Protein AF-A0A6S7HFN7-F1 (afdb_monomer)

Mean predicted aligned error: 15.04 Å

Foldseek 3Di:
DVVVVVVVVVVVVVLVVLLVVLVVLVVLLQLLPDPPDPCNVVSVVVVCVVPVPPVVLVVLVVQLVCLQPDADDDDDDPVRPVSLVVLLVSPLSSLSSNLSSLLSNLSCLLPDDDQLVVLLVLLVVCVVCVLQPNGNSVVSDDPLVVLSSLSSSLSSLSSLLSSQVLVVCVVCVVVVNNCVRNVLVCPVSLVVSLVSLLPDAQALSSQLNLLSNLLVLLSNDPDDPVSVVSSLSSLVSSVSSVNLVSLLVSCCAPPQVDPGPSVLSSLVSVQSSQQSSVQRDPPVSNPDLVSVLSSLLSSLQDPVVLVVCVPPDCPGGPVVSLVVCLQCPPVPPQSNLSNLLSSLQALVSLVVSQVPLAWRFKHKDFPVVDDPVQWDQDDPVSFKIFGQQWDFPPPVFDDPDDTDIRHGGWMWGWDADPVRTTMIMTRHIHHNLSVLLRLLSCCVPCLVPDDPVVNVVSLSNNLSSLSSLQSSLQHPVVCCVVNVSVLLSLLVCLLPPLQPPPDDLSSVLSSLSSLLSVCLPVVVVSLVSNVVSQAAKFFPDQPDLPDPADALVVTDIDRTSPVVVVVVCLVVQHQSNLLSVLSSLLSNLLPVQVPDQDDRRSVRSNLNRLSCCLPPPLLPLVPGHHPDVLVSLSSLLSNLSSLCSLLVDDPPPVPPPDDDDDDDDDDDDDDPSDRVSVRSNRNSLNCLQAHSSVVSLLVLLLPFCVNLVVQCSSRPPRCPGSSVSSVSSNLSSLVSVLSSLVVPPPPDPDDDRGVSNVLLQVLLVPPPDDPDDPRQRSLCRLLCQLVDPSDLSSLLSSLSVLLSNLQSHFARNCSNCPPVLLVSLLSLQVQLQDLPHDLSSLLSSLSSLLSCLVGHPNSVCNQQVFPDPDPPPLPDTEGDPRHSVVSLVVLLPDPDPRRQLSSVLSSLSSVLSCLVNVVVSVVVNCVPPPCSLVSLLVLLVDDQDPDDPVSSLSSLSSVLSSLSSLLSVLQPDDQPDDDPSNLVSLVVCVVSLSLLVVLLVLLVLCVVLLVPPPDPSSNVSSLSSLVSNLSNVLSVLVNVRGDPPDLVSLVSSLVSLVVSLVVCVVVPRDPPSSNVSSVVSNVSSVVRSD

Nearest PDB structures (foldseek):
  7r5j-assembly1_B0  TM=9.268E-01  e=4.674E-54  Homo sapiens
  7wkk-assembly1_b  TM=9.313E-01  e=4.572E-44  Xenopus laevis
  7tdz-assembly1_l  TM=5.745E-01  e=4.278E-14  Xenopus laevis
  7fik-assembly1_a  TM=5.746E-01  e=1.206E-11  Xenopus laevis
  7wb4-assembly1_A  TM=5.675E-01  e=2.734E-09  Xenopus laevis

Organism: Paramuricea clavata (NCBI:txid317549)

pLDDT: mean 75.23, std 13.0, range [24.16, 91.38]

Structure (mmCIF, N/CA/C/O backbone):
data_AF-A0A6S7HFN7-F1
#
_entry.id   AF-A0A6S7HFN7-F1
#
loop_
_atom_site.group_PDB
_atom_site.id
_atom_site.type_symbol
_atom_site.label_atom_id
_atom_site.label_alt_id
_atom_site.label_comp_id
_atom_site.label_asym_id
_atom_site.label_entity_id
_atom_site.label_seq_id
_atom_site.pdbx_PDB_ins_code
_atom_site.Cartn_x
_atom_site.Cartn_y
_atom_site.Cartn_z
_atom_site.occupancy
_atom_site.B_iso_or_equiv
_atom_site.auth_seq_id
_atom_site.auth_comp_id
_atom_site.auth_asym_id
_atom_site.auth_atom_id
_atom_site.pdbx_PDB_model_num
ATOM 1 N N . MET A 1 1 ? -17.448 -18.383 -33.427 1.00 46.41 1 MET A N 1
ATOM 2 C CA . MET A 1 1 ? -16.277 -18.308 -32.524 1.00 46.41 1 MET A CA 1
ATOM 3 C C . MET A 1 1 ? -15.609 -16.932 -32.479 1.00 46.41 1 MET A C 1
ATOM 5 O O . MET A 1 1 ? -15.783 -16.278 -31.465 1.00 46.41 1 MET A O 1
ATOM 9 N N . ASN A 1 2 ? -14.900 -16.432 -33.508 1.00 56.56 2 ASN A N 1
ATOM 10 C CA . ASN A 1 2 ? -14.184 -15.133 -33.405 1.00 56.56 2 ASN A CA 1
ATOM 11 C C . ASN A 1 2 ? -15.093 -13.891 -33.258 1.00 56.56 2 ASN A C 1
ATOM 13 O O . ASN A 1 2 ? -14.710 -12.919 -32.617 1.00 56.56 2 ASN A O 1
ATOM 17 N N . THR A 1 3 ? -16.295 -13.907 -33.839 1.00 68.12 3 THR A N 1
ATOM 18 C CA . THR A 1 3 ? -17.286 -12.823 -33.697 1.00 68.12 3 THR A CA 1
ATOM 19 C C . THR A 1 3 ? -17.966 -12.831 -32.328 1.00 68.12 3 THR A C 1
ATOM 21 O O . THR A 1 3 ? -18.227 -11.777 -31.760 1.00 68.12 3 THR A O 1
ATOM 24 N N . GLU A 1 4 ? -18.208 -14.014 -31.766 1.00 66.88 4 GLU A N 1
ATOM 25 C CA . GLU A 1 4 ? -18.807 -14.180 -30.436 1.00 66.88 4 GLU A CA 1
ATOM 26 C C . GLU A 1 4 ? -17.825 -13.772 -29.337 1.00 66.88 4 GLU A C 1
ATOM 28 O O . GLU A 1 4 ? -18.191 -13.024 -28.439 1.00 66.88 4 GLU A O 1
ATOM 33 N N . THR A 1 5 ? -16.557 -14.183 -29.428 1.00 71.75 5 THR A N 1
ATOM 34 C CA . THR A 1 5 ? -15.525 -13.743 -28.478 1.00 71.75 5 THR A CA 1
ATOM 35 C C . THR A 1 5 ? -15.293 -12.234 -28.544 1.00 71.75 5 THR A C 1
ATOM 37 O O . THR A 1 5 ? -15.061 -11.611 -27.510 1.00 71.75 5 THR A O 1
ATOM 40 N N . LEU A 1 6 ? -15.418 -11.626 -29.728 1.00 76.31 6 LEU A N 1
ATOM 41 C CA . LEU A 1 6 ? -15.381 -10.173 -29.881 1.00 76.31 6 LEU A CA 1
ATOM 42 C C . LEU A 1 6 ? -16.584 -9.492 -29.214 1.00 76.31 6 LEU A C 1
ATOM 44 O O . LEU A 1 6 ? -16.388 -8.537 -28.471 1.00 76.31 6 LEU A O 1
ATOM 48 N N . LEU A 1 7 ? -17.808 -9.991 -29.420 1.00 76.94 7 LEU A N 1
ATOM 49 C CA . LEU A 1 7 ? -19.015 -9.449 -28.775 1.00 76.94 7 LEU A CA 1
ATOM 50 C C . LEU A 1 7 ? -18.914 -9.486 -27.247 1.00 76.94 7 LEU A C 1
ATOM 52 O O . LEU A 1 7 ? -19.310 -8.533 -26.581 1.00 76.94 7 LEU A O 1
ATOM 56 N N . ILE A 1 8 ? -18.326 -10.548 -26.695 1.00 73.44 8 ILE A N 1
ATOM 57 C CA . ILE A 1 8 ? -18.072 -10.668 -25.256 1.00 73.44 8 ILE A CA 1
ATOM 58 C C . ILE A 1 8 ? -17.119 -9.582 -24.771 1.00 73.44 8 ILE A C 1
ATOM 60 O O . ILE A 1 8 ? -17.416 -8.921 -23.781 1.00 73.44 8 ILE A O 1
ATOM 64 N N . LYS A 1 9 ? -16.011 -9.369 -25.484 1.00 74.56 9 LYS A N 1
ATOM 65 C CA . LYS A 1 9 ? -15.035 -8.331 -25.137 1.00 74.56 9 LYS A CA 1
ATOM 66 C C . LYS A 1 9 ? -15.609 -6.923 -25.272 1.00 74.56 9 LYS A C 1
ATOM 68 O O . LYS A 1 9 ? -15.317 -6.070 -24.446 1.00 74.56 9 LYS A O 1
ATOM 73 N N . VAL A 1 10 ? -16.449 -6.674 -26.278 1.00 81.69 10 VAL A N 1
ATOM 74 C CA . VAL A 1 10 ? -17.154 -5.389 -26.434 1.00 81.69 10 VAL A CA 1
ATOM 75 C C . VAL A 1 10 ? -18.138 -5.173 -25.285 1.00 81.69 10 VAL A C 1
ATOM 77 O O . VAL A 1 10 ? -18.228 -4.071 -24.756 1.00 81.69 10 VAL A O 1
ATOM 80 N N . MET A 1 11 ? -18.851 -6.221 -24.870 1.00 79.38 11 MET A N 1
ATOM 81 C CA . MET A 1 11 ? -19.751 -6.166 -23.720 1.00 79.38 11 MET A CA 1
ATOM 82 C C . MET A 1 11 ? -18.986 -5.897 -22.412 1.00 79.38 11 MET A C 1
ATOM 84 O O . MET A 1 11 ? -19.409 -5.051 -21.632 1.00 79.38 11 MET A O 1
ATOM 88 N N . GLU A 1 12 ? -17.855 -6.572 -22.185 1.00 75.50 12 GLU A N 1
ATOM 89 C CA . GLU A 1 12 ? -16.966 -6.321 -21.038 1.00 75.50 12 GLU A CA 1
ATOM 90 C C . GLU A 1 12 ? -16.434 -4.886 -21.047 1.00 75.50 12 GLU A C 1
ATOM 92 O O . GLU A 1 12 ? -16.543 -4.191 -20.041 1.00 75.50 12 GLU A O 1
ATOM 97 N N . PHE A 1 13 ? -15.961 -4.405 -22.198 1.00 80.56 13 PHE A N 1
ATOM 98 C CA . PHE A 1 13 ? -15.514 -3.025 -22.365 1.00 80.56 13 PHE A CA 1
ATOM 99 C C . PHE A 1 13 ? -16.632 -2.017 -22.064 1.00 80.56 13 PHE A C 1
ATOM 101 O O . PHE A 1 13 ? -16.423 -1.058 -21.329 1.00 80.56 13 PHE A O 1
ATOM 108 N N . TYR A 1 14 ? -17.846 -2.254 -22.563 1.00 83.94 14 TYR A N 1
ATOM 109 C CA . TYR A 1 14 ? -19.002 -1.401 -22.282 1.00 83.94 14 TYR A CA 1
ATOM 110 C C . TYR A 1 14 ? -19.356 -1.362 -20.785 1.00 83.94 14 TYR A C 1
ATOM 112 O O . TYR A 1 14 ? -19.690 -0.307 -20.244 1.00 83.94 14 TYR A O 1
ATOM 120 N N . PHE A 1 15 ? -19.276 -2.501 -20.098 1.00 82.62 15 PHE A N 1
ATOM 121 C CA . PHE A 1 15 ? -19.487 -2.586 -18.652 1.00 82.62 15 PHE A CA 1
ATOM 122 C C . PHE A 1 15 ? -18.398 -1.863 -17.857 1.00 82.62 15 PHE A C 1
ATOM 124 O O . PHE A 1 15 ? -18.702 -1.181 -16.874 1.00 82.62 15 PHE A O 1
ATOM 131 N N . GLU A 1 16 ? -17.145 -1.971 -18.292 1.00 77.94 16 GLU A N 1
ATOM 132 C CA . GLU A 1 16 ? -16.033 -1.221 -17.714 1.00 77.94 16 GLU A CA 1
ATOM 133 C C . GLU A 1 16 ? -16.236 0.286 -17.866 1.00 77.94 16 GLU A C 1
ATOM 135 O O . GLU A 1 16 ? -16.145 0.997 -16.871 1.00 77.94 16 GLU A O 1
ATOM 140 N N . GLU A 1 17 ? -16.586 0.771 -19.060 1.00 83.88 17 GLU A N 1
ATOM 141 C CA . GLU A 1 17 ? -16.855 2.193 -19.326 1.00 83.88 17 GLU A CA 1
ATOM 142 C C . GLU A 1 17 ? -17.937 2.758 -18.395 1.00 83.88 17 GLU A C 1
ATOM 144 O O . GLU A 1 17 ? -17.745 3.800 -17.765 1.00 83.88 17 GLU A O 1
ATOM 149 N N . ARG A 1 18 ? -19.047 2.030 -18.210 1.00 85.50 18 ARG A N 1
ATOM 150 C CA . ARG A 1 18 ? -20.130 2.443 -17.297 1.00 85.50 18 ARG A CA 1
ATOM 151 C C . ARG A 1 18 ? -19.651 2.614 -15.856 1.00 85.50 18 ARG A C 1
ATOM 153 O O . ARG A 1 18 ? -20.034 3.573 -15.190 1.00 85.50 18 ARG A O 1
ATOM 160 N N . ILE A 1 19 ? -18.811 1.700 -15.371 1.00 81.81 19 ILE A N 1
ATOM 161 C CA . ILE A 1 19 ? -18.239 1.787 -14.021 1.00 81.81 19 ILE A CA 1
ATOM 162 C C . ILE A 1 19 ? -17.202 2.911 -13.941 1.00 81.81 19 ILE A C 1
ATOM 164 O O . ILE A 1 19 ? -17.154 3.622 -12.938 1.00 81.81 19 ILE A O 1
ATOM 168 N N . SER A 1 20 ? -16.375 3.078 -14.972 1.00 81.06 20 SER A N 1
ATOM 169 C CA . SER A 1 20 ? -15.335 4.106 -15.024 1.00 81.06 20 SER A CA 1
ATOM 170 C C . SER A 1 20 ? -15.925 5.511 -14.948 1.00 81.06 20 SER A C 1
ATOM 172 O O . SER A 1 20 ? -15.416 6.322 -14.184 1.00 81.06 20 SER A O 1
ATOM 174 N N . ILE A 1 21 ? -17.050 5.778 -15.621 1.00 87.56 21 ILE A N 1
ATOM 175 C CA . ILE A 1 21 ? -17.754 7.070 -15.528 1.00 87.56 21 ILE A CA 1
ATOM 176 C C . ILE A 1 21 ? -18.179 7.370 -14.083 1.00 87.56 21 ILE A C 1
ATOM 178 O O . ILE A 1 21 ? -17.930 8.467 -13.579 1.00 87.56 21 ILE A O 1
ATOM 182 N N . LEU A 1 22 ? -18.764 6.388 -13.385 1.00 84.81 22 LEU A N 1
ATOM 183 C CA . LEU A 1 22 ? -19.152 6.544 -11.978 1.00 84.81 22 LEU A CA 1
ATOM 184 C C . LEU A 1 22 ? -17.934 6.816 -11.084 1.00 84.81 22 LEU A C 1
ATOM 186 O O . LEU A 1 22 ? -17.992 7.678 -10.210 1.00 84.81 22 LEU A O 1
ATOM 190 N N . LYS A 1 23 ? -16.813 6.130 -11.336 1.00 81.81 23 LYS A N 1
ATOM 191 C CA . LYS A 1 23 ? -15.553 6.356 -10.613 1.00 81.81 23 LYS A CA 1
ATOM 192 C C . LYS A 1 23 ? -14.944 7.727 -10.899 1.00 81.81 23 LYS A C 1
ATOM 194 O O . LYS A 1 23 ? -14.378 8.325 -9.989 1.00 81.81 23 LYS A O 1
ATOM 199 N N . CYS A 1 24 ? -15.043 8.237 -12.127 1.00 85.94 24 CYS A N 1
ATOM 200 C CA . CYS A 1 24 ? -14.592 9.587 -12.462 1.00 85.94 24 CYS A CA 1
ATOM 201 C C . CYS A 1 24 ? -15.371 10.628 -11.653 1.00 85.94 24 CYS A C 1
ATOM 203 O O . CYS A 1 24 ? -14.750 11.484 -11.028 1.00 85.94 24 CYS A O 1
ATOM 205 N N . LEU A 1 25 ? -16.702 10.510 -11.585 1.00 85.88 25 LEU A N 1
ATOM 206 C CA . LEU A 1 25 ? -17.539 11.392 -10.763 1.00 85.88 25 LEU A CA 1
ATOM 207 C C . LEU A 1 25 ? -17.217 11.270 -9.265 1.00 85.88 25 LEU A C 1
ATOM 209 O O . LEU A 1 25 ? -17.054 12.286 -8.593 1.00 85.88 25 LEU A O 1
ATOM 213 N N . GLU A 1 26 ? -17.056 10.045 -8.753 1.00 83.50 26 GLU A N 1
ATOM 214 C CA . GLU A 1 26 ? -16.623 9.794 -7.369 1.00 83.50 26 GLU A CA 1
ATOM 215 C C . GLU A 1 26 ? -15.268 10.463 -7.080 1.00 83.50 26 GLU A C 1
ATOM 217 O O . GLU A 1 26 ? -15.104 11.130 -6.059 1.00 83.50 26 GLU A O 1
ATOM 222 N N . THR A 1 27 ? -14.310 10.350 -8.005 1.00 82.50 27 THR A N 1
ATOM 223 C CA . THR A 1 27 ? -12.974 10.946 -7.870 1.00 82.50 27 THR A CA 1
ATOM 224 C C . THR A 1 27 ? -13.048 12.469 -7.880 1.00 82.50 27 THR A C 1
ATOM 226 O O . THR A 1 27 ? -12.448 13.093 -7.008 1.00 82.50 27 THR A O 1
ATOM 229 N N . ILE A 1 28 ? -13.821 13.069 -8.791 1.00 85.81 28 ILE A N 1
ATOM 230 C CA . ILE A 1 28 ? -14.030 14.523 -8.868 1.00 85.81 28 ILE A CA 1
ATOM 231 C C . ILE A 1 28 ? -14.601 15.061 -7.548 1.00 85.81 28 ILE A C 1
ATOM 233 O O . ILE A 1 28 ? -14.055 16.015 -6.994 1.00 85.81 28 ILE A O 1
ATOM 237 N N . LEU A 1 29 ? -15.637 14.414 -6.999 1.00 82.00 29 LEU A N 1
ATOM 238 C CA . LEU A 1 29 ? -16.211 14.782 -5.697 1.00 82.00 29 LEU A CA 1
ATOM 239 C C . LEU A 1 29 ? -15.221 14.586 -4.545 1.00 82.00 29 LEU A C 1
ATOM 241 O O . LEU A 1 29 ? -15.164 15.387 -3.619 1.00 82.00 29 LEU A O 1
ATOM 245 N N . SER A 1 30 ? -14.417 13.525 -4.588 1.00 80.44 30 SER A N 1
ATOM 246 C CA . SER A 1 30 ? -13.410 13.284 -3.557 1.00 80.44 30 SER A CA 1
ATOM 247 C C . SER A 1 30 ? -12.301 14.350 -3.595 1.00 80.44 30 SER A C 1
ATOM 249 O O . SER A 1 30 ? -11.868 14.850 -2.561 1.00 80.44 30 SER A O 1
ATOM 251 N N . VAL A 1 31 ? -11.863 14.759 -4.788 1.00 81.38 31 VAL A N 1
ATOM 252 C CA . VAL A 1 31 ? -10.799 15.751 -4.967 1.00 81.38 31 VAL A CA 1
ATOM 253 C C . VAL A 1 31 ? -11.287 17.152 -4.607 1.00 81.38 31 VAL A C 1
ATOM 255 O O . VAL A 1 31 ? -10.523 17.905 -4.006 1.00 81.38 31 VAL A O 1
ATOM 258 N N . SER A 1 32 ? -12.551 17.486 -4.884 1.00 80.12 32 SER A N 1
ATOM 259 C CA . SER A 1 32 ? -13.133 18.778 -4.494 1.00 80.12 32 SER A CA 1
ATOM 260 C C . SER A 1 32 ? -13.157 18.978 -2.968 1.00 80.12 32 SER A C 1
ATOM 262 O O . SER A 1 32 ? -13.004 20.099 -2.478 1.00 80.12 32 SER A O 1
ATOM 264 N N . GLN A 1 33 ? -13.251 17.889 -2.198 1.00 75.44 33 GLN A N 1
ATOM 265 C CA . GLN A 1 33 ? -13.204 17.908 -0.733 1.00 75.44 33 GLN A CA 1
ATOM 266 C C . GLN A 1 33 ? -11.774 17.958 -0.157 1.00 75.44 33 GLN A C 1
ATOM 268 O O . GLN A 1 33 ? -11.594 18.338 1.002 1.00 75.44 33 GLN A O 1
ATOM 273 N N . ARG A 1 34 ? -10.731 17.620 -0.934 1.00 77.19 34 ARG A N 1
ATOM 274 C CA . ARG A 1 34 ? -9.334 17.651 -0.460 1.00 77.19 34 ARG A CA 1
ATOM 275 C C . ARG A 1 34 ? -8.780 19.067 -0.474 1.00 77.19 34 ARG A C 1
ATOM 277 O O . ARG A 1 34 ? -8.601 19.669 -1.527 1.00 77.19 34 ARG A O 1
ATOM 284 N N . GLN A 1 35 ? -8.411 19.576 0.700 1.00 72.12 35 GLN A N 1
ATOM 285 C CA . GLN A 1 35 ? -7.847 20.925 0.829 1.00 72.12 35 GLN A CA 1
ATOM 286 C C . GLN A 1 35 ? -6.472 21.094 0.160 1.00 72.12 35 GLN A C 1
ATOM 288 O O . GLN A 1 35 ? -6.102 22.213 -0.170 1.00 72.12 35 GLN A O 1
ATOM 293 N N . THR A 1 36 ? -5.725 20.008 -0.054 1.00 73.50 36 THR A N 1
ATOM 294 C CA . THR A 1 36 ? -4.330 20.035 -0.523 1.00 73.50 36 THR A CA 1
ATOM 295 C C . THR A 1 36 ? -4.158 19.931 -2.043 1.00 73.50 36 THR A C 1
ATOM 297 O O . THR A 1 36 ? -3.027 19.985 -2.521 1.00 73.50 36 THR A O 1
ATOM 300 N N . HIS A 1 37 ? -5.232 19.747 -2.820 1.00 79.81 37 HIS A N 1
ATOM 301 C CA . HIS A 1 37 ? -5.110 19.436 -4.247 1.00 79.81 37 HIS A CA 1
ATOM 302 C C . HIS A 1 37 ? -5.017 20.698 -5.138 1.00 79.81 37 HIS A C 1
ATOM 304 O O . HIS A 1 37 ? -5.858 21.585 -4.993 1.00 79.81 37 HIS A O 1
ATOM 310 N N . PRO A 1 38 ? -4.089 20.768 -6.122 1.00 82.19 38 PRO A N 1
ATOM 311 C CA . PRO A 1 38 ? -3.894 21.955 -6.971 1.00 82.19 38 PRO A CA 1
ATOM 312 C C . PRO A 1 38 ? -5.128 22.392 -7.775 1.00 82.19 38 PRO A C 1
ATOM 314 O O . PRO A 1 38 ? -5.340 23.577 -7.991 1.00 82.19 38 PRO A O 1
ATOM 317 N N . TYR A 1 39 ? -5.952 21.433 -8.207 1.00 82.56 39 TYR A N 1
ATOM 318 C CA . TYR A 1 39 ? -7.149 21.669 -9.030 1.00 82.56 39 TYR A CA 1
ATOM 319 C C . TYR A 1 39 ? -8.456 21.709 -8.224 1.00 82.56 39 TYR A C 1
ATOM 321 O O . TYR A 1 39 ? -9.537 21.509 -8.780 1.00 82.56 39 TYR A O 1
ATOM 329 N N . LYS A 1 40 ? -8.382 21.898 -6.902 1.00 83.75 40 LYS A N 1
ATOM 330 C CA . LYS A 1 40 ? -9.564 21.869 -6.034 1.00 83.75 40 LYS A CA 1
ATOM 331 C C . LYS A 1 40 ? -10.631 22.864 -6.498 1.00 83.75 40 LYS A C 1
ATOM 333 O O . LYS A 1 40 ? -11.758 22.440 -6.722 1.00 83.75 40 LYS A O 1
ATOM 338 N N . ASP A 1 41 ? -10.251 24.124 -6.702 1.00 84.06 41 ASP A N 1
ATOM 339 C CA . ASP A 1 41 ? -11.185 25.206 -7.038 1.00 84.06 41 ASP A CA 1
ATOM 340 C C . ASP A 1 41 ? -11.934 24.916 -8.349 1.00 84.06 41 ASP A C 1
ATOM 342 O O . ASP A 1 41 ? -13.159 24.984 -8.410 1.00 84.06 41 ASP A O 1
ATOM 346 N N . THR A 1 42 ? -11.219 24.428 -9.369 1.00 85.94 42 THR A N 1
ATOM 347 C CA . THR A 1 42 ? -11.830 24.029 -10.647 1.00 85.94 42 THR A CA 1
ATOM 348 C C . THR A 1 42 ? -12.815 22.867 -10.507 1.00 85.94 42 THR A C 1
ATOM 350 O O . THR A 1 42 ? -13.841 22.843 -11.184 1.00 85.94 42 THR A O 1
ATOM 353 N N . PHE A 1 43 ? -12.533 21.897 -9.630 1.00 85.50 43 PHE A N 1
ATOM 354 C CA . PHE A 1 43 ? -13.454 20.787 -9.392 1.00 85.50 43 PHE A CA 1
ATOM 355 C C . PHE A 1 43 ? -14.635 21.197 -8.514 1.00 85.50 43 PHE A C 1
ATOM 357 O O . PHE A 1 43 ? -15.738 20.708 -8.741 1.00 85.50 43 PHE A O 1
ATOM 364 N N . THR A 1 44 ? -14.446 22.087 -7.536 1.00 83.00 44 THR A N 1
ATOM 365 C CA . THR A 1 44 ? -15.559 22.619 -6.740 1.00 83.00 44 THR A CA 1
ATOM 366 C C . THR A 1 44 ? -16.507 23.442 -7.595 1.00 83.00 44 THR A C 1
ATOM 368 O O . THR A 1 44 ? -17.713 23.257 -7.467 1.00 83.00 44 THR A O 1
ATOM 371 N N . ASP A 1 45 ? -15.987 24.269 -8.503 1.00 85.56 45 ASP A N 1
ATOM 372 C CA . ASP A 1 45 ? -16.808 25.056 -9.427 1.00 85.56 45 ASP A CA 1
ATOM 373 C C . ASP A 1 45 ? -17.636 24.132 -10.327 1.00 85.56 45 ASP A C 1
ATOM 375 O O . ASP A 1 45 ? -18.857 24.248 -10.376 1.00 85.56 45 ASP A O 1
ATOM 379 N N . PHE A 1 46 ? -17.000 23.117 -10.923 1.00 86.06 46 PHE A N 1
ATOM 380 C CA . PHE A 1 46 ? -17.689 22.117 -11.742 1.00 86.06 46 PHE A CA 1
ATOM 381 C C . PHE A 1 46 ? -18.781 21.353 -10.974 1.00 86.06 46 PHE A C 1
ATOM 383 O O . PHE A 1 46 ? -19.872 21.121 -11.492 1.00 86.06 46 PHE A O 1
ATOM 390 N N . VAL A 1 47 ? -18.504 20.944 -9.732 1.00 83.12 47 VAL A N 1
ATOM 391 C CA . VAL A 1 47 ? -19.480 20.223 -8.903 1.00 83.12 47 VAL A CA 1
ATOM 392 C C . VAL A 1 47 ? -20.640 21.134 -8.504 1.00 83.12 47 VAL A C 1
ATOM 394 O O . VAL A 1 47 ? -21.787 20.693 -8.554 1.00 83.12 47 VAL A O 1
ATOM 397 N N . ASN A 1 48 ? -20.368 22.386 -8.134 1.00 82.50 48 ASN A N 1
ATOM 398 C CA . ASN A 1 48 ? -21.407 23.356 -7.797 1.00 82.50 48 ASN A CA 1
ATOM 399 C C . ASN A 1 48 ? -22.294 23.648 -9.013 1.00 82.50 48 ASN A C 1
ATOM 401 O O . ASN A 1 48 ? -23.516 23.616 -8.886 1.00 82.50 48 ASN A O 1
ATOM 405 N N . ASP A 1 49 ? -21.703 23.807 -10.199 1.00 83.50 49 ASP A N 1
ATOM 406 C CA . ASP A 1 49 ? -22.435 23.989 -11.455 1.00 83.50 49 ASP A CA 1
ATOM 407 C C . ASP A 1 49 ? -23.391 22.826 -11.748 1.00 83.50 49 ASP A C 1
ATOM 409 O O . ASP A 1 49 ? -24.550 23.055 -12.094 1.00 83.50 49 ASP A O 1
ATOM 413 N N . MET A 1 50 ? -22.952 21.580 -11.536 1.00 77.06 50 MET A N 1
ATOM 414 C CA . MET A 1 50 ? -23.814 20.397 -11.680 1.00 77.06 50 MET A CA 1
ATOM 415 C C . MET A 1 50 ? -24.900 20.283 -10.595 1.00 77.06 50 MET A C 1
ATOM 417 O O . MET A 1 50 ? -25.892 19.578 -10.788 1.00 77.06 50 MET A O 1
ATOM 421 N N . MET A 1 51 ? -24.714 20.931 -9.443 1.00 73.25 51 MET A N 1
ATOM 422 C CA . MET A 1 51 ? -25.613 20.846 -8.287 1.00 73.25 51 MET A CA 1
ATOM 423 C C . MET A 1 51 ? -26.599 22.012 -8.174 1.00 73.25 51 MET A C 1
ATOM 425 O O . MET A 1 51 ? -27.547 21.890 -7.398 1.00 73.25 51 MET A O 1
ATOM 429 N N . ASN A 1 52 ? -26.427 23.092 -8.946 1.00 65.25 52 ASN A N 1
ATOM 430 C CA . ASN A 1 52 ? -27.213 24.331 -8.845 1.00 65.25 52 ASN A CA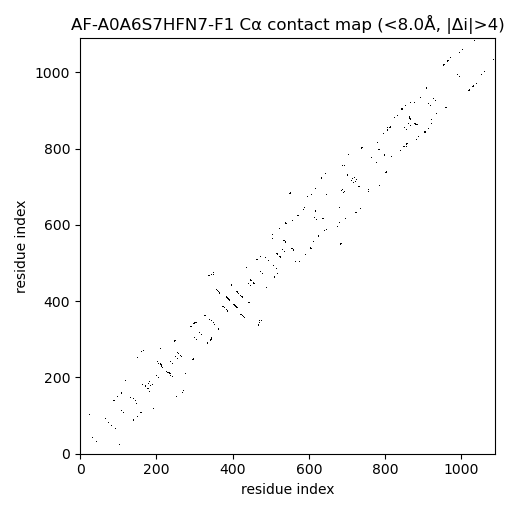 1
ATOM 431 C C . ASN A 1 52 ? -28.745 24.136 -8.943 1.00 65.25 52 ASN A C 1
ATOM 433 O O . ASN A 1 52 ? -29.480 24.964 -8.413 1.00 65.25 52 ASN A O 1
ATOM 437 N N . ASP A 1 53 ? -29.220 23.015 -9.502 1.00 61.47 53 ASP A N 1
ATOM 438 C CA . ASP A 1 53 ? -30.646 22.653 -9.601 1.00 61.47 53 ASP A CA 1
ATOM 439 C C . ASP A 1 53 ? -31.006 21.293 -8.949 1.00 61.47 53 ASP A C 1
ATOM 441 O O . ASP A 1 53 ? -32.126 20.794 -9.084 1.00 61.47 53 ASP A O 1
ATOM 445 N N . GLY A 1 54 ? -30.064 20.640 -8.254 1.00 69.06 54 GLY A N 1
ATOM 446 C CA . GLY A 1 54 ? -30.262 19.307 -7.660 1.00 69.06 54 GLY A CA 1
ATOM 447 C C . GLY A 1 54 ? -30.504 18.174 -8.674 1.00 69.06 54 GLY A C 1
ATOM 448 O O . GLY A 1 54 ? -30.877 17.063 -8.282 1.00 69.06 54 GLY A O 1
ATOM 449 N N . GLU A 1 55 ? -30.296 18.425 -9.972 1.00 77.19 55 GLU A N 1
ATOM 450 C CA . GLU A 1 55 ? -30.569 17.465 -11.048 1.00 77.19 55 GLU A CA 1
ATOM 451 C C . GLU A 1 55 ? -29.700 16.217 -10.947 1.00 77.19 55 GLU A C 1
ATOM 453 O O . GLU A 1 55 ? -30.221 15.110 -11.073 1.00 77.19 55 GLU A O 1
ATOM 458 N N . LEU A 1 56 ? -28.414 16.380 -10.619 1.00 82.12 56 LEU A N 1
ATOM 459 C CA . LEU A 1 56 ? -27.487 15.263 -10.453 1.00 82.12 56 LEU A CA 1
ATOM 460 C C . LEU A 1 56 ? -27.994 14.260 -9.407 1.00 82.12 56 LEU A C 1
ATOM 462 O O . LEU A 1 56 ? -28.018 13.059 -9.659 1.00 82.12 56 LEU A O 1
ATOM 466 N N . LEU A 1 57 ? -28.466 14.736 -8.249 1.00 82.56 57 LEU A N 1
ATOM 467 C CA . LEU A 1 57 ? -28.991 13.859 -7.199 1.00 82.56 57 LEU A CA 1
ATOM 468 C C . LEU A 1 57 ? -30.215 13.066 -7.686 1.00 82.56 57 LEU A C 1
ATOM 470 O O . LEU A 1 57 ? -30.326 11.868 -7.419 1.00 82.56 57 LEU A O 1
ATOM 474 N N . ARG A 1 58 ? -31.116 13.720 -8.427 1.00 83.38 58 ARG A N 1
ATOM 475 C CA . ARG A 1 58 ? -32.313 13.095 -9.008 1.00 83.38 58 ARG A CA 1
ATOM 476 C C . ARG A 1 58 ? -31.949 12.050 -10.064 1.00 83.38 58 ARG A C 1
ATOM 478 O O . ARG A 1 58 ? -32.492 10.948 -10.037 1.00 83.38 58 ARG A O 1
ATOM 485 N N . GLU A 1 59 ? -31.025 12.365 -10.966 1.00 86.06 59 GLU A N 1
ATOM 486 C CA . GLU A 1 59 ? -30.580 11.454 -12.026 1.00 86.06 59 GLU A CA 1
ATOM 487 C C . GLU A 1 59 ? -29.859 10.225 -11.472 1.00 86.06 59 GLU A C 1
ATOM 489 O O . GLU A 1 59 ? -30.133 9.103 -11.900 1.00 86.06 59 GLU A O 1
ATOM 494 N N . VAL A 1 60 ? -29.005 10.407 -10.463 1.00 86.75 60 VAL A N 1
ATOM 495 C CA . VAL A 1 60 ? -28.309 9.306 -9.783 1.00 86.75 60 VAL A CA 1
ATOM 496 C C . VAL A 1 60 ? -29.315 8.384 -9.073 1.00 86.75 60 VAL A C 1
ATOM 498 O O . VAL A 1 60 ? -29.197 7.157 -9.144 1.00 86.75 60 VAL A O 1
ATOM 501 N N . TRP A 1 61 ? -30.359 8.944 -8.452 1.00 88.00 61 TRP A N 1
ATOM 502 C CA . TRP A 1 61 ? -31.462 8.165 -7.875 1.00 88.00 61 TRP A CA 1
ATOM 503 C C . TRP A 1 61 ? -32.270 7.393 -8.926 1.00 88.00 61 TRP A C 1
ATOM 505 O O . TRP A 1 61 ? -32.614 6.226 -8.705 1.00 88.00 61 TRP A O 1
ATOM 515 N N . GLU A 1 62 ? -32.569 8.001 -10.074 1.00 88.44 62 GLU A N 1
ATOM 516 C CA . GLU A 1 62 ? -33.252 7.312 -11.172 1.00 88.44 62 GLU A CA 1
ATOM 517 C C . GLU A 1 62 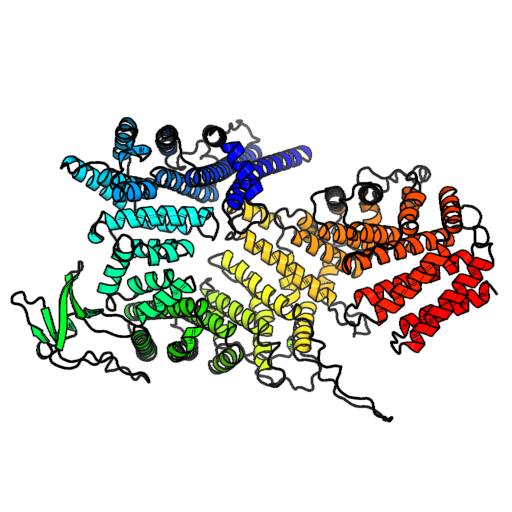? -32.382 6.201 -11.772 1.00 88.44 62 GLU A C 1
ATOM 519 O O . GLU A 1 62 ? -32.873 5.090 -11.993 1.00 88.44 62 GLU A O 1
ATOM 524 N N . GLN A 1 63 ? -31.073 6.424 -11.925 1.00 88.88 63 GLN A N 1
ATOM 525 C CA . GLN A 1 63 ? -30.133 5.380 -12.334 1.00 88.88 63 GLN A CA 1
ATOM 526 C C . GLN A 1 63 ? -30.157 4.199 -11.356 1.00 88.88 63 GLN A C 1
ATOM 528 O O . GLN A 1 63 ? -30.240 3.045 -11.786 1.00 88.88 63 GLN A O 1
ATOM 533 N N . TYR A 1 64 ? -30.171 4.463 -10.044 1.00 89.56 64 TYR A N 1
ATOM 534 C CA . TYR A 1 64 ? -30.310 3.412 -9.036 1.00 89.56 64 TYR A CA 1
ATOM 535 C C . TYR A 1 64 ? -31.615 2.614 -9.210 1.00 89.56 64 TYR A C 1
ATOM 537 O O . TYR A 1 64 ? -31.595 1.380 -9.268 1.00 89.56 64 TYR A O 1
ATOM 545 N N . LYS A 1 65 ? -32.755 3.304 -9.367 1.00 88.00 65 LYS A N 1
ATOM 546 C CA . LYS A 1 65 ? -34.072 2.679 -9.596 1.00 88.00 65 LYS A CA 1
ATOM 547 C C . LYS A 1 65 ? -34.069 1.789 -10.846 1.00 88.00 65 LYS A C 1
ATOM 549 O O . LYS A 1 65 ? -34.640 0.695 -10.807 1.00 88.00 65 LYS A O 1
ATOM 554 N N . VAL A 1 66 ? -33.425 2.221 -11.932 1.00 87.81 66 VAL A N 1
ATOM 555 C CA . VAL A 1 66 ? -33.289 1.447 -13.179 1.00 87.81 66 VAL A CA 1
ATOM 556 C C . VAL A 1 66 ? -32.452 0.185 -12.958 1.00 87.81 66 VAL A C 1
ATOM 558 O O . VAL A 1 66 ? -32.897 -0.913 -13.314 1.00 87.81 66 VAL A O 1
ATOM 561 N N . CYS A 1 67 ? -31.292 0.298 -12.305 1.00 85.00 67 CYS A N 1
ATOM 562 C CA . CYS A 1 67 ? -30.425 -0.847 -12.009 1.00 85.00 67 CYS A CA 1
ATOM 563 C C . CYS A 1 67 ? -31.136 -1.924 -11.178 1.00 85.00 67 CYS A C 1
ATOM 565 O O . CYS A 1 67 ? -30.885 -3.115 -11.360 1.00 85.00 67 CYS A O 1
ATOM 567 N N . CYS A 1 68 ? -32.047 -1.529 -10.288 1.00 82.62 68 CYS A N 1
ATOM 568 C CA . CYS A 1 68 ? -32.792 -2.464 -9.449 1.00 82.62 68 CYS A CA 1
ATOM 569 C C . CYS A 1 68 ? -33.999 -3.111 -10.145 1.00 82.62 68 CYS A C 1
ATOM 571 O O . CYS A 1 68 ? -34.401 -4.201 -9.744 1.00 82.62 68 CYS A O 1
ATOM 573 N N . LYS A 1 69 ? -34.587 -2.469 -11.165 1.00 84.00 69 LYS A N 1
ATOM 574 C CA . LYS A 1 69 ? -35.769 -2.974 -11.898 1.00 84.00 69 LYS A CA 1
ATOM 575 C C . LYS A 1 69 ? -35.421 -3.809 -13.136 1.00 84.00 69 LYS A C 1
ATOM 577 O O . LYS A 1 69 ? -36.301 -4.458 -13.696 1.00 84.00 69 LYS A O 1
ATOM 582 N N . THR A 1 70 ? -34.163 -3.797 -13.572 1.00 83.12 70 THR A N 1
ATOM 583 C CA . THR A 1 70 ? -33.728 -4.484 -14.795 1.00 83.12 70 THR A CA 1
ATOM 584 C C . THR A 1 70 ? -33.673 -6.005 -14.586 1.00 83.12 70 THR A C 1
ATOM 586 O O . THR A 1 70 ? -32.824 -6.520 -13.853 1.00 83.12 70 THR A O 1
ATOM 589 N N . ALA A 1 71 ? -34.580 -6.737 -15.240 1.00 73.75 71 ALA A N 1
ATOM 590 C CA . ALA A 1 71 ? -34.647 -8.199 -15.199 1.00 73.75 71 ALA A CA 1
ATOM 591 C C . ALA A 1 71 ? -33.912 -8.834 -16.390 1.00 73.75 71 ALA A C 1
ATOM 593 O O . ALA A 1 71 ? -34.000 -8.348 -17.517 1.00 73.75 71 ALA A O 1
ATOM 594 N N . ILE A 1 72 ? -33.212 -9.944 -16.145 1.00 70.19 72 ILE A N 1
ATOM 595 C CA . ILE A 1 72 ? -32.542 -10.715 -17.199 1.00 70.19 72 ILE A CA 1
ATOM 596 C C . ILE A 1 72 ? -33.507 -11.769 -17.740 1.00 70.19 72 ILE A C 1
ATOM 598 O O . ILE A 1 72 ? -34.004 -12.610 -16.992 1.00 70.19 72 ILE A O 1
ATOM 602 N N . HIS A 1 73 ? -33.755 -11.748 -19.048 1.00 61.59 73 HIS A N 1
ATOM 603 C CA . HIS A 1 73 ? -34.543 -12.775 -19.724 1.00 61.59 73 HIS A CA 1
ATOM 604 C C . HIS A 1 73 ? -33.621 -13.894 -20.233 1.00 61.59 73 HIS A C 1
ATOM 606 O O . HIS A 1 73 ? -32.840 -13.669 -21.156 1.00 61.59 73 HIS A O 1
ATOM 612 N N . LEU A 1 74 ? -33.713 -15.100 -19.655 1.00 56.84 74 LEU A N 1
ATOM 613 C CA . LEU A 1 74 ? -33.067 -16.293 -20.220 1.00 56.84 74 LEU A CA 1
ATOM 614 C C . LEU A 1 74 ? -33.955 -16.896 -21.332 1.00 56.84 74 LEU A C 1
ATOM 616 O O . LEU A 1 74 ? -35.124 -17.186 -21.069 1.00 56.84 74 LEU A O 1
ATOM 620 N N . PRO A 1 75 ? -33.437 -17.133 -22.552 1.00 51.59 75 PRO A N 1
ATOM 621 C CA . PRO A 1 75 ? -34.099 -17.949 -23.567 1.00 51.59 75 PRO A CA 1
ATOM 622 C C . PRO A 1 75 ? -34.112 -19.432 -23.154 1.00 51.59 75 PRO A C 1
ATOM 624 O O . PRO A 1 75 ? -33.136 -19.938 -22.601 1.00 51.59 75 PRO A O 1
ATOM 627 N N . ASN A 1 76 ? -35.196 -20.149 -23.460 1.00 43.22 76 ASN A N 1
ATOM 628 C CA . ASN A 1 76 ? -35.301 -21.595 -23.234 1.00 43.22 76 ASN A CA 1
ATOM 629 C C . ASN A 1 76 ? -34.711 -22.365 -24.438 1.00 43.22 76 ASN A C 1
ATOM 631 O O . ASN A 1 76 ? -35.332 -22.380 -25.499 1.00 43.22 76 ASN A O 1
ATOM 635 N N . GLY A 1 77 ? -33.546 -23.012 -24.285 1.00 46.16 77 GLY A N 1
ATOM 636 C CA . GLY A 1 77 ? -32.925 -23.876 -25.309 1.00 46.16 77 GLY A CA 1
ATOM 637 C C . GLY A 1 77 ? -31.494 -24.335 -24.967 1.00 46.16 77 GLY A C 1
ATOM 638 O O . GLY A 1 77 ? -30.899 -23.821 -24.022 1.00 46.16 77 GLY A O 1
ATOM 639 N N . ASP A 1 78 ? -30.945 -25.287 -25.739 1.00 45.22 78 ASP A N 1
ATOM 640 C CA . ASP A 1 78 ? -29.638 -25.961 -25.536 1.00 45.22 78 ASP A CA 1
ATOM 641 C C . ASP A 1 78 ? -28.387 -25.043 -25.621 1.00 45.22 78 ASP A C 1
ATOM 643 O O . ASP A 1 78 ? -27.286 -25.468 -25.276 1.00 45.22 78 ASP A O 1
ATOM 647 N N . GLU A 1 79 ? -28.527 -23.752 -25.954 1.00 51.62 79 GLU A N 1
ATOM 648 C CA . GLU A 1 79 ? -27.474 -22.712 -25.830 1.00 51.62 79 GLU A CA 1
ATOM 649 C C . GLU A 1 79 ? -27.279 -22.223 -24.375 1.00 51.62 79 GLU A C 1
ATOM 651 O O . GLU A 1 79 ? -26.906 -21.080 -24.086 1.00 51.62 79 GLU A O 1
ATOM 656 N N . LEU A 1 80 ? -27.569 -23.106 -23.423 1.00 56.34 80 LEU A N 1
ATOM 657 C CA . LEU A 1 80 ? -27.859 -22.762 -22.042 1.00 56.34 80 LEU A CA 1
ATOM 658 C C . LEU A 1 80 ? -26.623 -22.248 -21.286 1.00 56.34 80 LEU A C 1
ATOM 660 O O . LEU A 1 80 ? -26.742 -21.329 -20.482 1.00 56.34 80 LEU A O 1
ATOM 664 N N . ASP A 1 81 ? -25.430 -22.785 -21.547 1.00 59.03 81 ASP A N 1
ATOM 665 C CA . ASP A 1 81 ? -24.226 -22.442 -20.774 1.00 59.03 81 ASP A CA 1
ATOM 666 C C . ASP A 1 81 ? -23.622 -21.081 -21.143 1.00 59.03 81 ASP A C 1
ATOM 668 O O . ASP A 1 81 ? -23.167 -20.347 -20.264 1.00 59.03 81 ASP A O 1
ATOM 672 N N . MET A 1 82 ? -23.650 -20.702 -22.422 1.00 58.56 82 MET A N 1
ATOM 673 C CA . MET A 1 82 ? -23.163 -19.396 -22.885 1.00 58.56 82 MET A CA 1
ATOM 674 C C . MET A 1 82 ? -24.091 -18.276 -22.412 1.00 58.56 82 MET A C 1
ATOM 676 O O . MET A 1 82 ? -23.637 -17.312 -21.793 1.00 58.56 82 MET A O 1
ATOM 680 N N . VAL A 1 83 ? -25.405 -18.440 -22.598 1.00 63.69 83 VAL A N 1
ATOM 681 C CA . VAL A 1 83 ? -26.386 -17.448 -22.141 1.00 63.69 83 VAL A CA 1
ATOM 682 C C . VAL A 1 83 ? -26.407 -17.346 -20.616 1.00 63.69 83 VAL A C 1
ATOM 684 O O . VAL A 1 83 ? -26.519 -16.240 -20.086 1.00 63.69 83 VAL A O 1
ATOM 687 N N . LYS A 1 84 ? -26.192 -18.450 -19.887 1.00 64.81 84 LYS A N 1
ATOM 688 C CA . LYS A 1 84 ? -25.976 -18.415 -18.431 1.00 64.81 84 LYS A CA 1
ATOM 689 C C . LYS A 1 84 ? -24.736 -17.610 -18.046 1.00 64.81 84 LYS A C 1
ATOM 691 O O . LYS A 1 84 ? -24.826 -16.798 -17.131 1.00 64.81 84 LYS A O 1
ATOM 696 N N . ARG A 1 85 ? -23.600 -17.772 -18.738 1.00 68.19 85 ARG A N 1
ATOM 697 C CA . ARG A 1 85 ? -22.383 -16.974 -18.476 1.00 68.19 85 ARG A CA 1
ATOM 698 C C . ARG A 1 85 ? -22.596 -15.485 -18.768 1.00 68.19 85 ARG A C 1
ATOM 700 O O . ARG A 1 85 ? -22.136 -14.657 -17.986 1.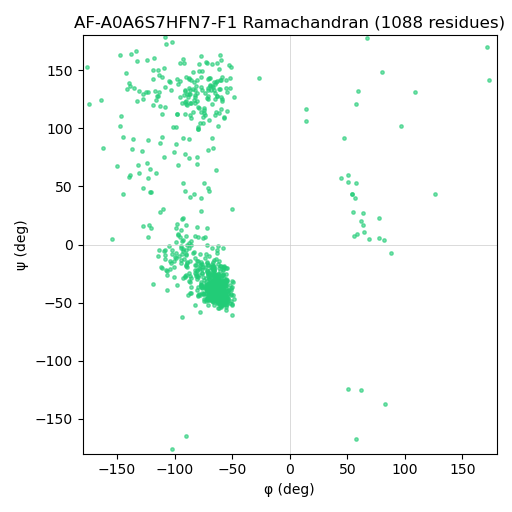00 68.19 85 ARG A O 1
ATOM 707 N N . HIS A 1 86 ? -23.320 -15.130 -19.833 1.00 72.19 86 HIS A N 1
ATOM 708 C CA . HIS A 1 86 ? -23.677 -13.731 -20.125 1.00 72.19 86 HIS A CA 1
ATOM 709 C C . HIS A 1 86 ? -24.620 -13.149 -19.077 1.00 72.19 86 HIS A C 1
ATOM 711 O O . HIS A 1 86 ? -24.365 -12.065 -18.557 1.00 72.19 86 HIS A O 1
ATOM 717 N N . SER A 1 87 ? -25.655 -13.904 -18.713 1.00 72.12 87 SER A N 1
ATOM 718 C CA . SER A 1 87 ? -26.624 -13.529 -17.682 1.00 72.12 87 SER A CA 1
ATOM 719 C C . SER A 1 87 ? -25.939 -13.328 -16.331 1.00 72.12 87 SER A C 1
ATOM 721 O O . SER A 1 87 ? -26.181 -12.337 -15.652 1.00 72.12 87 SER A O 1
ATOM 723 N N . HIS A 1 88 ? -25.010 -14.215 -15.973 1.00 74.94 88 HIS A N 1
ATOM 724 C CA . HIS A 1 88 ? -24.213 -14.107 -14.756 1.00 74.94 88 HIS A CA 1
ATOM 725 C C . HIS A 1 88 ? -23.350 -12.836 -14.736 1.00 74.94 88 HIS A C 1
ATOM 727 O O . HIS A 1 88 ? -23.379 -12.085 -13.762 1.00 74.94 88 HIS A O 1
ATOM 733 N N . ARG A 1 89 ? -22.636 -12.546 -15.833 1.00 74.75 89 ARG A N 1
ATOM 734 C CA . ARG A 1 89 ? -21.798 -11.340 -15.957 1.00 74.75 89 ARG A CA 1
ATOM 735 C C . ARG A 1 89 ? -22.617 -10.052 -15.925 1.00 74.75 89 ARG A C 1
ATOM 737 O O . ARG A 1 89 ? -22.224 -9.108 -15.250 1.00 74.75 89 ARG A O 1
ATOM 744 N N . PHE A 1 90 ? -23.764 -10.023 -16.601 1.00 80.12 90 PHE A N 1
ATOM 745 C CA . PHE A 1 90 ? -24.667 -8.872 -16.574 1.00 80.12 90 PHE A CA 1
ATOM 746 C C . PHE A 1 90 ? -25.272 -8.660 -15.180 1.00 80.12 90 PHE A C 1
ATOM 748 O O . PHE A 1 90 ? -25.319 -7.537 -14.686 1.00 80.12 90 PHE A O 1
ATOM 755 N N . ALA A 1 91 ? -25.669 -9.739 -14.498 1.00 80.56 91 ALA A N 1
ATOM 756 C CA . ALA A 1 91 ? -26.175 -9.672 -13.130 1.00 80.56 91 ALA A CA 1
ATOM 757 C C . ALA A 1 91 ? -25.121 -9.117 -12.157 1.00 80.56 91 ALA A C 1
ATOM 759 O O . ALA A 1 91 ? -25.430 -8.265 -11.327 1.00 80.56 91 ALA A O 1
ATOM 760 N N . HIS A 1 92 ? -23.868 -9.560 -12.292 1.00 79.00 92 HIS A N 1
ATOM 761 C CA . HIS A 1 92 ? -22.730 -9.019 -11.545 1.00 79.00 92 HIS A CA 1
ATOM 762 C C . HIS A 1 92 ? -22.490 -7.540 -11.832 1.00 79.00 92 HIS A C 1
ATOM 764 O O . HIS A 1 92 ? -22.274 -6.765 -10.902 1.00 79.00 92 HIS A O 1
ATOM 770 N N . GLN A 1 93 ? -22.545 -7.143 -13.102 1.00 82.50 93 GLN A N 1
ATOM 771 C CA . GLN A 1 93 ? -22.367 -5.754 -13.504 1.00 82.50 93 GLN A CA 1
ATOM 772 C C . GLN A 1 93 ? -23.416 -4.841 -12.864 1.00 82.50 93 GLN A C 1
ATOM 774 O O . GLN A 1 93 ? -23.063 -3.803 -12.312 1.00 82.50 93 GLN A O 1
ATOM 779 N N . LEU A 1 94 ? -24.691 -5.245 -12.868 1.00 84.12 94 LEU A N 1
ATOM 780 C CA . LEU A 1 94 ? -25.761 -4.477 -12.226 1.00 84.12 94 LEU A CA 1
ATOM 781 C C . LEU A 1 94 ? -25.497 -4.266 -10.731 1.00 84.12 94 LEU A C 1
ATOM 783 O O . LEU A 1 94 ? -25.729 -3.174 -10.220 1.00 84.12 94 LEU A O 1
ATOM 787 N N . LEU A 1 95 ? -24.979 -5.278 -10.027 1.00 85.06 95 LEU A N 1
ATOM 788 C CA . LEU A 1 95 ? -24.614 -5.136 -8.615 1.00 85.06 95 LEU A CA 1
ATOM 789 C C . LEU A 1 95 ? -23.427 -4.178 -8.421 1.00 85.06 95 LEU A C 1
ATOM 791 O O . LEU A 1 95 ? -23.432 -3.381 -7.484 1.00 85.06 95 LEU A O 1
ATOM 795 N N . LYS A 1 96 ? -22.429 -4.212 -9.312 1.00 82.75 96 LYS A N 1
ATOM 796 C CA . LYS A 1 96 ? -21.297 -3.270 -9.283 1.00 82.75 96 LYS A CA 1
ATOM 797 C C . LYS A 1 96 ? -21.746 -1.832 -9.526 1.00 82.75 96 LYS A C 1
ATOM 799 O O . LYS A 1 96 ? -21.294 -0.931 -8.823 1.00 82.75 96 LYS A O 1
ATOM 804 N N . GLU A 1 97 ? -22.661 -1.621 -10.467 1.00 86.38 97 GLU A N 1
ATOM 805 C CA . GLU A 1 97 ? -23.258 -0.308 -10.720 1.00 86.38 97 GLU A CA 1
ATOM 806 C C . GLU A 1 97 ? -24.093 0.170 -9.531 1.00 86.38 97 GLU A C 1
ATOM 808 O O . GLU A 1 97 ? -23.947 1.319 -9.128 1.00 86.38 97 GLU A O 1
ATOM 813 N N . GLN A 1 98 ? -24.892 -0.705 -8.904 1.00 88.62 98 GLN A N 1
ATOM 814 C CA . GLN A 1 98 ? -25.614 -0.370 -7.668 1.00 88.62 98 GLN A CA 1
ATOM 815 C C . GLN A 1 98 ? -24.652 0.117 -6.575 1.00 88.62 98 GLN A C 1
ATOM 817 O O . GLN A 1 98 ? -24.923 1.133 -5.943 1.00 88.62 98 GLN A O 1
ATOM 822 N N . ILE A 1 99 ? -23.509 -0.550 -6.379 1.00 86.75 99 ILE A N 1
ATOM 823 C CA . ILE A 1 99 ? -22.490 -0.108 -5.416 1.00 86.75 99 ILE A CA 1
ATOM 824 C C . ILE A 1 99 ? -21.905 1.254 -5.801 1.00 86.75 99 ILE A C 1
ATOM 826 O O . ILE A 1 99 ? -21.825 2.126 -4.940 1.00 86.75 99 ILE A O 1
ATOM 830 N N . GLY A 1 100 ? -21.492 1.445 -7.058 1.00 83.94 100 GLY A N 1
ATOM 831 C CA . GLY A 1 100 ? -20.910 2.712 -7.518 1.00 83.94 100 GLY A CA 1
ATOM 832 C C . GLY A 1 100 ? -21.869 3.890 -7.340 1.00 83.94 100 GLY A C 1
ATOM 833 O O . GLY A 1 100 ? -21.491 4.927 -6.804 1.00 83.94 100 GLY A O 1
ATOM 834 N N . VAL A 1 101 ? -23.140 3.689 -7.693 1.00 90.00 101 VAL A N 1
ATOM 835 C CA . VAL A 1 101 ? -24.205 4.684 -7.523 1.00 90.00 101 VAL A CA 1
ATOM 836 C C . VAL A 1 101 ? -24.479 4.968 -6.042 1.00 90.00 101 VAL A C 1
ATOM 838 O O . VAL A 1 101 ? -24.564 6.127 -5.651 1.00 90.00 101 VAL A O 1
ATOM 841 N N . LEU A 1 102 ? -24.556 3.942 -5.186 1.00 89.62 102 LEU A N 1
ATOM 842 C CA . LEU A 1 102 ? -24.771 4.131 -3.746 1.00 89.62 102 LEU A CA 1
ATOM 843 C C . LEU A 1 102 ? -23.597 4.849 -3.057 1.00 89.62 102 LEU A C 1
ATOM 845 O O . LEU A 1 102 ? -23.825 5.639 -2.144 1.00 89.62 102 LEU A O 1
ATOM 849 N N . ARG A 1 103 ? -22.350 4.621 -3.493 1.00 87.94 103 ARG A N 1
ATOM 850 C CA . ARG A 1 103 ? -21.183 5.382 -3.003 1.00 87.94 103 ARG A CA 1
ATOM 851 C C . ARG A 1 103 ? -21.292 6.859 -3.358 1.00 87.94 103 ARG A C 1
ATOM 853 O O . ARG A 1 103 ? -21.092 7.705 -2.490 1.00 87.94 103 ARG A O 1
ATOM 860 N N . LEU A 1 104 ? -21.654 7.150 -4.608 1.00 87.12 104 LEU A N 1
ATOM 861 C CA . LEU A 1 104 ? -21.858 8.514 -5.081 1.00 87.12 104 LEU A CA 1
ATOM 862 C C . LEU A 1 104 ? -22.974 9.210 -4.291 1.00 87.12 104 LEU A C 1
ATOM 864 O O . LEU A 1 104 ? -22.772 10.317 -3.801 1.00 87.12 104 LEU A O 1
ATOM 868 N N . LEU A 1 105 ? -24.111 8.532 -4.094 1.00 88.12 105 LEU A N 1
ATOM 869 C CA . LEU A 1 105 ? -25.220 9.036 -3.279 1.00 88.12 105 LEU A CA 1
ATOM 870 C C . LEU A 1 105 ? -24.769 9.362 -1.855 1.00 88.12 105 LEU A C 1
ATOM 872 O O . LEU A 1 105 ? -25.046 10.454 -1.375 1.00 88.12 105 LEU A O 1
ATOM 876 N N . PHE A 1 106 ? -24.028 8.470 -1.196 1.00 88.19 106 PHE A N 1
ATOM 877 C CA . PHE A 1 106 ? -23.543 8.722 0.161 1.00 88.19 106 PHE A CA 1
ATOM 878 C C . PHE A 1 106 ? -22.627 9.959 0.249 1.00 88.19 106 PHE A C 1
ATOM 880 O O . PHE A 1 106 ? -22.781 10.771 1.161 1.00 88.19 106 PHE A O 1
ATOM 887 N N . LEU A 1 107 ? -21.713 10.153 -0.710 1.00 85.25 107 LEU A N 1
ATOM 888 C CA . LEU A 1 107 ? -20.846 11.342 -0.750 1.00 85.25 107 LEU A CA 1
ATOM 889 C C . LEU A 1 107 ? -21.626 12.634 -1.043 1.00 85.25 107 LEU A C 1
ATOM 891 O O . LEU A 1 107 ? -21.335 13.676 -0.449 1.00 85.25 107 LEU A O 1
ATOM 895 N N . LEU A 1 108 ? -22.631 12.575 -1.922 1.00 83.94 108 LEU A N 1
ATOM 896 C CA . LEU A 1 108 ? -23.513 13.710 -2.209 1.00 83.94 108 LEU A CA 1
ATOM 897 C C . LEU A 1 108 ? -24.342 14.098 -0.976 1.00 83.94 108 LEU A C 1
ATOM 899 O O . LEU A 1 108 ? -24.409 15.280 -0.646 1.00 83.94 108 LEU A O 1
ATOM 903 N N . TYR A 1 109 ? -24.887 13.112 -0.256 1.00 81.19 109 TYR A N 1
ATOM 904 C CA . TYR A 1 109 ? -25.651 13.300 0.987 1.00 81.19 109 TYR A CA 1
ATOM 905 C C . TYR A 1 109 ? -24.808 13.980 2.077 1.00 81.19 109 TYR A C 1
ATOM 907 O O . TYR A 1 109 ? -25.304 14.809 2.839 1.00 81.19 109 TYR A O 1
ATOM 915 N N . LYS A 1 110 ? -23.507 13.665 2.127 1.00 79.38 110 LYS A N 1
ATOM 916 C CA . LYS A 1 110 ? -22.559 14.291 3.057 1.00 79.38 110 LYS A CA 1
ATOM 917 C C . LYS A 1 110 ? -22.256 15.750 2.712 1.00 79.38 110 LYS A C 1
ATOM 919 O O . LYS A 1 110 ? -22.060 16.564 3.609 1.00 79.38 110 LYS A O 1
ATOM 924 N N . SER A 1 111 ? -22.165 16.055 1.419 1.00 75.44 111 SER A N 1
ATOM 925 C CA . SER A 1 111 ? -21.658 17.340 0.920 1.00 75.44 111 SER A CA 1
ATOM 926 C C . SER A 1 111 ? -22.739 18.409 0.798 1.00 75.44 111 SER A C 1
ATOM 928 O O . SER A 1 111 ? -22.442 19.590 0.955 1.00 75.44 111 SER A O 1
ATOM 930 N N . PHE A 1 112 ? -23.979 18.007 0.504 1.00 74.75 112 PHE A N 1
ATOM 931 C CA . PHE A 1 112 ? -25.064 18.919 0.145 1.00 74.75 112 PHE A CA 1
ATOM 932 C C . PHE A 1 112 ? -26.289 18.770 1.054 1.00 74.75 112 PHE A C 1
ATOM 934 O O . PHE A 1 112 ? -26.514 17.755 1.719 1.00 74.75 112 PHE A O 1
ATOM 941 N N . GLU A 1 113 ? -27.116 19.815 1.099 1.00 67.00 113 GLU A N 1
ATOM 942 C CA . GLU A 1 113 ? -28.409 19.748 1.772 1.00 67.00 113 GLU A CA 1
ATOM 943 C C . GLU A 1 113 ? -29.459 19.069 0.887 1.00 67.00 113 GLU A C 1
ATOM 945 O O . GLU A 1 113 ? -29.699 19.475 -0.245 1.00 67.00 113 GLU A O 1
ATOM 950 N N . GLU A 1 114 ? -30.071 18.002 1.405 1.00 64.19 114 GLU A N 1
ATOM 951 C CA . GLU A 1 114 ? -31.067 17.221 0.677 1.00 64.19 114 GLU A CA 1
ATOM 952 C C . GLU A 1 114 ? -32.480 17.811 0.765 1.00 64.19 114 GLU A C 1
ATOM 954 O O . GLU A 1 114 ? -32.884 18.306 1.825 1.00 64.19 114 GLU A O 1
ATOM 959 N N . PRO A 1 115 ? -33.292 17.626 -0.291 1.00 62.66 115 PRO A N 1
ATOM 960 C CA . PRO A 1 115 ? -34.738 17.731 -0.186 1.00 62.66 115 PRO A CA 1
ATOM 961 C C . PRO A 1 115 ? -35.295 16.541 0.610 1.00 62.66 115 PRO A C 1
ATOM 963 O O . PRO A 1 115 ? -35.104 15.385 0.262 1.00 62.66 115 PRO A O 1
ATOM 966 N N . THR A 1 116 ? -36.050 16.813 1.668 1.00 62.44 116 THR A N 1
ATOM 967 C CA . THR A 1 116 ? -36.585 15.819 2.622 1.00 62.44 116 THR A CA 1
ATOM 968 C C . THR A 1 116 ? -37.498 14.746 2.011 1.00 62.44 116 THR A C 1
ATOM 970 O O . THR A 1 116 ? -37.697 13.686 2.607 1.00 62.44 116 THR A O 1
ATOM 973 N N . GLU A 1 117 ? -38.041 14.987 0.817 1.00 62.53 117 GLU A N 1
ATOM 974 C CA . GLU A 1 117 ? -38.896 14.048 0.082 1.00 62.53 117 GLU A CA 1
ATOM 975 C C . GLU A 1 117 ? -38.127 12.805 -0.403 1.00 62.53 117 GLU A C 1
ATOM 977 O O . GLU A 1 117 ? -38.668 11.695 -0.374 1.00 62.53 117 GLU A O 1
ATOM 982 N N . THR A 1 118 ? -36.841 12.944 -0.746 1.00 74.94 118 THR A N 1
ATOM 983 C CA . THR A 1 118 ? -36.005 11.823 -1.217 1.00 74.94 118 THR A CA 1
ATOM 984 C C . THR A 1 118 ? -35.734 10.802 -0.112 1.00 74.94 118 THR A C 1
ATOM 986 O O . THR A 1 118 ? -35.609 9.611 -0.395 1.00 74.94 118 THR A O 1
ATOM 989 N N . PHE A 1 119 ? -35.719 11.219 1.159 1.00 81.94 119 PHE A N 1
ATOM 990 C CA . PHE A 1 119 ? -35.498 10.320 2.294 1.00 81.94 119 PHE A CA 1
ATOM 991 C C . PHE A 1 119 ? -36.658 9.332 2.506 1.00 81.94 119 PHE A C 1
ATOM 993 O O . PHE A 1 119 ? -36.422 8.140 2.709 1.00 81.94 119 PHE A O 1
ATOM 1000 N N . SER A 1 120 ? -37.919 9.785 2.421 1.00 81.69 120 SER A N 1
ATOM 1001 C CA . SER A 1 120 ? -39.088 8.886 2.544 1.00 81.69 120 SER A CA 1
ATOM 1002 C C . SER A 1 120 ? -39.133 7.878 1.387 1.00 81.69 120 SER A C 1
ATOM 1004 O O . SER A 1 120 ? -39.401 6.689 1.595 1.00 81.69 120 SER A O 1
ATOM 1006 N N . GLU A 1 121 ? -38.795 8.318 0.168 1.00 83.62 121 GLU A N 1
ATOM 1007 C CA . GLU A 1 121 ? -38.649 7.422 -0.984 1.00 83.62 121 GLU A CA 1
ATOM 1008 C C . GLU A 1 121 ? -37.532 6.391 -0.781 1.00 83.62 121 GLU A C 1
ATOM 1010 O O . GLU A 1 121 ? -37.749 5.200 -1.030 1.00 83.62 121 GLU A O 1
ATOM 1015 N N . ALA A 1 122 ? -36.370 6.818 -0.277 1.00 85.06 122 ALA A N 1
ATOM 1016 C CA . ALA A 1 122 ? -35.232 5.948 0.004 1.00 85.06 122 ALA A CA 1
ATOM 1017 C C . ALA A 1 122 ? -35.594 4.839 1.003 1.00 85.06 122 ALA A C 1
ATOM 1019 O O . ALA A 1 122 ? -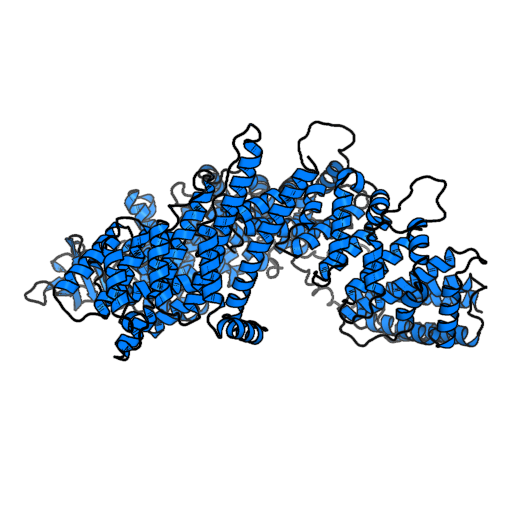35.322 3.665 0.747 1.00 85.06 122 ALA A O 1
ATOM 1020 N N . VAL A 1 123 ? -36.278 5.183 2.102 1.00 86.25 123 VAL A N 1
ATOM 1021 C CA . VAL A 1 123 ? -36.731 4.217 3.118 1.00 86.25 123 VAL A CA 1
ATOM 1022 C C . VAL A 1 123 ? -37.632 3.142 2.504 1.00 86.25 123 VAL A C 1
ATOM 1024 O O . VAL A 1 123 ? -37.396 1.948 2.706 1.00 86.25 123 VAL A O 1
ATOM 1027 N N . LYS A 1 124 ? -38.643 3.541 1.720 1.00 87.56 124 LYS A N 1
ATOM 1028 C CA . LYS A 1 124 ? -39.569 2.601 1.061 1.00 87.56 124 LYS A CA 1
ATOM 1029 C C . LYS A 1 124 ? -38.844 1.710 0.056 1.00 87.56 124 LYS A C 1
ATOM 1031 O O . LYS A 1 124 ? -39.100 0.506 -0.016 1.00 87.56 124 LYS A O 1
ATOM 1036 N N . LEU A 1 125 ? -37.926 2.292 -0.710 1.00 87.00 125 LEU A N 1
ATOM 1037 C CA . LEU A 1 125 ? -37.191 1.585 -1.745 1.00 87.00 125 LEU A CA 1
ATOM 1038 C C . LEU A 1 125 ? -36.215 0.563 -1.144 1.00 87.00 125 LEU A C 1
ATOM 1040 O O . LEU A 1 125 ? -36.244 -0.601 -1.545 1.00 87.00 125 LEU A O 1
ATOM 1044 N N . PHE A 1 126 ? -35.422 0.934 -0.138 1.00 89.44 126 PHE A N 1
ATOM 1045 C CA . PHE A 1 126 ? -34.499 0.006 0.530 1.00 89.44 126 PHE A CA 1
ATOM 1046 C C . PHE A 1 126 ? -35.235 -1.101 1.293 1.00 89.44 126 PHE A C 1
ATOM 1048 O O . PHE A 1 126 ? -34.801 -2.257 1.273 1.00 89.44 126 PHE A O 1
ATOM 1055 N N . GLN A 1 127 ? -36.399 -0.789 1.877 1.00 86.94 127 GLN A N 1
ATOM 1056 C CA . GLN A 1 127 ? -37.274 -1.798 2.471 1.00 86.94 127 GLN A CA 1
ATOM 1057 C C . GLN A 1 127 ? -37.769 -2.800 1.420 1.00 86.94 127 GLN A C 1
ATOM 1059 O O . GLN A 1 127 ? -37.708 -4.006 1.660 1.00 86.94 127 GLN A O 1
ATOM 1064 N N . SER A 1 128 ? -38.216 -2.329 0.249 1.00 85.56 128 SER A N 1
ATOM 1065 C CA . SER A 1 128 ? -38.689 -3.206 -0.834 1.00 85.56 128 SER A CA 1
ATOM 1066 C C . SER A 1 128 ? -37.603 -4.152 -1.363 1.00 85.56 128 SER A C 1
ATOM 1068 O O . SER A 1 128 ? -37.908 -5.238 -1.841 1.00 85.56 128 SER A O 1
ATOM 1070 N N . GLN A 1 129 ? -36.333 -3.764 -1.230 1.00 84.31 129 GLN A N 1
ATOM 1071 C CA . GLN A 1 129 ? -35.172 -4.564 -1.629 1.00 84.31 129 GLN A CA 1
ATOM 1072 C C . GLN A 1 129 ? -34.649 -5.474 -0.510 1.00 84.31 129 GLN A C 1
ATOM 1074 O O . GLN A 1 129 ? -33.702 -6.236 -0.726 1.00 84.31 129 GLN A O 1
ATOM 1079 N N . GLY A 1 130 ? -35.208 -5.380 0.702 1.00 84.50 130 GLY A N 1
ATOM 1080 C CA . GLY A 1 130 ? -34.700 -6.083 1.878 1.00 84.50 130 GLY A CA 1
ATOM 1081 C C . GLY A 1 130 ? -33.218 -5.795 2.128 1.00 84.50 130 GLY A C 1
ATOM 1082 O O . GLY A 1 130 ? -32.448 -6.728 2.354 1.00 84.50 130 GLY A O 1
ATOM 1083 N N . PHE A 1 131 ? -32.809 -4.533 2.001 1.00 84.56 131 PHE A N 1
ATOM 1084 C CA . PHE A 1 131 ? -31.417 -4.092 2.131 1.00 84.56 131 PHE A CA 1
ATOM 1085 C C . PHE A 1 131 ? -30.428 -4.801 1.182 1.00 84.56 131 PHE A C 1
ATOM 1087 O O . PHE A 1 131 ? -29.335 -5.216 1.563 1.00 84.56 131 PHE A O 1
ATOM 1094 N N . GLY A 1 132 ? -30.861 -5.028 -0.062 1.00 81.38 132 GLY A N 1
ATOM 1095 C CA . GLY A 1 132 ? -30.075 -5.690 -1.103 1.00 81.38 132 GLY A CA 1
ATOM 1096 C C . GLY A 1 132 ? -30.194 -7.217 -1.126 1.00 81.38 132 GLY A C 1
ATOM 1097 O O . GLY A 1 132 ? -29.716 -7.831 -2.076 1.00 81.38 132 GLY A O 1
ATOM 1098 N N . THR A 1 133 ? -30.855 -7.850 -0.147 1.00 81.38 133 THR A N 1
ATOM 1099 C CA . THR A 1 133 ? -31.018 -9.320 -0.099 1.00 81.38 133 THR A CA 1
ATOM 1100 C C . THR A 1 133 ? -32.069 -9.863 -1.077 1.00 81.38 133 THR A C 1
ATOM 1102 O O . THR A 1 133 ? -31.991 -11.030 -1.494 1.00 81.38 133 THR A O 1
ATOM 1105 N N . GLN A 1 134 ? -33.044 -9.035 -1.466 1.00 82.12 134 GLN A N 1
ATOM 1106 C CA . GLN A 1 134 ? -34.105 -9.371 -2.417 1.00 82.12 134 GLN A CA 1
ATOM 1107 C C . GLN A 1 134 ? -33.778 -8.794 -3.800 1.00 82.12 134 GLN A C 1
ATOM 1109 O O . GLN A 1 134 ? -34.283 -7.751 -4.201 1.00 82.12 134 GLN A O 1
ATOM 1114 N N . GLN A 1 135 ? -32.905 -9.487 -4.533 1.00 81.44 135 GLN A N 1
ATOM 1115 C CA . GLN A 1 135 ? -32.524 -9.118 -5.901 1.00 81.44 135 GLN A CA 1
ATOM 1116 C C . GLN A 1 135 ? -33.336 -9.908 -6.931 1.00 81.44 135 GLN A C 1
ATOM 1118 O O . GLN A 1 135 ? -33.481 -11.127 -6.803 1.00 81.44 135 GLN A O 1
ATOM 1123 N N . LEU A 1 136 ? -33.785 -9.239 -7.999 1.00 77.56 136 LEU A N 1
ATOM 1124 C CA . LEU A 1 136 ? -34.524 -9.870 -9.105 1.00 77.56 136 LEU A CA 1
ATOM 1125 C C . LEU A 1 136 ? -33.721 -11.003 -9.771 1.00 77.56 136 LEU A C 1
ATOM 1127 O O . LEU A 1 136 ? -34.257 -12.067 -10.077 1.00 77.56 136 LEU A O 1
ATOM 1131 N N . ASN A 1 137 ? -32.408 -10.812 -9.928 1.00 76.62 137 ASN A N 1
ATOM 1132 C CA . ASN A 1 137 ? -31.523 -11.743 -10.634 1.00 76.62 137 ASN A CA 1
ATOM 1133 C C . ASN A 1 137 ? -30.835 -12.769 -9.708 1.00 76.62 137 ASN A C 1
ATOM 1135 O O . ASN A 1 137 ? -29.823 -13.358 -10.084 1.00 76.62 137 ASN A O 1
ATOM 1139 N N . ARG A 1 138 ? -31.393 -13.035 -8.513 1.00 74.19 138 ARG A N 1
ATOM 1140 C CA . ARG A 1 138 ? -30.791 -13.923 -7.494 1.00 74.19 138 ARG A CA 1
ATOM 1141 C C . ARG A 1 138 ? -30.513 -15.354 -7.965 1.00 74.19 138 ARG A C 1
ATOM 1143 O O . ARG A 1 138 ? -29.637 -16.017 -7.427 1.00 74.19 138 ARG A O 1
ATOM 1150 N N . HIS A 1 139 ? -31.237 -15.838 -8.967 1.00 75.31 139 HIS A N 1
ATOM 1151 C CA . HIS A 1 139 ? -31.025 -17.162 -9.558 1.00 75.31 139 HIS A CA 1
ATOM 1152 C C . HIS A 1 139 ? -29.687 -17.282 -10.316 1.00 75.31 139 HIS A C 1
ATOM 1154 O O . HIS A 1 139 ? -29.201 -18.389 -10.519 1.00 75.31 139 HIS A O 1
ATOM 1160 N N . SER A 1 140 ? -29.093 -16.154 -10.719 1.00 69.31 140 SER A N 1
ATOM 1161 C CA . SER A 1 140 ? -27.834 -16.088 -11.469 1.00 69.31 140 SER A CA 1
ATOM 1162 C C . SER A 1 140 ? -26.626 -15.795 -10.570 1.00 69.31 140 SER A C 1
ATOM 1164 O O . SER A 1 140 ? -25.578 -15.411 -11.072 1.00 69.31 140 SER A O 1
ATOM 1166 N N . PHE A 1 141 ? -26.753 -15.919 -9.249 1.00 73.75 141 PHE A N 1
ATOM 1167 C CA . PHE A 1 141 ? -25.748 -15.498 -8.269 1.00 73.75 141 PHE A CA 1
ATOM 1168 C C . PHE A 1 141 ? -24.860 -16.653 -7.788 1.00 73.75 141 PHE A C 1
ATOM 1170 O O . PHE A 1 141 ? -25.325 -17.773 -7.588 1.00 73.75 141 PHE A O 1
ATOM 1177 N N . ASP A 1 142 ? -23.578 -16.364 -7.574 1.00 69.19 142 ASP A N 1
ATOM 1178 C CA . ASP A 1 142 ? -22.559 -17.274 -7.040 1.00 69.19 142 ASP A CA 1
ATOM 1179 C C . ASP A 1 142 ? -22.159 -16.900 -5.599 1.00 69.19 142 ASP A C 1
ATOM 1181 O O . ASP A 1 142 ? -22.637 -15.915 -5.034 1.00 69.19 142 ASP A O 1
ATOM 1185 N N . GLY A 1 143 ? -21.259 -17.670 -4.976 1.00 64.81 143 GLY A N 1
ATOM 1186 C CA . GLY A 1 143 ? -20.773 -17.371 -3.619 1.00 64.81 143 GLY A CA 1
ATOM 1187 C C . GLY A 1 143 ? -20.178 -15.961 -3.480 1.00 64.81 143 GLY A C 1
ATOM 1188 O O . GLY A 1 143 ? -20.307 -15.341 -2.425 1.00 64.81 143 GLY A O 1
ATOM 1189 N N . TYR A 1 144 ? -19.608 -15.428 -4.564 1.00 64.31 144 TYR A N 1
ATOM 1190 C CA . TYR A 1 144 ? -19.046 -14.086 -4.640 1.00 64.31 144 TYR A CA 1
ATOM 1191 C C . TYR A 1 144 ? -20.097 -12.973 -4.503 1.00 64.31 144 TYR A C 1
ATOM 1193 O O . TYR A 1 144 ? -19.912 -12.046 -3.711 1.00 64.31 144 TYR A O 1
ATOM 1201 N N . THR A 1 145 ? -21.233 -13.074 -5.202 1.00 70.81 145 THR A N 1
ATOM 1202 C CA . THR A 1 145 ? -22.303 -12.056 -5.115 1.00 70.81 145 THR A CA 1
ATOM 1203 C C . THR A 1 145 ? -22.831 -11.842 -3.699 1.00 70.81 145 THR A C 1
ATOM 1205 O O . THR A 1 145 ? -23.356 -10.771 -3.407 1.00 70.81 145 THR A O 1
ATOM 1208 N N . LYS A 1 146 ? -22.651 -12.805 -2.784 1.00 75.75 146 LYS A N 1
ATOM 1209 C CA . LYS A 1 146 ? -23.029 -12.640 -1.376 1.00 75.75 146 LYS A CA 1
ATOM 1210 C C . LYS A 1 146 ? -22.254 -11.503 -0.700 1.00 75.75 146 LYS A C 1
ATOM 1212 O O . LYS A 1 146 ? -22.861 -10.745 0.050 1.00 75.75 146 LYS A O 1
ATOM 1217 N N . LEU A 1 147 ? -20.958 -11.351 -0.991 1.00 75.38 147 LEU A N 1
ATOM 1218 C CA . LEU A 1 147 ? -20.131 -10.260 -0.453 1.00 75.38 147 LEU A CA 1
ATOM 1219 C C . LEU A 1 147 ? -20.562 -8.905 -1.030 1.00 75.38 147 LEU A C 1
ATOM 1221 O O . LEU A 1 147 ? -20.737 -7.931 -0.300 1.00 75.38 147 LEU A O 1
ATOM 1225 N N . VAL A 1 148 ? -20.821 -8.862 -2.336 1.00 76.25 148 VAL A N 1
ATOM 1226 C CA . VAL A 1 148 ? -21.293 -7.660 -3.043 1.00 76.25 148 VAL A CA 1
ATOM 1227 C C . VAL A 1 148 ? -22.658 -7.208 -2.509 1.00 76.25 148 VAL A C 1
ATOM 1229 O O . VAL A 1 148 ? -22.869 -6.032 -2.229 1.00 76.25 148 VAL A O 1
ATOM 1232 N N . VAL A 1 149 ? -23.572 -8.150 -2.268 1.00 83.69 149 VAL A N 1
ATOM 1233 C CA . VAL A 1 149 ? -24.883 -7.872 -1.665 1.00 83.69 149 VAL A CA 1
ATOM 1234 C C . VAL A 1 149 ? -24.748 -7.337 -0.238 1.00 83.69 149 VAL A C 1
ATOM 1236 O O . VAL A 1 149 ? -25.455 -6.397 0.121 1.00 83.69 149 VAL A O 1
ATOM 1239 N N . THR A 1 150 ? -23.821 -7.866 0.570 1.00 84.50 150 THR A N 1
ATOM 1240 C CA . THR A 1 150 ? -23.580 -7.305 1.911 1.00 84.50 150 THR A CA 1
ATOM 1241 C C . THR A 1 150 ? -23.070 -5.863 1.858 1.00 84.50 150 THR A C 1
ATOM 1243 O O . THR A 1 150 ? -23.511 -5.046 2.662 1.00 84.50 150 THR A O 1
ATOM 1246 N N . GLN A 1 151 ? -22.232 -5.515 0.874 1.00 84.50 151 GLN A N 1
ATOM 1247 C CA . GLN A 1 151 ? -21.755 -4.139 0.672 1.00 84.50 151 GLN A CA 1
ATOM 1248 C C . GLN A 1 151 ? -22.884 -3.174 0.291 1.00 84.50 151 GLN A C 1
ATOM 1250 O O . GLN A 1 151 ? -22.921 -2.051 0.792 1.00 84.50 151 GLN A O 1
ATOM 1255 N N . ILE A 1 152 ? -23.826 -3.614 -0.551 1.00 87.75 152 ILE A N 1
ATOM 1256 C CA . ILE A 1 152 ? -25.030 -2.837 -0.887 1.00 87.75 152 ILE A CA 1
ATOM 1257 C C . ILE A 1 152 ? -25.832 -2.538 0.384 1.00 87.75 152 ILE A C 1
ATOM 1259 O O . ILE A 1 152 ? -26.171 -1.382 0.634 1.00 87.75 152 ILE A O 1
ATOM 1263 N N . GLY A 1 153 ? -26.069 -3.553 1.221 1.00 88.56 153 GLY A N 1
ATOM 1264 C CA . GLY A 1 153 ? -26.775 -3.379 2.492 1.00 88.56 153 GLY A CA 1
ATOM 1265 C C . GLY A 1 153 ? -26.062 -2.414 3.446 1.00 88.56 153 GLY A C 1
ATOM 1266 O O . GLY A 1 153 ? -26.716 -1.589 4.084 1.00 88.56 153 GLY A O 1
ATOM 1267 N N . PHE A 1 154 ? -24.727 -2.455 3.512 1.00 89.88 154 PHE A N 1
ATOM 1268 C CA . PHE A 1 154 ? -23.945 -1.492 4.293 1.00 89.88 154 PHE A CA 1
ATOM 1269 C C . PHE A 1 154 ? -24.133 -0.054 3.797 1.00 89.88 154 PHE A C 1
ATOM 1271 O O . PHE A 1 154 ? -24.460 0.819 4.599 1.00 89.88 154 PHE A O 1
ATOM 1278 N N . LEU A 1 155 ? -23.992 0.194 2.491 1.00 89.06 155 LEU A N 1
ATOM 1279 C CA . LEU A 1 155 ? -24.145 1.533 1.911 1.00 89.06 155 LEU A CA 1
ATOM 1280 C C . LEU A 1 155 ? -25.561 2.092 2.104 1.00 89.06 155 LEU A C 1
ATOM 1282 O O . LEU A 1 155 ? -25.713 3.247 2.485 1.00 89.06 155 LEU A O 1
ATOM 1286 N N . GLN A 1 156 ? -26.597 1.272 1.917 1.00 91.25 156 GLN A N 1
ATOM 1287 C CA . GLN A 1 156 ? -27.988 1.685 2.136 1.00 91.25 156 GLN A CA 1
ATOM 1288 C C . GLN A 1 156 ? -28.252 2.101 3.587 1.00 91.25 156 GLN A C 1
ATOM 1290 O O . GLN A 1 156 ? -28.910 3.111 3.831 1.00 91.25 156 GLN A O 1
ATOM 1295 N N . VAL A 1 157 ? -27.714 1.351 4.556 1.00 91.31 157 VAL A N 1
ATOM 1296 C CA . VAL A 1 157 ? -27.816 1.713 5.977 1.00 91.31 157 VAL A CA 1
ATOM 1297 C C . VAL A 1 157 ? -27.095 3.031 6.259 1.00 91.31 157 VAL A C 1
ATOM 1299 O O . VAL A 1 157 ? -27.657 3.884 6.939 1.00 91.31 157 VAL A O 1
ATOM 1302 N N . MET A 1 158 ? -25.897 3.233 5.705 1.00 89.88 158 MET A N 1
ATOM 1303 C CA . MET A 1 158 ? -25.136 4.475 5.890 1.00 89.88 158 MET A CA 1
ATOM 1304 C C . MET A 1 158 ? -25.852 5.699 5.312 1.00 89.88 158 MET A C 1
ATOM 1306 O O . MET A 1 158 ? -25.896 6.731 5.974 1.00 89.88 158 MET A O 1
ATOM 1310 N N . ILE A 1 159 ? -26.463 5.575 4.130 1.00 89.81 159 ILE A N 1
ATOM 1311 C CA . ILE A 1 159 ? -27.264 6.645 3.512 1.00 89.81 159 ILE A CA 1
ATOM 1312 C C . ILE A 1 159 ? -28.453 7.018 4.406 1.00 89.81 159 ILE A C 1
ATOM 1314 O O . ILE A 1 159 ? -28.700 8.199 4.628 1.00 89.81 159 ILE A O 1
ATOM 1318 N N . LEU A 1 160 ? -29.167 6.033 4.969 1.00 89.88 160 LEU A N 1
ATOM 1319 C CA . LEU A 1 160 ? -30.287 6.314 5.875 1.00 89.88 160 LEU A CA 1
ATOM 1320 C C . LEU A 1 160 ? -29.837 6.962 7.190 1.00 89.88 160 LEU A C 1
ATOM 1322 O O . LEU A 1 160 ? -30.529 7.843 7.691 1.00 89.88 160 LEU A O 1
ATOM 1326 N N . VAL A 1 161 ? -28.706 6.544 7.765 1.00 89.19 161 VAL A N 1
ATOM 1327 C CA . VAL A 1 161 ? -28.190 7.150 9.005 1.00 89.19 161 VAL A CA 1
ATOM 1328 C C . VAL A 1 161 ? -27.689 8.576 8.750 1.00 89.19 161 VAL A C 1
ATOM 1330 O O . VAL A 1 161 ? -27.990 9.467 9.543 1.00 89.19 161 VAL A O 1
ATOM 1333 N N . GLU A 1 162 ? -26.984 8.826 7.642 1.00 87.19 162 GLU A N 1
ATOM 1334 C CA . GLU A 1 162 ? -26.527 10.179 7.292 1.00 87.19 162 GLU A CA 1
ATOM 1335 C C . GLU A 1 162 ? -27.698 11.100 6.931 1.00 87.19 162 GLU A C 1
ATOM 1337 O O . GLU A 1 162 ? -27.728 12.240 7.386 1.00 87.19 162 GLU A O 1
ATOM 1342 N N . GLY A 1 163 ? -28.715 10.594 6.222 1.00 83.44 163 GLY A N 1
ATOM 1343 C CA . GLY A 1 163 ? -29.926 11.351 5.892 1.00 83.44 163 GLY A CA 1
ATOM 1344 C C . GLY A 1 163 ? -30.711 11.831 7.123 1.00 83.44 163 GLY A C 1
ATOM 1345 O O . GLY A 1 163 ? -31.420 12.832 7.051 1.00 83.44 163 GLY A O 1
ATOM 1346 N N . MET A 1 164 ? -30.542 11.188 8.289 1.00 84.19 164 MET A N 1
ATOM 1347 C CA . MET A 1 164 ? -31.101 11.676 9.562 1.00 84.19 164 MET A CA 1
ATOM 1348 C C . MET A 1 164 ? -30.383 12.921 10.114 1.00 84.19 164 MET A C 1
ATOM 1350 O O . MET A 1 164 ? -30.921 13.597 10.993 1.00 84.19 164 MET A O 1
ATOM 1354 N N . LYS A 1 165 ? -29.182 13.233 9.607 1.00 79.06 165 LYS A N 1
ATOM 1355 C CA . LYS A 1 165 ? -28.337 14.386 9.961 1.00 79.06 165 LYS A CA 1
ATOM 1356 C C . LYS A 1 165 ? -28.242 14.634 11.467 1.00 79.06 165 LYS A C 1
ATOM 1358 O O . LYS A 1 165 ? -28.544 15.724 11.959 1.00 79.06 165 LYS A O 1
ATOM 1363 N N . LEU A 1 166 ? -27.793 13.613 12.200 1.00 78.50 166 LEU A N 1
ATOM 1364 C CA . LEU A 1 166 ? -27.669 13.648 13.664 1.00 78.50 166 LEU A CA 1
ATOM 1365 C C . LEU A 1 166 ? -26.770 14.791 14.168 1.00 78.50 166 LEU A C 1
ATOM 1367 O O . LEU A 1 166 ? -27.040 15.350 15.221 1.00 78.50 166 LEU A O 1
ATOM 1371 N N . ASP A 1 167 ? -25.750 15.183 13.401 1.00 75.69 167 ASP A N 1
ATOM 1372 C CA . ASP A 1 167 ? -24.840 16.287 13.753 1.00 75.69 167 ASP A CA 1
ATOM 1373 C C . ASP A 1 167 ? -25.573 17.634 13.812 1.00 75.69 167 ASP A C 1
ATOM 1375 O O . ASP A 1 167 ? -25.524 18.364 14.800 1.00 75.69 167 ASP A O 1
ATOM 1379 N N . THR A 1 168 ? -26.357 17.923 12.765 1.00 75.50 168 THR A N 1
ATOM 1380 C CA . THR A 1 168 ? -27.198 19.125 12.729 1.00 75.50 168 THR A CA 1
ATOM 1381 C C . THR A 1 168 ? -28.255 19.095 13.821 1.00 75.50 168 THR A C 1
ATOM 1383 O O . THR A 1 168 ? -28.573 20.141 14.369 1.00 75.50 168 THR A O 1
ATOM 1386 N N . LEU A 1 169 ? -28.759 17.909 14.178 1.00 75.25 169 LEU A N 1
ATOM 1387 C CA . LEU A 1 169 ? -29.736 17.757 15.248 1.00 75.25 169 LEU A CA 1
ATOM 1388 C C . LEU A 1 169 ? -29.139 18.144 16.608 1.00 75.25 169 LEU A C 1
ATOM 1390 O O . LEU A 1 169 ? -29.775 18.895 17.336 1.00 75.25 169 LEU A O 1
ATOM 1394 N N . VAL A 1 170 ? -27.922 17.694 16.930 1.00 73.81 170 VAL A N 1
ATOM 1395 C CA . VAL A 1 170 ? -27.230 18.079 18.175 1.00 73.81 170 VAL A CA 1
ATOM 1396 C C . VAL A 1 170 ? -26.962 19.578 18.207 1.00 73.81 170 VAL A C 1
ATOM 1398 O O . VAL A 1 170 ? -27.312 20.228 19.188 1.00 73.81 170 VAL A O 1
ATOM 1401 N N . ARG A 1 171 ? -26.442 20.154 17.116 1.00 72.62 171 ARG A N 1
ATOM 1402 C CA . ARG A 1 171 ? -26.219 21.605 17.028 1.00 72.62 171 ARG A CA 1
ATOM 1403 C C . ARG A 1 171 ? -27.521 22.394 17.199 1.00 72.62 171 ARG A C 1
ATOM 1405 O O . ARG A 1 171 ? -27.554 23.389 17.909 1.00 72.62 171 ARG A O 1
ATOM 1412 N N . CYS A 1 172 ? -28.612 21.932 16.591 1.00 71.56 172 CYS A N 1
ATOM 1413 C CA . CYS A 1 172 ? -29.935 22.534 16.749 1.00 71.56 172 CYS A CA 1
ATOM 1414 C C . CYS A 1 172 ? -30.468 22.435 18.188 1.00 71.56 172 CYS A C 1
ATOM 1416 O O . CYS A 1 172 ? -31.201 23.326 18.608 1.00 71.56 172 CYS A O 1
ATOM 1418 N N . VAL A 1 173 ? -30.119 21.387 18.945 1.00 72.06 173 VAL A N 1
ATOM 1419 C CA . VAL A 1 173 ? -30.442 21.283 20.380 1.00 72.06 173 VAL A CA 1
ATOM 1420 C C . VAL A 1 173 ? -29.621 22.283 21.192 1.00 72.06 173 VAL A C 1
ATOM 1422 O O . VAL A 1 173 ? -30.186 22.986 22.022 1.00 72.06 173 VAL A O 1
ATOM 1425 N N . GLU A 1 174 ? -28.313 22.374 20.942 1.00 71.56 174 GLU A N 1
ATOM 1426 C CA . GLU A 1 174 ? -27.411 23.300 21.642 1.00 71.56 174 GLU A CA 1
ATOM 1427 C C . GLU A 1 174 ? -27.759 24.775 21.380 1.00 71.56 174 GLU A C 1
ATOM 1429 O O . GLU A 1 174 ? -27.659 25.603 22.282 1.00 71.56 174 GLU A O 1
ATOM 1434 N N . GLU A 1 175 ? -28.198 25.100 20.161 1.00 75.56 175 GLU A N 1
ATOM 1435 C CA . GLU A 1 175 ? -28.623 26.446 19.755 1.00 75.56 175 GLU A CA 1
ATOM 1436 C C . GLU A 1 175 ? -30.111 26.745 20.042 1.00 75.56 175 GLU A C 1
ATOM 1438 O O . GLU A 1 175 ? -30.585 27.827 19.694 1.00 75.56 175 GLU A O 1
ATOM 1443 N N . GLU A 1 176 ? -30.862 25.805 20.634 1.00 71.44 176 GLU A N 1
ATOM 1444 C CA . GLU A 1 176 ? -32.321 25.881 20.860 1.00 71.44 176 GLU A CA 1
ATOM 1445 C C . GLU A 1 176 ? -33.159 26.142 19.577 1.00 71.44 176 GLU A C 1
ATOM 1447 O O . GLU A 1 176 ? -34.263 26.687 19.626 1.00 71.44 176 GLU A O 1
ATOM 1452 N N . ARG A 1 177 ? -32.670 25.720 18.400 1.00 75.69 177 ARG A N 1
ATOM 1453 C CA . ARG A 1 177 ? -33.309 25.890 17.075 1.00 75.69 177 ARG A CA 1
ATOM 1454 C C . ARG A 1 177 ? -33.684 24.559 16.421 1.00 75.69 177 ARG A C 1
ATOM 1456 O O . ARG A 1 177 ? -33.219 24.210 15.336 1.00 75.69 177 ARG A O 1
ATOM 1463 N N . LEU A 1 178 ? -34.566 23.803 17.068 1.00 67.44 178 LEU A N 1
ATOM 1464 C CA . LEU A 1 178 ? -35.038 22.505 16.560 1.00 67.44 178 LEU A CA 1
ATOM 1465 C C . LEU A 1 178 ? -35.834 22.603 15.246 1.00 67.44 178 LEU A C 1
ATOM 1467 O O . LEU A 1 178 ? -35.866 21.647 14.473 1.00 67.44 178 LEU A O 1
ATOM 1471 N N . GLU A 1 179 ? -36.459 23.751 14.975 1.00 63.47 179 GLU A N 1
ATOM 1472 C CA . GLU A 1 179 ? -37.284 23.973 13.778 1.00 63.47 179 GLU A CA 1
ATOM 1473 C C . GLU A 1 179 ? -36.467 24.091 12.483 1.00 63.47 179 GLU A C 1
ATOM 1475 O O . GLU A 1 179 ? -37.025 23.947 11.396 1.00 63.47 179 GLU A O 1
ATOM 1480 N N . ASP A 1 180 ? -35.149 24.299 12.574 1.00 68.19 180 ASP A N 1
ATOM 1481 C CA . ASP A 1 180 ? -34.277 24.437 11.406 1.00 68.19 180 ASP A CA 1
ATOM 1482 C C . ASP A 1 180 ? -33.870 23.092 10.789 1.00 68.19 180 ASP A C 1
ATOM 1484 O O . ASP A 1 180 ? -33.491 23.049 9.611 1.00 68.19 180 ASP A O 1
ATOM 1488 N N . HIS A 1 181 ? -34.019 21.989 11.532 1.00 74.62 181 HIS A N 1
ATOM 1489 C CA . HIS A 1 181 ? -33.674 20.646 11.066 1.00 74.62 181 HIS A CA 1
ATOM 1490 C C . HIS A 1 181 ? -34.613 20.170 9.950 1.00 74.62 181 HIS A C 1
ATOM 1492 O O . HIS A 1 181 ? -35.839 20.250 10.057 1.00 74.62 181 HIS A O 1
ATOM 1498 N N . ALA A 1 182 ? -34.030 19.630 8.877 1.00 69.56 182 ALA A N 1
ATOM 1499 C CA . ALA A 1 182 ? -34.744 19.242 7.662 1.00 69.56 182 ALA A CA 1
ATOM 1500 C C . ALA A 1 182 ? -35.910 18.267 7.933 1.00 69.56 182 ALA A C 1
ATOM 1502 O O . ALA A 1 182 ? -37.024 18.482 7.460 1.00 69.56 182 ALA A O 1
ATOM 1503 N N . ILE A 1 183 ? -35.706 17.238 8.759 1.00 73.44 183 ILE A N 1
ATOM 1504 C CA . ILE A 1 183 ? -36.745 16.236 9.055 1.00 73.44 183 ILE A CA 1
ATOM 1505 C C . ILE A 1 183 ? -37.830 16.820 9.968 1.00 73.44 183 ILE A C 1
ATOM 1507 O O . ILE A 1 183 ? -39.015 16.520 9.803 1.00 73.44 183 ILE A O 1
ATOM 1511 N N . VAL A 1 184 ? -37.447 17.690 10.907 1.00 71.12 184 VAL A N 1
ATOM 1512 C CA . VAL A 1 184 ? -38.378 18.320 11.858 1.00 71.12 184 VAL A CA 1
ATOM 1513 C C . VAL A 1 184 ? -39.326 19.298 11.154 1.00 71.12 184 VAL A C 1
ATOM 1515 O O . VAL A 1 184 ? -40.508 19.360 11.509 1.00 71.12 184 VAL A O 1
ATOM 1518 N N . LYS A 1 185 ? -38.860 19.978 10.093 1.00 72.25 185 LYS A N 1
ATOM 1519 C CA . LYS A 1 185 ? -39.686 20.852 9.237 1.00 72.25 185 LYS A CA 1
ATOM 1520 C C . LYS A 1 185 ? -40.896 20.128 8.630 1.00 72.25 185 LYS A C 1
ATOM 1522 O O . LYS A 1 185 ? -41.964 20.725 8.504 1.00 72.25 185 LYS A O 1
ATOM 1527 N N . GLN A 1 186 ? -40.787 18.835 8.309 1.00 72.75 186 GLN A N 1
ATOM 1528 C CA . GLN A 1 186 ? -41.873 18.032 7.725 1.00 72.75 186 GLN A CA 1
ATOM 1529 C C . GLN A 1 186 ? -42.437 16.988 8.708 1.00 72.75 186 GLN A C 1
ATOM 1531 O O . GLN A 1 186 ? -42.263 15.779 8.555 1.00 72.75 186 GLN A O 1
ATOM 1536 N N . ARG A 1 187 ? -43.237 17.437 9.686 1.00 71.19 187 ARG A N 1
ATOM 1537 C CA . ARG A 1 187 ? -43.872 16.560 10.702 1.00 71.19 187 ARG A CA 1
ATOM 1538 C C . ARG A 1 187 ? -44.720 15.405 10.138 1.00 71.19 187 ARG A C 1
ATOM 1540 O O . ARG A 1 187 ? -44.898 14.398 10.821 1.00 71.19 187 ARG A O 1
ATOM 1547 N N . ALA A 1 188 ? -45.262 15.535 8.924 1.00 71.19 188 ALA A N 1
ATOM 1548 C CA . ALA A 1 188 ? -46.025 14.468 8.266 1.00 71.19 188 ALA A CA 1
ATOM 1549 C C . ALA A 1 188 ? -45.147 13.252 7.914 1.00 71.19 188 ALA A C 1
ATOM 1551 O O . ALA A 1 188 ? -45.578 12.112 8.080 1.00 71.19 188 ALA A O 1
ATOM 1552 N N . MET A 1 189 ? -43.899 13.499 7.514 1.00 74.38 189 MET A N 1
ATOM 1553 C CA . MET A 1 189 ? -42.935 12.470 7.129 1.00 74.38 189 MET A CA 1
ATOM 1554 C C . MET A 1 189 ? -42.446 11.665 8.340 1.00 74.38 189 MET A C 1
ATOM 1556 O O . MET A 1 189 ? -42.322 10.447 8.258 1.00 74.38 189 MET A O 1
ATOM 1560 N N . ILE A 1 190 ? -42.300 12.308 9.505 1.00 76.88 190 ILE A N 1
ATOM 1561 C CA . ILE A 1 190 ? -41.933 11.635 10.763 1.00 76.88 190 ILE A CA 1
ATOM 1562 C C . ILE A 1 190 ? -42.920 10.514 11.117 1.00 76.88 190 ILE A C 1
ATOM 1564 O O . ILE A 1 190 ? -42.497 9.428 11.510 1.00 76.88 190 ILE A O 1
ATOM 1568 N N . LYS A 1 191 ? -44.231 10.757 10.970 1.00 79.44 191 LYS A N 1
ATOM 1569 C CA . LYS A 1 191 ? -45.261 9.744 11.255 1.00 79.44 191 LYS A CA 1
ATOM 1570 C C . LYS A 1 191 ? -45.227 8.598 10.246 1.00 79.44 191 LYS A C 1
ATOM 1572 O O . LYS A 1 191 ? -45.298 7.441 10.639 1.00 79.44 191 LYS A O 1
ATOM 1577 N N . GLU A 1 192 ? -45.084 8.920 8.961 1.00 82.12 192 GLU A N 1
ATOM 1578 C CA . GLU A 1 192 ? -45.018 7.917 7.895 1.00 82.12 192 GLU A CA 1
ATOM 1579 C C . GLU A 1 192 ? -43.804 6.987 8.055 1.00 82.12 192 GLU A C 1
ATOM 1581 O O . GLU A 1 192 ? -43.939 5.764 7.993 1.00 82.12 192 GLU A O 1
ATOM 1586 N N . VAL A 1 193 ? -42.624 7.558 8.299 1.00 83.25 193 VAL A N 1
ATOM 1587 C CA . VAL A 1 193 ? -41.380 6.803 8.490 1.00 83.25 193 VAL A CA 1
ATOM 1588 C C . VAL A 1 193 ? -41.420 5.989 9.785 1.00 83.25 193 VAL A C 1
ATOM 1590 O O . VAL A 1 193 ? -41.001 4.830 9.795 1.00 83.25 193 VAL A O 1
ATOM 1593 N N . GLU A 1 194 ? -41.984 6.533 10.866 1.00 83.69 194 GLU A N 1
ATOM 1594 C CA . GLU A 1 194 ? -42.162 5.785 12.114 1.00 83.69 194 GLU A CA 1
ATOM 1595 C C . GLU A 1 194 ? -43.065 4.559 11.938 1.00 83.69 194 GLU A C 1
ATOM 1597 O O . GLU A 1 194 ? -42.711 3.468 12.394 1.00 83.69 194 GLU A O 1
ATOM 1602 N N . ASP A 1 195 ? -44.195 4.701 11.241 1.00 84.44 195 ASP A N 1
ATOM 1603 C CA . ASP A 1 195 ? -45.097 3.581 10.963 1.00 84.44 195 ASP A CA 1
ATOM 1604 C C . ASP A 1 195 ? -44.398 2.470 10.166 1.00 84.44 195 ASP A C 1
ATOM 1606 O O . ASP A 1 195 ? -44.709 1.285 10.335 1.00 84.44 195 ASP A O 1
ATOM 1610 N N . ILE A 1 196 ? -43.447 2.835 9.301 1.00 84.50 196 ILE A N 1
ATOM 1611 C CA . ILE A 1 196 ? -42.613 1.888 8.559 1.00 84.50 196 ILE A CA 1
ATOM 1612 C C . ILE A 1 196 ? -41.621 1.193 9.503 1.00 84.50 196 ILE A C 1
ATOM 1614 O O . ILE A 1 196 ? -41.589 -0.039 9.548 1.00 84.50 196 ILE A O 1
ATOM 1618 N N . PHE A 1 197 ? -40.859 1.947 10.297 1.00 86.06 197 PHE A N 1
ATOM 1619 C CA . PHE A 1 197 ? -39.839 1.404 11.203 1.00 86.06 197 PHE A CA 1
ATOM 1620 C C . PHE A 1 197 ? -40.430 0.528 12.312 1.00 86.06 197 PHE A C 1
ATOM 1622 O O . PHE A 1 197 ? -39.849 -0.493 12.681 1.00 86.06 197 PHE A O 1
ATOM 1629 N N . MET A 1 198 ? -41.631 0.841 12.800 1.00 84.94 198 MET A N 1
ATOM 1630 C CA . MET A 1 198 ? -42.314 0.006 13.792 1.00 84.94 198 MET A CA 1
ATOM 1631 C C . MET A 1 198 ? -42.709 -1.368 13.233 1.00 84.94 198 MET A C 1
ATOM 1633 O O . MET A 1 198 ? -42.718 -2.352 13.983 1.00 84.94 198 MET A O 1
ATOM 1637 N N . LYS A 1 199 ? -42.965 -1.460 11.920 1.00 85.88 199 LYS A N 1
ATOM 1638 C CA . LYS A 1 199 ? -43.275 -2.711 11.204 1.00 85.88 199 LYS A CA 1
ATOM 1639 C C . LYS A 1 199 ? -42.035 -3.521 10.827 1.00 85.88 199 LYS A C 1
ATOM 1641 O O . LYS A 1 199 ? -42.178 -4.672 10.418 1.00 85.88 199 LYS A O 1
ATOM 1646 N N . TRP A 1 200 ? -40.833 -2.959 10.949 1.00 84.88 200 TRP A N 1
ATOM 1647 C CA . TRP A 1 200 ? -39.605 -3.685 10.640 1.00 84.88 200 TRP A CA 1
ATOM 1648 C C . TRP A 1 200 ? -39.387 -4.867 11.598 1.00 84.88 200 TRP A C 1
ATOM 1650 O O . TRP A 1 200 ? -39.638 -4.779 12.809 1.00 84.88 200 TRP A O 1
ATOM 1660 N N . GLY A 1 201 ? -38.952 -5.987 11.009 1.00 77.25 201 GLY A N 1
ATOM 1661 C CA . GLY A 1 201 ? -38.582 -7.224 11.703 1.00 77.25 201 GLY A CA 1
ATOM 1662 C C . GLY A 1 201 ? -37.101 -7.270 12.094 1.00 77.25 201 GLY A C 1
ATOM 1663 O O . GLY A 1 201 ? -36.406 -6.259 12.042 1.00 77.25 201 GLY A O 1
ATOM 1664 N N . GLU A 1 202 ? -36.609 -8.460 12.431 1.00 79.56 202 GLU A N 1
ATOM 1665 C CA . GLU A 1 202 ? -35.276 -8.700 13.017 1.00 79.56 202 GLU A CA 1
ATOM 1666 C C . GLU A 1 202 ? -34.150 -8.867 11.972 1.00 79.56 202 GLU A C 1
ATOM 1668 O O . GLU A 1 202 ? -33.290 -9.740 12.089 1.00 79.56 202 GLU A O 1
ATOM 1673 N N . LEU A 1 203 ? -34.143 -8.061 10.903 1.00 84.44 203 LEU A N 1
ATOM 1674 C CA . LEU A 1 203 ? -33.002 -8.051 9.979 1.00 84.44 203 LEU A CA 1
ATOM 1675 C C . LEU A 1 203 ? -31.840 -7.268 10.593 1.00 84.44 203 LEU A C 1
ATOM 1677 O O . LEU A 1 203 ? -32.019 -6.146 11.057 1.00 84.44 203 LEU A O 1
ATOM 1681 N N . VAL A 1 204 ? -30.627 -7.818 10.496 1.00 85.25 204 VAL A N 1
ATOM 1682 C CA . VAL A 1 204 ? -29.399 -7.207 11.043 1.00 85.25 204 VAL A CA 1
ATOM 1683 C C . VAL A 1 204 ? -29.177 -5.779 10.507 1.00 85.25 204 VAL A C 1
ATOM 1685 O O . VAL A 1 204 ? -28.779 -4.887 11.251 1.00 85.25 204 VAL A O 1
ATOM 1688 N N . HIS A 1 205 ? -29.534 -5.528 9.240 1.00 87.88 205 HIS A N 1
ATOM 1689 C CA . HIS A 1 205 ? -29.447 -4.210 8.595 1.00 87.88 205 HIS A CA 1
ATOM 1690 C C . HIS A 1 205 ? -30.309 -3.127 9.267 1.00 87.88 205 HIS A C 1
ATOM 1692 O O . HIS A 1 205 ? -29.966 -1.949 9.214 1.00 87.88 205 HIS A O 1
ATOM 1698 N N . HIS A 1 206 ? -31.417 -3.500 9.916 1.00 89.50 206 HIS A N 1
ATOM 1699 C CA . HIS A 1 206 ? -32.305 -2.537 10.569 1.00 89.50 206 HIS A CA 1
ATOM 1700 C C . HIS A 1 206 ? -31.684 -1.930 11.829 1.00 89.50 206 HIS A C 1
ATOM 1702 O O . HIS A 1 206 ? -32.051 -0.822 12.212 1.00 89.50 206 HIS A O 1
ATOM 1708 N N . GLY A 1 207 ? -30.744 -2.633 12.467 1.00 89.00 207 GLY A N 1
ATOM 1709 C CA . GLY A 1 207 ? -30.191 -2.268 13.768 1.00 89.00 207 GLY A CA 1
ATOM 1710 C C . GLY A 1 207 ? -29.717 -0.810 13.866 1.00 89.00 207 GLY A C 1
ATOM 1711 O O . GLY A 1 207 ? -30.269 -0.061 14.675 1.00 89.00 207 GLY A O 1
ATOM 1712 N N . PRO A 1 208 ? -28.743 -0.370 13.044 1.00 91.25 208 PRO A N 1
ATOM 1713 C CA . PRO A 1 208 ? -28.215 0.994 13.121 1.00 91.25 208 PRO A CA 1
ATOM 1714 C C . PRO A 1 208 ? -29.251 2.078 12.817 1.00 91.25 208 PRO A C 1
ATOM 1716 O O . PRO A 1 208 ? -29.267 3.111 13.478 1.00 91.25 208 PRO A O 1
ATOM 1719 N N . VAL A 1 209 ? -30.145 1.831 11.855 1.00 90.88 209 VAL A N 1
ATOM 1720 C CA . VAL A 1 209 ? -31.185 2.789 11.448 1.00 90.88 209 VAL A CA 1
ATOM 1721 C C . VAL A 1 209 ? -32.224 2.967 12.556 1.00 90.88 209 VAL A C 1
ATOM 1723 O O . VAL A 1 209 ? -32.600 4.091 12.874 1.00 90.88 209 VAL A O 1
ATOM 1726 N N . LEU A 1 210 ? -32.659 1.869 13.186 1.00 89.44 210 LEU A N 1
ATOM 1727 C CA . LEU A 1 210 ? -33.594 1.909 14.312 1.00 89.44 210 LEU A CA 1
ATOM 1728 C C . LEU A 1 210 ? -32.981 2.607 15.532 1.00 89.44 210 LEU A C 1
ATOM 1730 O O . LEU A 1 210 ? -33.678 3.360 16.210 1.00 89.44 210 LEU A O 1
ATOM 1734 N N . LEU A 1 211 ? -31.687 2.390 15.793 1.00 88.88 211 LEU A N 1
ATOM 1735 C CA . LEU A 1 211 ? -30.966 3.067 16.873 1.00 88.88 211 LEU A CA 1
ATOM 1736 C C . LEU A 1 211 ? -30.842 4.576 16.612 1.00 88.88 211 LEU A C 1
ATOM 1738 O O . LEU A 1 211 ? -31.129 5.375 17.501 1.00 88.88 211 LEU A O 1
ATOM 1742 N N . ALA A 1 212 ? -30.476 4.962 15.387 1.00 87.94 212 ALA A N 1
ATOM 1743 C CA . ALA A 1 212 ? -30.414 6.360 14.970 1.00 87.94 212 ALA A CA 1
ATOM 1744 C C . ALA A 1 212 ? -31.785 7.040 15.103 1.00 87.94 212 ALA A C 1
ATOM 1746 O O . ALA A 1 212 ? -31.895 8.112 15.695 1.00 87.94 212 ALA A O 1
ATOM 1747 N N . TRP A 1 213 ? -32.853 6.380 14.647 1.00 88.69 213 TRP A N 1
ATOM 1748 C CA . TRP A 1 213 ? -34.207 6.915 14.766 1.00 88.69 213 TRP A CA 1
ATOM 1749 C C . TRP A 1 213 ? -34.677 7.023 16.219 1.00 88.69 213 TRP A C 1
ATOM 1751 O O . TRP A 1 213 ? -35.337 7.996 16.576 1.00 88.69 213 TRP A O 1
ATOM 1761 N N . ALA A 1 214 ? -34.314 6.072 17.085 1.00 86.88 214 ALA A N 1
ATOM 1762 C CA . ALA A 1 214 ? -34.616 6.151 18.513 1.00 86.88 214 ALA A CA 1
ATOM 1763 C C . ALA A 1 214 ? -33.991 7.401 19.160 1.00 86.88 214 ALA A C 1
ATOM 1765 O O . ALA A 1 214 ? -34.656 8.065 19.955 1.00 86.88 214 ALA A O 1
ATOM 1766 N N . ALA A 1 215 ? -32.760 7.758 18.773 1.00 84.56 215 ALA A N 1
ATOM 1767 C CA . ALA A 1 215 ? -32.103 8.988 19.214 1.00 84.56 215 ALA A CA 1
ATOM 1768 C C . ALA A 1 215 ? -32.814 10.248 18.687 1.00 84.56 215 ALA A C 1
ATOM 1770 O O . ALA A 1 215 ? -33.110 11.155 19.464 1.00 84.56 215 ALA A O 1
ATOM 1771 N N . VAL A 1 216 ? -33.173 10.280 17.396 1.00 82.56 216 VAL A N 1
ATOM 1772 C CA . VAL A 1 216 ? -33.935 11.397 16.804 1.00 82.56 216 VAL A CA 1
ATOM 1773 C C . VAL A 1 216 ? -35.267 11.597 17.528 1.00 82.56 216 VAL A C 1
ATOM 1775 O O . VAL A 1 216 ? -35.610 12.718 17.893 1.00 82.56 216 VAL A O 1
ATOM 1778 N N . ARG A 1 217 ? -36.026 10.523 17.779 1.00 80.06 217 ARG A N 1
ATOM 1779 C CA . ARG A 1 217 ? -37.336 10.615 18.445 1.00 80.06 217 ARG A CA 1
ATOM 1780 C C . ARG A 1 217 ? -37.230 11.055 19.900 1.00 80.06 217 ARG A C 1
ATOM 1782 O O . ARG A 1 217 ? -38.107 11.786 20.347 1.00 80.06 217 ARG A O 1
ATOM 1789 N N . PHE A 1 218 ? -36.170 10.655 20.601 1.00 81.25 218 PHE A N 1
ATOM 1790 C CA . PHE A 1 218 ? -35.910 11.104 21.967 1.00 81.25 218 PHE A CA 1
ATOM 1791 C C . PHE A 1 218 ? -35.617 12.612 22.041 1.00 81.25 218 PHE A C 1
ATOM 1793 O O . PHE A 1 218 ? -36.036 13.259 22.991 1.00 81.25 218 PHE A O 1
ATOM 1800 N N . ILE A 1 219 ? -34.940 13.173 21.033 1.00 77.81 219 ILE A N 1
ATOM 1801 C CA . ILE A 1 219 ? -34.620 14.608 20.969 1.00 77.81 219 ILE A CA 1
ATOM 1802 C C . ILE A 1 219 ? -35.815 15.450 20.488 1.00 77.81 219 ILE A C 1
ATOM 1804 O O . ILE A 1 219 ? -36.076 16.522 21.022 1.00 77.81 219 ILE A O 1
ATOM 1808 N N . VAL A 1 220 ? -36.523 14.997 19.449 1.00 73.12 220 VAL A N 1
ATOM 1809 C CA . VAL A 1 220 ? -37.523 15.808 18.724 1.00 73.12 220 VAL A CA 1
ATOM 1810 C C . VAL A 1 220 ? -38.880 15.886 19.436 1.00 73.12 220 VAL A C 1
ATOM 1812 O O . VAL A 1 220 ? -39.654 16.804 19.165 1.00 73.12 220 VAL A O 1
ATOM 1815 N N . MET A 1 221 ? -39.219 14.934 20.312 1.00 65.94 221 MET A N 1
ATOM 1816 C CA . MET A 1 221 ? -40.510 14.922 21.011 1.00 65.94 221 MET A CA 1
ATOM 1817 C C . MET A 1 221 ? -40.346 15.120 22.516 1.00 65.94 221 MET A C 1
ATOM 1819 O O . MET A 1 221 ? -39.628 14.369 23.169 1.00 65.94 221 MET A O 1
ATOM 1823 N N . GLU A 1 222 ? -41.076 16.094 23.064 1.00 57.25 222 GLU A N 1
ATOM 1824 C CA . GLU A 1 222 ? -41.183 16.308 24.509 1.00 57.25 222 GLU A CA 1
ATOM 1825 C C . GLU A 1 222 ? -41.762 15.079 25.236 1.00 57.25 222 GLU A C 1
ATOM 1827 O O . GLU A 1 222 ? -42.402 14.199 24.650 1.00 57.25 222 GLU A O 1
ATOM 1832 N N . SER A 1 223 ? -41.471 15.028 26.536 1.00 53.34 223 SER A N 1
ATOM 1833 C CA . SER A 1 223 ? -41.531 13.899 27.469 1.00 53.34 223 SER A CA 1
ATOM 1834 C C . SER A 1 223 ? -42.928 13.310 27.731 1.00 53.34 223 SER A C 1
ATOM 1836 O O . SER A 1 223 ? -43.407 13.272 28.863 1.00 53.34 223 SER A O 1
ATOM 1838 N N . ASP A 1 224 ? -43.559 12.746 26.704 1.00 58.19 224 ASP A N 1
ATOM 1839 C CA . ASP A 1 224 ? -44.735 11.889 26.854 1.00 58.19 224 ASP A CA 1
ATOM 1840 C C . ASP A 1 224 ? -44.345 10.436 27.181 1.00 58.19 224 ASP A C 1
ATOM 1842 O O . ASP A 1 224 ? -43.436 9.847 26.592 1.00 58.19 224 ASP A O 1
ATOM 1846 N N . VAL A 1 225 ? -45.097 9.795 28.086 1.00 62.88 225 VAL A N 1
ATOM 1847 C CA . VAL A 1 225 ? -44.905 8.379 28.481 1.00 62.88 225 VAL A CA 1
ATOM 1848 C C . VAL A 1 225 ? -44.980 7.433 27.271 1.00 62.88 225 VAL A C 1
ATOM 1850 O O . VAL A 1 225 ? -44.295 6.408 27.229 1.00 62.88 225 VAL A O 1
ATOM 1853 N N . ALA A 1 226 ? -45.781 7.787 26.262 1.00 64.75 226 ALA A N 1
ATOM 1854 C CA . ALA A 1 226 ? -45.885 7.052 25.004 1.00 64.75 226 ALA A CA 1
ATOM 1855 C C . ALA A 1 226 ? -44.588 7.121 24.176 1.00 64.75 226 ALA A C 1
ATOM 1857 O O . ALA A 1 226 ? -44.177 6.112 23.601 1.00 64.75 226 ALA A O 1
ATOM 1858 N N . THR A 1 227 ? -43.904 8.269 24.173 1.00 68.12 227 THR A N 1
ATOM 1859 C CA . THR A 1 227 ? -42.625 8.481 23.479 1.00 68.12 227 THR A CA 1
ATOM 1860 C C . THR A 1 227 ? -41.540 7.585 24.067 1.00 68.12 227 THR A C 1
ATOM 1862 O O . THR A 1 227 ? -40.865 6.865 23.332 1.00 68.12 227 THR A O 1
ATOM 1865 N N . THR A 1 228 ? -41.441 7.512 25.398 1.00 72.81 228 THR A N 1
ATOM 1866 C CA . THR A 1 228 ? -40.475 6.638 26.085 1.00 72.81 228 THR A CA 1
ATOM 1867 C C . THR A 1 228 ? -40.694 5.162 25.749 1.00 72.81 228 THR A C 1
ATOM 1869 O O . THR A 1 228 ? -39.731 4.426 25.538 1.00 72.81 228 THR A O 1
ATOM 1872 N N . GLN A 1 229 ? -41.949 4.714 25.631 1.00 79.19 229 GLN A N 1
ATOM 1873 C CA . GLN A 1 229 ? -42.258 3.334 25.236 1.00 79.19 229 GLN A CA 1
ATOM 1874 C C . GLN A 1 229 ? -41.876 3.036 23.781 1.00 79.19 229 GLN A C 1
ATOM 1876 O O . GLN A 1 229 ? -41.417 1.931 23.487 1.00 79.19 229 GLN A O 1
ATOM 1881 N N . ILE A 1 230 ? -42.060 3.991 22.866 1.00 80.31 230 ILE A N 1
ATOM 1882 C CA . ILE A 1 230 ? -41.661 3.841 21.459 1.00 80.31 230 ILE A CA 1
ATOM 1883 C C . ILE A 1 230 ? -40.134 3.784 21.353 1.00 80.31 230 ILE A C 1
ATOM 1885 O O . ILE A 1 230 ? -39.607 2.862 20.732 1.00 80.31 230 ILE A O 1
ATOM 1889 N N . VAL A 1 231 ? -39.421 4.688 22.030 1.00 82.12 231 VAL A N 1
ATOM 1890 C CA . VAL A 1 231 ? -37.949 4.709 22.069 1.00 82.12 231 VAL A CA 1
ATOM 1891 C C . VAL A 1 231 ? -37.395 3.409 22.663 1.00 82.12 231 VAL A C 1
ATOM 1893 O O . VAL A 1 231 ? -36.499 2.805 22.078 1.00 82.12 231 VAL A O 1
ATOM 1896 N N . GLN A 1 232 ? -37.971 2.902 23.760 1.00 82.44 232 GLN A N 1
ATOM 1897 C CA . GLN A 1 232 ? -37.575 1.613 24.345 1.00 82.44 232 GLN A CA 1
ATOM 1898 C C . GLN A 1 232 ? -37.828 0.430 23.397 1.00 82.44 232 GLN A C 1
ATOM 1900 O O . GLN A 1 232 ? -36.999 -0.480 23.304 1.00 82.44 232 GLN A O 1
ATOM 1905 N N . LYS A 1 233 ? -38.948 0.424 22.664 1.00 85.12 233 LYS A N 1
ATOM 1906 C CA . LYS A 1 233 ? -39.248 -0.616 21.664 1.00 85.12 233 LYS A CA 1
ATOM 1907 C C . LYS A 1 233 ? -38.280 -0.573 20.481 1.00 85.12 233 LYS A C 1
ATOM 1909 O O . LYS A 1 233 ? -37.794 -1.621 20.068 1.00 85.12 233 LYS A O 1
ATOM 1914 N N . LEU A 1 234 ? -37.980 0.612 19.952 1.00 84.38 234 LEU A N 1
ATOM 1915 C CA . LEU A 1 234 ? -37.023 0.779 18.855 1.00 84.38 234 LEU A CA 1
ATOM 1916 C C . LEU A 1 234 ? -35.602 0.407 19.292 1.00 84.38 234 LEU A C 1
ATOM 1918 O O . LEU A 1 234 ? -34.936 -0.357 18.597 1.00 84.38 234 LEU A O 1
ATOM 1922 N N . GLY A 1 235 ? -35.172 0.862 20.472 1.00 84.81 235 GLY A N 1
ATOM 1923 C CA . GLY A 1 235 ? -33.866 0.532 21.040 1.00 84.81 235 GLY A CA 1
ATOM 1924 C C . GLY A 1 235 ? -33.698 -0.966 21.312 1.00 84.81 235 GLY A C 1
ATOM 1925 O O . GLY A 1 235 ? -32.701 -1.559 20.909 1.00 84.81 235 GLY A O 1
ATOM 1926 N N . SER A 1 236 ? -34.695 -1.619 21.922 1.00 85.12 236 SER A N 1
ATOM 1927 C CA . SER A 1 236 ? -34.649 -3.072 22.169 1.00 85.12 236 SER A CA 1
ATOM 1928 C C . SER A 1 236 ? -34.625 -3.891 20.875 1.00 85.12 236 SER A C 1
ATOM 1930 O O . SER A 1 236 ? -33.813 -4.810 20.763 1.00 85.12 236 SER A O 1
ATOM 1932 N N . LYS A 1 237 ? -35.429 -3.524 19.866 1.00 86.62 237 LYS A N 1
ATOM 1933 C CA . LYS A 1 237 ? -35.361 -4.132 18.526 1.00 86.62 237 LYS A CA 1
ATOM 1934 C C . LYS A 1 237 ? -33.998 -3.929 17.869 1.00 86.62 237 LYS A C 1
ATOM 1936 O O . LYS A 1 237 ? -33.469 -4.861 17.269 1.00 86.62 237 LYS A O 1
ATOM 1941 N N . ALA A 1 238 ? -33.414 -2.737 17.990 1.00 86.69 238 ALA A N 1
ATOM 1942 C CA . ALA A 1 238 ? -32.092 -2.458 17.448 1.00 86.69 238 ALA A CA 1
ATOM 1943 C C . ALA A 1 238 ? -31.046 -3.401 18.066 1.00 86.69 238 ALA A C 1
ATOM 1945 O O . ALA A 1 238 ? -30.325 -4.082 17.337 1.00 86.69 238 ALA A O 1
ATOM 1946 N N . LEU A 1 239 ? -31.026 -3.531 19.397 1.00 85.94 239 LEU A N 1
ATOM 1947 C CA . LEU A 1 239 ? -30.109 -4.432 20.105 1.00 85.94 239 LEU A CA 1
ATOM 1948 C C . LEU A 1 239 ? -30.309 -5.906 19.722 1.00 85.94 239 LEU A C 1
ATOM 1950 O O . LEU A 1 239 ? -29.323 -6.612 19.518 1.00 85.94 239 LEU A O 1
ATOM 1954 N N . GLN A 1 240 ? -31.556 -6.359 19.547 1.00 86.50 240 GLN A N 1
ATOM 1955 C CA . GLN A 1 240 ? -31.862 -7.706 19.038 1.00 86.50 240 GLN A CA 1
ATOM 1956 C C . GLN A 1 240 ? -31.287 -7.938 17.631 1.00 86.50 240 GLN A C 1
ATOM 1958 O O . GLN A 1 240 ? -30.795 -9.025 17.336 1.00 86.50 240 GLN A O 1
ATOM 1963 N N . CYS A 1 241 ? -31.252 -6.899 16.791 1.00 86.31 241 CYS A N 1
ATOM 1964 C CA . CYS A 1 241 ? -30.633 -6.941 15.465 1.00 86.31 241 CYS A CA 1
ATOM 1965 C C . CYS A 1 241 ? -29.091 -6.908 15.496 1.00 86.31 241 CYS A C 1
ATOM 1967 O O . CYS A 1 241 ? -28.478 -6.841 14.436 1.00 86.31 241 CYS A O 1
ATOM 1969 N N . SER A 1 242 ? -28.443 -6.961 16.668 1.00 86.44 242 SER A N 1
ATOM 1970 C CA . SER A 1 242 ? -26.976 -6.986 16.800 1.00 86.44 242 SER A CA 1
ATOM 1971 C C . SER A 1 242 ? -26.272 -5.784 16.139 1.00 86.44 242 SER A C 1
ATOM 1973 O O . SER A 1 242 ? -25.335 -5.952 15.356 1.00 86.44 242 SER A O 1
ATOM 1975 N N . VAL A 1 243 ? -26.701 -4.558 16.483 1.00 88.50 243 VAL A N 1
ATOM 1976 C CA . VAL A 1 243 ? -26.184 -3.295 15.903 1.00 88.50 243 VAL A CA 1
ATOM 1977 C C . VAL A 1 243 ? -24.658 -3.196 15.918 1.00 88.50 243 VAL A C 1
ATOM 1979 O O . VAL A 1 243 ? -24.052 -2.913 14.889 1.00 88.50 243 VAL A O 1
ATOM 1982 N N . PHE A 1 244 ? -24.017 -3.409 17.070 1.00 89.31 244 PHE A N 1
ATOM 1983 C CA . PHE A 1 244 ? -22.577 -3.168 17.220 1.00 89.31 244 PHE A CA 1
ATOM 1984 C C . PHE A 1 244 ? -21.709 -4.178 16.454 1.00 89.31 244 PHE A C 1
ATOM 1986 O O . PHE A 1 244 ? -20.812 -3.735 15.737 1.00 89.31 244 PHE A O 1
ATOM 1993 N N . PRO A 1 245 ? -21.985 -5.501 16.493 1.00 89.25 245 PRO A N 1
ATOM 1994 C CA . PRO A 1 245 ? -21.344 -6.447 15.578 1.00 89.25 245 PRO A CA 1
ATOM 1995 C C . PRO A 1 245 ? -21.507 -6.067 14.099 1.00 89.25 245 PRO A C 1
ATOM 1997 O O . PRO A 1 245 ? -20.562 -6.196 13.322 1.00 89.25 245 PRO A O 1
ATOM 2000 N N . TYR A 1 246 ? -22.685 -5.574 13.704 1.00 89.62 246 TYR A N 1
ATOM 2001 C CA . TYR A 1 246 ? -22.931 -5.133 12.331 1.00 89.62 246 TYR A CA 1
ATOM 2002 C C . TYR A 1 246 ? -22.095 -3.906 11.953 1.00 89.62 246 TYR A C 1
ATOM 2004 O O . TYR A 1 246 ? -21.450 -3.923 10.908 1.00 89.62 246 TYR A O 1
ATOM 2012 N N . LEU A 1 247 ? -22.052 -2.874 12.805 1.00 89.12 247 LEU A N 1
ATOM 2013 C CA . LEU A 1 247 ? -21.226 -1.679 12.589 1.00 89.12 247 LEU A CA 1
ATOM 2014 C C . LEU A 1 247 ? -19.733 -2.022 12.521 1.00 89.12 247 LEU A C 1
ATOM 2016 O O . LEU A 1 247 ? -19.017 -1.488 11.677 1.00 89.12 247 LEU A O 1
ATOM 2020 N N . LEU A 1 248 ? -19.270 -2.951 13.363 1.00 88.19 248 LEU A N 1
ATOM 2021 C CA . LEU A 1 248 ? -17.886 -3.421 13.336 1.00 88.19 248 LEU A CA 1
ATOM 2022 C C . LEU A 1 248 ? -17.550 -4.107 12.004 1.00 88.19 248 LEU A C 1
ATOM 2024 O O . LEU A 1 248 ? -16.528 -3.806 11.391 1.00 88.19 248 LEU A O 1
ATOM 2028 N N . ASN A 1 249 ? -18.424 -5.001 11.535 1.00 87.69 249 ASN A N 1
ATOM 2029 C CA . ASN A 1 249 ? -18.250 -5.672 10.247 1.00 87.69 249 ASN A CA 1
ATOM 2030 C C . ASN A 1 249 ? -18.333 -4.694 9.069 1.00 87.69 249 ASN A C 1
ATOM 2032 O O . ASN A 1 249 ? -17.590 -4.854 8.105 1.00 87.69 249 ASN A O 1
ATOM 2036 N N . LEU A 1 250 ? -19.199 -3.680 9.157 1.00 87.94 250 LEU A N 1
ATOM 2037 C CA . LEU A 1 250 ? -19.319 -2.627 8.153 1.00 87.94 250 LEU A CA 1
ATOM 2038 C C . LEU A 1 250 ? -17.983 -1.902 7.979 1.00 87.94 250 LEU A C 1
ATOM 2040 O O . LEU A 1 250 ? -17.481 -1.846 6.859 1.00 87.94 250 LEU A O 1
ATOM 2044 N N . MET A 1 251 ? -17.371 -1.434 9.071 1.00 84.06 251 MET A N 1
ATOM 2045 C CA . MET A 1 251 ? -16.092 -0.712 9.022 1.00 84.06 251 MET A CA 1
ATOM 2046 C C . MET A 1 251 ? -14.926 -1.584 8.547 1.00 84.06 251 MET A C 1
ATOM 2048 O O . MET A 1 251 ? -14.068 -1.106 7.819 1.00 84.06 251 MET A O 1
ATOM 2052 N N . LYS A 1 252 ? -14.910 -2.876 8.902 1.00 82.12 252 LYS A N 1
ATOM 2053 C CA . LYS A 1 252 ? -13.861 -3.816 8.460 1.00 82.12 252 LYS A CA 1
ATOM 2054 C C . LYS A 1 252 ? -14.024 -4.287 7.014 1.00 82.12 252 LYS A C 1
ATOM 2056 O O . LYS A 1 252 ? -13.106 -4.875 6.447 1.00 82.12 252 LYS A O 1
ATOM 2061 N N . SER A 1 253 ? -15.192 -4.078 6.413 1.00 80.38 253 SER A N 1
ATOM 2062 C CA . SER A 1 253 ? -15.463 -4.483 5.037 1.00 80.38 253 SER A CA 1
ATOM 2063 C C . SER A 1 253 ? -15.041 -3.403 4.039 1.00 80.38 253 SER A C 1
ATOM 2065 O O . SER A 1 253 ? -15.233 -2.210 4.267 1.00 80.38 253 SER A O 1
ATOM 2067 N N . ALA A 1 254 ? -14.511 -3.800 2.879 1.00 67.12 254 ALA A N 1
ATOM 2068 C CA . ALA A 1 254 ? -14.377 -2.875 1.753 1.00 67.12 254 ALA A CA 1
ATOM 2069 C C . ALA A 1 254 ? -15.785 -2.399 1.336 1.00 67.12 254 ALA A C 1
ATOM 2071 O O . ALA A 1 254 ? -16.671 -3.249 1.213 1.00 67.12 254 ALA A O 1
ATOM 2072 N N . PRO A 1 255 ? -16.030 -1.094 1.107 1.00 68.62 255 PRO A N 1
ATOM 2073 C CA . PRO A 1 255 ? -15.057 -0.020 0.857 1.00 68.62 255 PRO A CA 1
ATOM 2074 C C . PRO A 1 255 ? -14.625 0.820 2.079 1.00 68.62 255 PRO A C 1
ATOM 2076 O O . PRO A 1 255 ? -13.923 1.812 1.903 1.00 68.62 255 PRO A O 1
ATOM 2079 N N . PHE A 1 256 ? -15.039 0.464 3.296 1.00 74.50 256 PHE A N 1
ATOM 2080 C CA . PHE A 1 256 ? -14.857 1.287 4.501 1.00 74.50 256 PHE A CA 1
ATOM 2081 C C . PHE A 1 256 ? -13.573 0.984 5.297 1.00 74.50 256 PHE A C 1
ATOM 2083 O O . PHE A 1 256 ? -13.278 1.691 6.253 1.00 74.50 256 PHE A O 1
ATOM 2090 N N . ALA A 1 257 ? -12.806 -0.039 4.907 1.00 64.81 257 ALA A N 1
ATOM 2091 C CA . ALA A 1 257 ? -11.627 -0.493 5.651 1.00 64.81 257 ALA A CA 1
ATOM 2092 C C . ALA A 1 257 ? -10.368 0.393 5.491 1.00 64.81 257 ALA A C 1
ATOM 2094 O O . ALA A 1 257 ? -9.520 0.364 6.375 1.00 64.81 257 ALA A O 1
ATOM 2095 N N . GLY A 1 258 ? -10.271 1.205 4.427 1.00 67.06 258 GLY A N 1
ATOM 2096 C CA . GLY A 1 258 ? -9.071 2.010 4.123 1.00 67.06 258 GLY A CA 1
ATOM 2097 C C . GLY A 1 258 ? -9.176 3.495 4.486 1.00 67.06 258 GLY A C 1
ATOM 2098 O O . GLY A 1 258 ? -10.204 3.944 4.988 1.00 67.06 258 GLY A O 1
ATOM 2099 N N . ASP A 1 259 ? -8.155 4.288 4.154 1.00 65.69 259 ASP A N 1
ATOM 2100 C CA . ASP A 1 259 ? -8.111 5.750 4.366 1.00 65.69 259 ASP A CA 1
ATOM 2101 C C . ASP A 1 259 ? -8.615 6.531 3.141 1.00 65.69 259 ASP A C 1
ATOM 2103 O O . ASP A 1 259 ? -7.966 7.414 2.577 1.00 65.69 259 ASP A O 1
ATOM 2107 N N . THR A 1 260 ? -9.814 6.178 2.684 1.00 73.69 260 THR A N 1
ATOM 2108 C CA . THR A 1 260 ? -10.509 6.929 1.633 1.00 73.69 260 THR A CA 1
ATOM 2109 C C . THR A 1 260 ? -11.433 7.979 2.240 1.00 73.69 260 THR A C 1
ATOM 2111 O O . THR A 1 260 ? -11.888 7.857 3.375 1.00 73.69 260 THR A O 1
ATOM 2114 N N . ILE A 1 261 ? -11.792 8.993 1.454 1.00 77.44 261 ILE A N 1
ATOM 2115 C CA . ILE A 1 261 ? -12.779 10.007 1.858 1.00 77.44 261 ILE A CA 1
ATOM 2116 C C . ILE A 1 261 ? -14.132 9.369 2.193 1.00 77.44 261 ILE A C 1
ATOM 2118 O O . ILE A 1 261 ? -14.792 9.780 3.145 1.00 77.44 261 ILE A O 1
ATOM 2122 N N . LEU A 1 262 ? -14.514 8.321 1.458 1.00 81.94 262 LEU A N 1
ATOM 2123 C CA . LEU A 1 262 ? -15.711 7.531 1.734 1.00 81.94 262 LEU A CA 1
ATOM 2124 C C . LEU A 1 262 ? -15.643 6.866 3.117 1.00 81.94 262 LEU A C 1
ATOM 2126 O O . LEU A 1 262 ? -16.604 6.931 3.882 1.00 81.94 262 LEU A O 1
ATOM 2130 N N . SER A 1 263 ? -14.504 6.253 3.447 1.00 83.56 263 SER A N 1
ATOM 2131 C CA . SER A 1 263 ? -14.262 5.639 4.754 1.00 83.56 263 SER A CA 1
ATOM 2132 C C . SER A 1 263 ? -14.263 6.669 5.882 1.00 83.56 263 SER A C 1
ATOM 2134 O O . SER A 1 263 ? -14.974 6.480 6.865 1.00 83.56 263 SER A O 1
ATOM 2136 N N . ASN A 1 264 ? -13.564 7.796 5.723 1.00 83.62 264 ASN A N 1
ATOM 2137 C CA . ASN A 1 264 ? -13.556 8.873 6.719 1.00 83.62 264 ASN A CA 1
ATOM 2138 C C . ASN A 1 264 ? -14.961 9.447 6.934 1.00 83.62 264 ASN A C 1
ATOM 2140 O O . ASN A 1 264 ? -15.391 9.625 8.073 1.00 83.62 264 ASN A O 1
ATOM 2144 N N . SER A 1 265 ? -15.722 9.639 5.853 1.00 83.88 265 SER A N 1
ATOM 2145 C CA . SER A 1 265 ? -17.121 10.072 5.921 1.00 83.88 265 SER A CA 1
ATOM 2146 C C . SER A 1 265 ? -17.987 9.059 6.673 1.00 83.88 265 SER A C 1
ATOM 2148 O O . SER A 1 265 ? -18.765 9.448 7.541 1.00 83.88 265 SER A O 1
ATOM 2150 N N . ALA A 1 266 ? -17.816 7.760 6.410 1.00 87.25 266 ALA A N 1
ATOM 2151 C CA . ALA A 1 266 ? -18.543 6.702 7.108 1.00 87.25 266 ALA A CA 1
ATOM 2152 C C . ALA A 1 266 ? -18.165 6.602 8.594 1.00 87.25 266 ALA A C 1
ATOM 2154 O O . ALA A 1 266 ? -19.053 6.524 9.447 1.00 87.25 266 ALA A O 1
ATOM 2155 N N . LYS A 1 267 ? -16.867 6.665 8.921 1.00 88.00 267 LYS A N 1
ATOM 2156 C CA . LYS A 1 267 ? -16.361 6.720 10.301 1.00 88.00 267 LYS A CA 1
ATOM 2157 C C . LYS A 1 267 ? -16.950 7.926 11.035 1.00 88.00 267 LYS A C 1
ATOM 2159 O O . LYS A 1 267 ? -17.412 7.765 12.159 1.00 88.00 267 LYS A O 1
ATOM 2164 N N . HIS A 1 268 ? -17.045 9.089 10.386 1.00 86.88 268 HIS A N 1
ATOM 2165 C CA . HIS A 1 268 ? -17.674 10.285 10.953 1.00 86.88 268 HIS A CA 1
ATOM 2166 C C . HIS A 1 268 ? -19.179 10.104 11.209 1.00 86.88 268 HIS A C 1
ATOM 2168 O O . HIS A 1 268 ? -19.681 10.520 12.252 1.00 86.88 268 HIS A O 1
ATOM 2174 N N . THR A 1 269 ? -19.926 9.479 10.294 1.00 88.00 269 THR A N 1
ATOM 2175 C CA . THR A 1 269 ? -21.358 9.188 10.493 1.00 88.00 269 THR A CA 1
ATOM 2176 C C . THR A 1 269 ? -21.582 8.251 11.684 1.00 88.00 269 THR A C 1
ATOM 2178 O O . THR A 1 269 ? -22.449 8.508 12.520 1.00 88.00 269 THR A O 1
ATOM 2181 N N . ILE A 1 270 ? -20.776 7.188 11.805 1.00 89.69 270 ILE A N 1
ATOM 2182 C CA . ILE A 1 270 ? -20.858 6.235 12.926 1.00 89.69 270 ILE A CA 1
ATOM 2183 C C . ILE A 1 270 ? -20.419 6.899 14.233 1.00 89.69 270 ILE A C 1
ATOM 2185 O O . ILE A 1 270 ? -21.064 6.703 15.263 1.00 89.69 270 ILE A O 1
ATOM 2189 N N . TYR A 1 271 ? -19.359 7.708 14.194 1.00 87.75 271 TYR A N 1
ATOM 2190 C CA . TYR A 1 271 ? -18.897 8.489 15.336 1.00 87.75 271 TYR A CA 1
ATOM 2191 C C . TYR A 1 271 ? -20.007 9.395 15.865 1.00 87.75 271 TYR A C 1
ATOM 2193 O O . TYR A 1 271 ? -20.323 9.354 17.052 1.00 87.75 271 TYR A O 1
ATOM 2201 N N . ASN A 1 272 ? -20.657 10.148 14.976 1.00 86.00 272 ASN A N 1
ATOM 2202 C CA . ASN A 1 272 ? -21.773 11.011 15.339 1.00 86.00 272 ASN A CA 1
ATOM 2203 C C . ASN A 1 272 ? -22.930 10.198 15.935 1.00 86.00 272 ASN A C 1
ATOM 2205 O O . ASN A 1 272 ? -23.429 10.551 16.998 1.00 86.00 272 ASN A O 1
ATOM 2209 N N . LEU A 1 273 ? -23.322 9.082 15.307 1.00 88.62 273 LEU A N 1
ATOM 2210 C CA . LEU A 1 273 ? -24.364 8.199 15.841 1.00 88.62 273 LEU A CA 1
ATOM 2211 C C . LEU A 1 273 ? -24.053 7.752 17.275 1.00 88.62 273 LEU A C 1
ATOM 2213 O O . LEU A 1 273 ? -24.908 7.852 18.151 1.00 88.62 273 LEU A O 1
ATOM 2217 N N . LEU A 1 274 ? -22.837 7.269 17.523 1.00 87.44 274 LEU A N 1
ATOM 2218 C CA . LEU A 1 274 ? -22.434 6.780 18.839 1.00 87.44 274 LEU A CA 1
ATOM 2219 C C . LEU A 1 274 ? -22.302 7.901 19.872 1.00 87.44 274 LEU A C 1
ATOM 2221 O O . LEU A 1 274 ? -22.724 7.702 21.008 1.00 87.44 274 LEU A O 1
ATOM 2225 N N . SER A 1 275 ? -21.781 9.070 19.488 1.00 85.81 275 SER A N 1
ATOM 2226 C CA . SER A 1 275 ? -21.690 10.233 20.376 1.00 85.81 275 SER A CA 1
ATOM 2227 C C . SER A 1 275 ? -23.086 10.662 20.846 1.00 85.81 275 SER A C 1
ATOM 2229 O O . SER A 1 275 ? -23.315 10.772 22.050 1.00 85.81 275 SER A O 1
ATOM 2231 N N . VAL A 1 276 ? -24.064 10.755 19.932 1.00 84.62 276 VAL A N 1
ATOM 2232 C CA . VAL A 1 276 ? -25.466 11.049 20.288 1.00 84.62 276 VAL A CA 1
ATOM 2233 C C . VAL A 1 276 ? -26.088 9.942 21.139 1.00 84.62 276 VAL A C 1
ATOM 2235 O O . VAL A 1 276 ? -26.765 10.202 22.126 1.00 84.62 276 VAL A O 1
ATOM 2238 N N . VAL A 1 277 ? -25.875 8.674 20.799 1.00 86.12 277 VAL A N 1
ATOM 2239 C CA . VAL A 1 277 ? -26.465 7.572 21.570 1.00 86.12 277 VAL A CA 1
ATOM 2240 C C . VAL A 1 277 ? -25.904 7.525 22.998 1.00 86.12 277 VAL A C 1
ATOM 2242 O O . VAL A 1 277 ? -26.665 7.282 23.932 1.00 86.12 277 VAL A O 1
ATOM 2245 N N . LEU A 1 278 ? -24.609 7.792 23.190 1.00 83.94 278 LEU A N 1
ATOM 2246 C CA . LEU A 1 278 ? -23.968 7.800 24.509 1.00 83.94 278 LEU A CA 1
ATOM 2247 C C . LEU A 1 278 ? -24.279 9.054 25.337 1.00 83.94 278 LEU A C 1
ATOM 2249 O O . LEU A 1 278 ? -24.224 8.978 26.563 1.00 83.94 278 LEU A O 1
ATOM 2253 N N . THR A 1 279 ? -24.623 10.191 24.716 1.00 82.62 279 THR A N 1
ATOM 2254 C CA . THR A 1 279 ? -25.147 11.348 25.465 1.00 82.62 279 THR A CA 1
ATOM 2255 C C . THR A 1 279 ? -26.562 11.104 25.975 1.00 82.62 279 THR A C 1
ATOM 2257 O O . THR A 1 279 ? -26.877 11.503 27.094 1.00 82.62 279 THR A O 1
ATOM 2260 N N . LEU A 1 280 ? -27.411 10.456 25.172 1.00 79.50 280 LEU A N 1
ATOM 2261 C CA . LEU A 1 280 ? -28.830 10.275 25.489 1.00 79.50 280 LEU A CA 1
ATOM 2262 C C . LEU A 1 280 ? -29.109 9.052 26.374 1.00 79.50 280 LEU A C 1
ATOM 2264 O O . LEU A 1 280 ? -30.003 9.096 27.220 1.00 79.50 280 LEU A O 1
ATOM 2268 N N . PHE A 1 281 ? -28.376 7.951 26.183 1.00 81.56 281 PHE A N 1
ATOM 2269 C CA . PHE A 1 281 ? -28.645 6.670 26.839 1.00 81.56 281 PHE A CA 1
ATOM 2270 C C . PHE A 1 281 ? -27.480 6.219 27.727 1.00 81.56 281 PHE A C 1
ATOM 2272 O O . PHE A 1 281 ? -26.309 6.342 27.380 1.00 81.56 281 PHE A O 1
ATOM 2279 N N . HIS A 1 282 ? -27.797 5.619 28.879 1.00 76.81 282 HIS A N 1
ATOM 2280 C CA . HIS A 1 282 ? -26.780 5.053 29.767 1.00 76.81 282 HIS A CA 1
ATOM 2281 C C . HIS A 1 282 ? -26.130 3.794 29.171 1.00 76.81 282 HIS A C 1
ATOM 2283 O O . HIS A 1 282 ? -26.818 2.936 28.618 1.00 76.81 282 HIS A O 1
ATOM 2289 N N . GLU A 1 283 ? -24.825 3.612 29.397 1.00 69.75 283 GLU A N 1
ATOM 2290 C CA . GLU A 1 283 ? -24.043 2.453 28.920 1.00 69.75 283 GLU A CA 1
ATOM 2291 C C . GLU A 1 283 ? -24.678 1.094 29.252 1.00 69.75 283 GLU A C 1
ATOM 2293 O O . GLU A 1 283 ? -24.626 0.171 28.446 1.00 69.75 283 GLU A O 1
ATOM 2298 N N . SER A 1 284 ? -25.313 0.964 30.422 1.00 69.12 284 SER A N 1
ATOM 2299 C CA . SER A 1 284 ? -25.961 -0.281 30.858 1.00 69.12 284 SER A CA 1
ATOM 2300 C C . SER A 1 284 ? -27.165 -0.679 30.002 1.00 69.12 284 SER A C 1
ATOM 2302 O O . SER A 1 284 ? -27.555 -1.843 30.007 1.00 69.12 284 SER A O 1
ATOM 2304 N N . THR A 1 285 ? -27.750 0.269 29.268 1.00 75.44 285 THR A N 1
ATOM 2305 C CA . THR A 1 285 ? -28.909 0.032 28.397 1.00 75.44 285 THR A CA 1
ATOM 2306 C C . THR A 1 285 ? -28.518 -0.378 26.979 1.00 75.44 285 THR A C 1
ATOM 2308 O O . THR A 1 285 ? -29.354 -0.915 26.261 1.00 75.44 285 THR A O 1
ATOM 2311 N N . LEU A 1 286 ? -27.252 -0.188 26.587 1.00 73.69 286 LEU A N 1
ATOM 2312 C CA . LEU A 1 286 ? -26.757 -0.391 25.222 1.00 73.69 286 LEU A CA 1
ATOM 2313 C C . LEU A 1 286 ? -26.144 -1.787 24.987 1.00 73.69 286 LEU A C 1
ATOM 2315 O O . LEU A 1 286 ? -25.525 -2.025 23.957 1.00 73.69 286 LEU A O 1
ATOM 2319 N N . GLY A 1 287 ? -26.340 -2.744 25.896 1.00 74.25 287 GLY A N 1
ATOM 2320 C CA . GLY A 1 287 ? -25.874 -4.124 25.719 1.00 74.25 287 GLY A CA 1
ATOM 2321 C C . GLY A 1 287 ? -24.403 -4.333 26.097 1.00 74.25 287 GLY A C 1
ATOM 2322 O O . GLY A 1 287 ? -23.969 -3.878 27.153 1.00 74.25 287 GLY A O 1
ATOM 2323 N N . ASP A 1 288 ? -23.655 -5.092 25.285 1.00 75.62 288 ASP A N 1
ATOM 2324 C CA . ASP A 1 288 ? -22.274 -5.490 25.598 1.00 75.62 288 ASP A CA 1
ATOM 2325 C C . ASP A 1 288 ? -21.278 -4.318 25.433 1.00 75.62 288 ASP A C 1
ATOM 2327 O O . ASP A 1 288 ? -21.022 -3.880 24.303 1.00 75.62 288 ASP A O 1
ATOM 2331 N N . PRO A 1 289 ? -20.657 -3.827 26.527 1.00 73.44 289 PRO A N 1
ATOM 2332 C CA . PRO A 1 289 ? -19.710 -2.717 26.471 1.00 73.44 289 PRO A CA 1
ATOM 2333 C C . PRO A 1 289 ? -18.421 -3.050 25.707 1.00 73.44 289 PRO A C 1
ATOM 2335 O O . PRO A 1 289 ? -17.753 -2.132 25.237 1.00 73.44 289 PRO A O 1
ATOM 2338 N N . LEU A 1 290 ? -18.045 -4.327 25.562 1.00 79.38 290 LEU A N 1
ATOM 2339 C CA . LEU A 1 290 ? -16.835 -4.702 24.821 1.00 79.38 290 LEU A CA 1
ATOM 2340 C C . LEU A 1 290 ? -17.004 -4.480 23.315 1.00 79.38 290 LEU A C 1
ATOM 2342 O O . LEU A 1 290 ? -16.086 -3.993 22.658 1.00 79.38 290 LEU A O 1
ATOM 2346 N N . MET A 1 291 ? -18.192 -4.764 22.777 1.00 82.50 291 MET A N 1
ATOM 2347 C CA . MET A 1 291 ? -18.491 -4.533 21.361 1.00 82.50 291 MET A CA 1
ATOM 2348 C C . MET A 1 291 ? -18.584 -3.042 21.032 1.00 82.50 291 MET A C 1
ATOM 2350 O O . MET A 1 291 ? -18.105 -2.624 19.982 1.00 82.50 291 MET A O 1
ATOM 2354 N N . LEU A 1 292 ? -19.131 -2.230 21.942 1.00 83.69 292 LEU A N 1
ATOM 2355 C CA . LEU A 1 292 ? -19.107 -0.768 21.830 1.00 83.69 292 LEU A CA 1
ATOM 2356 C C . LEU A 1 292 ? -17.675 -0.230 21.726 1.00 83.69 292 LEU A C 1
ATOM 2358 O O . LEU A 1 292 ? -17.386 0.604 20.871 1.00 83.69 292 LEU A O 1
ATOM 2362 N N . ILE A 1 293 ? -16.768 -0.747 22.555 1.00 83.06 293 ILE A N 1
ATOM 2363 C CA . ILE A 1 293 ? -15.353 -0.357 22.540 1.00 83.06 293 ILE A CA 1
ATOM 2364 C C . ILE A 1 293 ? -14.655 -0.830 21.271 1.00 83.06 293 ILE A C 1
ATOM 2366 O O . ILE A 1 293 ? -13.859 -0.084 20.712 1.00 83.06 293 ILE A O 1
ATOM 2370 N N . ALA A 1 294 ? -14.972 -2.028 20.778 1.00 83.94 294 ALA A N 1
ATOM 2371 C CA . ALA A 1 294 ? -14.436 -2.509 19.510 1.00 83.94 294 ALA A CA 1
ATOM 2372 C C . ALA A 1 294 ? -14.857 -1.606 18.339 1.00 83.94 294 ALA A C 1
ATOM 2374 O O . ALA A 1 294 ? -14.024 -1.268 17.502 1.00 83.94 294 ALA A O 1
ATOM 2375 N N . VAL A 1 295 ? -16.122 -1.167 18.299 1.00 84.50 295 VAL A N 1
ATOM 2376 C CA . VAL A 1 295 ? -16.595 -0.203 17.292 1.00 84.50 295 VAL A CA 1
ATOM 2377 C C . VAL A 1 295 ? -15.879 1.138 17.469 1.00 84.50 295 VAL A C 1
ATOM 2379 O O . VAL A 1 295 ? -15.382 1.692 16.492 1.00 84.50 295 VAL A O 1
ATOM 2382 N N . LEU A 1 296 ? -15.739 1.625 18.705 1.00 84.25 296 LEU A N 1
ATOM 2383 C CA . LEU A 1 296 ? -15.020 2.867 18.985 1.00 84.25 296 LEU A CA 1
ATOM 2384 C C . LEU A 1 296 ? -13.562 2.807 18.500 1.00 84.25 296 LEU A C 1
ATOM 2386 O O . LEU A 1 296 ? -13.118 3.728 17.814 1.00 84.25 296 LEU A O 1
ATOM 2390 N N . LYS A 1 297 ? -12.852 1.709 18.802 1.00 83.75 297 LYS A N 1
ATOM 2391 C CA . LYS A 1 297 ? -11.456 1.478 18.400 1.00 83.75 297 LYS A CA 1
ATOM 2392 C C . LYS A 1 297 ? -11.281 1.630 16.890 1.00 83.75 297 LYS A C 1
ATOM 2394 O O . LYS A 1 297 ? -10.300 2.229 16.468 1.00 83.75 297 LYS A O 1
ATOM 2399 N N . GLU A 1 298 ? -12.216 1.107 16.096 1.00 82.94 298 GLU A N 1
ATOM 2400 C CA . GLU A 1 298 ? -12.192 1.220 14.631 1.00 82.94 298 GLU A CA 1
ATOM 2401 C C . GLU A 1 298 ? -12.618 2.619 14.136 1.00 82.94 298 GLU A C 1
ATOM 2403 O O . GLU A 1 298 ? -12.021 3.139 13.197 1.00 82.94 298 GLU A O 1
ATOM 2408 N N . THR A 1 299 ? -13.598 3.279 14.770 1.00 82.56 299 THR A N 1
ATOM 2409 C CA . THR A 1 299 ? -14.020 4.642 14.365 1.00 82.56 299 THR A CA 1
ATOM 2410 C C . THR A 1 299 ? -12.941 5.695 14.603 1.00 82.56 299 THR A C 1
ATOM 2412 O O . THR A 1 299 ? -12.677 6.511 13.725 1.00 82.56 299 THR A O 1
ATOM 2415 N N . LEU A 1 300 ? -12.264 5.645 15.755 1.00 80.38 300 LEU A N 1
ATOM 2416 C CA . LEU A 1 300 ? -11.198 6.577 16.136 1.00 80.38 300 LEU A CA 1
ATOM 2417 C C . LEU A 1 300 ? -9.895 6.334 15.364 1.00 80.38 300 LEU A C 1
ATOM 2419 O O . LEU A 1 300 ? -8.879 6.964 15.631 1.00 80.38 300 LEU A O 1
ATOM 2423 N N . GLN A 1 301 ? -9.903 5.441 14.372 1.00 74.75 301 GLN A N 1
ATOM 2424 C CA . GLN A 1 301 ? -8.742 5.231 13.527 1.00 74.75 301 GLN A CA 1
ATOM 2425 C C . GLN A 1 301 ? -8.394 6.416 12.620 1.00 74.75 301 GLN A C 1
ATOM 2427 O O . GLN A 1 301 ? -7.281 6.433 12.100 1.00 74.75 301 GLN A O 1
ATOM 2432 N N . SER A 1 302 ? -9.300 7.366 12.397 1.00 76.81 302 SER A N 1
ATOM 2433 C CA . SER A 1 302 ? -9.040 8.560 11.585 1.00 76.81 302 SER A CA 1
ATOM 2434 C C . SER A 1 302 ? -8.527 9.727 12.435 1.00 76.81 302 SER A C 1
ATOM 2436 O O . SER A 1 302 ? -9.149 10.070 13.442 1.00 76.81 302 SER A O 1
ATOM 2438 N N . SER A 1 303 ? -7.463 10.383 11.968 1.00 76.12 303 SER A N 1
ATOM 2439 C CA . SER A 1 303 ? -6.833 11.561 12.591 1.00 76.12 303 SER A CA 1
ATOM 2440 C C . SER A 1 303 ? -7.829 12.677 12.956 1.00 76.12 303 SER A C 1
ATOM 2442 O O . SER A 1 303 ? -7.919 13.103 14.108 1.00 76.12 303 SER A O 1
ATOM 2444 N N . GLU A 1 304 ? -8.670 13.084 12.001 1.00 77.00 304 GLU A N 1
ATOM 2445 C CA . GLU A 1 304 ? -9.615 14.201 12.164 1.00 77.00 304 GLU A CA 1
ATOM 24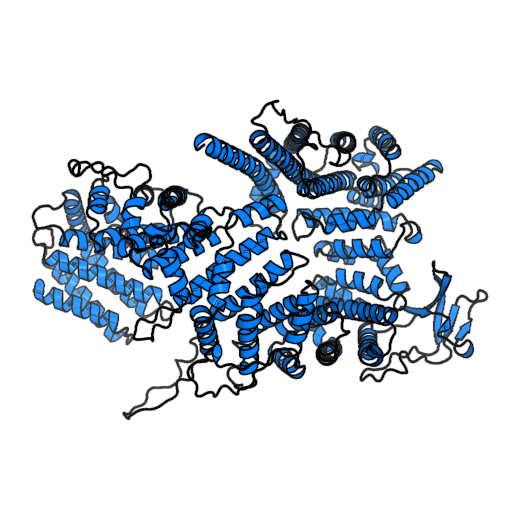46 C C . GLU A 1 304 ? -10.587 13.999 13.343 1.00 77.00 304 GLU A C 1
ATOM 2448 O O . GLU A 1 304 ? -10.900 14.935 14.084 1.00 77.00 304 GLU A O 1
ATOM 2453 N N . LEU A 1 305 ? -11.036 12.757 13.564 1.00 79.88 305 LEU A N 1
ATOM 2454 C CA . LEU A 1 305 ? -11.941 12.423 14.667 1.00 79.88 305 LEU A CA 1
ATOM 2455 C C . LEU A 1 305 ? -11.234 12.442 16.028 1.00 79.88 305 LEU A C 1
ATOM 2457 O O . LEU A 1 305 ? -11.853 12.820 17.021 1.00 79.88 305 LEU A O 1
ATOM 2461 N N . CYS A 1 306 ? -9.946 12.093 16.090 1.00 79.69 306 CYS A N 1
ATOM 2462 C CA . CYS A 1 306 ? -9.162 12.196 17.323 1.00 79.69 306 CYS A CA 1
ATOM 2463 C C . CYS A 1 306 ? -9.017 13.654 17.771 1.00 79.69 306 CYS A C 1
ATOM 2465 O O . CYS A 1 306 ? -9.162 13.957 18.957 1.00 79.69 306 CYS A O 1
ATOM 2467 N N . GLU A 1 307 ? -8.781 14.574 16.833 1.00 78.88 307 GLU A N 1
ATOM 2468 C CA . GLU A 1 307 ? -8.721 16.001 17.150 1.00 78.88 307 GLU A CA 1
ATOM 2469 C C . GLU A 1 307 ? -10.083 16.535 17.625 1.00 78.88 307 GLU A C 1
ATOM 2471 O O . GLU A 1 307 ? -10.138 17.268 18.619 1.00 78.88 307 GLU A O 1
ATOM 2476 N N . LYS A 1 308 ? -11.184 16.121 16.974 1.00 78.00 308 LYS A N 1
ATOM 2477 C CA . LYS A 1 308 ? -12.558 16.440 17.408 1.00 78.00 308 LYS A CA 1
ATOM 2478 C C . LYS A 1 308 ? -12.801 15.955 18.842 1.00 78.00 308 LYS A C 1
ATOM 2480 O O . LYS A 1 308 ? -13.197 16.753 19.690 1.00 78.00 308 LYS A O 1
ATOM 2485 N N . PHE A 1 309 ? -12.456 14.703 19.149 1.00 82.62 309 PHE A N 1
ATOM 2486 C CA . PHE A 1 309 ? -12.624 14.109 20.479 1.00 82.62 309 PHE A CA 1
ATOM 2487 C C . PHE A 1 309 ? -11.949 14.931 21.592 1.00 82.62 309 PHE A C 1
ATOM 2489 O O . PHE A 1 309 ? -12.580 15.243 22.604 1.00 82.62 309 PHE A O 1
ATOM 2496 N N . TRP A 1 310 ? -10.684 15.331 21.406 1.00 81.31 310 TRP A N 1
ATOM 2497 C CA . TRP A 1 310 ? -9.948 16.099 22.421 1.00 81.31 310 TRP A CA 1
ATOM 2498 C C . TRP A 1 310 ? -10.444 17.544 22.583 1.00 81.31 310 TRP A C 1
ATOM 2500 O O . TRP A 1 310 ? -10.290 18.105 23.669 1.00 81.31 310 TRP A O 1
ATOM 2510 N N . LYS A 1 311 ? -11.020 18.153 21.535 1.00 75.69 311 LYS A N 1
ATOM 2511 C CA . LYS A 1 311 ? -11.498 19.546 21.557 1.00 75.69 311 LYS A CA 1
ATOM 2512 C C . LYS A 1 311 ? -12.921 19.705 22.095 1.00 75.69 311 LYS A C 1
ATOM 2514 O O . LYS A 1 311 ? -13.157 20.662 22.827 1.00 75.69 311 LYS A O 1
ATOM 2519 N N . SER A 1 312 ? -13.858 18.829 21.723 1.00 64.12 312 SER A N 1
ATOM 2520 C CA . SER A 1 312 ? -15.295 19.060 21.957 1.00 64.12 312 SER A CA 1
ATOM 2521 C C . SER A 1 312 ? -15.953 18.150 22.999 1.00 64.12 312 SER A C 1
ATOM 2523 O O . SER A 1 312 ? -16.994 18.526 23.524 1.00 64.12 312 SER A O 1
ATOM 2525 N N . GLU A 1 313 ? -15.389 16.982 23.334 1.00 60.28 313 GLU A N 1
ATOM 2526 C CA . GLU A 1 313 ? -16.166 15.910 23.990 1.00 60.28 313 GLU A CA 1
ATOM 2527 C C . GLU A 1 313 ? -15.675 15.454 25.375 1.00 60.28 313 GLU A C 1
ATOM 2529 O O . GLU A 1 313 ? -16.156 14.449 25.868 1.00 60.28 313 GLU A O 1
ATOM 2534 N N . LEU A 1 314 ? -14.788 16.157 26.091 1.00 62.75 314 LEU A N 1
ATOM 2535 C CA . LEU A 1 314 ? -14.283 15.669 27.398 1.00 62.75 314 LEU A CA 1
ATOM 2536 C C . LEU A 1 314 ? -15.373 15.396 28.467 1.00 62.75 314 LEU A C 1
ATOM 2538 O O . LEU A 1 314 ? -15.128 14.626 29.403 1.00 62.75 314 LEU A O 1
ATOM 2542 N N . GLU A 1 315 ? -16.559 16.000 28.337 1.00 60.31 315 GLU A N 1
ATOM 2543 C CA . GLU A 1 315 ? -17.680 15.859 29.282 1.00 60.31 315 GLU A CA 1
ATOM 2544 C C . GLU A 1 315 ? -18.926 15.154 28.710 1.00 60.31 315 GLU A C 1
ATOM 2546 O O . GLU A 1 315 ? -19.808 14.775 29.485 1.00 60.31 315 GLU A O 1
ATOM 2551 N N . SER A 1 316 ? -18.996 14.913 27.398 1.00 68.69 316 SER A N 1
ATOM 2552 C CA . SER A 1 316 ? -20.179 14.380 26.707 1.00 68.69 316 SER A CA 1
ATOM 2553 C C . SER A 1 316 ? -19.813 13.310 25.666 1.00 68.69 316 SER A C 1
ATOM 2555 O O . SER A 1 316 ? -18.653 13.121 25.312 1.00 68.69 316 SER A O 1
ATOM 2557 N N . GLY A 1 317 ? -20.802 12.532 25.223 1.00 76.94 317 GLY A N 1
ATOM 2558 C CA . GLY A 1 317 ? -20.647 11.560 24.139 1.00 76.94 317 GLY A CA 1
ATOM 2559 C C . GLY A 1 317 ? -19.636 10.461 24.446 1.00 76.94 317 GLY A C 1
ATOM 2560 O O . GLY A 1 317 ? -19.732 9.759 25.457 1.00 76.94 317 GLY A O 1
ATOM 2561 N N . MET A 1 318 ? -18.652 10.304 23.564 1.00 76.75 318 MET A N 1
ATOM 2562 C CA . MET A 1 318 ? -17.693 9.199 23.605 1.00 76.75 318 MET A CA 1
ATOM 2563 C C . MET A 1 318 ? -16.787 9.229 24.845 1.00 76.75 318 MET A C 1
ATOM 2565 O O . MET A 1 318 ? -16.344 8.178 25.322 1.00 76.75 318 MET A O 1
ATOM 2569 N N . ALA A 1 319 ? -16.527 10.406 25.429 1.00 79.12 319 ALA A N 1
ATOM 2570 C CA . ALA A 1 319 ? -15.696 10.489 26.629 1.00 79.12 319 ALA A CA 1
ATOM 2571 C C . ALA A 1 319 ? -16.387 9.933 27.880 1.00 79.12 319 ALA A C 1
ATOM 2573 O O . ALA A 1 319 ? -15.696 9.587 28.844 1.00 79.12 319 ALA A O 1
ATOM 2574 N N . MET A 1 320 ? -17.720 9.780 27.879 1.00 80.38 320 MET A N 1
ATOM 2575 C CA . MET A 1 320 ? -18.419 9.069 28.956 1.00 80.38 320 MET A CA 1
ATOM 2576 C C . MET A 1 320 ? -17.925 7.624 29.052 1.00 80.38 320 MET A C 1
ATOM 2578 O O . MET A 1 320 ? -17.590 7.157 30.146 1.00 80.38 320 MET A O 1
ATOM 2582 N N . LEU A 1 321 ? -17.741 6.984 27.895 1.00 82.62 321 LEU A N 1
ATOM 2583 C CA . LEU A 1 321 ? -17.231 5.625 27.792 1.00 82.62 321 LEU A CA 1
ATOM 2584 C C . LEU A 1 321 ? -15.761 5.543 28.232 1.00 82.62 321 LEU A C 1
ATOM 2586 O O . LEU A 1 321 ? -15.391 4.650 29.000 1.00 82.62 321 LEU A O 1
ATOM 2590 N N . LEU A 1 322 ? -14.931 6.525 27.858 1.00 84.94 322 LEU A N 1
ATOM 2591 C CA . LEU A 1 322 ? -13.555 6.634 28.362 1.00 84.94 322 LEU A CA 1
ATOM 2592 C C . LEU A 1 322 ? -13.519 6.809 29.891 1.00 84.94 322 LEU A C 1
ATOM 2594 O O . LEU A 1 322 ? -12.721 6.166 30.577 1.00 84.94 322 LEU A O 1
ATOM 2598 N N . LYS A 1 323 ? -14.397 7.648 30.452 1.00 84.00 323 LYS A N 1
ATOM 2599 C CA . LYS A 1 323 ? -14.503 7.888 31.898 1.00 84.00 323 LYS A CA 1
ATOM 2600 C C . LYS A 1 323 ? -14.957 6.630 32.637 1.00 84.00 323 LYS A C 1
ATOM 2602 O O . LYS A 1 323 ? -14.409 6.321 33.696 1.00 84.00 323 LYS A O 1
ATOM 2607 N N . SER A 1 324 ? -15.912 5.884 32.085 1.00 83.81 324 SER A N 1
ATOM 2608 C CA . SER A 1 324 ? -16.365 4.588 32.607 1.00 83.81 324 SER A CA 1
ATOM 2609 C C . SER A 1 324 ? -15.253 3.537 32.571 1.00 83.81 324 SER A C 1
ATOM 2611 O O . SER A 1 324 ? -15.006 2.865 33.577 1.00 83.81 324 SER A O 1
ATOM 2613 N N . ALA A 1 325 ? -14.507 3.449 31.466 1.00 84.88 325 ALA A N 1
ATOM 2614 C CA . ALA A 1 325 ? -13.367 2.545 31.333 1.00 84.88 325 ALA A CA 1
ATOM 2615 C C . ALA A 1 325 ? -12.239 2.898 32.320 1.00 84.88 325 ALA A C 1
ATOM 2617 O O . ALA A 1 325 ? -11.781 2.034 33.069 1.00 84.88 325 ALA A O 1
ATOM 2618 N N . LYS A 1 326 ? -11.870 4.183 32.423 1.00 86.62 326 LYS A N 1
ATOM 2619 C CA . LYS A 1 326 ? -10.909 4.701 33.415 1.00 86.62 326 LYS A CA 1
ATOM 2620 C C . LYS A 1 326 ? -11.310 4.353 34.843 1.00 86.62 326 LYS A C 1
ATOM 2622 O O . LYS A 1 326 ? -10.481 3.966 35.662 1.00 86.62 326 LYS A O 1
ATOM 2627 N N . ASN A 1 327 ? -12.595 4.481 35.143 1.00 85.12 327 ASN A N 1
ATOM 2628 C CA . ASN A 1 327 ? -13.154 4.195 36.455 1.00 85.12 327 ASN A CA 1
ATOM 2629 C C . ASN A 1 327 ? -13.072 2.713 36.847 1.00 85.12 327 ASN A C 1
ATOM 2631 O O . ASN A 1 327 ? -13.196 2.424 38.035 1.00 85.12 327 ASN A O 1
ATOM 2635 N N . LYS A 1 328 ? -12.878 1.802 35.886 1.00 82.56 328 LYS A N 1
ATOM 2636 C CA . LYS A 1 328 ? -12.717 0.353 36.092 1.00 82.56 328 LYS A CA 1
ATOM 2637 C C . LYS A 1 328 ? -11.260 -0.113 35.939 1.00 82.56 328 LYS A C 1
ATOM 2639 O O . LYS A 1 328 ? -10.986 -1.295 36.123 1.00 82.56 328 LYS A O 1
ATOM 2644 N N . PHE A 1 329 ? -10.325 0.782 35.626 1.00 85.56 329 PHE A N 1
ATOM 2645 C CA . PHE A 1 329 ? -8.903 0.478 35.452 1.00 85.56 329 PHE A CA 1
ATOM 2646 C C . PHE A 1 329 ? -8.151 0.513 36.802 1.00 85.56 329 PHE A C 1
ATOM 2648 O O . PHE A 1 329 ? -8.444 1.396 37.621 1.00 85.56 329 PHE A O 1
ATOM 2655 N N . PRO A 1 330 ? -7.182 -0.392 37.074 1.00 82.25 330 PRO A N 1
ATOM 2656 C CA . PRO A 1 330 ? -6.675 -1.489 36.225 1.00 82.25 330 PRO A CA 1
ATOM 2657 C C . PRO A 1 330 ? -7.431 -2.828 36.281 1.00 82.25 330 PRO A C 1
ATOM 2659 O O . PRO A 1 330 ? -7.039 -3.753 35.574 1.00 82.25 330 PRO A O 1
ATOM 2662 N N . TYR A 1 331 ? -8.498 -2.957 37.083 1.00 80.75 331 TYR A N 1
ATOM 2663 C CA . TYR A 1 331 ? -9.283 -4.201 37.183 1.00 80.75 331 TYR A CA 1
ATOM 2664 C C . TYR A 1 331 ? -9.737 -4.736 35.812 1.00 80.75 331 TYR A C 1
ATOM 2666 O O . TYR A 1 331 ? -9.478 -5.893 35.482 1.00 80.75 331 TYR A O 1
ATOM 2674 N N . ARG A 1 332 ? -10.347 -3.883 34.977 1.00 81.19 332 ARG A N 1
ATOM 2675 C CA . ARG A 1 332 ? -10.520 -4.151 33.542 1.00 81.19 332 ARG A CA 1
ATOM 2676 C C . ARG A 1 332 ? -9.479 -3.382 32.749 1.00 81.19 332 ARG A C 1
ATOM 2678 O O . ARG A 1 332 ? -9.621 -2.185 32.521 1.00 81.19 332 ARG A O 1
ATOM 2685 N N . PHE A 1 333 ? -8.446 -4.102 32.336 1.00 82.31 333 PHE A N 1
ATOM 2686 C CA . PHE A 1 333 ? -7.257 -3.530 31.717 1.00 82.31 333 PHE A CA 1
ATOM 2687 C C . PHE A 1 333 ? -7.479 -3.161 30.239 1.00 82.31 333 PHE A C 1
ATOM 2689 O O . PHE A 1 333 ? -7.408 -1.990 29.870 1.00 82.31 333 PHE A O 1
ATOM 2696 N N . THR A 1 334 ? -7.856 -4.148 29.424 1.00 85.56 334 THR A N 1
ATOM 2697 C CA . THR A 1 334 ? -8.004 -4.046 27.963 1.00 85.56 334 THR A CA 1
ATOM 2698 C C . THR A 1 334 ? -8.961 -2.948 27.477 1.00 85.56 334 THR A C 1
ATOM 2700 O O . THR A 1 334 ? -8.559 -2.167 26.619 1.00 85.56 334 THR A O 1
ATOM 2703 N N . PRO A 1 335 ? -10.183 -2.788 28.033 1.00 85.88 335 PRO A N 1
ATOM 2704 C CA . PRO A 1 335 ? -11.138 -1.785 27.553 1.00 85.88 335 PRO A CA 1
ATOM 2705 C C . PRO A 1 335 ? -10.597 -0.351 27.566 1.00 85.88 335 PRO A C 1
ATOM 2707 O O . PRO A 1 335 ? -10.795 0.394 26.617 1.00 85.88 335 PRO A O 1
ATOM 2710 N N . PHE A 1 336 ? -9.903 0.043 28.637 1.00 88.19 336 PHE A N 1
ATOM 2711 C CA . PHE A 1 336 ? -9.346 1.390 28.759 1.00 88.19 336 PHE A CA 1
ATOM 2712 C C . PHE A 1 336 ? -8.175 1.594 27.796 1.00 88.19 336 PHE A C 1
ATOM 2714 O O . PHE A 1 336 ? -8.115 2.609 27.103 1.00 88.19 336 PHE A O 1
ATOM 2721 N N . LEU A 1 337 ? -7.270 0.615 27.721 1.00 87.56 337 LEU A N 1
ATOM 2722 C CA . LEU A 1 337 ? -6.100 0.710 26.859 1.00 87.56 337 LEU A CA 1
ATOM 2723 C C . LEU A 1 337 ? -6.467 0.730 25.378 1.00 87.56 337 LEU A C 1
ATOM 2725 O O . LEU A 1 337 ? -5.932 1.559 24.652 1.00 87.56 337 LEU A O 1
ATOM 2729 N N . GLN A 1 338 ? -7.426 -0.075 24.925 1.00 86.19 338 GLN A N 1
ATOM 2730 C CA . GLN A 1 338 ? -7.855 -0.070 23.522 1.00 86.19 338 GLN A CA 1
ATOM 2731 C C . GLN A 1 338 ? -8.356 1.305 23.058 1.00 86.19 338 GLN A C 1
ATOM 2733 O O . GLN A 1 338 ? -8.023 1.736 21.954 1.00 86.19 338 GLN A O 1
ATOM 2738 N N . ILE A 1 339 ? -9.080 2.031 23.917 1.00 86.81 339 ILE A N 1
ATOM 2739 C CA . ILE A 1 339 ? -9.539 3.396 23.622 1.00 86.81 339 ILE A CA 1
ATOM 2740 C C . ILE A 1 339 ? -8.341 4.347 23.533 1.00 86.81 339 ILE A C 1
ATOM 2742 O O . ILE A 1 339 ? -8.192 5.062 22.543 1.00 86.81 339 ILE A O 1
ATOM 2746 N N . MET A 1 340 ? -7.447 4.320 24.527 1.00 86.75 340 MET A N 1
ATOM 2747 C CA . MET A 1 340 ? -6.248 5.170 24.531 1.00 86.75 340 MET A CA 1
ATOM 2748 C C . MET A 1 340 ? -5.331 4.880 23.334 1.00 86.75 340 MET A C 1
ATOM 2750 O O . MET A 1 340 ? -4.768 5.807 22.760 1.00 86.75 340 MET A O 1
ATOM 2754 N N . THR A 1 341 ? -5.236 3.614 22.923 1.00 86.38 341 THR A N 1
ATOM 2755 C CA . THR A 1 341 ? -4.492 3.167 21.736 1.00 86.38 341 THR A CA 1
ATOM 2756 C C . THR A 1 341 ? -5.065 3.783 20.467 1.00 86.38 341 THR A C 1
ATOM 2758 O O . THR A 1 341 ? -4.310 4.292 19.643 1.00 86.38 341 THR A O 1
ATOM 2761 N N . SER A 1 342 ? -6.396 3.761 20.319 1.00 84.88 342 SER A N 1
ATOM 2762 C CA . SER A 1 342 ? -7.073 4.334 19.152 1.00 84.88 342 SER A CA 1
ATOM 2763 C C . SER A 1 342 ? -6.943 5.857 19.071 1.00 84.88 342 SER A C 1
ATOM 2765 O O . SER A 1 342 ? -6.830 6.392 17.977 1.00 84.88 342 SER A O 1
ATOM 2767 N N . LEU A 1 343 ? -6.860 6.544 20.216 1.00 84.69 343 LEU A N 1
ATOM 2768 C CA . LEU A 1 343 ? -6.656 7.995 20.287 1.00 84.69 343 LEU A CA 1
ATOM 2769 C C . LEU A 1 343 ? -5.208 8.427 19.993 1.00 84.69 343 LEU A C 1
ATOM 2771 O O . LEU A 1 343 ? -4.963 9.603 19.731 1.00 84.69 343 LEU A O 1
ATOM 2775 N N . ALA A 1 344 ? -4.237 7.513 20.040 1.00 82.56 344 ALA A N 1
ATOM 2776 C CA . ALA A 1 344 ? -2.813 7.804 19.866 1.00 82.56 344 ALA A CA 1
ATOM 2777 C C . ALA A 1 344 ? -2.351 7.694 18.400 1.00 82.56 344 ALA A C 1
ATOM 2779 O O . ALA A 1 344 ? -1.329 7.077 18.126 1.00 82.56 344 ALA A O 1
ATOM 2780 N N . LYS A 1 345 ? -3.105 8.263 17.451 1.00 80.94 345 LYS A N 1
ATOM 2781 C CA . LYS A 1 345 ? -2.788 8.193 16.008 1.00 80.94 345 LYS A CA 1
ATOM 2782 C C . LYS A 1 345 ? -2.175 9.446 15.397 1.00 80.94 345 LYS A C 1
ATOM 2784 O O . LYS A 1 345 ? -1.613 9.390 14.313 1.00 80.94 345 LYS A O 1
ATOM 2789 N N . ASP A 1 346 ? -2.270 10.567 16.097 1.00 81.19 346 ASP A N 1
ATOM 2790 C CA . ASP A 1 346 ? -1.683 11.827 15.654 1.00 81.19 346 ASP A CA 1
ATOM 2791 C C . ASP A 1 346 ? -0.642 12.302 16.638 1.00 81.19 346 ASP A C 1
ATOM 2793 O O . ASP A 1 346 ? -0.678 11.958 17.817 1.00 81.19 346 ASP A O 1
ATOM 2797 N N . LYS A 1 347 ? 0.243 13.185 16.183 1.00 82.81 347 LYS A N 1
ATOM 2798 C CA . LYS A 1 347 ? 1.261 13.790 17.041 1.00 82.81 347 LYS A CA 1
ATOM 2799 C C . LYS A 1 347 ? 0.657 14.503 18.259 1.00 82.81 347 LYS A C 1
ATOM 2801 O O . LYS A 1 347 ? 1.082 14.259 19.383 1.00 82.81 347 LYS A O 1
ATOM 2806 N N . THR A 1 348 ? -0.352 15.350 18.050 1.00 83.12 348 THR A N 1
ATOM 2807 C CA . THR A 1 348 ? -1.027 16.110 19.121 1.00 83.12 348 THR A CA 1
ATOM 2808 C C . THR A 1 348 ? -1.834 15.194 20.041 1.00 83.12 348 THR A C 1
ATOM 2810 O O . THR A 1 348 ? -1.723 15.273 21.264 1.00 83.12 348 THR A O 1
ATOM 2813 N N . SER A 1 349 ? -2.608 14.281 19.458 1.00 84.25 349 SER A N 1
ATOM 2814 C CA . SER A 1 349 ? -3.428 13.322 20.198 1.00 84.25 349 SER A CA 1
ATOM 2815 C C . SER A 1 349 ? -2.571 12.337 21.004 1.00 84.25 349 SER A C 1
ATOM 2817 O O . SER A 1 349 ? -2.888 12.065 22.158 1.00 84.25 349 SER A O 1
ATOM 2819 N N . SER A 1 350 ? -1.437 11.879 20.467 1.00 85.62 350 SER A N 1
ATOM 2820 C CA . SER A 1 350 ? -0.460 11.035 21.170 1.00 85.62 350 SER A CA 1
ATOM 2821 C C . SER A 1 350 ? 0.170 11.754 22.365 1.00 85.62 350 SER A C 1
ATOM 2823 O O . SER A 1 350 ? 0.267 11.183 23.451 1.00 85.62 350 SER A O 1
ATOM 2825 N N . GLU A 1 351 ? 0.535 13.033 22.221 1.00 85.94 351 GLU A N 1
ATOM 2826 C CA . GLU A 1 351 ? 1.028 13.837 23.347 1.00 85.94 351 GLU A CA 1
ATOM 2827 C C . GLU A 1 351 ? -0.040 13.988 24.448 1.00 85.94 351 GLU A C 1
ATOM 2829 O O . GLU A 1 351 ? 0.270 13.859 25.638 1.00 85.94 351 GLU A O 1
ATOM 2834 N N . ASN A 1 352 ? -1.307 14.185 24.068 1.00 86.00 352 ASN A N 1
ATOM 2835 C CA . ASN A 1 352 ? -2.431 14.222 25.007 1.00 86.00 352 ASN A CA 1
ATOM 2836 C C . ASN A 1 352 ? -2.627 12.875 25.720 1.00 86.00 352 ASN A C 1
ATOM 2838 O O . ASN A 1 352 ? -2.761 12.850 26.946 1.00 86.00 352 ASN A O 1
ATOM 2842 N N . VAL A 1 353 ? -2.574 11.756 24.988 1.00 88.06 353 VAL A N 1
ATOM 2843 C CA . VAL A 1 353 ? -2.632 10.392 25.542 1.00 88.06 353 VAL A CA 1
ATOM 2844 C C . VAL A 1 353 ? -1.486 10.152 26.524 1.00 88.06 353 VAL A C 1
ATOM 2846 O O . VAL A 1 353 ? -1.724 9.691 27.644 1.00 88.06 353 VAL A O 1
ATOM 2849 N N . PHE A 1 354 ? -0.257 10.517 26.154 1.00 88.31 354 PHE A N 1
ATOM 2850 C CA . PHE A 1 354 ? 0.918 10.368 27.008 1.00 88.31 354 PHE A CA 1
ATOM 2851 C C . PHE A 1 354 ? 0.758 11.132 28.328 1.00 88.31 354 PHE A C 1
ATOM 2853 O O . PHE A 1 354 ? 0.967 10.562 29.403 1.00 88.31 354 PHE A O 1
ATOM 2860 N N . ASN A 1 355 ? 0.333 12.398 28.262 1.00 87.94 355 ASN A N 1
ATOM 2861 C CA . ASN A 1 355 ? 0.107 13.233 29.442 1.00 87.94 355 ASN A CA 1
ATOM 2862 C C . ASN A 1 355 ? -1.048 12.705 30.310 1.00 87.94 355 ASN A C 1
ATOM 2864 O O . ASN A 1 355 ? -0.968 12.751 31.541 1.00 87.94 355 ASN A O 1
ATOM 2868 N N . TYR A 1 356 ? -2.100 12.164 29.687 1.00 87.81 356 TYR A N 1
ATOM 2869 C CA . TYR A 1 356 ? -3.233 11.563 30.388 1.00 87.81 356 TYR A CA 1
ATOM 2870 C C . TYR A 1 356 ? -2.825 10.307 31.168 1.00 87.81 356 TYR A C 1
ATOM 2872 O O . TYR A 1 356 ? -3.195 10.162 32.333 1.00 87.81 356 TYR A O 1
ATOM 2880 N N . LEU A 1 357 ? -2.020 9.429 30.557 1.00 88.44 357 LEU A N 1
ATOM 2881 C CA . LEU A 1 357 ? -1.489 8.215 31.190 1.00 88.44 357 LEU A CA 1
ATOM 2882 C C . LEU A 1 357 ? -0.438 8.517 32.266 1.00 88.44 357 LEU A C 1
ATOM 2884 O O . LEU A 1 357 ? -0.323 7.775 33.241 1.00 88.44 357 LEU A O 1
ATOM 2888 N N . HIS A 1 358 ? 0.311 9.611 32.126 1.00 88.06 358 HIS A N 1
ATOM 2889 C CA . HIS A 1 358 ? 1.284 10.031 33.132 1.00 88.06 358 HIS A CA 1
ATOM 2890 C C . HIS A 1 358 ? 0.620 10.491 34.444 1.00 88.06 358 HIS A C 1
ATOM 2892 O O . HIS A 1 358 ? 1.182 10.280 35.514 1.00 88.06 358 HIS A O 1
ATOM 2898 N N . ASN A 1 359 ? -0.582 11.080 34.372 1.00 87.75 359 ASN A N 1
ATOM 2899 C CA . ASN A 1 359 ? -1.275 11.696 35.509 1.00 87.75 359 ASN A CA 1
ATOM 2900 C C . ASN A 1 359 ? -2.659 11.076 35.779 1.00 87.75 359 ASN A C 1
ATOM 2902 O O . ASN A 1 359 ? -3.701 11.740 35.692 1.00 87.75 359 ASN A O 1
ATOM 2906 N N . MET A 1 360 ? -2.688 9.801 36.170 1.00 85.81 360 MET A N 1
ATOM 2907 C CA . MET A 1 360 ? -3.931 9.097 36.498 1.00 85.81 360 MET A CA 1
ATOM 2908 C C . MET A 1 360 ? -4.293 9.242 37.973 1.00 85.81 360 MET A C 1
ATOM 2910 O O . MET A 1 360 ? -3.472 8.976 38.833 1.00 85.81 360 MET A O 1
ATOM 2914 N N . LYS A 1 361 ? -5.538 9.647 38.268 1.00 84.75 361 LYS A N 1
ATOM 2915 C CA . LYS A 1 361 ? -6.025 9.960 39.633 1.00 84.75 361 LYS A CA 1
ATOM 2916 C C . LYS A 1 361 ? -6.824 8.836 40.304 1.00 84.75 361 LYS A C 1
ATOM 2918 O O . LYS A 1 361 ? -7.242 8.979 41.453 1.00 84.75 361 LYS A O 1
ATOM 2923 N N . THR A 1 362 ? -7.135 7.773 39.567 1.00 84.62 362 THR A N 1
ATOM 2924 C CA . THR A 1 362 ? -8.045 6.707 40.003 1.00 84.62 362 THR A CA 1
ATOM 2925 C C . THR A 1 362 ? -7.412 5.346 39.780 1.00 84.62 362 THR A C 1
ATOM 2927 O O . THR A 1 362 ? -6.920 5.064 38.686 1.00 84.62 362 THR A O 1
ATOM 2930 N N . PHE A 1 363 ? -7.467 4.497 40.801 1.00 84.06 363 PHE A N 1
ATOM 2931 C CA . PHE A 1 363 ? -6.937 3.139 40.767 1.00 84.06 363 PHE A CA 1
ATOM 2932 C C . PHE A 1 363 ? -7.970 2.164 41.338 1.00 84.06 363 PHE A C 1
ATOM 2934 O O . PHE A 1 363 ? -8.441 2.360 42.457 1.00 84.06 363 PHE A O 1
ATOM 2941 N N . THR A 1 364 ? -8.362 1.152 40.563 1.00 83.56 364 THR A N 1
ATOM 2942 C CA . THR A 1 364 ? -9.444 0.220 40.916 1.00 83.56 364 THR A CA 1
ATOM 2943 C C . THR A 1 364 ? -8.941 -1.194 41.152 1.00 83.56 364 THR A C 1
ATOM 2945 O O . THR A 1 364 ? -8.288 -1.768 40.284 1.00 83.56 364 THR A O 1
ATOM 2948 N N . GLU A 1 365 ? -9.357 -1.789 42.268 1.00 81.31 365 GLU A N 1
ATOM 2949 C CA . GLU A 1 365 ? -9.058 -3.172 42.643 1.00 81.31 365 GLU A CA 1
ATOM 2950 C C . GLU A 1 365 ? -10.308 -3.916 43.135 1.00 81.31 365 GLU A C 1
ATOM 2952 O O . GLU A 1 365 ? -11.337 -3.316 43.449 1.00 81.31 365 GLU A O 1
ATOM 2957 N N . LEU A 1 366 ? -10.204 -5.243 43.232 1.00 77.12 366 LEU A N 1
ATOM 2958 C CA . LEU A 1 366 ? -11.187 -6.078 43.923 1.00 77.12 366 LEU A CA 1
ATOM 2959 C C . LEU A 1 366 ? -11.099 -5.853 45.435 1.00 77.12 366 LEU A C 1
ATOM 2961 O O . LEU A 1 366 ? -10.009 -5.881 46.008 1.00 77.12 366 LEU A O 1
ATOM 2965 N N . SER A 1 367 ? -12.252 -5.702 46.087 1.00 63.16 367 SER A N 1
ATOM 2966 C CA . SER A 1 367 ? -12.330 -5.456 47.532 1.00 63.16 367 SER A CA 1
ATOM 2967 C C . SER A 1 367 ? -11.658 -6.557 48.366 1.00 63.16 367 SER A C 1
ATOM 2969 O O . SER A 1 367 ? -11.045 -6.268 49.388 1.00 63.16 367 SER A O 1
ATOM 2971 N N . ASN A 1 368 ? -11.705 -7.808 47.896 1.00 59.41 368 ASN A N 1
ATOM 2972 C CA . ASN A 1 368 ? -11.192 -8.991 48.601 1.00 59.41 368 ASN A CA 1
ATOM 2973 C C . ASN A 1 368 ? -9.655 -9.042 48.702 1.00 59.41 368 ASN A C 1
ATOM 2975 O O . ASN A 1 368 ? -9.117 -9.911 49.380 1.00 59.41 368 ASN A O 1
ATOM 2979 N N . VAL A 1 369 ? -8.945 -8.157 47.996 1.00 58.56 369 VAL A N 1
ATOM 2980 C CA . VAL A 1 369 ? -7.474 -8.076 48.026 1.00 58.56 369 VAL A CA 1
ATOM 2981 C C . VAL A 1 369 ? -6.980 -7.373 49.297 1.00 58.56 369 VAL A C 1
ATOM 2983 O O . VAL A 1 369 ? -5.812 -7.504 49.655 1.00 58.56 369 VAL A O 1
ATOM 2986 N N . ASN A 1 370 ? -7.854 -6.636 49.986 1.00 59.44 370 ASN A N 1
ATOM 2987 C CA . ASN A 1 370 ? -7.511 -5.923 51.210 1.00 59.44 370 ASN A CA 1
ATOM 2988 C C . ASN A 1 370 ? -8.041 -6.678 52.431 1.00 59.44 370 ASN A C 1
ATOM 2990 O O . ASN A 1 370 ? -9.207 -7.070 52.470 1.00 59.44 370 ASN A O 1
ATOM 2994 N N . SER A 1 371 ? -7.191 -6.843 53.442 1.00 59.12 371 SER A N 1
ATOM 2995 C CA . SER A 1 371 ? -7.617 -7.293 54.765 1.00 59.12 371 SER A CA 1
ATOM 2996 C C . SER A 1 371 ? -8.416 -6.179 55.450 1.00 59.12 371 SER A C 1
ATOM 2998 O O . SER A 1 371 ? -8.063 -5.006 55.336 1.00 59.12 371 SER A O 1
ATOM 3000 N N . LEU A 1 372 ? -9.463 -6.538 56.201 1.00 55.94 372 LEU A N 1
ATOM 3001 C CA . LEU A 1 372 ? -10.301 -5.597 56.968 1.00 55.94 372 LEU A CA 1
ATOM 3002 C C . LEU A 1 372 ? -9.499 -4.749 57.982 1.00 55.94 372 LEU A C 1
ATOM 3004 O O . LEU A 1 372 ? -9.960 -3.693 58.391 1.00 55.94 372 LEU A O 1
ATOM 3008 N N . GLU A 1 373 ? -8.293 -5.183 58.359 1.00 53.22 373 GLU A N 1
ATOM 3009 C CA . GLU A 1 373 ? -7.389 -4.484 59.287 1.00 53.22 373 GLU A CA 1
ATOM 3010 C C . GLU A 1 373 ? -6.646 -3.287 58.655 1.00 53.22 373 GLU A C 1
ATOM 3012 O O . GLU A 1 373 ? -6.125 -2.436 59.372 1.00 53.22 373 GLU A O 1
ATOM 3017 N N . ASP A 1 374 ? -6.600 -3.194 57.321 1.00 61.47 374 ASP A N 1
ATOM 3018 C CA . ASP A 1 374 ? -5.843 -2.161 56.597 1.00 61.47 374 ASP A CA 1
ATOM 3019 C C . ASP A 1 374 ? -6.688 -0.930 56.214 1.00 61.47 374 ASP A C 1
ATOM 3021 O O . ASP A 1 374 ? -6.165 0.028 55.628 1.00 61.47 374 ASP A O 1
ATOM 3025 N N . VAL A 1 375 ? -7.993 -0.940 56.515 1.00 65.69 375 VAL A N 1
ATOM 3026 C CA . VAL A 1 375 ? -8.959 0.037 55.999 1.00 65.69 375 VAL A CA 1
ATOM 3027 C C . VAL A 1 375 ? -9.953 0.484 57.073 1.00 65.69 375 VAL A C 1
ATOM 3029 O O . VAL A 1 375 ? -10.503 -0.335 57.797 1.00 65.69 375 VAL A O 1
ATOM 3032 N N . ASP A 1 376 ? -10.221 1.788 57.132 1.00 65.62 376 ASP A N 1
ATOM 3033 C CA . ASP A 1 376 ? -11.211 2.409 58.019 1.00 65.62 376 ASP A CA 1
ATOM 3034 C C . ASP A 1 376 ? -12.434 2.899 57.222 1.00 65.62 376 ASP A C 1
ATOM 3036 O O . ASP A 1 376 ? -12.280 3.498 56.152 1.00 65.62 376 ASP A O 1
ATOM 3040 N N . CYS A 1 377 ? -13.651 2.653 57.708 1.00 65.62 377 CYS A N 1
ATOM 3041 C CA . CYS A 1 377 ? -14.889 3.082 57.045 1.00 65.62 377 CYS A CA 1
ATOM 3042 C C . CYS A 1 377 ? -15.288 4.480 57.532 1.00 65.62 377 CYS A C 1
ATOM 3044 O O . CYS A 1 377 ? -15.508 4.692 58.720 1.00 65.62 377 CYS A O 1
ATOM 3046 N N . ILE A 1 378 ? -15.383 5.445 56.613 1.00 63.09 378 ILE A N 1
ATOM 3047 C CA . ILE A 1 378 ? -15.640 6.857 56.947 1.00 63.09 378 ILE A CA 1
ATOM 3048 C C . ILE A 1 378 ? -17.147 7.158 57.051 1.00 63.09 378 ILE A C 1
ATOM 3050 O O . ILE A 1 378 ? -17.539 8.018 57.837 1.00 63.09 378 ILE A O 1
ATOM 3054 N N . ASP A 1 379 ? -17.982 6.465 56.268 1.00 62.06 379 ASP A N 1
ATOM 3055 C CA . ASP A 1 379 ? -19.420 6.752 56.137 1.00 62.06 379 ASP A CA 1
ATOM 3056 C C . ASP A 1 379 ? -20.294 5.676 56.807 1.00 62.06 379 ASP A C 1
ATOM 3058 O O . ASP A 1 379 ? -19.926 4.501 56.846 1.00 62.06 379 ASP A O 1
ATOM 3062 N N . SER A 1 380 ? -21.493 6.070 57.263 1.00 55.28 380 SER A N 1
ATOM 3063 C CA . SER A 1 380 ? -22.525 5.182 57.838 1.00 55.28 380 SER A CA 1
ATOM 3064 C C . SER A 1 380 ? -23.036 4.108 56.875 1.00 55.28 380 SER A C 1
ATOM 3066 O O . SER A 1 380 ? -23.590 3.108 57.321 1.00 55.28 380 SER A O 1
ATOM 3068 N N . ASP A 1 381 ? -22.841 4.323 55.572 1.00 56.72 381 ASP A N 1
ATOM 3069 C CA . ASP A 1 381 ? -23.355 3.480 54.489 1.00 56.72 381 ASP A CA 1
ATOM 3070 C C . ASP A 1 381 ? -22.302 2.463 53.989 1.00 56.72 381 ASP A C 1
ATOM 3072 O O . ASP A 1 381 ? -22.501 1.820 52.963 1.00 56.72 381 ASP A O 1
ATOM 3076 N N . GLU A 1 382 ? -21.155 2.336 54.678 1.00 62.22 382 GLU A N 1
ATOM 3077 C CA . GLU A 1 382 ? -20.033 1.417 54.376 1.00 62.22 382 GLU A CA 1
ATOM 3078 C C . GLU A 1 382 ? -19.378 1.580 52.980 1.00 62.22 382 GLU A C 1
ATOM 3080 O O . GLU A 1 382 ? -18.509 0.800 52.586 1.00 62.22 382 GLU A O 1
ATOM 3085 N N . THR A 1 383 ? -19.723 2.629 52.226 1.00 67.19 383 THR A N 1
ATOM 3086 C CA . THR A 1 383 ? -19.272 2.833 50.834 1.00 67.19 383 THR A CA 1
ATOM 3087 C C . THR A 1 383 ? -17.959 3.605 50.683 1.00 67.19 383 THR A C 1
ATOM 3089 O O . THR A 1 383 ? -17.367 3.591 49.602 1.00 67.19 383 THR A O 1
ATOM 3092 N N . SER A 1 384 ? -17.493 4.303 51.722 1.00 73.31 384 SER A N 1
ATOM 3093 C CA . SER A 1 384 ? -16.280 5.136 51.671 1.00 73.31 384 SER A CA 1
ATOM 3094 C C . SER A 1 384 ? -15.233 4.638 52.657 1.00 73.31 384 SER A C 1
ATOM 3096 O O . SER A 1 384 ? -15.461 4.599 53.864 1.00 73.31 384 SER A O 1
ATOM 3098 N N . TRP A 1 385 ? -14.070 4.274 52.133 1.00 77.69 385 TRP A N 1
ATOM 3099 C CA . TRP A 1 385 ? -12.977 3.609 52.835 1.00 77.69 385 TRP A CA 1
ATOM 3100 C C . TRP A 1 385 ? -11.745 4.524 52.912 1.00 77.69 385 TRP A C 1
ATOM 3102 O O . TRP A 1 385 ? -11.514 5.347 52.024 1.00 77.69 385 TRP A O 1
ATOM 3112 N N . LYS A 1 386 ? -10.924 4.394 53.954 1.00 78.56 386 LYS A N 1
ATOM 3113 C CA . LYS A 1 386 ? -9.653 5.110 54.129 1.00 78.56 386 LYS A CA 1
ATOM 3114 C C . LYS A 1 386 ? -8.535 4.124 54.422 1.00 78.56 386 LYS A C 1
ATOM 3116 O O . LYS A 1 386 ? -8.653 3.320 55.335 1.00 78.56 386 LYS A O 1
ATOM 3121 N N . LEU A 1 387 ? -7.432 4.214 53.687 1.00 77.81 387 LEU A N 1
ATOM 3122 C CA . LEU A 1 387 ? -6.280 3.340 53.904 1.00 77.81 387 LEU A CA 1
ATOM 3123 C C . LEU A 1 387 ? -5.551 3.713 55.212 1.00 77.81 387 LEU A C 1
ATOM 3125 O O . LEU A 1 387 ? -5.167 4.874 55.384 1.00 77.81 387 LEU A O 1
ATOM 3129 N N . LEU A 1 388 ? -5.336 2.754 56.115 1.00 67.69 388 LEU A N 1
ATOM 3130 C CA . LEU A 1 388 ? -4.627 2.966 57.388 1.00 67.69 388 LEU A CA 1
ATOM 3131 C C . LEU A 1 388 ? -3.108 2.806 57.234 1.00 67.69 388 LEU A C 1
ATOM 3133 O O . LEU A 1 388 ? -2.349 3.633 57.739 1.00 67.69 388 LEU A O 1
ATOM 3137 N N . ASN A 1 389 ? -2.676 1.800 56.468 1.00 72.25 389 ASN A N 1
ATOM 3138 C CA . ASN A 1 389 ? -1.270 1.474 56.216 1.00 72.25 389 ASN A CA 1
ATOM 3139 C C . ASN A 1 389 ? -0.900 1.701 54.749 1.00 72.25 389 ASN A C 1
ATOM 3141 O O . ASN A 1 389 ? -1.713 1.471 53.862 1.00 72.25 389 ASN A O 1
ATOM 3145 N N . ALA A 1 390 ? 0.336 2.128 54.471 1.00 74.56 390 ALA A N 1
ATOM 3146 C CA . ALA A 1 390 ? 0.780 2.334 53.095 1.00 74.56 390 ALA A CA 1
ATOM 3147 C C . ALA A 1 390 ? 0.813 0.992 52.340 1.00 74.56 390 ALA A C 1
ATOM 3149 O O . ALA A 1 390 ? 1.476 0.040 52.767 1.00 74.56 390 ALA A O 1
ATOM 3150 N N . LYS A 1 391 ? 0.117 0.909 51.201 1.00 75.25 391 LYS A N 1
ATOM 3151 C CA . LYS A 1 391 ? 0.017 -0.316 50.398 1.00 75.25 391 LYS A CA 1
ATOM 3152 C C . LYS A 1 391 ? 1.018 -0.275 49.249 1.00 75.25 391 LYS A C 1
ATOM 3154 O O . LYS A 1 391 ? 0.874 0.507 48.316 1.00 75.25 391 LYS A O 1
ATOM 3159 N N . ILE A 1 392 ? 2.017 -1.152 49.298 1.00 74.62 392 ILE A N 1
ATOM 3160 C CA . ILE A 1 392 ? 2.941 -1.388 48.180 1.00 74.62 392 ILE A CA 1
ATOM 3161 C C . ILE A 1 392 ? 2.268 -2.351 47.197 1.00 74.62 392 ILE A C 1
ATOM 3163 O O . ILE A 1 392 ? 1.910 -3.465 47.589 1.00 74.62 392 ILE A O 1
ATOM 3167 N N . LEU A 1 393 ? 2.096 -1.937 45.943 1.00 72.06 393 LEU A N 1
ATOM 3168 C CA . LEU A 1 393 ? 1.585 -2.786 44.864 1.00 72.06 393 LEU A CA 1
ATOM 3169 C C . LEU A 1 393 ? 2.702 -3.712 44.340 1.00 72.06 393 LEU A C 1
ATOM 3171 O O . LEU A 1 393 ? 3.877 -3.355 44.392 1.00 72.06 393 LEU A O 1
ATOM 3175 N N . TYR A 1 394 ? 2.347 -4.912 43.861 1.00 67.06 394 TYR A N 1
ATOM 3176 C CA . TYR A 1 394 ? 3.287 -5.905 43.298 1.00 67.06 394 TYR A CA 1
ATOM 3177 C C . TYR A 1 394 ? 4.468 -6.282 44.219 1.00 67.06 394 TYR A C 1
ATOM 3179 O O . TYR A 1 394 ? 5.611 -6.404 43.782 1.00 67.06 394 TYR A O 1
ATOM 3187 N N . LYS A 1 395 ? 4.211 -6.502 45.520 1.00 61.44 395 LYS A N 1
ATOM 3188 C CA . LYS A 1 395 ? 5.255 -6.815 46.525 1.00 61.44 395 LYS A CA 1
ATOM 3189 C C . LYS A 1 395 ? 6.182 -7.976 46.133 1.00 61.44 395 LYS A C 1
ATOM 3191 O O . LYS A 1 395 ? 7.361 -7.921 46.480 1.00 61.44 395 LYS A O 1
ATOM 3196 N N . SER A 1 396 ? 5.652 -8.988 45.441 1.00 59.62 396 SER A N 1
ATOM 3197 C CA . SER A 1 396 ? 6.346 -10.221 45.041 1.00 59.62 396 SER A CA 1
ATOM 3198 C C . SER A 1 396 ? 7.184 -10.101 43.766 1.00 59.62 396 SER A C 1
ATOM 3200 O O . SER A 1 396 ? 7.877 -11.052 43.417 1.00 59.62 396 SER A O 1
ATOM 3202 N N . VAL A 1 397 ? 7.126 -8.971 43.060 1.00 65.06 397 VAL A N 1
ATOM 3203 C CA . VAL A 1 397 ? 7.809 -8.798 41.775 1.00 65.06 397 VAL A CA 1
ATOM 3204 C C . VAL A 1 397 ? 9.172 -8.166 42.013 1.00 65.06 397 VAL A C 1
ATOM 3206 O O . VAL A 1 397 ? 9.283 -7.077 42.582 1.00 65.06 397 VAL A O 1
ATOM 3209 N N . VAL A 1 398 ? 10.226 -8.853 41.576 1.00 64.69 398 VAL A N 1
ATOM 3210 C CA . VAL A 1 398 ? 11.581 -8.286 41.547 1.00 64.69 398 VAL A CA 1
ATOM 3211 C C . VAL A 1 398 ? 11.695 -7.395 40.311 1.00 64.69 398 VAL A C 1
ATOM 3213 O O . VAL A 1 398 ? 11.866 -7.895 39.205 1.00 64.69 398 VAL A O 1
ATOM 3216 N N . SER A 1 399 ? 11.548 -6.084 40.489 1.00 63.56 399 SER A N 1
ATOM 3217 C CA . SER A 1 399 ? 11.701 -5.082 39.428 1.00 63.56 399 SER A CA 1
ATOM 3218 C C . SER A 1 399 ? 12.831 -4.115 39.775 1.00 63.56 399 SER A C 1
ATOM 3220 O O . SER A 1 399 ? 13.091 -3.855 40.950 1.00 63.56 399 SER A O 1
ATOM 3222 N N . THR A 1 400 ? 13.494 -3.575 38.751 1.00 57.78 400 THR A N 1
ATOM 3223 C CA . THR A 1 400 ? 14.463 -2.473 38.879 1.00 57.78 400 THR A CA 1
ATOM 3224 C C . THR A 1 400 ? 13.788 -1.111 39.045 1.00 57.78 400 THR A C 1
ATOM 3226 O O . THR A 1 400 ? 14.477 -0.121 39.269 1.00 57.78 400 THR A O 1
ATOM 3229 N N . ALA A 1 401 ? 12.465 -1.041 38.892 1.00 61.72 401 ALA A N 1
ATOM 3230 C CA . ALA A 1 401 ? 11.702 0.195 38.960 1.00 61.72 401 ALA A CA 1
ATOM 3231 C C . ALA A 1 401 ? 11.175 0.495 40.366 1.00 61.72 401 ALA A C 1
ATOM 3233 O O . ALA A 1 401 ? 10.955 -0.408 41.180 1.00 61.72 401 ALA A O 1
ATOM 3234 N N . ASP A 1 402 ? 10.916 1.779 40.620 1.00 63.91 402 ASP A N 1
ATOM 3235 C CA . ASP A 1 402 ? 10.290 2.230 41.857 1.00 63.91 402 ASP A CA 1
ATOM 3236 C C . ASP A 1 402 ? 8.918 1.573 42.034 1.00 63.91 402 ASP A C 1
ATOM 3238 O O . ASP A 1 402 ? 8.041 1.633 41.166 1.00 63.91 402 ASP A O 1
ATOM 3242 N N . LYS A 1 403 ? 8.726 0.926 43.186 1.00 74.12 403 LYS A N 1
ATOM 3243 C CA . LYS A 1 403 ? 7.453 0.289 43.522 1.00 74.12 403 LYS A CA 1
ATOM 3244 C C . LYS A 1 403 ? 6.383 1.361 43.709 1.00 74.12 403 LYS A C 1
ATOM 3246 O O . LYS A 1 403 ? 6.595 2.343 44.417 1.00 74.12 403 LYS A O 1
ATOM 3251 N N . ILE A 1 404 ? 5.199 1.132 43.146 1.00 78.62 404 ILE A N 1
ATOM 3252 C CA . ILE A 1 404 ? 4.057 2.026 43.353 1.00 78.62 404 ILE A CA 1
ATOM 3253 C C . ILE A 1 404 ? 3.512 1.797 44.767 1.00 78.62 404 ILE A C 1
ATOM 3255 O O . ILE A 1 404 ? 3.034 0.706 45.095 1.00 78.62 404 ILE A O 1
ATOM 3259 N N . VAL A 1 405 ? 3.593 2.830 45.608 1.00 80.06 405 VAL A N 1
ATOM 3260 C CA . VAL A 1 405 ? 3.101 2.808 46.991 1.00 80.06 405 VAL A CA 1
ATOM 3261 C C . VAL A 1 405 ? 1.913 3.748 47.124 1.00 80.06 405 VAL A C 1
ATOM 3263 O O . VAL A 1 405 ? 2.042 4.954 46.933 1.00 80.06 405 VAL A O 1
ATOM 3266 N N . ILE A 1 406 ? 0.758 3.197 47.489 1.00 80.94 406 ILE A N 1
ATOM 3267 C CA . ILE A 1 406 ? -0.421 3.981 47.847 1.00 80.94 406 ILE A CA 1
ATOM 3268 C C . ILE A 1 406 ? -0.215 4.492 49.286 1.00 80.94 406 ILE A C 1
ATOM 3270 O O . ILE A 1 406 ? -0.080 3.674 50.204 1.00 80.94 406 ILE A O 1
ATOM 3274 N N . PRO A 1 407 ? -0.156 5.818 49.511 1.00 80.31 407 PRO A N 1
ATOM 3275 C CA . PRO A 1 407 ? 0.148 6.391 50.815 1.00 80.31 407 PRO A CA 1
ATOM 3276 C C . PRO A 1 407 ? -1.022 6.238 51.790 1.00 80.31 407 PRO A C 1
ATOM 3278 O O . PRO A 1 407 ? -2.186 6.125 51.390 1.00 80.31 407 PRO A O 1
ATOM 3281 N N . THR A 1 408 ? -0.707 6.283 53.084 1.00 78.50 408 THR A N 1
ATOM 3282 C CA . THR A 1 408 ? -1.700 6.259 54.162 1.00 78.50 408 THR A CA 1
ATOM 3283 C C . THR A 1 408 ? -2.681 7.425 54.037 1.00 78.50 408 THR A C 1
ATOM 3285 O O . THR A 1 408 ? -2.337 8.532 53.625 1.00 78.50 408 THR A O 1
ATOM 3288 N N . GLY A 1 409 ? -3.942 7.179 54.379 1.00 77.12 409 GLY A N 1
ATOM 3289 C CA . GLY A 1 409 ? -5.005 8.178 54.351 1.00 77.12 409 GLY A CA 1
ATOM 3290 C C . GLY A 1 409 ? -5.655 8.433 52.988 1.00 77.12 409 GLY A C 1
ATOM 3291 O O . GLY A 1 409 ? -6.534 9.295 52.905 1.00 77.12 409 GLY A O 1
ATOM 3292 N N . THR A 1 410 ? -5.284 7.690 51.942 1.00 83.38 410 THR A N 1
ATOM 3293 C CA . THR A 1 410 ? -5.981 7.710 50.646 1.00 83.38 410 THR A CA 1
ATOM 3294 C C . THR A 1 410 ? -7.420 7.220 50.787 1.00 83.38 410 THR A C 1
ATOM 3296 O O . THR A 1 410 ? -7.711 6.286 51.535 1.00 83.38 410 THR A O 1
ATOM 3299 N N . ARG A 1 411 ? -8.339 7.878 50.070 1.00 81.19 411 ARG A N 1
ATOM 3300 C CA . ARG A 1 411 ? -9.770 7.554 50.093 1.00 81.19 411 ARG A CA 1
ATOM 3301 C C . ARG A 1 411 ? -10.102 6.547 48.998 1.00 81.19 411 ARG A C 1
ATOM 3303 O O . ARG A 1 411 ? -9.709 6.725 47.846 1.00 81.19 411 ARG A O 1
ATOM 3310 N N . GLY A 1 412 ? -10.829 5.507 49.370 1.00 81.75 412 GLY A N 1
ATOM 3311 C CA . GLY A 1 412 ? -11.398 4.490 48.504 1.00 81.75 412 GLY A CA 1
ATOM 3312 C C . GLY A 1 412 ? -12.918 4.619 48.469 1.00 81.75 412 GLY A C 1
ATOM 3313 O O . GLY A 1 412 ? -13.529 4.955 49.478 1.00 81.75 412 GLY A O 1
ATOM 3314 N N . LYS A 1 413 ? -13.546 4.364 47.325 1.00 81.06 413 LYS A N 1
ATOM 3315 C CA . LYS A 1 413 ? -15.003 4.196 47.229 1.00 81.06 413 LYS A CA 1
ATOM 3316 C C . LYS A 1 413 ? -15.321 2.774 46.804 1.00 81.06 413 LYS A C 1
ATOM 3318 O O . LYS A 1 413 ? -14.776 2.322 45.796 1.00 81.06 413 LYS A O 1
ATOM 3323 N N . VAL A 1 414 ? -16.187 2.100 47.551 1.00 77.31 414 VAL A N 1
ATOM 3324 C CA . VAL A 1 414 ? -16.711 0.775 47.221 1.00 77.31 414 VAL A CA 1
ATOM 3325 C C . VAL A 1 414 ? -17.931 0.934 46.328 1.00 77.31 414 VAL A C 1
ATOM 3327 O O . VAL A 1 414 ? -18.810 1.752 46.586 1.00 77.31 414 VAL A O 1
ATOM 3330 N N . TYR A 1 415 ? -17.980 0.160 45.255 1.00 75.25 415 TYR A N 1
ATOM 3331 C CA . TYR A 1 415 ? -19.112 0.105 44.345 1.00 75.25 415 TYR A CA 1
ATOM 3332 C C . TYR A 1 415 ? -19.326 -1.324 43.874 1.00 75.25 415 TYR A C 1
ATOM 3334 O O . TYR A 1 415 ? -18.385 -2.099 43.697 1.00 75.25 415 TYR A O 1
ATOM 3342 N N . MET A 1 416 ? -20.590 -1.655 43.643 1.00 67.56 416 MET A N 1
ATOM 3343 C CA . MET A 1 416 ? -20.966 -2.918 43.033 1.00 67.56 416 MET A CA 1
ATOM 3344 C C . MET A 1 416 ? -20.862 -2.801 41.522 1.00 67.56 416 MET A C 1
ATOM 3346 O O . MET A 1 416 ? -21.465 -1.919 40.911 1.00 67.56 416 MET A O 1
ATOM 3350 N N . SER A 1 417 ? -20.083 -3.692 40.916 1.00 64.94 417 SER A N 1
ATOM 3351 C CA . SER A 1 417 ? -20.131 -3.894 39.471 1.00 64.94 417 SER A CA 1
ATOM 3352 C C . SER A 1 417 ? -21.478 -4.502 39.067 1.00 64.94 417 SER A C 1
ATOM 3354 O O . SER A 1 417 ? -22.079 -5.248 39.840 1.00 64.94 417 SER A O 1
ATOM 3356 N N . ASN A 1 418 ? -21.895 -4.289 37.815 1.00 59.50 418 ASN A N 1
ATOM 3357 C CA . ASN A 1 418 ? -23.042 -4.982 37.208 1.00 59.50 418 ASN A CA 1
ATOM 3358 C C . ASN A 1 418 ? -22.888 -6.521 37.240 1.00 59.50 418 ASN A C 1
ATOM 3360 O O . ASN A 1 418 ? -23.870 -7.240 37.119 1.00 59.50 418 ASN A O 1
ATOM 3364 N N . GLU A 1 419 ? -21.661 -7.024 37.424 1.00 59.50 419 GLU A N 1
ATOM 3365 C CA . GLU A 1 419 ? -21.322 -8.451 37.559 1.00 59.50 419 GLU A CA 1
ATOM 3366 C C . GLU A 1 419 ? -21.350 -8.965 39.010 1.00 59.50 419 GLU A C 1
ATOM 3368 O O . GLU A 1 419 ? -20.915 -10.081 39.280 1.00 59.50 419 GLU A O 1
ATOM 3373 N N . GLY A 1 420 ? -21.811 -8.156 39.969 1.00 62.75 420 GLY A N 1
ATOM 3374 C CA . GLY A 1 420 ? -21.918 -8.555 41.377 1.00 62.75 420 GLY A CA 1
ATOM 3375 C C . GLY A 1 420 ? -20.597 -8.550 42.158 1.00 62.75 420 GLY A C 1
ATOM 3376 O O . GLY A 1 420 ? -20.581 -8.947 43.319 1.00 62.75 420 GLY A O 1
ATOM 3377 N N . ALA A 1 421 ? -19.489 -8.092 41.565 1.00 69.38 421 ALA A N 1
ATOM 3378 C CA . ALA A 1 421 ? -18.209 -7.944 42.258 1.00 69.38 421 ALA A CA 1
ATOM 3379 C C . ALA A 1 421 ? -18.124 -6.613 43.028 1.00 69.38 421 ALA A C 1
ATOM 3381 O O . ALA A 1 421 ? -18.404 -5.549 42.465 1.00 69.38 421 ALA A O 1
ATOM 3382 N N . HIS A 1 422 ? -17.669 -6.672 44.283 1.00 76.00 422 HIS A N 1
ATOM 3383 C CA . HIS A 1 422 ? -17.330 -5.498 45.090 1.00 76.00 422 HIS A CA 1
ATOM 3384 C C . HIS A 1 422 ? -15.992 -4.917 44.613 1.00 76.00 422 HIS A C 1
ATOM 3386 O O . HIS A 1 422 ? -14.928 -5.520 44.795 1.00 76.00 422 HIS A O 1
ATOM 3392 N N . LEU A 1 423 ? -16.048 -3.747 43.982 1.00 79.69 423 LEU A N 1
ATOM 3393 C CA . LEU A 1 423 ? -14.886 -3.025 43.479 1.00 79.69 423 LEU A CA 1
ATOM 3394 C C . LEU A 1 423 ? -14.572 -1.847 44.392 1.00 79.69 423 LEU A C 1
ATOM 3396 O O . LEU A 1 423 ? -15.469 -1.144 44.847 1.00 79.69 423 LEU A O 1
ATOM 3400 N N . LEU A 1 424 ? -13.287 -1.609 44.618 1.00 81.75 424 LEU A N 1
ATOM 3401 C CA . LEU A 1 424 ? -12.782 -0.508 45.420 1.00 81.75 424 LEU A CA 1
ATOM 3402 C C . LEU A 1 424 ? -11.957 0.422 44.532 1.00 81.75 424 LEU A C 1
ATOM 3404 O O . LEU A 1 424 ? -11.011 -0.013 43.879 1.00 81.75 424 LEU A O 1
ATOM 3408 N N . ARG A 1 425 ? -12.312 1.709 44.496 1.00 82.75 425 ARG A N 1
ATOM 3409 C CA . ARG A 1 425 ? -11.596 2.736 43.724 1.00 82.75 425 ARG A CA 1
ATOM 3410 C C . ARG A 1 425 ? -10.898 3.707 44.649 1.00 82.75 425 ARG A C 1
ATOM 3412 O O . ARG A 1 425 ? -11.556 4.516 45.295 1.00 82.75 425 ARG A O 1
ATOM 3419 N N . TRP A 1 426 ? -9.576 3.674 44.630 1.00 83.62 426 TRP A N 1
ATOM 3420 C CA . TRP A 1 426 ? -8.703 4.605 45.326 1.00 83.62 426 TRP A CA 1
ATOM 3421 C C . TRP A 1 426 ? -8.526 5.901 44.534 1.00 83.62 426 TRP A C 1
ATOM 3423 O O . TRP A 1 426 ? -8.299 5.878 43.320 1.00 83.62 426 TRP A O 1
ATOM 3433 N N . SER A 1 427 ? -8.597 7.038 45.225 1.00 84.12 427 SER A N 1
ATOM 3434 C CA . SER A 1 427 ? -8.188 8.340 44.696 1.00 84.12 427 SER A CA 1
ATOM 3435 C C . SER A 1 427 ? -6.694 8.549 44.960 1.00 84.12 427 SER A C 1
ATOM 3437 O O . SER A 1 427 ? -6.310 9.038 46.025 1.00 84.12 427 SER A O 1
ATOM 3439 N N . PHE A 1 428 ? -5.854 8.140 44.012 1.00 83.38 428 PHE A N 1
ATOM 3440 C CA . PHE A 1 428 ? -4.396 8.196 44.102 1.00 83.38 428 PHE A CA 1
ATOM 3441 C C . PHE A 1 428 ? -3.809 8.595 42.747 1.00 83.38 428 PHE A C 1
ATOM 3443 O O . PHE A 1 428 ? -4.226 8.061 41.720 1.00 83.38 428 PHE A O 1
ATOM 3450 N N . SER A 1 429 ? -2.869 9.544 42.758 1.00 84.50 429 SER A N 1
ATOM 3451 C CA . SER A 1 429 ? -2.164 9.993 41.556 1.00 84.50 429 SER A CA 1
ATOM 3452 C C . SER A 1 429 ? -0.962 9.095 41.277 1.00 84.50 429 SER A C 1
ATOM 3454 O O . SER A 1 429 ? -0.074 9.002 42.119 1.00 84.50 429 SER A O 1
ATOM 3456 N N . TYR A 1 430 ? -0.915 8.471 40.103 1.00 87.88 430 TYR A N 1
ATOM 3457 C CA . TYR A 1 430 ? 0.199 7.626 39.668 1.00 87.88 430 TYR A CA 1
ATOM 3458 C C . TYR A 1 430 ? 0.411 7.700 38.154 1.00 87.88 430 TYR A C 1
ATOM 3460 O O . TYR A 1 430 ? -0.477 8.116 37.404 1.00 87.88 430 TYR A O 1
ATOM 3468 N N . SER A 1 431 ? 1.591 7.251 37.723 1.00 87.88 431 SER A N 1
ATOM 3469 C CA . SER A 1 431 ? 1.935 7.087 36.312 1.00 87.88 431 SER A CA 1
ATOM 3470 C C . SER A 1 431 ? 1.594 5.676 35.839 1.00 87.88 431 SER A C 1
ATOM 3472 O O . SER A 1 431 ? 2.107 4.688 36.372 1.00 87.88 431 SER A O 1
ATOM 3474 N N . CYS A 1 432 ? 0.761 5.566 34.801 1.00 87.19 432 CYS A N 1
ATOM 3475 C CA . CYS A 1 432 ? 0.456 4.281 34.168 1.00 87.19 432 CYS A CA 1
ATOM 3476 C C . CYS A 1 432 ? 1.687 3.637 33.528 1.00 87.19 432 CYS A C 1
ATOM 3478 O O . CYS A 1 432 ? 1.776 2.417 33.509 1.00 87.19 432 CYS A O 1
ATOM 3480 N N . TRP A 1 433 ? 2.662 4.424 33.068 1.00 88.81 433 TRP A N 1
ATOM 3481 C CA . TRP A 1 433 ? 3.884 3.900 32.449 1.00 88.81 433 TRP A CA 1
ATOM 3482 C C . TRP A 1 433 ? 4.729 3.073 33.427 1.00 88.81 433 TRP A C 1
ATOM 3484 O O . TRP A 1 433 ? 5.288 2.045 33.052 1.00 88.81 433 TRP A O 1
ATOM 3494 N N . GLN A 1 434 ? 4.756 3.467 34.705 1.00 86.19 434 GLN A N 1
ATOM 3495 C CA . GLN A 1 434 ? 5.387 2.675 35.767 1.00 86.19 434 GLN A CA 1
ATOM 3496 C C . GLN A 1 434 ? 4.595 1.395 36.059 1.00 86.19 434 GLN A C 1
ATOM 3498 O O . GLN A 1 434 ? 5.183 0.336 36.260 1.00 86.19 434 GLN A O 1
ATOM 3503 N N . LEU A 1 435 ? 3.260 1.474 36.040 1.00 86.31 435 LEU A N 1
ATOM 3504 C CA . LEU A 1 435 ? 2.399 0.304 36.217 1.00 86.31 435 LEU A CA 1
ATOM 3505 C C . LEU A 1 435 ? 2.583 -0.707 35.079 1.00 86.31 435 LEU A C 1
ATOM 3507 O O . LEU A 1 435 ? 2.657 -1.904 35.338 1.00 86.31 435 LEU A O 1
ATOM 3511 N N . PHE A 1 436 ? 2.712 -0.236 33.838 1.00 88.50 436 PHE A N 1
ATOM 3512 C CA . PHE A 1 436 ? 2.994 -1.088 32.685 1.00 88.50 436 PHE A CA 1
ATOM 3513 C C . PHE A 1 436 ? 4.334 -1.802 32.829 1.00 88.50 436 PHE A C 1
ATOM 3515 O O . PHE A 1 436 ? 4.404 -2.997 32.574 1.00 88.50 436 PHE A O 1
ATOM 3522 N N . LEU A 1 437 ? 5.373 -1.115 33.310 1.00 85.50 437 LEU A N 1
ATOM 3523 C CA . LEU A 1 437 ? 6.680 -1.729 33.540 1.00 85.50 437 LEU A CA 1
ATOM 3524 C C . LEU A 1 437 ? 6.607 -2.861 34.578 1.00 85.50 437 LEU A C 1
ATOM 3526 O O . LEU A 1 437 ? 7.156 -3.937 34.355 1.00 85.50 437 LEU A O 1
ATOM 3530 N N . LEU A 1 438 ? 5.871 -2.646 35.673 1.00 84.62 438 LEU A N 1
ATOM 3531 C CA . LEU A 1 438 ? 5.643 -3.673 36.693 1.00 84.62 438 LEU A CA 1
ATOM 3532 C C . LEU A 1 438 ? 4.829 -4.857 36.151 1.00 84.62 438 LEU A C 1
ATOM 3534 O O . LEU A 1 438 ? 5.161 -6.002 36.445 1.00 84.62 438 LEU A O 1
ATOM 3538 N N . GLU A 1 439 ? 3.798 -4.610 35.339 1.00 84.44 439 GLU A N 1
ATOM 3539 C CA . GLU A 1 439 ? 3.020 -5.668 34.677 1.00 84.44 439 GLU A CA 1
ATOM 3540 C C . GLU A 1 439 ? 3.883 -6.476 33.690 1.00 84.44 439 GLU A C 1
ATOM 3542 O O . GLU A 1 439 ? 3.824 -7.707 33.702 1.00 84.44 439 GLU A O 1
ATOM 3547 N N . LEU A 1 440 ? 4.759 -5.833 32.908 1.00 85.25 440 LEU A N 1
ATOM 3548 C CA . LEU A 1 440 ? 5.725 -6.540 32.055 1.00 85.25 440 LEU A CA 1
ATOM 3549 C C . LEU A 1 440 ? 6.683 -7.403 32.888 1.00 85.25 440 LEU A C 1
ATOM 3551 O O . LEU A 1 440 ? 6.906 -8.566 32.555 1.00 85.25 440 LEU A O 1
ATOM 3555 N N . ASP A 1 441 ? 7.193 -6.892 34.010 1.00 85.94 441 ASP A N 1
ATOM 3556 C CA . ASP A 1 441 ? 8.050 -7.668 34.912 1.00 85.94 441 ASP A CA 1
ATOM 3557 C C . ASP A 1 441 ? 7.310 -8.865 35.535 1.00 85.94 441 ASP A C 1
ATOM 3559 O O . ASP A 1 441 ? 7.890 -9.946 35.677 1.00 85.94 441 ASP A O 1
ATOM 3563 N N . THR A 1 442 ? 6.014 -8.725 35.845 1.00 83.50 442 THR A N 1
ATOM 3564 C CA . THR A 1 442 ? 5.192 -9.861 36.302 1.00 83.50 442 THR A CA 1
ATOM 3565 C C . THR A 1 442 ? 5.061 -10.920 35.218 1.00 83.50 442 THR A C 1
ATOM 3567 O O . THR A 1 442 ? 5.217 -12.112 35.491 1.00 83.50 442 THR A O 1
ATOM 3570 N N . PHE A 1 443 ? 4.841 -10.499 33.973 1.00 84.00 443 PHE A N 1
ATOM 3571 C CA . PHE A 1 443 ? 4.733 -11.407 32.845 1.00 84.00 443 PHE A CA 1
ATOM 3572 C C . PHE A 1 443 ? 6.036 -12.192 32.651 1.00 84.00 443 PHE A C 1
ATOM 3574 O O . PHE A 1 443 ? 6.011 -13.421 32.569 1.00 84.00 443 PHE A O 1
ATOM 3581 N N . LEU A 1 444 ? 7.182 -11.506 32.693 1.00 82.38 444 LEU A N 1
ATOM 3582 C CA . LEU A 1 444 ? 8.508 -12.118 32.576 1.00 82.38 444 LEU A CA 1
ATOM 3583 C C . LEU A 1 444 ? 8.805 -13.155 33.677 1.00 82.38 444 LEU A C 1
ATOM 3585 O O . LEU A 1 444 ? 9.578 -14.090 33.439 1.00 82.38 444 LEU A O 1
ATOM 3589 N N . GLN A 1 445 ? 8.221 -13.003 34.871 1.00 81.25 445 GLN A N 1
ATOM 3590 C CA . GLN A 1 445 ? 8.429 -13.900 36.016 1.00 81.25 445 GLN A CA 1
ATOM 3591 C C . GLN A 1 445 ? 7.455 -15.087 36.042 1.00 81.25 445 GLN A C 1
ATOM 3593 O O . GLN A 1 445 ? 7.887 -16.211 36.291 1.00 81.25 445 GLN A O 1
ATOM 3598 N N . T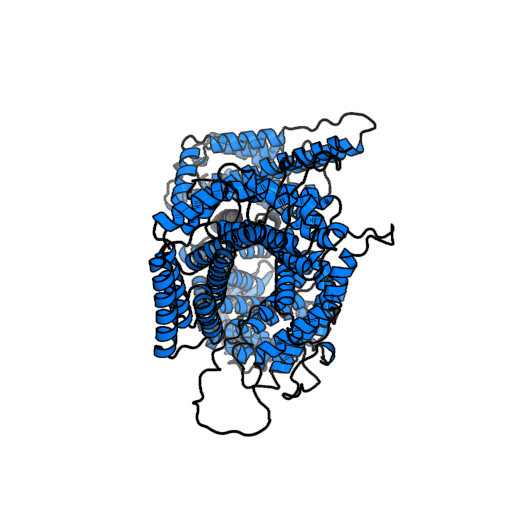YR A 1 446 ? 6.164 -14.867 35.767 1.00 74.88 446 TYR A N 1
ATOM 3599 C CA . TYR A 1 446 ? 5.101 -15.841 36.063 1.00 74.88 446 TYR A CA 1
ATOM 3600 C C . TYR A 1 446 ? 4.489 -16.547 34.837 1.00 74.88 446 TYR A C 1
ATOM 3602 O O . TYR A 1 446 ? 3.770 -17.530 35.009 1.00 74.88 446 TYR A O 1
ATOM 3610 N N . MET A 1 447 ? 4.794 -16.128 33.600 1.00 69.12 447 MET A N 1
ATOM 3611 C CA . MET A 1 447 ? 4.245 -16.745 32.374 1.00 69.12 447 MET A CA 1
ATOM 3612 C C . MET A 1 447 ? 4.345 -18.288 32.296 1.00 69.12 447 MET A C 1
ATOM 3614 O O . MET A 1 447 ? 3.344 -18.898 31.920 1.00 69.12 447 MET A O 1
ATOM 3618 N N . PRO A 1 448 ? 5.465 -18.956 32.658 1.00 61.72 448 PRO A N 1
ATOM 3619 C CA . PRO A 1 448 ? 5.577 -20.410 32.494 1.00 61.72 448 PRO A CA 1
ATOM 3620 C C . PRO A 1 448 ? 4.766 -21.245 33.502 1.00 61.72 448 PRO A C 1
ATOM 3622 O O . PRO A 1 448 ? 4.650 -22.452 33.307 1.00 61.72 448 PRO A O 1
ATOM 3625 N N . HIS A 1 449 ? 4.219 -20.647 34.568 1.00 63.69 449 HIS A N 1
ATOM 3626 C CA . HIS A 1 449 ? 3.609 -21.385 35.686 1.00 63.69 449 HIS A CA 1
ATOM 3627 C C . HIS A 1 449 ? 2.078 -21.274 35.777 1.00 63.69 449 HIS A C 1
ATOM 3629 O O . HIS A 1 449 ? 1.475 -21.954 36.606 1.00 63.69 449 HIS A O 1
ATOM 3635 N N . ASN A 1 450 ? 1.446 -20.451 34.935 1.00 63.38 450 ASN A N 1
ATOM 3636 C CA . ASN A 1 450 ? 0.018 -20.135 35.043 1.00 63.38 450 ASN A CA 1
ATOM 3637 C C . ASN A 1 450 ? -0.863 -21.019 34.147 1.00 63.38 450 ASN A C 1
ATOM 3639 O O . ASN A 1 450 ? -0.419 -21.546 33.125 1.00 63.38 450 ASN A O 1
ATOM 3643 N N . SER A 1 451 ? -2.139 -21.158 34.523 1.00 70.56 451 SER A N 1
ATOM 3644 C CA . SER A 1 451 ? -3.134 -21.891 33.731 1.00 70.56 451 SER A CA 1
ATOM 3645 C C . SER A 1 451 ? -3.372 -21.231 32.363 1.00 70.56 451 SER A C 1
ATOM 3647 O O . SER A 1 451 ? -3.173 -20.026 32.203 1.00 70.56 451 SER A O 1
ATOM 3649 N N . ASP A 1 452 ? -3.847 -21.983 31.363 1.00 70.56 452 ASP A N 1
ATOM 3650 C CA . ASP A 1 452 ? -4.023 -21.463 29.993 1.00 70.56 452 ASP A CA 1
ATOM 3651 C C . ASP A 1 452 ? -4.901 -20.205 29.903 1.00 70.56 452 ASP A C 1
ATOM 3653 O O . ASP A 1 452 ? -4.630 -19.311 29.099 1.00 70.56 452 ASP A O 1
ATOM 3657 N N . ARG A 1 453 ? -5.934 -20.100 30.748 1.00 71.56 453 ARG A N 1
ATOM 3658 C CA . ARG A 1 453 ? -6.829 -18.931 30.774 1.00 71.56 453 ARG A CA 1
ATOM 3659 C C . ARG A 1 453 ? -6.147 -17.696 31.354 1.00 71.56 453 ARG A C 1
ATOM 3661 O O . ARG A 1 453 ? -6.259 -16.615 30.785 1.00 71.56 453 ARG A O 1
ATOM 3668 N N . GLU A 1 454 ? -5.423 -17.852 32.458 1.00 73.94 454 GLU A N 1
ATOM 3669 C CA . GLU A 1 454 ? -4.662 -16.760 33.077 1.00 73.94 454 GLU A CA 1
ATOM 3670 C C . GLU A 1 454 ? -3.515 -16.314 32.172 1.00 73.94 454 GLU A C 1
ATOM 3672 O O . GLU A 1 454 ? -3.272 -15.118 32.024 1.00 73.94 454 GLU A O 1
ATOM 3677 N N . ARG A 1 455 ? -2.864 -17.267 31.496 1.00 75.50 455 ARG A N 1
ATOM 3678 C CA . ARG A 1 455 ? -1.846 -17.001 30.480 1.00 75.50 455 ARG A CA 1
ATOM 3679 C C . ARG A 1 455 ? -2.403 -16.152 29.344 1.00 75.50 455 ARG A C 1
ATOM 3681 O O . ARG A 1 455 ? -1.803 -15.128 29.033 1.00 75.50 455 ARG A O 1
ATOM 3688 N N . GLN A 1 456 ? -3.548 -16.520 28.764 1.00 79.88 456 GLN A N 1
ATOM 3689 C CA . GLN A 1 456 ? -4.175 -15.715 27.712 1.00 79.88 456 GLN A CA 1
ATOM 3690 C C . GLN A 1 456 ? -4.516 -14.308 28.214 1.00 79.88 456 GLN A C 1
ATOM 3692 O O . GLN A 1 456 ? -4.309 -13.325 27.507 1.00 79.88 456 GLN A O 1
ATOM 3697 N N . HIS A 1 457 ? -4.990 -14.195 29.455 1.00 80.56 457 HIS A N 1
ATOM 3698 C CA . HIS A 1 457 ? -5.337 -12.899 30.022 1.00 80.56 457 HIS A CA 1
ATOM 3699 C C . HIS A 1 457 ? -4.110 -12.001 30.226 1.00 80.56 457 HIS A C 1
ATOM 3701 O O . HIS A 1 457 ? -4.168 -10.819 29.896 1.00 80.56 457 HIS A O 1
ATOM 3707 N N . MET A 1 458 ? -2.993 -12.556 30.711 1.00 81.25 458 MET A N 1
ATOM 3708 C CA . MET A 1 458 ? -1.722 -11.834 30.823 1.00 81.25 458 MET A CA 1
ATOM 3709 C C . MET A 1 458 ? -1.163 -11.446 29.451 1.00 81.25 458 MET A C 1
ATOM 3711 O O . MET A 1 458 ? -0.726 -10.314 29.284 1.00 81.25 458 MET A O 1
ATOM 3715 N N . VAL A 1 459 ? -1.216 -12.343 28.460 1.00 84.75 459 VAL A N 1
ATOM 3716 C CA . VAL A 1 459 ? -0.767 -12.039 27.090 1.00 84.75 459 VAL A CA 1
ATOM 3717 C C . VAL A 1 459 ? -1.562 -10.875 26.508 1.00 84.75 459 VAL A C 1
ATOM 3719 O O . VAL A 1 459 ? -0.954 -9.944 25.994 1.00 84.75 459 VAL A O 1
ATOM 3722 N N . ASN A 1 460 ? -2.892 -10.877 26.645 1.00 85.19 460 ASN A N 1
ATOM 3723 C CA . ASN A 1 460 ? -3.730 -9.782 26.151 1.00 85.19 460 ASN A CA 1
ATOM 3724 C C . ASN A 1 460 ? -3.363 -8.442 26.812 1.00 85.19 460 ASN A C 1
ATOM 3726 O O . ASN A 1 460 ? -3.250 -7.439 26.118 1.00 85.19 460 ASN A O 1
ATOM 3730 N N . LYS A 1 461 ? -3.091 -8.425 28.127 1.00 85.50 461 LYS A N 1
ATOM 3731 C CA . LYS A 1 461 ? -2.618 -7.208 28.811 1.00 85.50 461 LYS A CA 1
ATOM 3732 C C . LYS A 1 461 ? -1.295 -6.702 28.238 1.00 85.50 461 LYS A C 1
ATOM 3734 O O . LYS A 1 461 ? -1.142 -5.506 28.020 1.00 85.50 461 LYS A O 1
ATOM 3739 N N . VAL A 1 462 ? -0.336 -7.601 28.021 1.00 88.12 462 VAL A N 1
ATOM 3740 C CA . VAL A 1 462 ? 0.980 -7.242 27.475 1.00 88.12 462 VAL A CA 1
ATOM 3741 C C . VAL A 1 462 ? 0.854 -6.745 26.034 1.00 88.12 462 VAL A C 1
ATOM 3743 O O . VAL A 1 462 ? 1.484 -5.750 25.689 1.00 88.12 462 VAL A O 1
ATOM 3746 N N . LEU A 1 463 ? 0.003 -7.377 25.222 1.00 88.69 463 LEU A N 1
ATOM 3747 C CA . LEU A 1 463 ? -0.326 -6.916 23.873 1.00 88.69 463 LEU A CA 1
ATOM 3748 C C . LEU A 1 463 ? -0.863 -5.482 23.888 1.00 88.69 463 LEU A C 1
ATOM 3750 O O . LEU A 1 463 ? -0.325 -4.640 23.177 1.00 88.69 463 LEU A O 1
ATOM 3754 N N . ASP A 1 464 ? -1.842 -5.184 24.748 1.00 86.75 464 ASP A N 1
ATOM 3755 C CA . ASP A 1 464 ? -2.413 -3.837 24.866 1.00 86.75 464 ASP A CA 1
ATOM 3756 C C . ASP A 1 464 ? -1.354 -2.795 25.303 1.00 86.75 464 ASP A C 1
ATOM 3758 O O . ASP A 1 464 ? -1.358 -1.662 24.821 1.00 86.75 464 ASP A O 1
ATOM 3762 N N . ILE A 1 465 ? -0.422 -3.162 26.200 1.00 90.88 465 ILE A N 1
ATOM 3763 C CA . ILE A 1 465 ? 0.691 -2.285 26.623 1.00 90.88 465 ILE A CA 1
ATOM 3764 C C . ILE A 1 465 ? 1.617 -1.977 25.444 1.00 90.88 465 ILE A C 1
ATOM 3766 O O . ILE A 1 465 ? 1.982 -0.819 25.234 1.00 90.88 465 ILE A O 1
ATOM 3770 N N . ILE A 1 466 ? 2.014 -3.008 24.694 1.00 89.62 466 ILE A N 1
ATOM 3771 C CA . ILE A 1 466 ? 2.940 -2.865 23.567 1.00 89.62 466 ILE A CA 1
ATOM 3772 C C . ILE A 1 466 ? 2.282 -2.079 22.428 1.00 89.62 466 ILE A C 1
ATOM 3774 O O . ILE A 1 466 ? 2.945 -1.241 21.826 1.00 89.62 466 ILE A O 1
ATOM 3778 N N . GLU A 1 467 ? 0.989 -2.289 22.159 1.00 88.94 467 GLU A N 1
ATOM 3779 C CA . GLU A 1 467 ? 0.248 -1.564 21.116 1.00 88.94 467 GLU A CA 1
ATOM 3780 C C . GLU A 1 467 ? 0.214 -0.051 21.405 1.00 88.94 467 GLU A C 1
ATOM 3782 O O . GLU A 1 467 ? 0.512 0.757 20.524 1.00 88.94 467 GLU A O 1
ATOM 3787 N N . ILE A 1 468 ? -0.050 0.347 22.658 1.00 89.50 468 ILE A N 1
ATOM 3788 C CA . ILE A 1 468 ? 0.018 1.761 23.071 1.00 89.50 468 ILE A CA 1
ATOM 3789 C C . ILE A 1 468 ? 1.436 2.301 22.969 1.00 89.50 468 ILE A C 1
ATOM 3791 O O . ILE A 1 468 ? 1.625 3.412 22.474 1.00 89.50 468 ILE A O 1
ATOM 3795 N N . LEU A 1 469 ? 2.423 1.551 23.469 1.00 89.81 469 LEU A N 1
ATOM 3796 C CA . LEU A 1 469 ? 3.821 1.972 23.428 1.00 89.81 469 LEU A CA 1
ATOM 3797 C C . LEU A 1 469 ? 4.244 2.256 21.983 1.00 89.81 469 LEU A C 1
ATOM 3799 O O . LEU A 1 469 ? 4.763 3.333 21.706 1.00 89.81 469 LEU A O 1
ATOM 3803 N N . ASN A 1 470 ? 3.938 1.338 21.067 1.00 89.06 470 ASN A N 1
ATOM 3804 C CA . ASN A 1 470 ? 4.215 1.467 19.643 1.00 89.06 470 ASN A CA 1
ATOM 3805 C C . ASN A 1 470 ? 3.568 2.725 19.039 1.00 89.06 470 ASN A C 1
ATOM 3807 O O . ASN A 1 470 ? 4.256 3.540 18.431 1.00 89.06 470 ASN A O 1
ATOM 3811 N N . ASN A 1 471 ? 2.267 2.936 19.261 1.00 84.31 471 ASN A N 1
ATOM 3812 C CA . ASN A 1 471 ? 1.555 4.097 18.714 1.00 84.31 471 ASN A CA 1
ATOM 3813 C C . ASN A 1 471 ? 2.093 5.429 19.264 1.00 84.31 471 ASN A C 1
ATOM 3815 O O . ASN A 1 471 ? 2.263 6.396 18.521 1.00 84.31 471 ASN A O 1
ATOM 3819 N N . VAL A 1 472 ? 2.430 5.480 20.556 1.00 86.75 472 VAL A N 1
ATOM 3820 C CA . VAL A 1 472 ? 3.013 6.685 21.161 1.00 86.75 472 VAL A CA 1
ATOM 3821 C C . VAL A 1 472 ? 4.414 6.968 20.612 1.00 86.75 472 VAL A C 1
ATOM 3823 O O . VAL A 1 472 ? 4.751 8.131 20.368 1.00 86.75 472 VAL A O 1
ATOM 3826 N N . LEU A 1 473 ? 5.229 5.937 20.379 1.00 85.88 473 LEU A N 1
ATOM 3827 C CA . LEU A 1 473 ? 6.565 6.095 19.802 1.00 85.88 473 LEU A CA 1
ATOM 3828 C C . LEU A 1 473 ? 6.517 6.547 18.337 1.00 85.88 473 LEU A C 1
ATOM 3830 O O . LEU A 1 473 ? 7.240 7.481 17.990 1.00 85.88 473 LEU A O 1
ATOM 3834 N N . LEU A 1 474 ? 5.615 5.978 17.528 1.00 84.56 474 LEU A N 1
ATOM 3835 C CA . LEU A 1 474 ? 5.405 6.351 16.121 1.00 84.56 474 LEU A CA 1
ATOM 3836 C C . LEU A 1 474 ? 5.145 7.847 15.932 1.00 84.56 474 LEU A C 1
ATOM 3838 O O . LEU A 1 474 ? 5.719 8.480 15.050 1.00 84.56 474 LEU A O 1
ATOM 3842 N N . HIS A 1 475 ? 4.276 8.429 16.760 1.00 82.88 475 HIS A N 1
ATOM 3843 C CA . HIS A 1 475 ? 3.829 9.810 16.565 1.00 82.88 475 HIS A CA 1
ATOM 3844 C C . HIS A 1 475 ? 4.544 10.824 17.471 1.00 82.88 475 HIS A C 1
ATOM 3846 O O . HIS A 1 475 ? 4.547 12.022 17.171 1.00 82.88 475 HIS A O 1
ATOM 3852 N N . SER A 1 476 ? 5.168 10.383 18.572 1.00 79.56 476 SER A N 1
ATOM 3853 C CA . SER A 1 476 ? 5.784 11.266 19.575 1.00 79.56 476 SER A CA 1
ATOM 3854 C C . SER A 1 476 ? 7.133 10.769 20.118 1.00 79.56 476 SER A C 1
ATOM 3856 O O . SER A 1 476 ? 7.347 10.676 21.329 1.00 79.56 476 SER A O 1
ATOM 3858 N N . TRP A 1 477 ? 8.105 10.569 19.219 1.00 82.25 477 TRP A N 1
ATOM 3859 C CA . TRP A 1 477 ? 9.475 10.130 19.543 1.00 82.25 477 TRP A CA 1
ATOM 3860 C C . TRP A 1 477 ? 10.177 10.920 20.669 1.00 82.25 477 TRP A C 1
ATOM 3862 O O . TRP A 1 477 ? 10.928 10.361 21.463 1.00 82.25 477 TRP A O 1
ATOM 3872 N N . ARG A 1 478 ? 9.897 12.224 20.823 1.00 79.94 478 ARG A N 1
ATOM 3873 C CA . ARG A 1 478 ? 10.538 13.099 21.835 1.00 79.94 478 ARG A CA 1
ATOM 3874 C C . ARG A 1 478 ? 10.418 12.600 23.284 1.00 79.94 478 ARG A C 1
ATOM 3876 O O . ARG A 1 478 ? 11.168 13.063 24.140 1.00 79.94 478 ARG A O 1
ATOM 3883 N N . LYS A 1 479 ? 9.463 11.715 23.585 1.00 77.81 479 LYS A N 1
ATOM 3884 C CA . LYS A 1 479 ? 9.224 11.168 24.931 1.00 77.81 479 LYS A CA 1
ATOM 3885 C C . LYS A 1 479 ? 9.944 9.839 25.200 1.00 77.81 479 LYS A C 1
ATOM 3887 O O . LYS A 1 479 ? 9.808 9.321 26.312 1.00 77.81 479 LYS A O 1
ATOM 3892 N N . ILE A 1 480 ? 10.747 9.329 24.258 1.00 79.06 480 ILE A N 1
ATOM 3893 C CA . ILE A 1 480 ? 11.484 8.059 24.387 1.00 79.06 480 ILE A CA 1
ATOM 3894 C C . ILE A 1 480 ? 12.299 7.970 25.682 1.00 79.06 480 ILE A C 1
ATOM 3896 O O . ILE A 1 480 ? 12.275 6.933 26.333 1.00 79.06 480 ILE A O 1
ATOM 3900 N N . THR A 1 481 ? 12.905 9.071 26.144 1.00 81.38 481 THR A N 1
ATOM 3901 C CA . THR A 1 481 ? 13.713 9.115 27.380 1.00 81.38 481 THR A CA 1
ATOM 3902 C C . THR A 1 481 ? 12.960 8.642 28.624 1.00 81.38 481 THR A C 1
ATOM 3904 O O . THR A 1 481 ? 13.558 8.077 29.533 1.00 81.38 481 THR A O 1
ATOM 3907 N N . SER A 1 482 ? 11.639 8.833 28.663 1.00 79.88 482 SER A N 1
ATOM 3908 C CA . SER A 1 482 ? 10.782 8.361 29.757 1.00 79.88 482 SER A CA 1
ATOM 3909 C C . SER A 1 482 ? 10.294 6.915 29.590 1.00 79.88 482 SER A C 1
ATOM 3911 O O . SER A 1 482 ? 9.804 6.323 30.550 1.00 79.88 482 SER A O 1
ATOM 3913 N N . LEU A 1 483 ? 10.434 6.350 28.387 1.00 85.06 483 LEU A N 1
ATOM 3914 C CA . LEU A 1 483 ? 9.910 5.044 27.982 1.00 85.06 483 LEU A CA 1
ATOM 3915 C C . LEU A 1 483 ? 11.010 4.004 27.696 1.00 85.06 483 LEU A C 1
ATOM 3917 O O . LEU A 1 483 ? 10.672 2.841 27.499 1.00 85.06 483 LEU A O 1
ATOM 3921 N N . VAL A 1 484 ? 12.300 4.372 27.733 1.00 85.38 484 VAL A N 1
ATOM 3922 C CA . VAL A 1 484 ? 13.445 3.470 27.454 1.00 85.38 484 VAL A CA 1
ATOM 3923 C C . VAL A 1 484 ? 13.342 2.152 28.224 1.00 85.38 484 VAL A C 1
ATOM 3925 O O . VAL A 1 484 ? 13.421 1.081 27.633 1.00 85.38 484 VAL A O 1
ATOM 3928 N N . ASN A 1 485 ? 13.034 2.215 29.524 1.00 85.69 485 ASN A N 1
ATOM 3929 C CA . ASN A 1 485 ? 12.910 1.020 30.366 1.00 85.69 485 ASN A CA 1
ATOM 3930 C C . ASN A 1 485 ? 11.836 0.035 29.868 1.00 85.69 485 ASN A C 1
ATOM 3932 O O . ASN A 1 485 ? 11.970 -1.169 30.071 1.00 85.69 485 ASN A O 1
ATOM 3936 N N . LEU A 1 486 ? 10.756 0.526 29.247 1.00 86.31 486 LEU A N 1
ATOM 3937 C CA . LEU A 1 486 ? 9.727 -0.334 28.656 1.00 86.31 486 LEU A CA 1
ATOM 3938 C C . LEU A 1 486 ? 10.249 -0.997 27.381 1.00 86.31 486 LEU A C 1
ATOM 3940 O O . LEU A 1 486 ? 10.037 -2.193 27.197 1.00 86.31 486 LEU A O 1
ATOM 3944 N N . VAL A 1 487 ? 10.973 -0.250 26.544 1.00 87.12 487 VAL A N 1
ATOM 3945 C CA . VAL A 1 487 ? 11.604 -0.772 25.323 1.00 87.12 487 VAL A CA 1
ATOM 3946 C C . VAL A 1 487 ? 12.628 -1.866 25.660 1.00 87.12 487 VAL A C 1
ATOM 3948 O O . VAL A 1 487 ? 12.600 -2.935 25.050 1.00 87.12 487 VAL A O 1
ATOM 3951 N N . ASP A 1 488 ? 13.442 -1.684 26.702 1.00 87.62 488 ASP A N 1
ATOM 3952 C CA . ASP A 1 488 ? 14.383 -2.711 27.181 1.00 87.62 488 ASP A CA 1
ATOM 3953 C C . ASP A 1 488 ? 13.672 -4.008 27.594 1.00 87.62 488 ASP A C 1
ATOM 3955 O O . ASP A 1 488 ? 14.150 -5.117 27.337 1.00 87.62 488 ASP A O 1
ATOM 3959 N N . ARG A 1 489 ? 12.487 -3.898 28.211 1.00 87.56 489 ARG A N 1
ATOM 3960 C CA . ARG A 1 489 ? 11.667 -5.074 28.534 1.00 87.56 489 ARG A CA 1
ATOM 3961 C C . ARG A 1 489 ? 11.085 -5.738 27.297 1.00 87.56 489 ARG A C 1
ATOM 3963 O O . ARG A 1 489 ? 10.995 -6.963 27.293 1.00 87.56 489 ARG A O 1
ATOM 3970 N N . VAL A 1 490 ? 10.752 -4.986 26.249 1.00 89.19 490 VAL A N 1
ATOM 3971 C CA . VAL A 1 490 ? 10.335 -5.563 24.961 1.00 89.19 490 VAL A CA 1
ATOM 3972 C C . VAL A 1 490 ? 11.467 -6.404 24.359 1.00 89.19 490 VAL A C 1
ATOM 3974 O O . VAL A 1 490 ? 11.219 -7.557 24.000 1.00 89.19 490 VAL A O 1
ATOM 3977 N N . TYR A 1 491 ? 12.713 -5.910 24.345 1.00 88.50 491 TYR A N 1
ATOM 3978 C CA . TYR A 1 491 ? 13.875 -6.704 23.909 1.00 88.50 491 TYR A CA 1
ATOM 3979 C C . TYR A 1 491 ? 14.032 -7.996 24.721 1.00 88.50 491 TYR A C 1
ATOM 39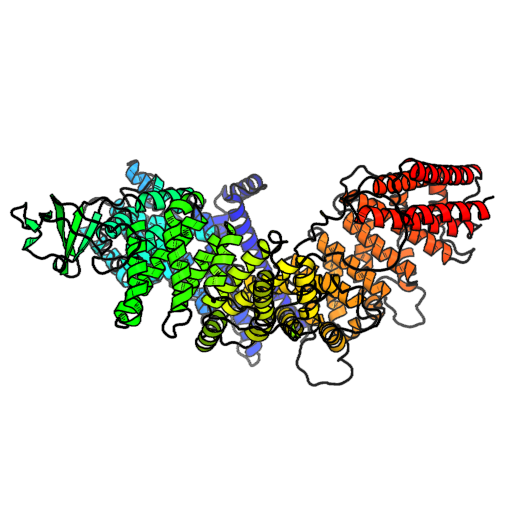81 O O . TYR A 1 491 ? 14.228 -9.073 24.155 1.00 88.50 491 TYR A O 1
ATOM 3989 N N . TYR A 1 492 ? 13.874 -7.923 26.045 1.00 87.38 492 TYR A N 1
ATOM 3990 C CA . TYR A 1 492 ? 13.981 -9.098 26.910 1.00 87.38 492 TYR A CA 1
ATOM 3991 C C . TYR A 1 492 ? 12.834 -10.107 26.707 1.00 87.38 492 TYR A C 1
ATOM 3993 O O . TYR A 1 492 ? 13.061 -11.320 26.753 1.00 87.38 492 TYR A O 1
ATOM 4001 N N . ILE A 1 493 ? 11.607 -9.639 26.430 1.00 86.94 493 ILE A N 1
ATOM 4002 C CA . ILE A 1 493 ? 10.479 -10.509 26.051 1.00 86.94 493 ILE A CA 1
ATOM 4003 C C . ILE A 1 493 ? 10.821 -11.276 24.771 1.00 86.94 493 ILE A C 1
ATOM 4005 O O . ILE A 1 493 ? 10.646 -12.497 24.731 1.00 86.94 493 ILE A O 1
ATOM 4009 N N . VAL A 1 494 ? 11.345 -10.586 23.753 1.00 87.31 494 VAL A N 1
ATOM 4010 C CA . VAL A 1 494 ? 11.766 -11.215 22.493 1.00 87.31 494 VAL A CA 1
ATOM 4011 C C . VAL A 1 494 ? 12.873 -12.240 22.751 1.00 87.31 494 VAL A C 1
ATOM 4013 O O . VAL A 1 494 ? 12.747 -13.382 22.314 1.00 87.31 494 VAL A O 1
ATOM 4016 N N . GLN A 1 495 ? 13.902 -11.900 23.527 1.00 87.38 495 GLN A N 1
ATOM 4017 C CA . GLN A 1 495 ? 15.003 -12.816 23.839 1.00 87.38 495 GLN A CA 1
ATOM 4018 C C . GLN A 1 495 ? 14.530 -14.092 24.558 1.00 87.38 495 GLN A C 1
ATOM 4020 O O . GLN A 1 495 ? 14.912 -15.200 24.184 1.00 87.38 495 GLN A O 1
ATOM 4025 N N . LYS A 1 496 ? 13.687 -13.957 25.590 1.00 83.81 496 LYS A N 1
ATOM 4026 C CA . LYS A 1 496 ? 13.298 -15.078 26.460 1.00 83.81 496 LYS A CA 1
ATOM 4027 C C . LYS A 1 496 ? 12.200 -15.961 25.863 1.00 83.81 496 LYS A C 1
ATOM 4029 O O . LYS A 1 496 ? 12.236 -17.178 26.040 1.00 83.81 496 LYS A O 1
ATOM 4034 N N . TYR A 1 497 ? 11.204 -15.372 25.196 1.00 81.88 497 TYR A N 1
ATOM 4035 C CA . TYR A 1 497 ? 10.001 -16.103 24.776 1.00 81.88 497 TYR A CA 1
ATOM 4036 C C . TYR A 1 497 ? 9.989 -16.524 23.311 1.00 81.88 497 TYR A C 1
ATOM 4038 O O . TYR A 1 497 ? 9.203 -17.410 22.976 1.00 81.88 497 TYR A O 1
ATOM 4046 N N . SER A 1 498 ? 10.873 -15.995 22.460 1.00 80.38 498 SER A N 1
ATOM 4047 C CA . SER A 1 498 ? 10.981 -16.471 21.070 1.00 80.38 498 SER A CA 1
ATOM 4048 C C . SER A 1 498 ? 11.437 -17.933 20.985 1.00 80.38 498 SER A C 1
ATOM 4050 O O . SER A 1 498 ? 11.064 -18.639 20.054 1.00 80.38 498 SER A O 1
ATOM 4052 N N . ALA A 1 499 ? 12.181 -18.412 21.989 1.00 76.06 499 ALA A N 1
ATOM 4053 C CA . ALA A 1 499 ? 12.603 -19.807 22.106 1.00 76.06 499 ALA A CA 1
ATOM 4054 C C . ALA A 1 499 ? 11.516 -20.746 22.682 1.00 76.06 499 ALA A C 1
ATOM 4056 O O . ALA A 1 499 ? 11.657 -21.967 22.637 1.00 76.06 499 ALA A O 1
ATOM 4057 N N . SER A 1 500 ? 10.443 -20.202 23.271 1.00 78.25 500 SER A N 1
ATOM 4058 C CA . SER A 1 500 ? 9.452 -20.998 24.003 1.00 78.25 500 SER A CA 1
ATOM 4059 C C . SER A 1 500 ? 8.347 -21.524 23.076 1.00 78.25 500 SER A C 1
ATOM 4061 O O . SER A 1 500 ? 7.698 -20.728 22.392 1.00 78.25 500 SER A O 1
ATOM 4063 N N . PRO A 1 501 ? 8.028 -22.834 23.102 1.00 67.62 501 PRO A N 1
ATOM 4064 C CA . PRO A 1 501 ? 7.010 -23.420 22.225 1.00 67.62 501 PRO A CA 1
ATOM 4065 C C . PRO A 1 501 ? 5.589 -22.903 22.508 1.00 67.62 501 PRO A C 1
ATOM 4067 O O . PRO A 1 501 ? 4.721 -22.979 21.642 1.00 67.62 501 PRO A O 1
ATOM 4070 N N . ASN A 1 502 ? 5.347 -22.342 23.698 1.00 68.44 502 ASN A N 1
ATOM 4071 C CA . ASN A 1 502 ? 4.018 -21.923 24.152 1.00 68.44 502 ASN A CA 1
ATOM 4072 C C . ASN A 1 502 ? 3.753 -20.415 23.988 1.00 68.44 502 ASN A C 1
ATOM 4074 O O . ASN A 1 502 ? 2.689 -19.936 24.384 1.00 68.44 502 ASN A O 1
ATOM 4078 N N . CYS A 1 503 ? 4.694 -19.647 23.428 1.00 76.75 503 CYS A N 1
ATOM 4079 C CA . CYS A 1 503 ? 4.497 -18.214 23.207 1.00 76.75 503 CYS A CA 1
ATOM 4080 C C . CYS A 1 503 ? 3.521 -17.967 22.039 1.00 76.75 503 CYS A C 1
ATOM 4082 O O . CYS A 1 503 ? 3.700 -18.574 20.979 1.00 76.75 503 CYS A O 1
ATOM 4084 N N . PRO A 1 504 ? 2.486 -17.120 22.184 1.00 81.50 504 PRO A N 1
ATOM 4085 C CA . PRO A 1 504 ? 1.639 -16.722 21.061 1.00 81.50 504 PRO A CA 1
ATOM 4086 C C . PRO A 1 504 ? 2.427 -15.898 20.025 1.00 81.50 504 PRO A C 1
ATOM 4088 O O . PRO A 1 504 ? 3.123 -14.958 20.414 1.00 81.50 504 PRO A O 1
ATOM 4091 N N . PRO A 1 505 ? 2.313 -16.201 18.718 1.00 83.44 505 PRO A N 1
ATOM 4092 C CA . PRO A 1 505 ? 3.058 -15.488 17.675 1.00 83.44 505 PRO A CA 1
ATOM 4093 C C . PRO A 1 505 ? 2.666 -14.004 17.587 1.00 83.44 505 PRO A C 1
ATOM 4095 O O . PRO A 1 505 ? 3.519 -13.156 17.351 1.00 83.44 505 PRO A O 1
ATOM 4098 N N . GLU A 1 506 ? 1.408 -13.666 17.885 1.00 85.81 506 GLU A N 1
ATOM 4099 C CA . GLU A 1 506 ? 0.893 -12.286 17.937 1.00 85.81 506 GLU A CA 1
ATOM 4100 C C . GLU A 1 506 ? 1.661 -11.392 18.921 1.00 85.81 506 GLU A C 1
ATOM 4102 O O . GLU A 1 506 ? 1.875 -10.209 18.652 1.00 85.81 506 GLU A O 1
ATOM 4107 N N . LEU A 1 507 ? 2.108 -11.954 20.051 1.00 88.25 507 LEU A N 1
ATOM 4108 C CA . LEU A 1 507 ? 2.883 -11.218 21.049 1.00 88.25 507 LEU A CA 1
ATOM 4109 C C . LEU A 1 507 ? 4.249 -10.823 20.494 1.00 88.25 507 LEU A C 1
ATOM 4111 O O . LEU A 1 507 ? 4.633 -9.660 20.577 1.00 88.25 507 LEU A O 1
ATOM 4115 N N . ILE A 1 508 ? 4.960 -11.780 19.894 1.00 89.25 508 ILE A N 1
ATOM 4116 C CA . ILE A 1 508 ? 6.272 -11.524 19.293 1.00 89.25 508 ILE A CA 1
ATOM 4117 C C . ILE A 1 508 ? 6.135 -10.570 18.106 1.00 89.25 508 ILE A C 1
ATOM 4119 O O . ILE A 1 508 ? 6.929 -9.642 17.996 1.00 89.25 508 ILE A O 1
ATOM 4123 N N . ALA A 1 509 ? 5.105 -10.726 17.272 1.00 89.25 509 ALA A N 1
ATOM 4124 C CA . ALA A 1 509 ? 4.843 -9.818 16.160 1.00 89.25 509 ALA A CA 1
ATOM 4125 C C . ALA A 1 509 ? 4.627 -8.370 16.635 1.00 89.25 509 ALA A C 1
ATOM 4127 O O . ALA A 1 509 ? 5.220 -7.452 16.076 1.00 89.25 509 ALA A O 1
ATOM 4128 N N . SER A 1 510 ? 3.839 -8.155 17.694 1.00 87.44 510 SER A N 1
ATOM 4129 C CA . SER A 1 510 ? 3.637 -6.822 18.284 1.00 87.44 510 SER A CA 1
ATOM 4130 C C . SER A 1 510 ? 4.912 -6.258 18.917 1.00 87.44 510 SER A C 1
ATOM 4132 O O . SER A 1 510 ? 5.199 -5.075 18.743 1.00 87.44 510 SER A O 1
ATOM 4134 N N . CYS A 1 511 ? 5.713 -7.091 19.599 1.00 91.12 511 CYS A N 1
ATOM 4135 C CA . CYS A 1 511 ? 7.033 -6.688 20.092 1.00 91.12 511 CYS A CA 1
ATOM 4136 C C . CYS A 1 511 ? 7.930 -6.226 18.940 1.00 91.12 511 CYS A C 1
ATOM 4138 O O . CYS A 1 511 ? 8.476 -5.132 19.001 1.00 91.12 511 CYS A O 1
ATOM 4140 N N . VAL A 1 512 ? 8.053 -7.035 17.882 1.00 90.25 512 VAL A N 1
ATOM 4141 C CA . VAL A 1 512 ? 8.871 -6.713 16.707 1.00 90.25 512 VAL A CA 1
ATOM 4142 C C . VAL A 1 512 ? 8.372 -5.430 16.051 1.00 90.25 512 VAL A C 1
ATOM 4144 O O . VAL A 1 512 ? 9.190 -4.558 15.802 1.00 90.25 512 VAL A O 1
ATOM 4147 N N . LYS A 1 513 ? 7.056 -5.246 15.877 1.00 90.50 513 LYS A N 1
ATOM 4148 C CA . LYS A 1 513 ? 6.480 -3.984 15.380 1.00 90.50 513 LYS A CA 1
ATOM 4149 C C . LYS A 1 513 ? 6.920 -2.781 16.211 1.00 90.50 513 LYS A C 1
ATOM 4151 O O . LYS A 1 513 ? 7.399 -1.812 15.639 1.00 90.50 513 LYS A O 1
ATOM 4156 N N . CYS A 1 514 ? 6.855 -2.876 17.539 1.00 89.00 514 CYS A N 1
ATOM 4157 C CA . CYS A 1 514 ? 7.378 -1.832 18.421 1.00 89.00 514 CYS A CA 1
ATOM 4158 C C . CYS A 1 514 ? 8.871 -1.574 18.183 1.00 89.00 514 CYS A C 1
ATOM 4160 O O . CYS A 1 514 ? 9.288 -0.419 18.143 1.00 89.00 514 CYS A O 1
ATOM 4162 N N . LEU A 1 515 ? 9.674 -2.623 17.989 1.00 88.75 515 LEU A N 1
ATOM 4163 C CA . LEU A 1 515 ? 11.104 -2.482 17.721 1.00 88.75 515 LEU A CA 1
ATOM 4164 C C . LEU A 1 515 ? 11.385 -1.814 16.372 1.00 88.75 515 LEU A C 1
ATOM 4166 O O . LEU A 1 515 ? 12.268 -0.971 16.338 1.00 88.75 515 LEU A O 1
ATOM 4170 N N . ILE A 1 516 ? 10.603 -2.080 15.318 1.00 87.06 516 ILE A N 1
ATOM 4171 C CA . ILE A 1 516 ? 10.728 -1.398 14.011 1.00 87.06 516 ILE A CA 1
ATOM 4172 C C . ILE A 1 516 ? 10.656 0.119 14.190 1.00 87.06 516 ILE A C 1
ATOM 4174 O O . ILE A 1 516 ? 11.488 0.854 13.666 1.00 87.06 516 ILE A O 1
ATOM 4178 N N . THR A 1 517 ? 9.697 0.589 14.989 1.00 86.19 517 THR A N 1
ATOM 4179 C CA . THR A 1 517 ? 9.512 2.028 15.238 1.00 86.19 517 THR A CA 1
ATOM 4180 C C . THR A 1 517 ? 10.650 2.637 16.043 1.00 86.19 517 THR A C 1
ATOM 4182 O O . THR A 1 517 ? 10.927 3.822 15.923 1.00 86.19 517 THR A O 1
ATOM 4185 N N . VAL A 1 518 ? 11.342 1.837 16.854 1.00 86.38 518 VAL A N 1
ATOM 4186 C CA . VAL A 1 518 ? 12.569 2.262 17.533 1.00 86.38 518 VAL A CA 1
ATOM 4187 C C . VAL A 1 518 ? 13.731 2.281 16.539 1.00 86.38 518 VAL A C 1
ATOM 4189 O O . VAL A 1 518 ? 14.504 3.235 16.531 1.00 86.38 518 VAL A O 1
ATOM 4192 N N . THR A 1 519 ? 13.832 1.276 15.666 1.00 84.25 519 THR A N 1
ATOM 4193 C CA . THR A 1 519 ? 14.872 1.167 14.636 1.00 84.25 519 THR A CA 1
ATOM 4194 C C . THR A 1 519 ? 14.841 2.335 13.649 1.00 84.25 519 THR A C 1
ATOM 4196 O O . THR A 1 519 ? 15.907 2.822 13.283 1.00 84.25 519 THR A O 1
ATOM 4199 N N . SER A 1 520 ? 13.660 2.842 13.275 1.00 84.81 520 SER A N 1
ATOM 4200 C CA . SER A 1 520 ? 13.539 3.982 12.353 1.00 84.81 520 SER A CA 1
ATOM 4201 C C . SER A 1 520 ? 14.165 5.280 12.889 1.00 84.81 520 SER A C 1
ATOM 4203 O O . SER A 1 520 ? 14.557 6.145 12.110 1.00 84.81 520 SER A O 1
ATOM 4205 N N . TYR A 1 521 ? 14.273 5.436 14.216 1.00 82.44 521 TYR A N 1
ATOM 4206 C CA . TYR A 1 521 ? 14.865 6.624 14.847 1.00 82.44 521 TYR A CA 1
ATOM 4207 C C . TYR A 1 521 ? 16.262 6.374 15.443 1.00 82.44 521 TYR A C 1
ATOM 4209 O O . TYR A 1 521 ? 17.131 7.237 15.328 1.00 82.44 521 TYR A O 1
ATOM 4217 N N . GLU A 1 522 ? 16.495 5.215 16.071 1.00 81.56 522 GLU A N 1
ATOM 4218 C CA . GLU A 1 522 ? 17.772 4.804 16.683 1.00 81.56 522 GLU A CA 1
ATOM 4219 C C . GLU A 1 522 ? 18.265 3.456 16.110 1.00 81.56 522 GLU A C 1
ATOM 4221 O O . GLU A 1 522 ? 18.304 2.432 16.803 1.00 81.56 522 GLU A O 1
ATOM 4226 N N . PRO A 1 523 ? 18.690 3.441 14.835 1.00 74.25 523 PRO A N 1
ATOM 4227 C CA . PRO A 1 523 ? 19.004 2.227 14.074 1.00 74.25 523 PRO A CA 1
ATOM 4228 C C . PRO A 1 523 ? 20.169 1.425 14.660 1.00 74.25 523 PRO A C 1
ATOM 4230 O O . PRO A 1 523 ? 20.064 0.217 14.855 1.00 74.25 523 PRO A O 1
ATOM 4233 N N . VAL A 1 524 ? 21.277 2.099 14.986 1.00 76.44 524 VAL A N 1
ATOM 4234 C CA . VAL A 1 524 ? 22.524 1.463 15.437 1.00 76.44 524 VAL A CA 1
ATOM 4235 C C . VAL A 1 524 ? 22.342 0.813 16.807 1.00 76.44 524 VAL A C 1
ATOM 4237 O O . VAL A 1 524 ? 22.720 -0.338 17.013 1.00 76.44 524 VAL A O 1
ATOM 4240 N N . GLN A 1 525 ? 21.726 1.527 17.755 1.00 79.88 525 GLN A N 1
ATOM 4241 C CA . GLN A 1 525 ? 21.472 0.981 19.090 1.00 79.88 525 GLN A CA 1
ATOM 4242 C C . GLN A 1 525 ? 20.441 -0.147 19.045 1.00 79.88 525 GLN A C 1
ATOM 4244 O O . GLN A 1 525 ? 20.631 -1.172 19.698 1.00 79.88 525 GLN A O 1
ATOM 4249 N N . SER A 1 526 ? 19.384 0.008 18.240 1.00 82.69 526 SER A N 1
ATOM 4250 C CA . SER A 1 526 ? 18.387 -1.041 18.047 1.00 82.69 526 SER A CA 1
ATOM 4251 C C . SER A 1 526 ? 19.003 -2.306 17.445 1.00 82.69 526 SER A C 1
ATOM 4253 O O . SER A 1 526 ? 18.770 -3.394 17.967 1.00 82.69 526 SER A O 1
ATOM 4255 N N . TRP A 1 527 ? 19.861 -2.173 16.430 1.00 82.25 527 TRP A N 1
ATOM 4256 C CA . TRP A 1 527 ? 20.584 -3.293 15.827 1.00 82.25 527 TRP A CA 1
ATOM 4257 C C . TRP A 1 527 ? 21.470 -4.031 16.840 1.00 82.25 527 TRP A C 1
ATOM 4259 O O . TRP A 1 527 ? 21.376 -5.252 16.966 1.00 82.25 527 TRP A O 1
ATOM 4269 N N . LEU A 1 528 ? 22.274 -3.305 17.623 1.00 81.56 528 LEU A N 1
ATOM 4270 C CA . LEU A 1 528 ? 23.133 -3.903 18.653 1.00 81.56 528 LEU A CA 1
ATOM 4271 C C . LEU A 1 528 ? 22.324 -4.652 19.722 1.00 81.56 528 LEU A C 1
ATOM 4273 O O . LEU A 1 528 ? 22.695 -5.759 20.117 1.00 81.56 528 LEU A O 1
ATOM 4277 N N . SER A 1 529 ? 21.208 -4.076 20.170 1.00 81.69 529 SER A N 1
ATOM 4278 C CA . SER A 1 529 ? 20.306 -4.725 21.124 1.00 81.69 529 SER A CA 1
ATOM 4279 C C . SER A 1 529 ? 19.624 -5.953 20.516 1.00 81.69 529 SER A C 1
ATOM 4281 O O . SER A 1 529 ? 19.529 -6.986 21.177 1.00 81.69 529 SER A O 1
ATOM 4283 N N . LEU A 1 530 ? 19.214 -5.897 19.242 1.00 84.06 530 LEU A N 1
ATOM 4284 C CA . LEU A 1 530 ? 18.630 -7.030 18.516 1.00 84.06 530 LEU A CA 1
ATOM 4285 C C . LEU A 1 530 ? 19.613 -8.193 18.380 1.00 84.06 530 LEU A C 1
ATOM 4287 O O . LEU A 1 530 ? 19.222 -9.335 18.625 1.00 84.06 530 LEU A O 1
ATOM 4291 N N . GLN A 1 531 ? 20.882 -7.929 18.061 1.00 80.31 531 GLN A N 1
ATOM 4292 C CA . GLN A 1 531 ? 21.912 -8.971 17.978 1.00 80.31 531 GLN A CA 1
ATOM 4293 C C . GLN A 1 531 ? 22.044 -9.742 19.299 1.00 80.31 531 GLN A C 1
ATOM 4295 O O . GLN A 1 531 ? 22.110 -10.971 19.303 1.00 80.31 531 GLN A O 1
ATOM 4300 N N . GLN A 1 532 ? 21.983 -9.045 20.437 1.00 82.44 532 GLN A N 1
ATOM 4301 C CA . GLN A 1 532 ? 22.058 -9.672 21.763 1.00 82.44 532 GLN A CA 1
ATOM 4302 C C . GLN A 1 532 ? 20.854 -10.573 22.084 1.00 82.44 532 GLN A C 1
ATOM 4304 O O . GLN A 1 532 ? 20.959 -11.462 22.932 1.00 82.44 532 GLN A O 1
ATOM 4309 N N . THR A 1 533 ? 19.712 -10.385 21.411 1.00 83.00 533 THR A N 1
ATOM 4310 C CA . THR A 1 533 ? 18.526 -11.229 21.628 1.00 83.00 533 THR A CA 1
ATOM 4311 C C . THR A 1 533 ? 18.630 -12.617 20.989 1.00 83.00 533 THR A C 1
ATOM 4313 O O . THR A 1 533 ? 17.867 -13.507 21.369 1.00 83.00 533 THR A O 1
ATOM 4316 N N . GLY A 1 534 ? 19.528 -12.817 20.012 1.00 81.88 534 GLY A N 1
ATOM 4317 C CA . GLY A 1 534 ? 19.611 -14.057 19.223 1.00 81.88 534 GLY A CA 1
ATOM 4318 C C . GLY A 1 534 ? 18.366 -14.341 18.366 1.00 81.88 534 GLY A C 1
ATOM 4319 O O . GLY A 1 534 ? 18.132 -15.477 17.950 1.00 81.88 534 GLY A O 1
ATOM 4320 N N . PHE A 1 535 ? 17.515 -13.332 18.149 1.00 86.19 535 PHE A N 1
ATOM 4321 C CA . PHE A 1 535 ? 16.273 -13.482 17.397 1.00 86.19 535 PHE A CA 1
ATOM 4322 C C . PHE A 1 535 ? 16.516 -13.648 15.891 1.00 86.19 535 PHE A C 1
ATOM 4324 O O . PHE A 1 535 ? 15.933 -14.544 15.276 1.00 86.19 535 PHE A O 1
ATOM 4331 N N . LEU A 1 536 ? 17.377 -12.799 15.323 1.00 84.88 536 LEU A N 1
ATOM 4332 C CA . LEU A 1 536 ? 17.686 -12.763 13.895 1.00 84.88 536 LEU A CA 1
ATOM 4333 C C . LEU A 1 536 ? 18.663 -13.879 13.476 1.00 84.88 536 LEU A C 1
ATOM 4335 O O . LEU A 1 536 ? 19.437 -14.354 14.312 1.00 84.88 536 LEU A O 1
ATOM 4339 N N . PRO A 1 537 ? 18.650 -14.291 12.193 1.00 82.62 537 PRO A N 1
ATOM 4340 C CA . PRO A 1 537 ? 19.673 -15.174 11.640 1.00 82.62 537 PRO A CA 1
ATOM 4341 C C . PRO A 1 537 ? 21.074 -14.558 11.742 1.00 82.62 537 PRO A C 1
ATOM 4343 O O . PRO A 1 537 ? 21.239 -13.363 11.506 1.00 82.62 537 PRO A O 1
ATOM 4346 N N . PHE A 1 538 ? 22.082 -15.374 12.047 1.00 81.12 538 PHE A N 1
ATOM 4347 C CA . PHE A 1 538 ? 23.472 -14.923 12.200 1.00 81.12 538 PHE A CA 1
ATOM 4348 C C . PHE A 1 538 ? 24.454 -15.818 11.434 1.00 81.12 538 PHE A C 1
ATOM 4350 O O . PHE A 1 538 ? 24.150 -16.970 11.094 1.00 81.12 538 PHE A O 1
ATOM 4357 N N . CYS A 1 539 ? 25.632 -15.270 11.125 1.00 75.19 539 CYS A N 1
ATOM 4358 C CA . CYS A 1 539 ? 26.674 -15.984 10.387 1.00 75.19 539 CYS A CA 1
ATOM 4359 C C . CYS A 1 539 ? 27.499 -16.878 11.321 1.00 75.19 539 CYS A C 1
ATOM 4361 O O . CYS A 1 539 ? 28.063 -16.407 12.304 1.00 75.19 539 CYS A O 1
ATOM 4363 N N . VAL A 1 540 ? 27.656 -18.158 10.967 1.00 68.88 540 VAL A N 1
ATOM 4364 C CA . VAL A 1 540 ? 28.562 -19.080 11.690 1.00 68.88 540 VAL A CA 1
ATOM 4365 C C . VAL A 1 540 ? 29.995 -19.003 11.141 1.00 68.88 540 VAL A C 1
ATOM 4367 O O . VAL A 1 540 ? 30.967 -19.236 11.859 1.00 68.88 540 VAL A O 1
ATOM 4370 N N . SER A 1 541 ? 30.144 -18.639 9.865 1.00 61.97 541 SER A N 1
ATOM 4371 C CA . SER A 1 541 ? 31.432 -18.463 9.193 1.00 61.97 541 SER A CA 1
ATOM 4372 C C . SER A 1 541 ? 31.871 -16.998 9.227 1.00 61.97 541 SER A C 1
ATOM 4374 O O . SER A 1 541 ? 31.139 -16.124 8.762 1.00 61.97 541 SER A O 1
ATOM 4376 N N . SER A 1 542 ? 33.085 -16.722 9.709 1.00 54.59 542 SER A N 1
ATOM 4377 C CA . SER A 1 542 ? 33.702 -15.399 9.558 1.00 54.59 542 SER A CA 1
ATOM 4378 C C . SER A 1 542 ? 34.068 -15.186 8.089 1.00 54.59 542 SER A C 1
ATOM 4380 O O . SER A 1 542 ? 35.003 -15.814 7.590 1.00 54.59 542 SER A O 1
ATOM 4382 N N . ILE A 1 543 ? 33.315 -14.334 7.391 1.00 58.22 543 ILE A N 1
ATOM 4383 C CA . ILE A 1 543 ? 33.675 -13.862 6.051 1.00 58.22 543 ILE A CA 1
ATOM 4384 C C . ILE A 1 543 ? 34.973 -13.067 6.217 1.00 58.22 543 ILE A C 1
ATOM 4386 O O . ILE A 1 543 ? 34.987 -12.048 6.915 1.00 58.22 543 ILE A O 1
ATOM 4390 N N . GLN A 1 544 ? 36.079 -13.550 5.647 1.00 52.47 544 GLN A N 1
ATOM 4391 C CA . GLN A 1 544 ? 37.345 -12.832 5.751 1.00 52.47 544 GLN A CA 1
ATOM 4392 C C . GLN A 1 544 ? 37.262 -11.535 4.931 1.00 52.47 544 GLN A C 1
ATOM 4394 O O . GLN A 1 544 ? 36.767 -11.553 3.804 1.00 52.47 544 GLN A O 1
ATOM 4399 N N . PRO A 1 545 ? 37.770 -10.401 5.445 1.00 49.56 545 PRO A N 1
ATOM 4400 C CA . PRO A 1 545 ? 37.745 -9.127 4.724 1.00 49.56 545 PRO A CA 1
ATOM 4401 C C . PRO A 1 545 ? 38.580 -9.138 3.428 1.00 49.56 545 PRO A C 1
ATOM 4403 O O . PRO A 1 545 ? 38.441 -8.219 2.625 1.00 49.56 545 PRO A O 1
ATOM 4406 N N . SER A 1 546 ? 39.415 -10.165 3.219 1.00 42.69 546 SER A N 1
ATOM 4407 C CA . SER A 1 546 ? 40.225 -10.397 2.017 1.00 42.69 546 SER A CA 1
ATOM 4408 C C . SER A 1 546 ? 39.463 -11.016 0.838 1.00 42.69 546 SER A C 1
ATOM 4410 O O . SER A 1 546 ? 39.980 -10.993 -0.280 1.00 42.69 546 SER A O 1
ATOM 4412 N N . ASP A 1 547 ? 38.260 -11.558 1.051 1.00 51.72 547 ASP A N 1
ATOM 4413 C CA . ASP A 1 547 ? 37.448 -12.093 -0.043 1.00 51.72 547 ASP A CA 1
ATOM 4414 C C . ASP A 1 547 ? 36.788 -10.941 -0.807 1.00 51.72 547 ASP A C 1
ATOM 4416 O O . ASP A 1 547 ? 35.937 -10.214 -0.289 1.00 51.72 547 ASP A O 1
ATOM 4420 N N . LYS A 1 548 ? 37.195 -10.771 -2.070 1.00 51.91 548 LYS A N 1
ATOM 4421 C CA . LYS A 1 548 ? 36.699 -9.698 -2.945 1.00 51.91 548 LYS A CA 1
ATOM 4422 C C . LYS A 1 548 ? 35.212 -9.842 -3.300 1.00 51.91 548 LYS A C 1
ATOM 4424 O O . LYS A 1 548 ? 34.620 -8.853 -3.704 1.00 51.91 548 LYS A O 1
ATOM 4429 N N . LYS A 1 549 ? 34.617 -11.034 -3.145 1.00 57.12 549 LYS A N 1
ATOM 4430 C CA . LYS A 1 549 ? 33.206 -11.329 -3.455 1.00 57.12 549 LYS A CA 1
ATOM 4431 C C . LYS A 1 549 ? 32.578 -12.236 -2.399 1.00 57.12 549 LYS A C 1
ATOM 4433 O O . LYS A 1 549 ? 33.201 -13.207 -1.976 1.00 57.12 549 LYS A O 1
ATOM 4438 N N . ILE A 1 550 ? 31.330 -11.953 -2.020 1.00 61.00 550 ILE A N 1
ATOM 4439 C CA . ILE A 1 550 ? 30.521 -12.836 -1.168 1.00 61.00 550 ILE A CA 1
ATOM 4440 C C . ILE A 1 550 ? 29.601 -13.641 -2.075 1.00 61.00 550 ILE A C 1
ATOM 4442 O O . ILE A 1 550 ? 28.672 -13.097 -2.663 1.00 61.00 550 ILE A O 1
ATOM 4446 N N . VAL A 1 551 ? 29.829 -14.949 -2.157 1.00 64.69 551 VAL A N 1
ATOM 4447 C CA . VAL A 1 551 ? 28.930 -15.845 -2.885 1.00 64.69 551 VAL A CA 1
ATOM 4448 C C . VAL A 1 551 ? 27.840 -16.329 -1.933 1.00 64.69 551 VAL A C 1
ATOM 4450 O O . VAL A 1 551 ? 28.120 -16.873 -0.867 1.00 64.69 551 VAL A O 1
ATOM 4453 N N . MET A 1 552 ? 26.573 -16.176 -2.317 1.00 63.00 552 MET A N 1
ATOM 4454 C CA . MET A 1 552 ? 25.432 -16.559 -1.474 1.00 63.00 552 MET A CA 1
ATOM 4455 C C . MET A 1 552 ? 25.478 -18.036 -1.022 1.00 63.00 552 MET A C 1
ATOM 4457 O O . MET A 1 552 ? 25.051 -18.362 0.084 1.00 63.00 552 MET A O 1
ATOM 4461 N N . SER A 1 553 ? 26.038 -18.934 -1.842 1.00 62.19 553 SER A N 1
ATOM 4462 C CA . SER A 1 553 ? 26.176 -20.363 -1.528 1.00 62.19 553 SER A CA 1
ATOM 4463 C C . SER A 1 553 ? 27.257 -20.687 -0.492 1.00 62.19 553 SER A C 1
ATOM 4465 O O . SER A 1 553 ? 27.222 -21.776 0.077 1.00 62.19 553 SER A O 1
ATOM 4467 N N . SER A 1 554 ? 28.218 -19.789 -0.246 1.00 62.44 554 SER A N 1
ATOM 4468 C CA . SER A 1 554 ? 29.300 -20.014 0.724 1.00 62.44 554 SER A CA 1
ATOM 4469 C C . SER A 1 554 ? 28.959 -19.540 2.139 1.00 62.44 554 SER A C 1
ATOM 4471 O O . SER A 1 554 ? 29.711 -19.826 3.067 1.00 62.44 554 SER A O 1
ATOM 4473 N N . VAL A 1 555 ? 27.837 -18.837 2.329 1.00 68.50 555 VAL A N 1
ATOM 4474 C CA . VAL A 1 555 ? 27.418 -18.319 3.640 1.00 68.50 555 VAL A CA 1
ATOM 4475 C C . VAL A 1 555 ? 26.665 -19.400 4.422 1.00 68.50 555 VAL A C 1
ATOM 4477 O O . VAL A 1 555 ? 25.561 -19.811 4.055 1.00 68.50 555 VAL A O 1
ATOM 4480 N N . THR A 1 556 ? 27.242 -19.860 5.536 1.00 71.38 556 THR A N 1
ATOM 4481 C CA . THR A 1 556 ? 26.571 -20.785 6.465 1.00 71.38 556 THR A CA 1
ATOM 4482 C C . THR A 1 556 ? 25.795 -20.011 7.527 1.00 71.38 556 THR A C 1
ATOM 4484 O O . THR A 1 556 ? 26.385 -19.247 8.295 1.00 71.38 556 THR A O 1
ATOM 4487 N N . ILE A 1 557 ? 24.480 -20.235 7.576 1.00 78.31 557 ILE A N 1
ATOM 4488 C CA . ILE A 1 557 ? 23.530 -19.461 8.386 1.00 78.31 557 ILE A CA 1
ATOM 4489 C C . ILE A 1 557 ? 22.889 -20.367 9.427 1.00 78.31 557 ILE A C 1
ATOM 4491 O O . ILE A 1 557 ? 22.356 -21.423 9.078 1.00 78.31 557 ILE A O 1
ATOM 4495 N N . GLU A 1 558 ? 22.866 -19.908 10.675 1.00 78.81 558 GLU A N 1
ATOM 4496 C CA . GLU A 1 558 ? 21.934 -20.412 11.678 1.00 78.81 558 GLU A CA 1
ATOM 4497 C C . GLU A 1 558 ? 20.675 -19.546 11.667 1.00 78.81 558 GLU A C 1
ATOM 4499 O O . GLU A 1 558 ? 20.732 -18.320 11.734 1.00 78.81 558 GLU A O 1
ATOM 4504 N N . SER A 1 559 ? 19.510 -20.185 11.562 1.00 73.75 559 SER A N 1
ATOM 4505 C CA . SER A 1 559 ? 18.233 -19.497 11.341 1.00 73.75 559 SER A CA 1
ATOM 4506 C C . SER A 1 559 ? 17.711 -18.705 12.553 1.00 73.75 559 SER A C 1
ATOM 4508 O O . SER A 1 559 ? 16.631 -18.118 12.469 1.00 73.75 559 SER A O 1
ATOM 4510 N N . GLY A 1 560 ? 18.430 -18.718 13.682 1.00 83.44 560 GLY A N 1
ATOM 4511 C CA . GLY A 1 560 ? 18.035 -18.067 14.936 1.00 83.44 560 GLY A CA 1
ATOM 4512 C C . GLY A 1 560 ? 16.682 -18.542 15.486 1.00 83.44 560 GLY A C 1
ATOM 4513 O O . GLY A 1 560 ? 16.101 -19.532 15.021 1.00 83.44 560 GLY A O 1
ATOM 4514 N N . HIS A 1 561 ? 16.143 -17.813 16.471 1.00 82.62 561 HIS A N 1
ATOM 4515 C CA . HIS A 1 561 ? 14.780 -18.061 16.963 1.00 82.62 561 HIS A CA 1
ATOM 4516 C C . HIS A 1 561 ? 13.713 -17.774 15.893 1.00 82.62 561 HIS A C 1
ATOM 4518 O O . HIS A 1 561 ? 12.659 -18.416 15.887 1.00 82.62 561 HIS A O 1
ATOM 4524 N N . PHE A 1 562 ? 13.992 -16.857 14.963 1.00 84.31 562 PHE A N 1
ATOM 4525 C CA . PHE A 1 562 ? 13.088 -16.527 13.867 1.00 84.31 562 PHE A CA 1
ATOM 4526 C C . PHE A 1 562 ? 12.744 -17.741 12.990 1.00 84.31 562 PHE A C 1
ATOM 4528 O O . PHE A 1 562 ? 11.565 -18.014 12.756 1.00 84.31 562 PHE A O 1
ATOM 4535 N N . GLY A 1 563 ? 13.737 -18.532 12.567 1.00 83.06 563 GLY A N 1
ATOM 4536 C CA . GLY A 1 563 ? 13.501 -19.722 11.743 1.00 83.06 563 GLY A CA 1
ATOM 4537 C C . GLY A 1 563 ? 12.618 -20.777 12.417 1.00 83.06 563 GLY A C 1
ATOM 4538 O O . GLY A 1 563 ? 11.784 -21.402 11.759 1.00 83.06 563 GLY A O 1
ATOM 4539 N N . MET A 1 564 ? 12.736 -20.938 13.740 1.00 83.50 564 MET A N 1
ATOM 4540 C CA . MET A 1 564 ? 11.885 -21.851 14.511 1.00 83.50 564 MET A CA 1
ATOM 4541 C C . MET A 1 564 ? 10.431 -21.362 14.571 1.00 83.50 564 MET A C 1
ATOM 4543 O O . MET A 1 564 ? 9.502 -22.152 14.383 1.00 83.50 564 MET A O 1
ATOM 4547 N N . LEU A 1 565 ? 10.222 -20.062 14.798 1.00 83.94 565 LEU A N 1
ATOM 4548 C CA . LEU A 1 565 ? 8.887 -19.459 14.798 1.00 83.94 565 LEU A CA 1
ATOM 4549 C C . LEU A 1 565 ? 8.240 -19.542 13.414 1.00 83.94 565 LEU A C 1
ATOM 4551 O O . LEU A 1 565 ? 7.079 -19.933 13.311 1.00 83.94 565 LEU A O 1
ATOM 4555 N N . MET A 1 566 ? 9.003 -19.295 12.350 1.00 84.56 566 MET A N 1
ATOM 4556 C CA . MET A 1 566 ? 8.522 -19.439 10.978 1.00 84.56 566 MET A CA 1
ATOM 4557 C C . MET A 1 566 ? 8.086 -20.876 10.669 1.00 84.56 566 MET A C 1
ATOM 4559 O O . MET A 1 566 ? 7.039 -21.083 10.060 1.00 84.56 566 MET A O 1
ATOM 4563 N N . ALA A 1 567 ? 8.837 -21.891 11.111 1.00 85.06 567 ALA A N 1
ATOM 4564 C CA . ALA A 1 567 ? 8.434 -23.289 10.941 1.00 85.06 567 ALA A CA 1
ATOM 4565 C C . ALA A 1 567 ? 7.085 -23.589 11.623 1.00 85.06 567 ALA A C 1
ATOM 4567 O O . ALA A 1 567 ? 6.265 -24.339 11.086 1.00 85.06 567 ALA A O 1
ATOM 4568 N N . ARG A 1 568 ? 6.815 -22.953 12.769 1.00 84.06 568 ARG A N 1
ATOM 4569 C CA . ARG A 1 568 ? 5.523 -23.043 13.456 1.00 84.06 568 ARG A CA 1
ATOM 4570 C C . ARG A 1 568 ? 4.418 -22.304 12.704 1.00 84.06 568 ARG A C 1
ATOM 4572 O O . ARG A 1 568 ? 3.348 -22.888 12.523 1.00 84.06 568 ARG A O 1
ATOM 4579 N N . GLU A 1 569 ? 4.657 -21.083 12.233 1.00 86.56 569 GLU A N 1
ATOM 4580 C CA . GLU A 1 569 ? 3.694 -20.322 11.419 1.00 86.56 569 GLU A CA 1
ATOM 4581 C C . GLU A 1 569 ? 3.305 -21.093 10.153 1.00 86.56 569 GLU A C 1
ATOM 4583 O O . GLU A 1 569 ? 2.118 -21.231 9.861 1.00 86.56 569 GLU A O 1
ATOM 4588 N N . ARG A 1 570 ? 4.276 -21.743 9.489 1.00 86.06 570 ARG A N 1
ATOM 4589 C CA . ARG A 1 570 ? 4.039 -22.599 8.312 1.00 86.06 570 ARG A CA 1
ATOM 4590 C C . ARG A 1 570 ? 3.049 -23.737 8.554 1.00 86.06 570 ARG A C 1
ATOM 4592 O O . ARG A 1 570 ? 2.347 -24.125 7.627 1.00 86.06 570 ARG A O 1
ATOM 4599 N N . SER A 1 571 ? 2.992 -24.275 9.772 1.00 83.81 571 SER A N 1
ATOM 4600 C CA . SER A 1 571 ? 2.038 -25.337 10.122 1.00 83.81 571 SER A CA 1
ATOM 4601 C C . SER A 1 571 ? 0.626 -24.820 10.422 1.00 83.81 571 SER A C 1
ATOM 4603 O O . SER A 1 571 ? -0.337 -25.548 10.200 1.00 83.81 571 SER A O 1
ATOM 4605 N N . HIS A 1 572 ? 0.493 -23.576 10.899 1.00 82.19 572 HIS A N 1
ATOM 4606 C CA . HIS A 1 572 ? -0.801 -22.969 11.239 1.00 82.19 572 HIS A CA 1
ATOM 4607 C C . HIS A 1 572 ? -1.418 -22.202 10.058 1.00 82.19 572 HIS A C 1
ATOM 4609 O O . HIS A 1 572 ? -2.638 -22.094 9.975 1.00 82.19 572 HIS A O 1
ATOM 4615 N N . GLY A 1 573 ? -0.588 -21.691 9.144 1.00 83.31 573 GLY A N 1
ATOM 4616 C CA . GLY A 1 573 ? -0.998 -20.890 7.989 1.00 83.31 573 GLY A CA 1
ATOM 4617 C C . GLY A 1 573 ? -1.341 -19.433 8.300 1.00 83.31 573 GLY A C 1
ATOM 4618 O O . GLY A 1 573 ? -2.088 -18.824 7.540 1.00 83.31 573 GLY A O 1
ATOM 4619 N N . PHE A 1 574 ? -0.820 -18.904 9.411 1.00 85.00 574 PHE A N 1
ATOM 4620 C CA . PHE A 1 574 ? -0.957 -17.513 9.850 1.00 85.00 574 PHE A CA 1
ATOM 4621 C C . PHE A 1 574 ? 0.441 -16.950 10.130 1.00 85.00 574 PHE A C 1
ATOM 4623 O O . PHE A 1 574 ? 1.181 -17.568 10.903 1.00 85.00 574 PHE A O 1
ATOM 4630 N N . TYR A 1 575 ? 0.806 -15.824 9.500 1.00 89.56 575 TYR A N 1
ATOM 4631 C CA . TYR A 1 575 ? 2.203 -15.346 9.417 1.00 89.56 575 TYR A CA 1
ATOM 4632 C C . TYR A 1 575 ? 2.500 -13.955 10.026 1.00 89.56 575 TYR A C 1
ATOM 4634 O O . TYR A 1 575 ? 3.216 -13.154 9.413 1.00 89.56 575 TYR A O 1
ATOM 4642 N N . PRO A 1 576 ? 2.007 -13.614 11.231 1.00 88.69 576 PRO A N 1
ATOM 4643 C CA . PRO A 1 576 ? 2.189 -12.282 11.807 1.00 88.69 576 PRO A CA 1
ATOM 4644 C C . PRO A 1 576 ? 3.650 -11.951 12.160 1.00 88.69 576 PRO A C 1
ATOM 4646 O O . PRO A 1 576 ? 4.057 -10.796 12.022 1.00 88.69 576 PRO A O 1
ATOM 4649 N N . VAL A 1 577 ? 4.447 -12.926 12.618 1.00 90.56 577 VAL A N 1
ATOM 4650 C CA . VAL A 1 577 ? 5.860 -12.720 12.971 1.00 90.56 577 VAL A CA 1
ATOM 4651 C C . VAL A 1 577 ? 6.675 -12.549 11.702 1.00 90.56 577 VAL A C 1
ATOM 4653 O O . VAL A 1 577 ? 7.406 -11.570 11.603 1.00 90.56 577 VAL A O 1
ATOM 4656 N N . THR A 1 578 ? 6.513 -13.438 10.714 1.00 90.75 578 THR A N 1
ATOM 4657 C CA . THR A 1 578 ? 7.231 -13.339 9.432 1.00 90.75 578 THR A CA 1
ATOM 4658 C C . THR A 1 578 ? 7.038 -11.967 8.782 1.00 90.75 578 THR A C 1
ATOM 4660 O O . THR A 1 578 ? 8.023 -11.324 8.422 1.00 90.75 578 THR A O 1
ATOM 4663 N N . ILE A 1 579 ? 5.803 -11.466 8.715 1.00 90.94 579 ILE A N 1
ATOM 4664 C CA . ILE A 1 579 ? 5.512 -10.136 8.163 1.00 90.94 579 ILE A CA 1
ATOM 4665 C C . ILE A 1 579 ? 6.242 -9.031 8.945 1.00 90.94 579 ILE A C 1
ATOM 4667 O O . ILE A 1 579 ? 6.989 -8.255 8.350 1.00 90.94 579 ILE A O 1
ATOM 4671 N N . ALA A 1 580 ? 6.108 -9.007 10.277 1.00 90.50 580 ALA A N 1
ATOM 4672 C CA . ALA A 1 580 ? 6.751 -7.991 11.113 1.00 90.50 580 ALA A CA 1
ATOM 4673 C C . ALA A 1 580 ? 8.288 -8.034 11.019 1.00 90.50 580 ALA A C 1
ATOM 4675 O O . ALA A 1 580 ? 8.949 -7.001 11.023 1.00 90.50 580 ALA A O 1
ATOM 4676 N N . THR A 1 581 ? 8.883 -9.222 10.911 1.00 90.44 581 THR A N 1
ATOM 4677 C CA . THR A 1 581 ? 10.339 -9.348 10.754 1.00 90.44 581 THR A CA 1
ATOM 4678 C C . THR A 1 581 ? 10.849 -8.890 9.397 1.00 90.44 581 THR A C 1
ATOM 4680 O O . THR A 1 581 ? 11.947 -8.345 9.331 1.00 90.44 581 THR A O 1
ATOM 4683 N N . LEU A 1 582 ? 10.079 -9.080 8.321 1.00 91.25 582 LEU A N 1
ATOM 4684 C CA . LEU A 1 582 ? 10.455 -8.566 7.005 1.00 91.25 582 LEU A CA 1
ATOM 4685 C C . LEU A 1 582 ? 10.407 -7.036 6.993 1.00 91.25 582 LEU A C 1
ATOM 4687 O O . LEU A 1 582 ? 11.326 -6.418 6.467 1.00 91.25 582 LEU A O 1
ATOM 4691 N N . ASP A 1 583 ? 9.415 -6.432 7.651 1.00 90.50 583 ASP A N 1
ATOM 4692 C CA . ASP A 1 583 ? 9.375 -4.977 7.845 1.00 90.50 583 ASP A CA 1
ATOM 4693 C C . ASP A 1 583 ? 10.573 -4.467 8.657 1.00 90.50 583 ASP A C 1
ATOM 4695 O O . ASP A 1 583 ? 11.170 -3.452 8.307 1.00 90.50 583 ASP A O 1
ATOM 4699 N N . LEU A 1 584 ? 10.986 -5.201 9.697 1.00 89.69 584 LEU A N 1
ATOM 4700 C CA . LEU A 1 584 ? 12.196 -4.877 10.454 1.00 89.69 584 LEU A CA 1
ATOM 4701 C C . LEU A 1 584 ? 13.451 -4.930 9.579 1.00 89.69 584 LEU A C 1
ATOM 4703 O O . LEU A 1 584 ? 14.264 -4.012 9.624 1.00 89.69 584 LEU A O 1
ATOM 4707 N N . ILE A 1 585 ? 13.615 -5.982 8.773 1.00 88.25 585 ILE A N 1
ATOM 4708 C CA . ILE A 1 585 ? 14.767 -6.109 7.869 1.00 88.25 585 ILE A CA 1
ATOM 4709 C C . ILE A 1 585 ? 14.746 -4.996 6.816 1.00 88.25 585 ILE A C 1
ATOM 4711 O O . ILE A 1 585 ? 15.795 -4.422 6.539 1.00 88.25 585 ILE A O 1
ATOM 4715 N N . LYS A 1 586 ? 13.575 -4.647 6.271 1.00 87.62 586 LYS A N 1
ATOM 4716 C CA . LYS A 1 586 ? 13.406 -3.530 5.330 1.00 87.62 586 LYS A CA 1
ATOM 4717 C C . LYS A 1 586 ? 13.878 -2.205 5.934 1.00 87.62 586 LYS A C 1
ATOM 4719 O O . LYS A 1 586 ? 14.669 -1.506 5.307 1.00 87.62 586 LYS A O 1
ATOM 4724 N N . GLU A 1 587 ? 13.455 -1.886 7.155 1.00 84.00 587 GLU A N 1
ATOM 4725 C CA . GLU A 1 587 ? 13.872 -0.650 7.829 1.00 84.00 587 GLU A CA 1
ATOM 4726 C C . GLU A 1 587 ? 15.379 -0.656 8.138 1.00 84.00 587 GLU A C 1
ATOM 4728 O O . GLU A 1 587 ? 16.071 0.345 7.959 1.00 84.00 587 GLU A O 1
ATOM 4733 N N . LEU A 1 588 ? 15.931 -1.815 8.516 1.00 82.00 588 LEU A N 1
ATOM 4734 C CA . LEU A 1 588 ? 17.372 -1.975 8.719 1.00 82.00 588 LEU A CA 1
ATOM 4735 C C . LEU A 1 588 ? 18.171 -1.760 7.423 1.00 82.00 588 LEU A C 1
ATOM 4737 O O . LEU A 1 588 ? 19.234 -1.144 7.478 1.00 82.00 588 LEU A O 1
ATOM 4741 N N . VAL A 1 589 ? 17.672 -2.207 6.262 1.00 77.75 589 VAL A N 1
ATOM 4742 C CA . VAL A 1 589 ? 18.320 -1.971 4.955 1.00 77.75 589 VAL A CA 1
ATOM 4743 C C . VAL A 1 589 ? 18.476 -0.474 4.687 1.00 77.75 589 VAL A C 1
ATOM 4745 O O . VAL A 1 589 ? 19.552 -0.029 4.289 1.00 77.75 589 VAL A O 1
ATOM 4748 N N . ALA A 1 590 ? 17.423 0.309 4.935 1.00 69.62 590 ALA A N 1
ATOM 4749 C CA . ALA A 1 590 ? 17.418 1.741 4.652 1.00 69.62 590 ALA A CA 1
ATOM 4750 C C . ALA A 1 590 ? 18.437 2.529 5.497 1.00 69.62 590 ALA A C 1
ATOM 4752 O O . ALA A 1 590 ? 18.901 3.584 5.064 1.00 69.62 590 ALA A O 1
ATOM 4753 N N . ILE A 1 591 ? 18.805 2.025 6.684 1.00 66.56 591 ILE A N 1
ATOM 4754 C CA . ILE A 1 591 ? 19.529 2.819 7.684 1.00 66.56 591 ILE A CA 1
ATOM 4755 C C . ILE A 1 591 ? 20.918 2.267 8.053 1.00 66.56 591 ILE A C 1
ATOM 4757 O O . ILE A 1 591 ? 21.839 3.043 8.324 1.00 66.56 591 ILE A O 1
ATOM 4761 N N . VAL A 1 592 ? 21.111 0.945 8.058 1.00 64.19 592 VAL A N 1
ATOM 4762 C CA . VAL A 1 592 ? 22.371 0.313 8.501 1.00 64.19 592 VAL A CA 1
ATOM 4763 C C . VAL A 1 592 ? 23.451 0.362 7.413 1.00 64.19 592 VAL A C 1
ATOM 4765 O O . VAL A 1 592 ? 24.619 0.592 7.722 1.00 64.19 592 VAL A O 1
ATOM 4768 N N . LEU A 1 593 ? 23.083 0.212 6.135 1.00 62.47 593 LEU A N 1
ATOM 4769 C CA . LEU A 1 593 ? 24.043 0.209 5.019 1.00 62.47 593 LEU A CA 1
ATOM 4770 C C . LEU A 1 593 ? 24.800 1.544 4.814 1.00 62.47 593 LEU A C 1
ATOM 4772 O O . LEU A 1 593 ? 25.989 1.482 4.505 1.00 62.47 593 LEU A O 1
ATOM 4776 N N . PRO A 1 594 ? 24.197 2.738 5.006 1.00 59.41 594 PRO A N 1
ATOM 4777 C CA . PRO A 1 594 ? 24.914 4.012 4.856 1.00 59.41 594 PRO A CA 1
ATOM 4778 C C . PRO A 1 594 ? 25.799 4.419 6.048 1.00 59.41 594 PRO A C 1
ATOM 4780 O O . PRO A 1 594 ? 26.647 5.294 5.890 1.00 59.41 594 PRO A O 1
ATOM 4783 N N . THR A 1 595 ? 25.576 3.866 7.248 1.00 55.00 595 THR A N 1
ATOM 4784 C CA . THR A 1 595 ? 26.069 4.462 8.510 1.00 55.00 595 THR A CA 1
ATOM 4785 C C . THR A 1 595 ? 27.236 3.723 9.173 1.00 55.00 595 THR A C 1
ATOM 4787 O O . THR A 1 595 ? 27.990 4.349 9.919 1.00 55.00 595 THR A O 1
ATOM 4790 N N . GLU A 1 596 ? 27.454 2.432 8.892 1.00 53.97 596 GLU A N 1
ATOM 4791 C CA . GLU A 1 596 ? 28.531 1.646 9.514 1.00 53.97 596 GLU A CA 1
ATOM 4792 C C . GLU A 1 596 ? 29.626 1.234 8.515 1.00 53.97 596 GLU A C 1
ATOM 4794 O O . GLU A 1 596 ? 29.625 0.131 7.978 1.00 53.97 596 GLU A O 1
ATOM 4799 N N . THR A 1 597 ? 30.632 2.089 8.309 1.00 48.88 597 THR A N 1
ATOM 4800 C CA . THR A 1 597 ? 31.836 1.739 7.526 1.00 48.88 597 THR A CA 1
ATOM 4801 C C . THR A 1 597 ? 32.910 0.994 8.336 1.00 48.88 597 THR A C 1
ATOM 4803 O O . THR A 1 597 ? 33.884 0.526 7.757 1.00 48.88 597 THR A O 1
ATOM 4806 N N . ASN A 1 598 ? 32.765 0.846 9.665 1.00 43.47 598 ASN A N 1
ATOM 4807 C CA . ASN A 1 598 ? 33.900 0.516 10.551 1.00 43.47 598 ASN A CA 1
ATOM 4808 C C . ASN A 1 598 ? 33.755 -0.779 11.399 1.00 43.47 598 ASN A C 1
ATOM 4810 O O . ASN A 1 598 ? 34.507 -0.958 12.357 1.00 43.47 598 ASN A O 1
ATOM 4814 N N . GLY A 1 599 ? 32.829 -1.703 11.088 1.00 48.62 599 GLY A N 1
ATOM 4815 C CA . GLY A 1 599 ? 32.556 -2.892 11.924 1.00 48.62 599 GLY A CA 1
ATOM 4816 C C . GLY A 1 599 ? 32.370 -4.225 11.178 1.00 48.62 599 GLY A C 1
ATOM 4817 O O . GLY A 1 599 ? 31.247 -4.690 11.011 1.00 48.62 599 GLY A O 1
ATOM 4818 N N . GLY A 1 600 ? 33.462 -4.909 10.810 1.00 51.56 600 GLY A N 1
ATOM 4819 C CA . GLY A 1 600 ? 33.429 -6.098 9.932 1.00 51.56 600 GLY A CA 1
ATOM 4820 C C . GLY A 1 600 ? 32.655 -7.335 10.431 1.00 51.56 600 GLY A C 1
ATOM 4821 O O . GLY A 1 600 ? 32.044 -8.029 9.627 1.00 51.56 600 GLY A O 1
ATOM 4822 N N . SER A 1 601 ? 32.606 -7.623 11.739 1.00 54.09 601 SER A N 1
ATOM 4823 C CA . SER A 1 601 ? 31.871 -8.803 12.251 1.00 54.09 601 SER A CA 1
ATOM 4824 C C . SER A 1 601 ? 30.354 -8.599 12.314 1.00 54.09 601 SER A C 1
ATOM 4826 O O . SER A 1 601 ? 29.618 -9.576 12.379 1.00 54.09 601 SER A O 1
ATOM 4828 N N . ARG A 1 602 ? 29.882 -7.348 12.340 1.00 60.53 602 ARG A N 1
ATOM 4829 C CA . ARG A 1 602 ? 28.483 -6.999 12.648 1.00 60.53 602 ARG A CA 1
ATOM 4830 C C . ARG A 1 602 ? 27.607 -6.940 11.400 1.00 60.53 602 ARG A C 1
ATOM 4832 O O . ARG A 1 602 ? 26.417 -7.219 11.470 1.00 60.53 602 ARG A O 1
ATOM 4839 N N . ILE A 1 603 ? 28.224 -6.627 10.264 1.00 66.81 603 ILE A N 1
ATOM 4840 C CA . ILE A 1 603 ? 27.596 -6.599 8.939 1.00 66.81 603 ILE A CA 1
ATOM 4841 C C . ILE A 1 603 ? 27.391 -8.029 8.408 1.00 66.81 603 ILE A C 1
ATOM 4843 O O . ILE A 1 603 ? 26.431 -8.287 7.686 1.00 66.81 603 ILE A O 1
ATOM 4847 N N . ASN A 1 604 ? 28.227 -8.987 8.828 1.00 73.06 604 ASN A N 1
ATOM 4848 C CA . ASN A 1 604 ? 28.079 -10.398 8.459 1.00 73.06 604 ASN A CA 1
ATOM 4849 C C . ASN A 1 604 ? 26.733 -10.982 8.924 1.00 73.06 604 ASN A C 1
ATOM 4851 O O . ASN A 1 604 ? 26.100 -11.728 8.182 1.00 73.06 604 ASN A O 1
ATOM 4855 N N . ASP A 1 605 ? 26.239 -10.603 10.104 1.00 75.88 605 ASP A N 1
ATOM 4856 C CA . ASP A 1 605 ? 24.925 -11.057 10.584 1.00 75.88 605 ASP A CA 1
ATOM 4857 C C . ASP A 1 605 ? 23.772 -10.438 9.785 1.00 75.88 605 ASP A C 1
ATOM 4859 O O . ASP A 1 605 ? 22.770 -11.096 9.507 1.00 75.88 605 ASP A O 1
ATOM 4863 N N . PHE A 1 606 ? 23.931 -9.195 9.326 1.00 80.00 606 PHE A N 1
ATOM 4864 C CA . PHE A 1 606 ? 22.973 -8.583 8.409 1.00 80.00 606 PHE A CA 1
ATOM 4865 C C . PHE A 1 606 ? 22.967 -9.293 7.045 1.00 80.00 606 PHE A C 1
ATOM 4867 O O . PHE A 1 606 ? 21.902 -9.601 6.508 1.00 80.00 606 PHE A O 1
ATOM 4874 N N . ILE A 1 607 ? 24.143 -9.650 6.521 1.00 79.62 607 ILE A N 1
ATOM 4875 C CA . ILE A 1 607 ? 24.270 -10.494 5.327 1.00 79.62 607 ILE A CA 1
ATOM 4876 C C . ILE A 1 607 ? 23.554 -11.836 5.539 1.00 79.62 607 ILE A C 1
ATOM 4878 O O . ILE A 1 607 ? 22.807 -12.267 4.662 1.00 79.62 607 ILE A O 1
ATOM 4882 N N . ALA A 1 608 ? 23.695 -12.464 6.712 1.00 81.88 608 ALA A N 1
ATOM 4883 C CA . ALA A 1 608 ? 22.969 -13.690 7.048 1.00 81.88 608 ALA A CA 1
ATOM 4884 C C . ALA A 1 608 ? 21.446 -13.494 6.982 1.00 81.88 608 ALA A C 1
ATOM 4886 O O . ALA A 1 608 ? 20.746 -14.348 6.439 1.00 81.88 608 ALA A O 1
ATOM 4887 N N . CYS A 1 609 ? 20.933 -12.362 7.476 1.00 84.62 609 CYS A N 1
ATOM 4888 C CA . CYS A 1 609 ? 19.512 -12.018 7.390 1.00 84.62 609 CYS A CA 1
ATOM 4889 C C . CYS A 1 609 ? 19.042 -11.905 5.931 1.00 84.62 609 CYS A C 1
ATOM 4891 O O . CYS A 1 609 ? 18.030 -12.505 5.567 1.00 84.62 609 CYS A O 1
ATOM 4893 N N . VAL A 1 610 ? 19.789 -11.194 5.079 1.00 85.81 610 VAL A N 1
ATOM 4894 C CA . VAL A 1 610 ? 19.451 -11.027 3.654 1.00 85.81 610 VAL A CA 1
ATOM 4895 C C . VAL A 1 610 ? 19.492 -12.365 2.916 1.00 85.81 610 VAL A C 1
ATOM 4897 O O . VAL A 1 610 ? 18.556 -12.697 2.185 1.00 85.81 610 VAL A O 1
ATOM 4900 N N . VAL A 1 611 ? 20.530 -13.177 3.134 1.00 85.12 611 VAL A N 1
ATOM 4901 C CA . VAL A 1 611 ? 20.640 -14.501 2.504 1.00 85.12 611 VAL A CA 1
ATOM 4902 C C . VAL A 1 611 ? 19.542 -15.445 3.001 1.00 85.12 611 VAL A C 1
ATOM 4904 O O . VAL A 1 611 ? 18.990 -16.199 2.201 1.00 85.12 611 VAL A O 1
ATOM 4907 N N . PHE A 1 612 ? 19.161 -15.382 4.280 1.00 87.62 612 PHE A N 1
ATOM 4908 C CA . PHE A 1 612 ? 18.041 -16.156 4.819 1.00 87.62 612 PHE A CA 1
ATOM 4909 C C . PHE A 1 612 ? 16.712 -15.777 4.148 1.00 87.62 612 PHE A C 1
ATOM 4911 O O . PHE A 1 612 ? 15.951 -16.659 3.744 1.00 87.62 612 PHE A O 1
ATOM 4918 N N . VAL A 1 613 ? 16.449 -14.479 3.951 1.00 88.88 613 VAL A N 1
ATOM 4919 C CA . VAL A 1 613 ? 15.268 -14.009 3.206 1.00 88.88 613 VAL A CA 1
ATOM 4920 C C . VAL A 1 613 ? 15.296 -14.520 1.763 1.00 88.88 613 VAL A C 1
ATOM 4922 O O . VAL A 1 613 ? 14.292 -15.051 1.286 1.00 88.88 613 VAL A O 1
ATOM 4925 N N . CYS A 1 614 ? 16.444 -14.441 1.086 1.00 86.19 614 CYS A N 1
ATOM 4926 C CA . CYS A 1 614 ? 16.597 -14.928 -0.286 1.00 86.19 614 CYS A CA 1
ATOM 4927 C C . CYS A 1 614 ? 16.352 -16.440 -0.390 1.00 86.19 614 CYS A C 1
ATOM 4929 O O . CYS A 1 614 ? 15.511 -16.874 -1.176 1.00 86.19 614 CYS A O 1
ATOM 4931 N N . ARG A 1 615 ? 17.071 -17.246 0.403 1.00 84.25 615 ARG A N 1
ATOM 4932 C CA . ARG A 1 615 ? 17.106 -18.709 0.278 1.00 84.25 615 ARG A CA 1
ATOM 4933 C C . ARG A 1 615 ? 15.899 -19.393 0.904 1.00 84.25 615 ARG A C 1
ATOM 4935 O O . ARG A 1 615 ? 15.357 -20.301 0.285 1.00 84.25 615 ARG A O 1
ATOM 4942 N N . ASP A 1 616 ? 15.474 -18.977 2.095 1.00 84.19 616 ASP A N 1
ATOM 4943 C CA . ASP A 1 616 ? 14.551 -19.761 2.926 1.00 84.19 616 ASP A CA 1
ATOM 4944 C C . ASP A 1 616 ? 13.123 -19.177 2.957 1.00 84.19 616 ASP A C 1
ATOM 4946 O O . ASP A 1 616 ? 12.159 -19.932 3.138 1.00 84.19 616 ASP A O 1
ATOM 4950 N N . VAL A 1 617 ? 12.963 -17.861 2.742 1.00 88.31 617 VAL A N 1
ATOM 4951 C CA . VAL A 1 617 ? 11.652 -17.182 2.662 1.00 88.31 617 VAL A CA 1
ATOM 4952 C C . VAL A 1 617 ? 11.176 -17.082 1.217 1.00 88.31 617 VAL A C 1
ATOM 4954 O O . VAL A 1 617 ? 10.159 -17.682 0.865 1.00 88.31 617 VAL A O 1
ATOM 4957 N N . PHE A 1 618 ? 11.918 -16.383 0.356 1.00 90.06 618 PHE A N 1
ATOM 4958 C CA . PHE A 1 618 ? 11.464 -16.037 -0.993 1.00 90.06 618 PHE A CA 1
ATOM 4959 C C . PHE A 1 618 ? 11.373 -17.243 -1.945 1.00 90.06 618 PHE A C 1
ATOM 4961 O O . PHE A 1 618 ? 10.450 -17.320 -2.754 1.00 90.06 618 PHE A O 1
ATOM 4968 N N . THR A 1 619 ? 12.247 -18.248 -1.825 1.00 86.75 619 THR A N 1
ATOM 4969 C CA . THR A 1 619 ? 12.086 -19.487 -2.622 1.00 86.75 619 THR A CA 1
ATOM 4970 C C . THR A 1 619 ? 10.918 -20.362 -2.145 1.00 86.75 619 THR A C 1
ATOM 4972 O O . THR A 1 619 ? 10.385 -21.190 -2.895 1.00 86.75 619 THR A O 1
ATOM 4975 N N . GLY A 1 620 ? 10.530 -20.207 -0.875 1.00 84.56 620 GLY A N 1
ATOM 4976 C CA . GLY A 1 620 ? 9.600 -21.087 -0.177 1.00 84.56 620 GLY A CA 1
ATOM 4977 C C . GLY A 1 620 ? 8.162 -20.581 -0.133 1.00 84.56 620 GLY A C 1
ATOM 4978 O O . GLY A 1 620 ? 7.250 -21.406 -0.203 1.00 84.56 620 GLY A O 1
ATOM 4979 N N . TYR A 1 621 ? 7.945 -19.264 -0.038 1.00 88.00 621 TYR A N 1
ATOM 4980 C CA . TYR A 1 621 ? 6.641 -18.690 0.325 1.00 88.00 621 TYR A CA 1
ATOM 4981 C C . TYR A 1 621 ? 5.512 -19.130 -0.616 1.00 88.00 621 TYR A C 1
ATOM 4983 O O . TYR A 1 621 ? 4.429 -19.486 -0.169 1.00 88.00 621 TYR A O 1
ATOM 4991 N N . GLN A 1 622 ? 5.766 -19.265 -1.921 1.00 83.56 622 GLN A N 1
ATOM 4992 C CA . GLN A 1 622 ? 4.737 -19.712 -2.869 1.00 83.56 622 GLN A CA 1
ATOM 4993 C C . GLN A 1 622 ? 4.151 -21.100 -2.550 1.00 83.56 622 GLN A C 1
ATOM 4995 O O . GLN A 1 622 ? 3.012 -21.368 -2.940 1.00 83.56 622 GLN A O 1
ATOM 5000 N N . LYS A 1 623 ? 4.916 -21.963 -1.864 1.00 85.94 623 LYS A N 1
ATOM 5001 C CA . LYS A 1 623 ? 4.558 -23.350 -1.521 1.00 85.94 623 LYS A CA 1
ATOM 5002 C C . LYS A 1 623 ? 3.908 -23.492 -0.142 1.00 85.94 623 LYS A C 1
ATOM 5004 O O . LYS A 1 623 ? 3.503 -24.599 0.208 1.00 85.94 623 LYS A O 1
ATOM 5009 N N . TRP A 1 624 ? 3.867 -22.436 0.668 1.00 88.81 624 TRP A N 1
ATOM 5010 C CA . TRP A 1 624 ? 3.334 -22.528 2.025 1.00 88.81 624 TRP A CA 1
ATOM 5011 C C . TRP A 1 624 ? 1.797 -22.566 2.050 1.00 88.81 624 TRP A C 1
ATOM 5013 O O . TRP A 1 624 ? 1.132 -22.226 1.070 1.00 88.81 624 TRP A O 1
ATOM 5023 N N . TYR A 1 625 ? 1.234 -23.018 3.174 1.00 86.81 625 TYR A N 1
ATOM 5024 C CA . TYR A 1 625 ? -0.209 -23.025 3.411 1.00 86.81 625 TYR A CA 1
ATOM 5025 C C . TYR A 1 625 ? -0.643 -21.680 3.995 1.00 86.81 625 TYR A C 1
ATOM 5027 O O . TYR A 1 625 ? -0.064 -21.241 4.977 1.00 86.81 625 TYR A O 1
ATOM 5035 N N . TYR A 1 626 ? -1.671 -21.051 3.427 1.00 86.12 626 TYR A N 1
ATOM 5036 C CA . TYR A 1 626 ? -2.145 -19.734 3.855 1.00 86.12 626 TYR A CA 1
ATOM 5037 C C . TYR A 1 626 ? -3.619 -19.783 4.239 1.00 86.12 626 TYR A C 1
ATOM 5039 O O . TYR A 1 626 ? -4.439 -20.284 3.468 1.00 86.12 626 TYR A O 1
ATOM 5047 N N . GLY A 1 627 ? -3.953 -19.229 5.406 1.00 81.94 627 GLY A N 1
ATOM 5048 C CA . GLY A 1 627 ? -5.336 -18.965 5.803 1.00 81.94 627 GLY A CA 1
ATOM 5049 C C . GLY A 1 627 ? -5.953 -17.804 5.019 1.00 81.94 627 GLY A C 1
ATOM 5050 O O . GLY A 1 627 ? -7.116 -17.883 4.627 1.00 81.94 627 GLY A O 1
ATOM 5051 N N . ASP A 1 628 ? -5.159 -16.768 4.729 1.00 79.69 628 ASP A N 1
ATOM 5052 C CA . ASP A 1 628 ? -5.536 -15.640 3.876 1.00 79.69 628 ASP A CA 1
ATOM 5053 C C . ASP A 1 628 ? -4.530 -15.468 2.728 1.00 79.69 628 ASP A C 1
ATOM 5055 O O . ASP A 1 628 ? -3.315 -15.429 2.922 1.00 79.69 628 ASP A O 1
ATOM 5059 N N . LEU A 1 629 ? -5.045 -15.334 1.504 1.00 78.81 629 LEU A N 1
ATOM 5060 C CA . LEU A 1 629 ? -4.230 -15.075 0.317 1.00 78.81 629 LEU A CA 1
ATOM 5061 C C . LEU A 1 629 ? -3.575 -13.688 0.347 1.00 78.81 629 LEU A C 1
ATOM 5063 O O . LEU A 1 629 ? -2.604 -13.484 -0.378 1.00 78.81 629 LEU A O 1
ATOM 5067 N N . ARG A 1 630 ? -4.066 -12.749 1.166 1.00 81.00 630 ARG A N 1
ATOM 5068 C CA . ARG A 1 630 ? -3.430 -11.434 1.359 1.00 81.00 630 ARG A CA 1
ATOM 5069 C C . ARG A 1 630 ? -2.031 -11.563 1.946 1.00 81.00 630 ARG A C 1
ATOM 5071 O O . ARG A 1 630 ? -1.092 -11.024 1.369 1.00 81.00 630 ARG A O 1
ATOM 5078 N N . GLU A 1 631 ? -1.884 -12.355 3.009 1.00 84.94 631 GLU A N 1
ATOM 5079 C CA . GLU A 1 631 ? -0.594 -12.579 3.679 1.00 84.94 631 GLU A CA 1
ATOM 5080 C C . GLU A 1 631 ? 0.446 -13.157 2.712 1.00 84.94 631 GLU A C 1
ATOM 5082 O O . GLU A 1 631 ? 1.619 -12.791 2.749 1.00 84.94 631 GLU A O 1
ATOM 5087 N N . LYS A 1 632 ? 0.013 -14.020 1.782 1.00 87.38 632 LYS A N 1
ATOM 5088 C CA . LYS A 1 632 ? 0.889 -14.558 0.735 1.00 87.38 632 LYS A CA 1
ATOM 5089 C C . LYS A 1 632 ? 1.489 -13.456 -0.141 1.00 87.38 632 LYS A C 1
ATOM 5091 O O . LYS A 1 632 ? 2.683 -13.513 -0.438 1.00 87.38 632 LYS A O 1
ATOM 5096 N N . GLN A 1 633 ? 0.669 -12.503 -0.585 1.00 86.88 633 GLN A N 1
ATOM 5097 C CA . GLN A 1 633 ? 1.136 -11.422 -1.458 1.00 86.88 633 GLN A CA 1
ATOM 5098 C C . GLN A 1 633 ? 1.965 -10.401 -0.683 1.00 86.88 633 GLN A C 1
ATOM 5100 O O . GLN A 1 633 ? 2.988 -9.948 -1.184 1.00 86.88 633 GLN A O 1
ATOM 5105 N N . GLU A 1 634 ? 1.584 -10.117 0.561 1.00 86.94 634 GLU A N 1
ATOM 5106 C CA . GLU A 1 634 ? 2.308 -9.208 1.446 1.00 86.94 634 GLU A CA 1
ATOM 5107 C C . GLU A 1 634 ? 3.736 -9.699 1.751 1.00 86.94 634 GLU A C 1
ATOM 5109 O O . GLU A 1 634 ? 4.685 -8.921 1.660 1.00 86.94 634 GLU A O 1
ATOM 5114 N N . ILE A 1 635 ? 3.920 -10.995 2.037 1.00 90.62 635 ILE A N 1
ATOM 5115 C CA . ILE A 1 635 ? 5.257 -11.584 2.242 1.00 90.62 635 ILE A CA 1
ATOM 5116 C C . ILE A 1 635 ? 6.112 -11.450 0.978 1.00 90.62 635 ILE A C 1
ATOM 5118 O O . ILE A 1 635 ? 7.272 -11.050 1.059 1.00 90.62 635 ILE A O 1
ATOM 5122 N N . GLY A 1 636 ? 5.542 -11.767 -0.191 1.00 88.75 636 GLY A N 1
ATOM 5123 C CA . GLY A 1 636 ? 6.243 -11.636 -1.468 1.00 88.75 636 GLY A CA 1
ATOM 5124 C C . GLY A 1 636 ? 6.674 -10.195 -1.748 1.00 88.75 636 GLY A C 1
ATOM 5125 O O . GLY A 1 636 ? 7.820 -9.971 -2.135 1.00 88.75 636 GLY A O 1
ATOM 5126 N N . LEU A 1 637 ? 5.782 -9.230 -1.502 1.00 90.12 637 LEU A N 1
ATOM 5127 C CA . LEU A 1 637 ? 6.031 -7.808 -1.732 1.00 90.12 637 LEU A CA 1
ATOM 5128 C C . LEU A 1 637 ? 7.164 -7.306 -0.837 1.00 90.12 637 LEU A C 1
ATOM 5130 O O . LEU A 1 637 ? 8.141 -6.771 -1.350 1.00 90.12 637 LEU A O 1
ATOM 5134 N N . LYS A 1 638 ? 7.108 -7.578 0.472 1.00 90.25 638 LYS A N 1
ATOM 5135 C CA . LYS A 1 638 ? 8.147 -7.147 1.424 1.00 90.25 638 LYS A CA 1
ATOM 5136 C C . LYS A 1 638 ? 9.522 -7.732 1.097 1.00 90.25 638 LYS A C 1
ATOM 5138 O O . LYS A 1 638 ? 10.526 -7.037 1.220 1.00 90.25 638 LYS A O 1
ATOM 5143 N N . CYS A 1 639 ? 9.596 -8.984 0.631 1.00 91.38 639 CYS A N 1
ATOM 5144 C CA . CYS A 1 639 ? 10.860 -9.554 0.148 1.00 91.38 639 CYS A CA 1
ATOM 5145 C C . CYS A 1 639 ? 11.428 -8.777 -1.051 1.00 91.38 639 CYS A C 1
ATOM 5147 O O . CYS A 1 639 ? 12.623 -8.494 -1.081 1.00 91.38 639 CYS A O 1
ATOM 5149 N N . LEU A 1 640 ? 10.587 -8.413 -2.023 1.00 88.75 640 LEU A N 1
ATOM 5150 C CA . LEU A 1 640 ? 11.020 -7.648 -3.196 1.00 88.75 640 LEU A CA 1
ATOM 5151 C C . LEU A 1 640 ? 11.388 -6.204 -2.845 1.00 88.75 640 LEU A C 1
ATOM 5153 O O . LEU A 1 640 ? 12.351 -5.682 -3.393 1.00 88.75 640 LEU A O 1
ATOM 5157 N N . GLU A 1 641 ? 10.681 -5.578 -1.906 1.00 89.00 641 GLU A N 1
ATOM 5158 C CA . GLU A 1 641 ? 11.032 -4.254 -1.386 1.00 89.00 641 GLU A CA 1
ATOM 5159 C C . GLU A 1 641 ? 12.394 -4.255 -0.684 1.00 89.00 641 GLU A C 1
ATOM 5161 O O . GLU A 1 641 ? 13.152 -3.304 -0.842 1.00 89.00 641 GLU A O 1
ATOM 5166 N N . ILE A 1 642 ? 12.743 -5.323 0.046 1.00 87.38 642 ILE A N 1
ATOM 5167 C CA . ILE A 1 642 ? 14.089 -5.498 0.616 1.00 87.38 642 ILE A CA 1
ATOM 5168 C C . ILE A 1 642 ? 15.131 -5.569 -0.507 1.00 87.38 642 ILE A C 1
ATOM 5170 O O . ILE A 1 642 ? 16.165 -4.908 -0.424 1.00 87.38 642 ILE A O 1
ATOM 5174 N N . PHE A 1 643 ? 14.868 -6.338 -1.569 1.00 88.50 643 PHE A N 1
ATOM 5175 C CA . PHE A 1 643 ? 15.800 -6.464 -2.695 1.00 88.50 643 PHE A CA 1
ATOM 5176 C C . PHE A 1 643 ? 15.979 -5.138 -3.431 1.00 88.50 643 PHE A C 1
ATOM 5178 O O . PHE A 1 643 ? 17.109 -4.707 -3.639 1.00 88.50 643 PHE A O 1
ATOM 5185 N N . HIS A 1 644 ? 14.881 -4.456 -3.755 1.00 86.38 644 HIS A N 1
ATOM 5186 C CA . HIS A 1 644 ? 14.921 -3.134 -4.370 1.00 86.38 644 HIS A CA 1
ATOM 5187 C C . HIS A 1 644 ? 15.575 -2.099 -3.446 1.00 86.38 644 HIS A C 1
ATOM 5189 O O . HIS A 1 644 ? 16.356 -1.277 -3.904 1.00 86.38 644 HIS A O 1
ATOM 5195 N N . GLY A 1 645 ? 15.340 -2.161 -2.133 1.00 82.62 645 GLY A N 1
ATOM 5196 C CA . GLY A 1 645 ? 16.020 -1.320 -1.148 1.00 82.62 645 GLY A CA 1
ATOM 5197 C C . GLY A 1 645 ? 17.539 -1.496 -1.187 1.00 82.62 645 GLY A C 1
ATOM 5198 O O . GLY A 1 645 ? 18.267 -0.512 -1.197 1.00 82.62 645 GLY A O 1
ATOM 5199 N N . ILE A 1 646 ? 18.028 -2.735 -1.290 1.00 81.56 646 ILE A N 1
ATOM 5200 C CA . ILE A 1 646 ? 19.467 -3.022 -1.404 1.00 81.56 646 ILE A CA 1
ATOM 5201 C C . ILE A 1 646 ? 20.020 -2.556 -2.755 1.00 81.56 646 ILE A C 1
ATOM 5203 O O . ILE A 1 646 ? 21.109 -1.993 -2.797 1.00 81.56 646 ILE A O 1
ATOM 5207 N N . LEU A 1 647 ? 19.291 -2.769 -3.854 1.00 78.25 647 LEU A N 1
ATOM 5208 C CA . LEU A 1 647 ? 19.730 -2.371 -5.192 1.00 78.25 647 LEU A CA 1
ATOM 5209 C C . LEU A 1 647 ? 19.699 -0.840 -5.356 1.00 78.25 647 LEU A C 1
ATOM 5211 O O . LEU A 1 647 ? 20.674 -0.249 -5.802 1.00 78.25 647 LEU A O 1
ATOM 5215 N N . SER A 1 648 ? 18.642 -0.153 -4.942 1.00 76.38 648 SER A N 1
ATOM 5216 C CA . SER A 1 648 ? 18.450 1.294 -5.146 1.00 76.38 648 SER A CA 1
ATOM 5217 C C . SER A 1 648 ? 19.436 2.200 -4.393 1.00 76.38 648 SER A C 1
ATOM 5219 O O . SER A 1 648 ? 19.557 3.379 -4.736 1.00 76.38 648 SER A O 1
ATOM 5221 N N . LEU A 1 649 ? 20.171 1.680 -3.402 1.00 69.81 649 LEU A N 1
ATOM 5222 C CA . LEU A 1 649 ? 21.222 2.425 -2.709 1.00 69.81 649 LEU A CA 1
ATOM 5223 C C . LEU A 1 649 ? 22.262 2.913 -3.735 1.00 69.81 649 LEU A C 1
ATOM 5225 O O . LEU A 1 649 ? 23.000 2.139 -4.340 1.00 69.81 649 LEU A O 1
ATOM 5229 N N . LYS A 1 650 ? 22.304 4.226 -3.974 1.00 54.78 650 LYS A N 1
ATOM 5230 C CA . LYS A 1 650 ? 23.310 4.831 -4.852 1.00 54.78 650 LYS A CA 1
ATOM 5231 C C . LYS A 1 650 ? 24.659 4.779 -4.145 1.00 54.78 650 LYS A C 1
ATOM 5233 O O . LYS A 1 650 ? 24.757 5.167 -2.980 1.00 54.78 650 LYS A O 1
ATOM 5238 N N . GLU A 1 651 ? 25.702 4.343 -4.847 1.00 49.22 651 GLU A N 1
ATOM 5239 C CA . GLU A 1 651 ? 27.072 4.517 -4.373 1.00 49.22 651 GLU A CA 1
ATOM 5240 C C . GLU A 1 651 ? 27.313 6.015 -4.145 1.00 49.22 651 GLU A C 1
ATOM 5242 O O . GLU A 1 651 ? 27.383 6.804 -5.088 1.00 49.22 651 GLU A O 1
ATOM 5247 N N . SER A 1 652 ? 27.412 6.438 -2.883 1.00 34.00 652 SER A N 1
ATOM 5248 C CA . SER A 1 652 ? 27.957 7.752 -2.564 1.00 34.00 652 SER A CA 1
ATOM 5249 C C . SER A 1 652 ? 29.439 7.716 -2.935 1.00 34.00 652 SER A C 1
ATOM 5251 O O . SER A 1 652 ? 30.281 7.306 -2.141 1.00 34.00 652 SER A O 1
ATOM 5253 N N . GLN A 1 653 ? 29.769 8.112 -4.166 1.00 35.00 653 GLN A N 1
ATOM 5254 C CA . GLN A 1 653 ? 31.142 8.314 -4.639 1.00 35.00 653 GLN A CA 1
ATOM 5255 C C . GLN A 1 653 ? 31.785 9.557 -3.984 1.00 35.00 653 GLN A C 1
ATOM 5257 O O . GLN A 1 653 ? 32.382 10.398 -4.650 1.00 35.00 653 GLN A O 1
ATOM 5262 N N . ALA A 1 654 ? 31.646 9.716 -2.665 1.00 29.97 654 ALA A N 1
ATOM 5263 C CA . ALA A 1 654 ? 32.184 10.847 -1.912 1.00 29.97 654 ALA A CA 1
ATOM 5264 C C . ALA A 1 654 ? 33.623 10.624 -1.401 1.00 29.97 654 ALA A C 1
ATOM 5266 O O . ALA A 1 654 ? 34.198 11.531 -0.808 1.00 29.97 654 ALA A O 1
ATOM 5267 N N . THR A 1 655 ? 34.252 9.471 -1.648 1.00 29.55 655 THR A N 1
ATOM 5268 C CA . THR A 1 655 ? 35.606 9.158 -1.139 1.00 29.55 655 THR A CA 1
ATOM 5269 C C . THR A 1 655 ? 36.579 8.703 -2.229 1.00 29.55 655 THR A C 1
ATOM 5271 O O . THR A 1 655 ? 37.283 7.713 -2.076 1.00 29.55 655 THR A O 1
ATOM 5274 N N . LEU A 1 656 ? 36.654 9.448 -3.338 1.00 37.28 656 LEU A N 1
ATOM 5275 C CA . LEU A 1 656 ? 37.746 9.334 -4.327 1.00 37.28 656 LEU A CA 1
ATOM 5276 C C . LEU A 1 656 ? 38.422 10.680 -4.651 1.00 37.28 656 LEU A C 1
ATOM 5278 O O . LEU A 1 656 ? 39.164 10.793 -5.620 1.00 37.28 656 LEU A O 1
ATOM 5282 N N . LYS A 1 657 ? 38.207 11.705 -3.816 1.00 31.84 657 LYS A N 1
ATOM 5283 C CA . LYS A 1 657 ? 38.874 13.013 -3.922 1.00 31.84 657 LYS A CA 1
ATOM 5284 C C . LYS A 1 657 ? 39.461 13.460 -2.582 1.00 31.84 657 LYS A C 1
ATOM 5286 O O . LYS A 1 657 ? 39.066 14.485 -2.043 1.00 31.84 657 LYS A O 1
ATOM 5291 N N . SER A 1 658 ? 40.397 12.691 -2.033 1.00 31.77 658 SER A N 1
ATOM 5292 C CA . SER A 1 658 ? 41.390 13.242 -1.101 1.00 31.77 658 SER A CA 1
ATOM 5293 C C . SER A 1 658 ? 42.583 12.298 -0.957 1.00 31.77 658 SER A C 1
ATOM 5295 O O . SER A 1 658 ? 42.647 11.525 -0.006 1.00 31.77 658 SER A O 1
ATOM 5297 N N . MET A 1 659 ? 43.536 12.362 -1.882 1.00 27.09 659 MET A N 1
ATOM 5298 C CA . MET A 1 659 ? 44.938 12.462 -1.476 1.00 27.09 659 MET A CA 1
ATOM 5299 C C . MET A 1 659 ? 45.791 12.908 -2.657 1.00 27.09 659 MET A C 1
ATOM 5301 O O . MET A 1 659 ? 45.738 12.319 -3.733 1.00 27.09 659 MET A O 1
ATOM 5305 N N . ASP A 1 660 ? 46.510 13.996 -2.412 1.00 28.33 660 ASP A N 1
ATOM 5306 C CA . ASP A 1 660 ? 47.355 14.730 -3.337 1.00 28.33 660 ASP A CA 1
ATOM 5307 C C . ASP A 1 660 ? 48.372 13.855 -4.076 1.00 28.33 660 ASP A C 1
ATOM 5309 O O . ASP A 1 660 ? 48.996 12.947 -3.523 1.00 28.33 660 ASP A O 1
ATOM 5313 N N . GLU A 1 661 ? 48.584 14.220 -5.335 1.00 34.16 661 GLU A N 1
ATOM 5314 C CA . GLU A 1 661 ? 49.704 13.793 -6.156 1.00 34.16 661 GLU A CA 1
ATOM 5315 C C . GLU A 1 661 ? 51.035 14.222 -5.522 1.00 34.16 661 GLU A C 1
ATOM 5317 O O . GLU A 1 661 ? 51.349 15.406 -5.467 1.00 34.16 661 GLU A O 1
ATOM 5322 N N . THR A 1 662 ? 51.878 13.263 -5.132 1.00 28.06 662 THR A N 1
ATOM 5323 C CA . THR A 1 662 ? 53.340 13.412 -5.237 1.00 28.06 662 THR A CA 1
ATOM 5324 C C . THR A 1 662 ? 54.011 12.056 -5.504 1.00 28.06 662 THR A C 1
ATOM 5326 O O . THR A 1 662 ? 54.198 11.249 -4.608 1.00 28.06 662 THR A O 1
ATOM 5329 N N . PHE A 1 663 ? 54.374 11.858 -6.776 1.00 30.44 663 PHE A N 1
ATOM 5330 C CA . PHE A 1 663 ? 55.611 11.242 -7.291 1.00 30.44 663 PHE A CA 1
ATOM 5331 C C . PHE A 1 663 ? 56.029 9.781 -6.926 1.00 30.44 663 PHE A C 1
ATOM 5333 O O . PHE A 1 663 ? 56.183 9.406 -5.773 1.00 30.44 663 PHE A O 1
ATOM 5340 N N . GLU A 1 664 ? 56.399 9.053 -7.998 1.00 26.62 664 GLU A N 1
ATOM 5341 C CA . GLU A 1 664 ? 57.300 7.873 -8.136 1.00 26.62 664 GLU A CA 1
ATOM 5342 C C . GLU A 1 664 ? 56.751 6.425 -8.170 1.00 26.62 664 GLU A C 1
ATOM 5344 O O . GLU A 1 664 ? 56.507 5.764 -7.170 1.00 26.62 664 GLU A O 1
ATOM 5349 N N . VAL A 1 665 ? 56.701 5.899 -9.404 1.00 35.22 665 VAL A N 1
ATOM 5350 C CA . VAL A 1 665 ? 57.183 4.580 -9.878 1.00 35.22 665 VAL A CA 1
ATOM 5351 C C . VAL A 1 665 ? 57.525 3.524 -8.804 1.00 35.22 665 VAL A C 1
ATOM 5353 O O . VAL A 1 665 ? 58.624 3.534 -8.259 1.00 35.22 665 VAL A O 1
ATOM 5356 N N . SER A 1 666 ? 56.677 2.500 -8.629 1.00 24.16 666 SER A N 1
ATOM 5357 C CA . SER A 1 666 ? 57.094 1.085 -8.492 1.00 24.16 666 SER A CA 1
ATOM 5358 C C . SER A 1 666 ? 55.911 0.100 -8.388 1.00 24.16 666 SER A C 1
ATOM 5360 O O . SER A 1 666 ? 54.805 0.439 -7.992 1.00 24.16 666 SER A O 1
ATOM 5362 N N . PHE A 1 667 ? 56.195 -1.122 -8.839 1.00 29.06 667 PHE A N 1
ATOM 5363 C CA . PHE A 1 667 ? 55.446 -2.384 -8.860 1.00 29.06 667 PHE A CA 1
ATOM 5364 C C . PHE A 1 667 ? 54.354 -2.655 -7.790 1.00 29.06 667 PHE A C 1
ATOM 5366 O O . PHE A 1 667 ? 54.543 -2.371 -6.617 1.00 29.06 667 PHE A O 1
ATOM 5373 N N . HIS A 1 668 ? 53.278 -3.331 -8.240 1.00 35.09 668 HIS A N 1
ATOM 5374 C CA . HIS A 1 668 ? 52.257 -4.139 -7.531 1.00 35.09 668 HIS A CA 1
ATOM 5375 C C . HIS A 1 668 ? 52.146 -4.048 -5.989 1.00 35.09 668 HIS A C 1
ATOM 5377 O O . HIS A 1 668 ? 53.004 -4.582 -5.294 1.00 35.09 668 HIS A O 1
ATOM 5383 N N . ASN A 1 669 ? 51.003 -3.564 -5.468 1.00 26.44 669 ASN A N 1
ATOM 5384 C CA . ASN A 1 669 ? 50.018 -4.358 -4.697 1.00 26.44 669 ASN A CA 1
ATOM 5385 C C . ASN A 1 669 ? 48.888 -3.502 -4.070 1.00 26.44 669 ASN A C 1
ATOM 5387 O O . ASN A 1 669 ? 49.129 -2.421 -3.557 1.00 26.44 669 ASN A O 1
ATOM 5391 N N . GLU A 1 670 ? 47.678 -4.079 -4.107 1.00 32.12 670 GLU A N 1
ATOM 5392 C CA . GLU A 1 670 ? 46.658 -4.156 -3.038 1.00 32.12 670 GLU A CA 1
ATOM 5393 C C . GLU A 1 670 ? 46.087 -2.879 -2.379 1.00 32.12 670 GLU A C 1
ATOM 5395 O O . GLU A 1 670 ? 46.772 -2.162 -1.661 1.00 32.12 670 GLU A O 1
ATOM 5400 N N . GLY A 1 671 ? 44.754 -2.720 -2.480 1.00 32.72 671 GLY A N 1
ATOM 5401 C CA . GLY A 1 671 ? 43.963 -2.094 -1.410 1.00 32.72 671 GLY A CA 1
ATOM 5402 C C . GLY A 1 671 ? 43.051 -0.914 -1.764 1.00 32.72 671 GLY A C 1
ATOM 5403 O O . GLY A 1 671 ? 42.997 0.030 -0.988 1.00 32.72 671 GLY A O 1
ATOM 5404 N N . GLN A 1 672 ? 42.294 -0.937 -2.867 1.00 38.69 672 GLN A N 1
ATOM 5405 C CA . GLN A 1 672 ? 41.044 -0.157 -2.894 1.00 38.69 672 GLN A CA 1
ATOM 5406 C C . GLN A 1 672 ? 39.996 -0.946 -2.098 1.00 38.69 672 GLN A C 1
ATOM 5408 O O . GLN A 1 672 ? 39.523 -1.984 -2.561 1.00 38.69 672 GLN A O 1
ATOM 5413 N N . GLU A 1 673 ? 39.691 -0.514 -0.871 1.00 41.28 673 GLU A N 1
ATOM 5414 C CA . GLU A 1 673 ? 38.598 -1.086 -0.078 1.00 41.28 673 GLU A CA 1
ATOM 5415 C C . GLU A 1 673 ? 37.271 -0.861 -0.819 1.00 41.28 673 GLU A C 1
ATOM 5417 O O . GLU A 1 673 ? 36.725 0.240 -0.839 1.00 41.28 673 GLU A O 1
ATOM 5422 N N . ILE A 1 674 ? 36.759 -1.909 -1.471 1.00 52.19 674 ILE A N 1
ATOM 5423 C CA . ILE A 1 674 ? 35.410 -1.920 -2.044 1.00 52.19 674 ILE A CA 1
ATOM 5424 C C . ILE A 1 674 ? 34.428 -1.676 -0.894 1.00 52.19 674 ILE A C 1
ATOM 5426 O O . ILE A 1 674 ? 34.425 -2.431 0.084 1.00 52.19 674 ILE A O 1
ATOM 5430 N N . SER A 1 675 ? 33.600 -0.633 -1.015 1.00 61.50 675 SER A N 1
ATOM 5431 C CA . SER A 1 675 ? 32.560 -0.310 -0.034 1.00 61.50 675 SER A CA 1
ATOM 5432 C C . SER A 1 675 ? 31.683 -1.537 0.243 1.00 61.50 675 SER A C 1
ATOM 5434 O O . SER A 1 675 ? 31.239 -2.220 -0.682 1.00 61.50 675 SER A O 1
ATOM 5436 N N . TYR A 1 676 ? 31.400 -1.818 1.518 1.00 66.19 676 TYR A N 1
ATOM 5437 C CA . TYR A 1 676 ? 30.573 -2.955 1.946 1.00 66.19 676 TYR A CA 1
ATOM 5438 C C . TYR A 1 676 ? 29.193 -2.982 1.278 1.00 66.19 676 TYR A C 1
ATOM 5440 O O . TYR A 1 676 ? 28.663 -4.059 1.011 1.00 66.19 676 TYR A O 1
ATOM 5448 N N . VAL A 1 677 ? 28.640 -1.807 0.961 1.00 67.25 677 VAL A N 1
ATOM 5449 C CA . VAL A 1 677 ? 27.379 -1.661 0.222 1.00 67.25 677 VAL A CA 1
ATOM 5450 C C . VAL A 1 677 ? 27.472 -2.341 -1.146 1.00 67.25 677 VAL A C 1
ATOM 5452 O O . VAL A 1 677 ? 26.610 -3.146 -1.492 1.00 67.25 677 VAL A O 1
ATOM 5455 N N . SER A 1 678 ? 28.568 -2.100 -1.868 1.00 68.44 678 SER A N 1
ATOM 5456 C CA . SER A 1 678 ? 28.837 -2.702 -3.177 1.00 68.44 678 SER A CA 1
ATOM 5457 C C . SER A 1 678 ? 28.960 -4.231 -3.062 1.00 68.44 678 SER A C 1
ATOM 5459 O O . SER A 1 678 ? 28.386 -4.971 -3.852 1.00 68.44 678 SER A O 1
ATOM 5461 N N . ARG A 1 679 ? 29.558 -4.737 -1.973 1.00 72.31 679 ARG A N 1
ATOM 5462 C CA . ARG A 1 679 ? 29.690 -6.184 -1.714 1.00 72.31 679 ARG A CA 1
ATOM 5463 C C . ARG A 1 679 ? 28.353 -6.896 -1.454 1.00 72.31 679 ARG A C 1
ATOM 5465 O O . ARG A 1 679 ? 28.158 -8.018 -1.917 1.00 72.31 679 ARG A O 1
ATOM 5472 N N . VAL A 1 680 ? 27.437 -6.278 -0.701 1.00 73.62 680 VAL A N 1
ATOM 5473 C CA . VAL A 1 680 ? 26.093 -6.840 -0.443 1.00 73.62 680 VAL A CA 1
ATOM 5474 C C . VAL A 1 680 ? 25.235 -6.795 -1.707 1.00 73.62 680 VAL A C 1
ATOM 5476 O O . VAL A 1 680 ? 24.498 -7.744 -1.979 1.00 73.62 680 VAL A O 1
ATOM 5479 N N . MET A 1 681 ? 25.356 -5.727 -2.500 1.00 75.19 681 MET A N 1
ATOM 5480 C CA . MET A 1 681 ? 24.700 -5.629 -3.804 1.00 75.19 681 MET A CA 1
ATOM 5481 C C . MET A 1 681 ? 25.188 -6.707 -4.766 1.00 75.19 681 MET A C 1
ATOM 5483 O O . MET A 1 681 ? 24.360 -7.417 -5.328 1.00 75.19 681 MET A O 1
ATOM 5487 N N . GLU A 1 682 ? 26.505 -6.871 -4.921 1.00 74.81 682 GLU A N 1
ATOM 5488 C CA . GLU A 1 682 ? 27.087 -7.915 -5.771 1.00 74.81 682 GLU A CA 1
ATOM 5489 C C . GLU A 1 682 ? 26.626 -9.310 -5.331 1.00 74.81 682 GLU A C 1
ATOM 5491 O O . GLU A 1 682 ? 26.209 -10.103 -6.168 1.00 74.81 682 GLU A O 1
ATOM 5496 N N . MET A 1 683 ? 26.579 -9.586 -4.022 1.00 78.88 683 MET A N 1
ATOM 5497 C CA . MET A 1 683 ? 26.045 -10.846 -3.492 1.00 78.88 683 MET A CA 1
ATOM 5498 C C . MET A 1 683 ? 24.576 -11.074 -3.876 1.00 78.88 683 MET A C 1
ATOM 5500 O O . MET A 1 683 ? 24.191 -12.199 -4.205 1.00 78.88 683 MET A O 1
ATOM 5504 N N . LEU A 1 684 ? 23.733 -10.040 -3.787 1.00 80.88 684 LEU A N 1
ATOM 5505 C CA . LEU A 1 684 ? 22.317 -10.144 -4.136 1.00 80.88 684 LEU A CA 1
ATOM 5506 C C . LEU A 1 684 ? 22.136 -10.354 -5.644 1.00 80.88 684 LEU A C 1
ATOM 5508 O O . LEU A 1 684 ? 21.346 -11.210 -6.039 1.00 80.88 684 LEU A O 1
ATOM 5512 N N . VAL A 1 685 ? 22.885 -9.620 -6.471 1.00 80.25 685 VAL A N 1
ATOM 5513 C CA . VAL A 1 685 ? 22.891 -9.773 -7.933 1.00 80.25 685 VAL A CA 1
ATOM 5514 C C . VAL A 1 685 ? 23.354 -11.180 -8.311 1.00 80.25 685 VAL A C 1
ATOM 5516 O O . VAL A 1 685 ? 22.642 -11.880 -9.029 1.00 80.25 685 VAL A O 1
ATOM 5519 N N . ASP A 1 686 ? 24.468 -11.654 -7.752 1.00 76.25 686 ASP A N 1
ATOM 5520 C CA . ASP A 1 686 ? 24.974 -13.008 -7.986 1.00 76.25 686 ASP A CA 1
ATOM 5521 C C . ASP A 1 686 ? 23.974 -14.073 -7.502 1.00 76.25 686 ASP A C 1
ATOM 5523 O O . ASP A 1 686 ? 23.718 -15.061 -8.191 1.00 76.25 686 ASP A O 1
ATOM 5527 N N . GLY A 1 687 ? 23.338 -13.866 -6.346 1.00 75.88 687 GLY A N 1
ATOM 5528 C CA . GLY A 1 687 ? 22.295 -14.751 -5.831 1.00 75.88 687 GLY A CA 1
ATOM 5529 C C . GLY A 1 687 ? 21.061 -14.820 -6.733 1.00 75.88 687 GLY A C 1
ATOM 5530 O O . GLY A 1 687 ? 20.535 -15.905 -6.973 1.00 75.88 687 GLY A O 1
ATOM 5531 N N . LEU A 1 688 ? 20.601 -13.687 -7.265 1.00 80.88 688 LEU A N 1
ATOM 5532 C CA . LEU A 1 688 ? 19.439 -13.627 -8.155 1.00 80.88 688 LEU A CA 1
ATOM 5533 C C . LEU A 1 688 ? 19.737 -14.197 -9.548 1.00 80.88 688 LEU A C 1
ATOM 5535 O O . LEU A 1 688 ? 18.856 -14.821 -10.141 1.00 80.88 688 LEU A O 1
ATOM 5539 N N . LEU A 1 689 ? 20.964 -14.034 -10.048 1.00 79.06 689 LEU A N 1
ATOM 5540 C CA . LEU A 1 689 ? 21.389 -14.566 -11.344 1.00 79.06 689 LEU A CA 1
ATOM 5541 C C . LEU A 1 689 ? 21.645 -16.078 -11.305 1.00 79.06 689 LEU A C 1
ATOM 5543 O O . LEU A 1 689 ? 21.243 -16.778 -12.237 1.00 79.06 689 LEU A O 1
ATOM 5547 N N . TRP A 1 690 ? 22.294 -16.584 -10.247 1.00 72.12 690 TRP A N 1
ATOM 5548 C CA . TRP A 1 690 ? 22.850 -17.945 -10.206 1.00 72.12 690 TRP A CA 1
ATOM 5549 C C . TRP A 1 690 ? 22.105 -18.943 -9.304 1.00 72.12 690 TRP A C 1
ATOM 5551 O O . TRP A 1 690 ? 22.356 -20.143 -9.409 1.00 72.12 690 TRP A O 1
ATOM 5561 N N . SER A 1 691 ? 21.186 -18.498 -8.440 1.00 77.50 691 SER A N 1
ATOM 5562 C CA . SER A 1 691 ? 20.457 -19.361 -7.489 1.00 77.50 691 SER A CA 1
ATOM 5563 C C . SER A 1 691 ? 18.982 -19.591 -7.865 1.00 77.50 691 SER A C 1
ATOM 5565 O O . SER A 1 691 ? 18.413 -18.926 -8.733 1.00 77.50 691 SER A O 1
ATOM 5567 N N . ASP A 1 692 ? 18.308 -20.487 -7.134 1.00 77.81 692 ASP A N 1
ATOM 5568 C CA . ASP A 1 692 ? 16.864 -20.780 -7.238 1.00 77.81 692 ASP A CA 1
ATOM 5569 C C . ASP A 1 692 ? 15.962 -19.565 -6.919 1.00 77.81 692 ASP A C 1
ATOM 5571 O O . ASP A 1 692 ? 14.758 -19.556 -7.213 1.00 77.81 692 ASP A O 1
ATOM 5575 N N . VAL A 1 693 ? 16.541 -18.520 -6.320 1.00 79.75 693 VAL A N 1
ATOM 5576 C CA . VAL A 1 693 ? 15.887 -17.235 -6.031 1.00 79.75 693 VAL A CA 1
ATOM 5577 C C . VAL A 1 693 ? 15.399 -16.591 -7.332 1.00 79.75 693 VAL A C 1
ATOM 5579 O O . VAL A 1 693 ? 14.248 -16.157 -7.403 1.00 79.75 693 VAL A O 1
ATOM 5582 N N . GLY A 1 694 ? 16.212 -16.641 -8.393 1.00 79.06 694 GLY A N 1
ATOM 5583 C CA . GLY A 1 694 ? 15.849 -16.138 -9.716 1.00 79.06 694 GLY A CA 1
ATOM 5584 C C . GLY A 1 694 ? 14.629 -16.847 -10.317 1.00 79.06 694 GLY A C 1
ATOM 5585 O O . GLY A 1 694 ? 13.716 -16.200 -10.822 1.00 79.06 694 GLY A O 1
ATOM 5586 N N . GLN A 1 695 ? 14.529 -18.174 -10.176 1.00 80.62 695 GLN A N 1
ATOM 5587 C CA . GLN A 1 695 ? 13.354 -18.934 -10.636 1.00 80.62 695 GLN A CA 1
ATOM 5588 C C . GLN A 1 695 ? 12.078 -18.550 -9.889 1.00 80.62 695 GLN A C 1
ATOM 5590 O O . GLN A 1 695 ? 10.983 -18.554 -10.452 1.00 80.62 695 GLN A O 1
ATOM 5595 N N . SER A 1 696 ? 12.209 -18.239 -8.602 1.00 81.88 696 SER A N 1
ATOM 5596 C CA . SER A 1 696 ? 11.083 -17.815 -7.773 1.00 81.88 696 SER A CA 1
ATOM 5597 C C . SER A 1 696 ? 10.609 -16.419 -8.177 1.00 81.88 696 SER A C 1
ATOM 5599 O O . SER A 1 696 ? 9.402 -16.216 -8.278 1.00 81.88 696 SER A O 1
ATOM 5601 N N . LEU A 1 697 ? 11.535 -15.516 -8.530 1.00 84.81 697 LEU A N 1
ATOM 5602 C CA . LEU A 1 697 ? 11.231 -14.203 -9.108 1.00 84.81 697 LEU A CA 1
ATOM 5603 C C . LEU A 1 697 ? 10.474 -14.332 -10.437 1.00 84.81 697 LEU A C 1
ATOM 5605 O O . LEU A 1 697 ? 9.430 -13.708 -10.603 1.00 84.81 697 LEU A O 1
ATOM 5609 N N . LEU A 1 698 ? 10.921 -15.209 -11.343 1.00 82.38 698 LEU A N 1
ATOM 5610 C CA . LEU A 1 698 ? 10.219 -15.443 -12.613 1.00 82.38 698 LEU A CA 1
ATOM 5611 C C . LEU A 1 698 ? 8.790 -15.962 -12.412 1.00 82.38 698 LEU A C 1
ATOM 5613 O O . LEU A 1 698 ? 7.892 -15.561 -13.141 1.00 82.38 698 LEU A O 1
ATOM 5617 N N . LYS A 1 699 ? 8.546 -16.802 -11.398 1.00 81.69 699 LYS A N 1
ATOM 5618 C CA . LYS A 1 699 ? 7.184 -17.254 -11.058 1.00 81.69 699 LYS A CA 1
ATOM 5619 C C . LYS A 1 699 ? 6.277 -16.127 -10.564 1.00 81.69 699 LYS A C 1
ATOM 5621 O O . LYS A 1 699 ? 5.065 -16.243 -10.703 1.00 81.69 699 LYS A O 1
ATOM 5626 N N . VAL A 1 700 ? 6.837 -15.072 -9.964 1.00 82.44 700 VAL A N 1
ATOM 5627 C CA . VAL A 1 700 ? 6.077 -13.869 -9.579 1.00 82.44 700 VAL A CA 1
ATOM 5628 C C . VAL A 1 700 ? 5.750 -13.026 -10.805 1.00 82.44 700 VAL A C 1
ATOM 5630 O O . VAL A 1 700 ? 4.614 -12.589 -10.957 1.00 82.44 700 VAL A O 1
ATOM 5633 N N . VAL A 1 701 ? 6.712 -12.861 -11.714 1.00 82.75 701 VAL A N 1
ATOM 5634 C CA . VAL A 1 701 ? 6.493 -12.172 -12.996 1.00 82.75 701 VAL A CA 1
ATOM 5635 C C . VAL A 1 701 ? 5.521 -12.949 -13.897 1.00 82.75 701 VAL A C 1
ATOM 5637 O O . VAL A 1 701 ? 4.870 -12.362 -14.749 1.00 82.75 701 VAL A O 1
ATOM 5640 N N . ASP A 1 702 ? 5.369 -14.259 -13.701 1.00 79.88 702 ASP A N 1
ATOM 5641 C CA . ASP A 1 702 ? 4.368 -15.071 -14.404 1.00 79.88 702 ASP A CA 1
ATOM 5642 C C . ASP A 1 702 ? 2.958 -15.002 -13.771 1.00 79.88 702 ASP A C 1
ATOM 5644 O O . ASP A 1 702 ? 2.044 -15.721 -14.179 1.00 79.88 702 ASP A O 1
ATOM 5648 N N . ILE A 1 703 ? 2.728 -14.128 -12.778 1.00 77.56 703 ILE A N 1
ATOM 5649 C CA . ILE A 1 703 ? 1.382 -13.858 -12.242 1.00 77.56 703 ILE A CA 1
ATOM 5650 C C . ILE A 1 703 ? 0.589 -13.063 -13.292 1.00 77.56 703 ILE A C 1
ATOM 5652 O O . ILE A 1 703 ? 0.505 -11.837 -13.259 1.00 77.56 703 ILE A O 1
ATOM 5656 N N . GLY A 1 704 ? 0.028 -13.766 -14.274 1.00 70.69 704 GLY A N 1
ATOM 5657 C CA . GLY A 1 704 ? -0.641 -13.151 -15.417 1.00 70.69 704 GLY A CA 1
ATOM 5658 C C . GLY A 1 704 ? -1.845 -12.266 -15.077 1.00 70.69 704 GLY A C 1
ATOM 5659 O O . GLY A 1 704 ? -2.454 -12.341 -14.007 1.00 70.69 704 GLY A O 1
ATOM 5660 N N . ILE A 1 705 ? -2.223 -11.436 -16.049 1.00 69.38 705 ILE A N 1
ATOM 5661 C CA . ILE A 1 705 ? -3.252 -10.386 -15.915 1.00 69.38 705 ILE A CA 1
ATOM 5662 C C . ILE A 1 705 ? -4.629 -10.939 -15.615 1.00 69.38 705 ILE A C 1
ATOM 5664 O O . ILE A 1 705 ? -5.386 -10.315 -14.883 1.00 69.38 705 ILE A O 1
ATOM 5668 N N . ASP A 1 706 ? -4.933 -12.145 -16.085 1.00 67.81 706 ASP A N 1
ATOM 5669 C CA . ASP A 1 706 ? -6.208 -12.792 -15.790 1.00 67.81 706 ASP A CA 1
ATOM 5670 C C . ASP A 1 706 ? -6.440 -12.937 -14.279 1.00 67.81 706 ASP A C 1
ATOM 5672 O O . ASP A 1 706 ? -7.585 -12.950 -13.829 1.00 67.81 706 ASP A O 1
ATOM 5676 N N . MET A 1 707 ? -5.374 -13.059 -13.478 1.00 68.88 707 MET A N 1
ATOM 5677 C CA . MET A 1 707 ? -5.484 -13.074 -12.021 1.00 68.88 707 MET A CA 1
ATOM 5678 C C . MET A 1 707 ? -5.760 -11.674 -11.467 1.00 68.88 707 MET A C 1
ATOM 5680 O O . MET A 1 707 ? -6.614 -11.526 -10.596 1.00 68.88 707 MET A O 1
ATOM 5684 N N . VAL A 1 708 ? -5.084 -10.653 -11.998 1.00 71.25 708 VAL A N 1
ATOM 5685 C CA . VAL A 1 708 ? -5.275 -9.242 -11.630 1.00 71.25 708 VAL A CA 1
ATOM 5686 C C . VAL A 1 708 ? -6.711 -8.806 -11.926 1.00 71.25 708 VAL A C 1
ATOM 5688 O O . VAL A 1 708 ? -7.411 -8.328 -11.032 1.00 71.25 708 VAL A O 1
ATOM 5691 N N . ASP A 1 709 ? -7.205 -9.084 -13.130 1.00 68.69 709 ASP A N 1
ATOM 5692 C CA . ASP A 1 709 ? -8.561 -8.741 -13.557 1.00 68.69 709 ASP A CA 1
ATOM 5693 C C . ASP A 1 709 ? -9.622 -9.511 -12.771 1.00 68.69 709 ASP A C 1
ATOM 5695 O O . ASP A 1 709 ? -10.633 -8.933 -12.370 1.00 68.69 709 ASP A O 1
ATOM 5699 N N . LYS A 1 710 ? -9.390 -10.793 -12.450 1.00 66.81 710 LYS A N 1
ATOM 5700 C CA . LYS A 1 710 ? -10.273 -11.547 -11.544 1.00 66.81 710 LYS A CA 1
ATOM 5701 C C . LYS A 1 710 ? -1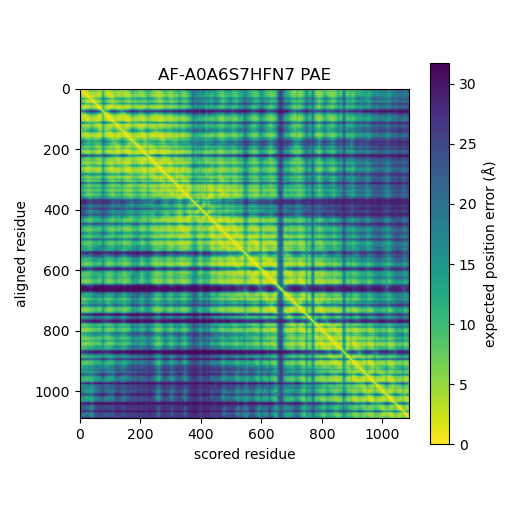0.282 -10.946 -10.141 1.00 66.81 710 LYS A C 1
ATOM 5703 O O . LYS A 1 710 ? -11.351 -10.808 -9.552 1.00 66.81 710 LYS A O 1
ATOM 5708 N N . LEU A 1 711 ? -9.131 -10.565 -9.592 1.00 63.72 711 LEU A N 1
ATOM 5709 C CA . LEU A 1 711 ? -9.049 -9.994 -8.247 1.00 63.72 711 LEU A CA 1
ATOM 5710 C C . LEU A 1 711 ? -9.701 -8.610 -8.165 1.00 63.72 711 LEU A C 1
ATOM 5712 O O . LEU A 1 711 ? -10.418 -8.356 -7.193 1.00 63.72 711 LEU A O 1
ATOM 5716 N N . PHE A 1 712 ? -9.538 -7.762 -9.185 1.00 66.38 712 PHE A N 1
ATOM 5717 C CA . PHE A 1 712 ? -10.259 -6.490 -9.304 1.00 66.38 712 PHE A CA 1
ATOM 5718 C C . PHE A 1 712 ? -11.749 -6.696 -9.549 1.00 66.38 712 PHE A C 1
ATOM 5720 O O . PHE A 1 712 ? -12.573 -5.965 -8.991 1.00 66.38 712 PHE A O 1
ATOM 5727 N N . ALA A 1 713 ? -12.120 -7.710 -10.335 1.00 59.25 713 ALA A N 1
ATOM 5728 C CA . ALA A 1 713 ? -13.513 -8.070 -10.519 1.00 59.25 713 ALA A CA 1
ATOM 5729 C C . ALA A 1 713 ? -14.160 -8.478 -9.195 1.00 59.25 713 ALA A C 1
ATOM 5731 O O . ALA A 1 713 ? -15.345 -8.196 -9.042 1.00 59.25 713 ALA A O 1
ATOM 5732 N N . VAL A 1 714 ? -13.394 -9.073 -8.271 1.00 55.38 714 VAL A N 1
ATOM 5733 C CA . VAL A 1 714 ? -13.860 -9.516 -6.956 1.00 55.38 714 VAL A CA 1
ATOM 5734 C C . VAL A 1 714 ? -13.887 -8.368 -5.935 1.00 55.38 714 VAL A C 1
ATOM 5736 O O . VAL A 1 714 ? -14.916 -8.109 -5.316 1.00 55.38 714 VAL A O 1
ATOM 5739 N N . HIS A 1 715 ? -12.796 -7.629 -5.762 1.00 53.09 715 HIS A N 1
ATOM 5740 C CA . HIS A 1 715 ? -12.645 -6.706 -4.628 1.00 53.09 715 HIS A CA 1
ATOM 5741 C C . HIS A 1 715 ? -12.864 -5.225 -4.980 1.00 53.09 715 HIS A C 1
ATOM 5743 O O . HIS A 1 715 ? -12.886 -4.376 -4.086 1.00 53.09 715 HIS A O 1
ATOM 5749 N N . GLY A 1 716 ? -13.072 -4.903 -6.263 1.00 53.97 716 GLY A N 1
ATOM 5750 C CA . GLY A 1 716 ? -13.108 -3.526 -6.753 1.00 53.97 716 GLY A CA 1
ATOM 5751 C C . GLY A 1 716 ? -11.741 -2.835 -6.655 1.00 53.97 716 GLY A C 1
ATOM 5752 O O . GLY A 1 716 ? -10.774 -3.400 -6.156 1.00 53.97 716 GLY A O 1
ATOM 5753 N N . SER A 1 717 ? -11.647 -1.591 -7.127 1.00 51.84 717 SER A N 1
ATOM 5754 C CA . SER A 1 717 ? -10.417 -0.777 -7.077 1.00 51.84 717 SER A CA 1
ATOM 5755 C C . SER A 1 717 ? -10.232 -0.074 -5.724 1.00 51.84 717 SER A C 1
ATOM 5757 O O . SER A 1 717 ? -9.967 1.123 -5.680 1.00 51.84 717 SER A O 1
ATOM 5759 N N . CYS A 1 718 ? -10.477 -0.777 -4.617 1.00 50.78 718 CYS A N 1
ATOM 5760 C CA . CYS A 1 718 ? -10.231 -0.234 -3.280 1.00 50.78 718 CYS A CA 1
ATOM 5761 C C . CYS A 1 718 ? -8.734 -0.359 -2.951 1.00 50.78 718 CYS A C 1
ATOM 5763 O O . CYS A 1 718 ? -8.130 -1.375 -3.305 1.00 50.78 718 CYS A O 1
ATOM 5765 N N . SER A 1 719 ? -8.158 0.647 -2.284 1.00 50.12 719 SER A N 1
ATOM 5766 C CA . SER A 1 719 ? -6.729 0.701 -1.931 1.00 50.12 719 SER A CA 1
ATOM 5767 C C . SER A 1 719 ? -6.267 -0.528 -1.139 1.00 50.12 719 SER A C 1
ATOM 5769 O O . SER A 1 719 ? -5.213 -1.068 -1.433 1.00 50.12 719 SER A O 1
ATOM 5771 N N . ASP A 1 720 ? -7.111 -1.055 -0.246 1.00 51.84 720 ASP A N 1
ATOM 5772 C CA . ASP A 1 720 ? -6.801 -2.234 0.589 1.00 51.84 720 ASP A CA 1
ATOM 5773 C C . ASP A 1 720 ? -7.191 -3.572 -0.060 1.00 51.84 720 ASP A C 1
ATOM 5775 O O . ASP A 1 720 ? -7.378 -4.597 0.612 1.00 51.84 720 ASP A O 1
ATOM 5779 N N . SER A 1 721 ? -7.424 -3.585 -1.372 1.00 63.81 721 SER A N 1
ATOM 5780 C CA . SER A 1 721 ? -7.788 -4.821 -2.054 1.00 63.81 721 SER A CA 1
ATOM 5781 C C . SER A 1 721 ? -6.557 -5.713 -2.268 1.00 63.81 721 SER A C 1
ATOM 5783 O O . SER A 1 721 ? -5.486 -5.221 -2.620 1.00 63.81 721 SER A O 1
ATOM 5785 N N . PRO A 1 722 ? -6.700 -7.050 -2.175 1.00 65.06 722 PRO A N 1
ATOM 5786 C CA . PRO A 1 722 ? -5.631 -7.975 -2.563 1.00 65.06 722 PRO A CA 1
ATOM 5787 C C . PRO A 1 722 ? -5.202 -7.800 -4.026 1.00 65.06 722 PRO A C 1
ATOM 5789 O O . PRO A 1 722 ? -4.123 -8.242 -4.399 1.00 65.06 722 PRO A O 1
ATOM 5792 N N . ALA A 1 723 ? -6.039 -7.175 -4.861 1.00 70.81 723 ALA A N 1
ATOM 5793 C CA . ALA A 1 723 ? -5.702 -6.850 -6.239 1.00 70.81 723 ALA A CA 1
ATOM 5794 C C . ALA A 1 723 ? -4.583 -5.800 -6.320 1.00 70.81 723 ALA A C 1
ATOM 5796 O O . ALA A 1 723 ? -3.656 -5.985 -7.099 1.00 70.81 723 ALA A O 1
ATOM 5797 N N . VAL A 1 724 ? -4.633 -4.753 -5.486 1.00 76.31 724 VAL A N 1
ATOM 5798 C CA . VAL A 1 724 ? -3.589 -3.713 -5.426 1.00 76.31 724 VAL A CA 1
ATOM 5799 C C . VAL A 1 724 ? -2.264 -4.313 -4.964 1.00 76.31 724 VAL A C 1
ATOM 5801 O O . VAL A 1 724 ? -1.258 -4.114 -5.633 1.00 76.31 724 VAL A O 1
ATOM 5804 N N . LEU A 1 725 ? -2.279 -5.158 -3.927 1.00 79.00 725 LEU A N 1
ATOM 5805 C CA . LEU A 1 725 ? -1.069 -5.856 -3.469 1.00 79.00 725 LEU A CA 1
ATOM 5806 C C . LEU A 1 725 ? -0.437 -6.729 -4.564 1.00 79.00 725 LEU A C 1
ATOM 5808 O O . LEU A 1 725 ? 0.781 -6.832 -4.643 1.00 79.00 725 LEU A O 1
ATOM 5812 N N . VAL A 1 726 ? -1.243 -7.362 -5.425 1.00 82.88 726 VAL A N 1
ATOM 5813 C CA . VAL A 1 726 ? -0.719 -8.132 -6.568 1.00 82.88 726 VAL A CA 1
ATOM 5814 C C . VAL A 1 726 ? -0.138 -7.218 -7.646 1.00 82.88 726 VAL A C 1
ATOM 5816 O O . VAL A 1 726 ? 0.888 -7.557 -8.226 1.00 82.88 726 VAL A O 1
ATOM 5819 N N . VAL A 1 727 ? -0.764 -6.070 -7.914 1.00 83.88 727 VAL A N 1
ATOM 5820 C CA . VAL A 1 727 ? -0.237 -5.059 -8.846 1.00 83.88 727 VAL A CA 1
ATOM 5821 C C . VAL A 1 727 ? 1.115 -4.537 -8.353 1.00 83.88 727 VAL A C 1
ATOM 5823 O O . VAL A 1 727 ? 2.080 -4.554 -9.114 1.00 83.88 727 VAL A O 1
ATOM 5826 N N . GLU A 1 728 ? 1.217 -4.169 -7.075 1.00 85.00 728 GLU A N 1
ATOM 5827 C CA . GLU A 1 728 ? 2.472 -3.741 -6.443 1.00 85.00 728 GLU A CA 1
ATOM 5828 C C . GLU A 1 728 ? 3.526 -4.852 -6.461 1.00 85.00 728 GLU A C 1
ATOM 5830 O O . GLU A 1 728 ? 4.677 -4.605 -6.808 1.00 85.00 728 GLU A O 1
ATOM 5835 N N . LEU A 1 729 ? 3.134 -6.098 -6.183 1.00 87.44 729 LEU A N 1
ATOM 5836 C CA . LEU A 1 729 ? 4.032 -7.249 -6.255 1.00 87.44 729 LEU A CA 1
ATOM 5837 C C . LEU A 1 729 ? 4.614 -7.436 -7.665 1.00 87.44 729 LEU A C 1
ATOM 5839 O O . LEU A 1 729 ? 5.822 -7.633 -7.809 1.00 87.44 729 LEU A O 1
ATOM 5843 N N . ILE A 1 730 ? 3.772 -7.368 -8.705 1.00 87.75 730 ILE A N 1
ATOM 5844 C CA . ILE A 1 730 ? 4.212 -7.467 -10.105 1.00 87.75 730 ILE A CA 1
ATOM 5845 C C . ILE A 1 730 ? 5.157 -6.308 -10.426 1.00 87.75 730 ILE A C 1
ATOM 5847 O O . ILE A 1 730 ? 6.245 -6.547 -10.949 1.00 87.75 730 ILE A O 1
ATOM 5851 N N . LYS A 1 731 ? 4.790 -5.079 -10.053 1.00 88.75 731 LYS A N 1
ATOM 5852 C CA . LYS A 1 731 ? 5.611 -3.879 -10.241 1.00 88.75 731 LYS A CA 1
ATOM 5853 C C . LYS A 1 731 ? 6.996 -4.039 -9.612 1.00 88.75 731 LYS A C 1
ATOM 5855 O O . LYS A 1 731 ? 7.986 -3.994 -10.335 1.00 88.75 731 LYS A O 1
ATOM 5860 N N . SER A 1 732 ? 7.076 -4.333 -8.313 1.00 87.62 732 SER A N 1
ATOM 5861 C CA . SER A 1 732 ? 8.350 -4.545 -7.616 1.00 87.62 732 SER A CA 1
ATOM 5862 C C . SER A 1 732 ? 9.156 -5.698 -8.217 1.00 87.62 732 SER A C 1
ATOM 5864 O O . SER A 1 732 ? 10.379 -5.611 -8.295 1.00 87.62 732 SER A O 1
ATOM 5866 N N . SER A 1 733 ? 8.500 -6.766 -8.688 1.00 89.81 733 SER A N 1
ATOM 5867 C CA . SER A 1 733 ? 9.199 -7.894 -9.318 1.00 89.81 733 SER A CA 1
ATOM 5868 C C . SER A 1 733 ? 9.840 -7.513 -10.654 1.00 89.81 733 SER A C 1
ATOM 5870 O O . SER A 1 733 ? 10.975 -7.912 -10.919 1.00 89.81 733 SER A O 1
ATOM 5872 N N . LEU A 1 734 ? 9.151 -6.700 -11.465 1.00 86.69 734 LEU A N 1
ATOM 5873 C CA . LEU A 1 734 ? 9.673 -6.179 -12.726 1.00 86.69 734 LEU A CA 1
ATOM 5874 C C . LEU A 1 734 ? 10.810 -5.184 -12.481 1.00 86.69 734 LEU A C 1
ATOM 5876 O O . LEU A 1 734 ? 11.828 -5.270 -13.162 1.00 86.69 734 LEU A O 1
ATOM 5880 N N . THR A 1 735 ? 10.682 -4.298 -11.488 1.00 88.00 735 THR A N 1
ATOM 5881 C CA . THR A 1 735 ? 11.743 -3.351 -11.109 1.00 88.00 735 THR A CA 1
ATOM 5882 C C . THR A 1 735 ? 13.013 -4.081 -10.683 1.00 88.00 735 THR A C 1
ATOM 5884 O O . THR A 1 735 ? 14.069 -3.840 -11.259 1.00 88.00 735 THR A O 1
ATOM 5887 N N . VAL A 1 736 ? 12.912 -5.028 -9.741 1.00 86.69 736 VAL A N 1
ATOM 5888 C CA . VAL A 1 736 ? 14.070 -5.810 -9.274 1.00 86.69 736 VAL A CA 1
ATOM 5889 C C . VAL A 1 736 ? 14.708 -6.576 -10.432 1.00 86.69 736 VAL A C 1
ATOM 5891 O O . VAL A 1 736 ? 15.929 -6.573 -10.570 1.00 86.69 736 VAL A O 1
ATOM 5894 N N . LEU A 1 737 ? 13.907 -7.200 -11.303 1.00 86.12 737 LEU A N 1
ATOM 5895 C CA . LEU A 1 737 ? 14.434 -7.911 -12.468 1.00 86.12 737 LEU A CA 1
ATOM 5896 C C . LEU A 1 737 ? 15.166 -6.964 -13.433 1.00 86.12 737 LEU A C 1
ATOM 5898 O O . LEU A 1 737 ? 16.253 -7.293 -13.905 1.00 86.12 737 LEU A O 1
ATOM 5902 N N . ASN A 1 738 ? 14.604 -5.784 -13.700 1.00 85.62 738 ASN A N 1
ATOM 5903 C CA . ASN A 1 738 ? 15.222 -4.774 -14.553 1.00 85.62 738 ASN A CA 1
ATOM 5904 C C . ASN A 1 738 ? 16.549 -4.266 -13.969 1.00 85.62 738 ASN A C 1
ATOM 5906 O O . ASN A 1 738 ? 17.526 -4.184 -14.714 1.00 85.62 738 ASN A O 1
ATOM 5910 N N . GLU A 1 739 ? 16.604 -3.979 -12.668 1.00 82.25 739 GLU A N 1
ATOM 5911 C CA . GLU A 1 739 ? 17.815 -3.505 -11.984 1.00 82.25 739 GLU A CA 1
ATOM 5912 C C . GLU A 1 739 ? 18.925 -4.563 -11.947 1.00 82.25 739 GLU A C 1
ATOM 5914 O O . GLU A 1 739 ? 20.097 -4.243 -12.154 1.00 82.25 739 GLU A O 1
ATOM 5919 N N . VAL A 1 740 ? 18.571 -5.832 -11.722 1.00 82.56 740 VAL A N 1
ATOM 5920 C CA . VAL A 1 740 ? 19.529 -6.950 -11.748 1.00 82.56 740 VAL A CA 1
ATOM 5921 C C . VAL A 1 740 ? 20.153 -7.104 -13.135 1.00 82.56 740 VAL A C 1
ATOM 5923 O O . VAL A 1 740 ? 21.359 -7.324 -13.239 1.00 82.56 740 VAL A O 1
ATOM 5926 N N . LEU A 1 741 ? 19.357 -6.957 -14.200 1.00 78.75 741 LEU A N 1
ATOM 5927 C CA . LEU A 1 741 ? 19.858 -7.034 -15.575 1.00 78.75 741 LEU A CA 1
ATOM 5928 C C . LEU A 1 741 ? 20.760 -5.845 -15.950 1.00 78.75 741 LEU A C 1
ATOM 5930 O O . LEU A 1 741 ? 21.721 -6.041 -16.692 1.00 78.75 741 LEU A O 1
ATOM 5934 N N . ASP A 1 742 ? 20.497 -4.641 -15.429 1.00 78.25 742 ASP A N 1
ATOM 5935 C CA . ASP A 1 742 ? 21.342 -3.460 -15.687 1.00 78.25 742 ASP A CA 1
ATOM 5936 C C . ASP A 1 742 ? 22.724 -3.580 -15.046 1.00 78.25 742 ASP A C 1
ATOM 5938 O O . ASP A 1 742 ? 23.726 -3.146 -15.613 1.00 78.25 742 ASP A O 1
ATOM 5942 N N . ARG A 1 743 ? 22.788 -4.191 -13.861 1.00 72.19 743 ARG A N 1
ATOM 5943 C CA . ARG A 1 743 ? 24.010 -4.286 -13.049 1.00 72.19 743 ARG A CA 1
ATOM 5944 C C . ARG A 1 743 ? 24.809 -5.554 -13.300 1.00 72.19 743 ARG A C 1
ATOM 5946 O O . ARG A 1 743 ? 25.604 -5.960 -12.453 1.00 72.19 743 ARG A O 1
ATOM 5953 N N . ARG A 1 744 ? 24.623 -6.173 -14.467 1.00 65.94 744 ARG A N 1
ATOM 5954 C CA . ARG A 1 744 ? 25.446 -7.298 -14.909 1.00 65.94 744 ARG A CA 1
ATOM 5955 C C . ARG A 1 744 ? 26.932 -6.941 -14.724 1.00 65.94 744 ARG A C 1
ATOM 5957 O O . ARG A 1 744 ? 27.365 -5.911 -15.249 1.00 65.94 744 ARG A O 1
ATOM 5964 N N . PRO A 1 745 ? 27.735 -7.777 -14.039 1.00 56.38 745 PRO A N 1
ATOM 5965 C CA . PRO A 1 745 ? 29.158 -7.515 -13.907 1.00 56.38 745 PRO A CA 1
ATOM 5966 C C . PRO A 1 745 ? 29.792 -7.503 -15.303 1.00 56.38 745 PRO A C 1
ATOM 5968 O O . PRO A 1 745 ? 29.852 -8.525 -15.984 1.00 56.38 745 PRO A O 1
ATOM 5971 N N . GLN A 1 746 ? 30.270 -6.333 -15.736 1.00 47.25 746 GLN A N 1
ATOM 5972 C CA . GLN A 1 746 ? 31.002 -6.164 -17.000 1.00 47.25 746 GLN A CA 1
ATOM 5973 C C . GLN A 1 746 ? 32.354 -6.907 -16.985 1.00 47.25 746 GLN A C 1
ATOM 5975 O O . GLN A 1 746 ? 32.962 -7.119 -18.030 1.00 47.25 746 GLN A O 1
ATOM 5980 N N . TYR A 1 747 ? 32.799 -7.350 -15.804 1.00 41.25 747 TYR A N 1
ATOM 5981 C CA . TYR A 1 747 ? 34.026 -8.106 -15.566 1.00 41.25 747 TYR A CA 1
ATOM 5982 C C . TYR A 1 747 ? 33.759 -9.612 -15.485 1.00 41.25 747 TYR A C 1
ATOM 5984 O O . TYR A 1 747 ? 33.873 -10.238 -14.431 1.00 41.25 747 TYR A O 1
ATOM 5992 N N . SER A 1 748 ? 33.387 -10.210 -16.606 1.00 39.34 748 SER A N 1
ATOM 5993 C CA . SER A 1 748 ? 33.678 -11.618 -16.878 1.00 39.34 748 SER A CA 1
ATOM 5994 C C . SER A 1 748 ? 33.950 -11.716 -18.368 1.00 39.34 748 SER A C 1
ATOM 5996 O O . SER A 1 748 ? 33.045 -11.782 -19.198 1.00 39.34 748 SER A O 1
ATOM 5998 N N . GLU A 1 749 ? 35.232 -11.594 -18.699 1.00 37.31 749 GLU A N 1
ATOM 5999 C CA . GLU A 1 749 ? 35.765 -12.101 -19.952 1.00 37.31 749 GLU A CA 1
ATOM 6000 C C . GLU A 1 749 ? 35.380 -13.592 -20.001 1.00 37.31 749 GLU A C 1
ATOM 6002 O O . GLU A 1 749 ? 35.801 -14.344 -19.132 1.00 37.31 749 GLU A O 1
ATOM 6007 N N . GLU A 1 750 ? 34.534 -13.965 -20.971 1.00 38.25 750 GLU A N 1
ATOM 6008 C CA . GLU A 1 750 ? 33.920 -15.286 -21.237 1.00 38.25 750 GLU A CA 1
ATOM 6009 C C . GLU A 1 750 ? 32.403 -15.407 -20.943 1.00 38.25 750 GLU A C 1
ATOM 6011 O O . GLU A 1 750 ? 31.854 -14.976 -19.934 1.00 38.25 750 GLU A O 1
ATOM 6016 N N . HIS A 1 751 ? 31.698 -15.959 -21.934 1.00 48.22 751 HIS A N 1
ATOM 6017 C CA . HIS A 1 751 ? 30.249 -15.960 -22.155 1.00 48.22 751 HIS A CA 1
ATOM 6018 C C . HIS A 1 751 ? 29.433 -16.898 -21.238 1.00 48.22 751 HIS A C 1
ATOM 6020 O O . HIS A 1 751 ? 28.621 -17.682 -21.736 1.00 48.22 751 HIS A O 1
ATOM 6026 N N . ASP A 1 752 ? 29.574 -16.813 -19.920 1.00 55.09 752 ASP A N 1
ATOM 6027 C CA . ASP A 1 752 ? 28.729 -17.619 -19.033 1.00 55.09 752 ASP A CA 1
ATOM 6028 C C . ASP A 1 752 ? 27.336 -16.980 -18.880 1.00 55.09 752 ASP A C 1
ATOM 6030 O O . ASP A 1 752 ? 27.128 -16.020 -18.140 1.00 55.09 752 ASP A O 1
ATOM 6034 N N . ILE A 1 753 ? 26.367 -17.503 -19.641 1.00 63.38 753 ILE A N 1
ATOM 6035 C CA . ILE A 1 753 ? 24.946 -17.138 -19.543 1.00 63.38 753 ILE A CA 1
ATOM 6036 C C . ILE A 1 753 ? 24.431 -17.635 -18.187 1.00 63.38 753 ILE A C 1
ATOM 6038 O O . ILE A 1 753 ? 24.463 -18.844 -17.931 1.00 63.38 753 ILE A O 1
ATOM 6042 N N . SER A 1 754 ? 23.927 -16.735 -17.343 1.00 70.44 754 SER A N 1
ATOM 6043 C CA . SER A 1 754 ? 23.388 -17.091 -16.022 1.00 70.44 754 SER A CA 1
ATOM 6044 C C . SER A 1 754 ? 22.185 -18.040 -16.139 1.00 70.44 754 SER A C 1
ATOM 6046 O O . SER A 1 754 ? 21.457 -17.978 -17.129 1.00 70.44 754 SER A O 1
ATOM 6048 N N . PRO A 1 755 ? 21.908 -18.928 -15.166 1.00 69.00 755 PRO A N 1
ATOM 6049 C CA . PRO A 1 755 ? 20.767 -19.837 -15.236 1.00 69.00 755 PRO A CA 1
ATOM 6050 C C . PRO A 1 755 ? 19.438 -19.083 -15.326 1.00 69.00 755 PRO A C 1
ATOM 6052 O O . PRO A 1 755 ? 18.537 -19.566 -16.006 1.00 69.00 755 PRO A O 1
ATOM 6055 N N . LEU A 1 756 ? 19.327 -17.886 -14.730 1.00 72.75 756 LEU A N 1
ATOM 6056 C CA . LEU A 1 756 ? 18.181 -16.994 -14.916 1.00 72.75 756 LEU A CA 1
ATOM 6057 C C . LEU A 1 756 ? 18.012 -16.600 -16.391 1.00 72.75 756 LEU A C 1
ATOM 6059 O O . LEU A 1 756 ? 16.946 -16.840 -16.966 1.00 72.75 756 LEU A O 1
ATOM 6063 N N . GLU A 1 757 ? 19.065 -16.066 -17.016 1.00 70.38 757 GLU A N 1
ATOM 6064 C CA . GLU A 1 757 ? 19.083 -15.720 -18.442 1.00 70.38 757 GLU A CA 1
ATOM 6065 C C . GLU A 1 757 ? 18.850 -16.952 -19.317 1.00 70.38 757 GLU A C 1
ATOM 6067 O O . GLU A 1 757 ? 18.087 -16.881 -20.272 1.00 70.38 757 GLU A O 1
ATOM 6072 N N . GLN A 1 758 ? 19.420 -18.109 -18.972 1.00 69.25 758 GLN A N 1
ATOM 6073 C CA . GLN A 1 758 ? 19.157 -19.365 -19.666 1.00 69.25 758 GLN A CA 1
ATOM 6074 C C . GLN A 1 758 ? 17.683 -19.749 -19.559 1.00 69.25 758 GLN A C 1
ATOM 6076 O O . GLN A 1 758 ? 17.129 -20.195 -20.556 1.00 69.25 758 GLN A O 1
ATOM 6081 N N . THR A 1 759 ? 16.991 -19.558 -18.429 1.00 67.62 759 THR A N 1
ATOM 6082 C CA . THR A 1 759 ? 15.528 -19.758 -18.374 1.00 67.62 759 THR A CA 1
ATOM 6083 C C . THR A 1 759 ? 14.768 -18.761 -19.227 1.00 67.62 759 THR A C 1
ATOM 6085 O O . THR A 1 759 ? 13.870 -19.178 -19.954 1.00 67.62 759 THR A O 1
ATOM 6088 N N . LEU A 1 760 ? 15.136 -17.478 -19.187 1.00 68.06 760 LEU A N 1
ATOM 6089 C CA . LEU A 1 760 ? 14.523 -16.458 -20.037 1.00 68.06 760 LEU A CA 1
ATOM 6090 C C . LEU A 1 760 ? 14.688 -16.839 -21.518 1.00 68.06 760 LEU A C 1
ATOM 6092 O O . LEU A 1 760 ? 13.700 -16.937 -22.239 1.00 68.06 760 LEU A O 1
ATOM 6096 N N . ILE A 1 761 ? 15.906 -17.187 -21.944 1.00 65.88 761 ILE A N 1
ATOM 6097 C CA . ILE A 1 761 ? 16.275 -17.578 -23.314 1.00 65.88 761 ILE A CA 1
ATOM 6098 C C . ILE A 1 761 ? 15.658 -18.927 -23.716 1.00 65.88 761 ILE A C 1
ATOM 6100 O O . ILE A 1 761 ? 15.121 -19.076 -24.815 1.00 65.88 761 ILE A O 1
ATOM 6104 N N . THR A 1 762 ? 15.685 -19.943 -22.854 1.00 63.09 762 THR A N 1
ATOM 6105 C CA . THR A 1 762 ? 15.121 -21.269 -23.168 1.00 63.09 762 THR A CA 1
ATOM 6106 C C . THR A 1 762 ? 13.604 -21.221 -23.258 1.00 63.09 762 THR A C 1
ATOM 6108 O O . THR A 1 762 ? 13.049 -21.860 -24.151 1.00 63.09 762 THR A O 1
ATOM 6111 N N . GLN A 1 763 ? 12.925 -20.419 -22.432 1.00 57.47 763 GLN A N 1
ATOM 6112 C CA . GLN A 1 763 ? 11.492 -20.153 -22.582 1.00 57.47 763 GLN A CA 1
ATOM 6113 C C . GLN A 1 763 ? 11.170 -19.381 -23.873 1.00 57.47 763 GLN A C 1
ATOM 6115 O O . GLN A 1 763 ? 10.073 -19.561 -24.409 1.00 57.47 763 GLN A O 1
ATOM 6120 N N . VAL A 1 764 ? 12.121 -18.607 -24.422 1.00 50.84 764 VAL A N 1
ATOM 6121 C CA . VAL A 1 764 ? 12.017 -18.011 -25.770 1.00 50.84 764 VAL A CA 1
ATOM 6122 C C . VAL A 1 764 ? 12.153 -19.071 -26.874 1.00 50.84 764 VAL A C 1
ATOM 6124 O O . VAL A 1 764 ? 11.467 -19.013 -27.893 1.00 50.84 764 VAL A O 1
ATOM 6127 N N . THR A 1 765 ? 13.020 -20.066 -26.668 1.00 42.88 765 THR A N 1
ATOM 6128 C CA . THR A 1 765 ? 13.460 -21.014 -27.710 1.00 42.88 765 THR A CA 1
ATOM 6129 C C . THR A 1 765 ? 12.582 -22.277 -27.808 1.00 42.88 765 THR A C 1
ATOM 6131 O O . THR A 1 765 ? 12.578 -22.968 -28.830 1.00 42.88 765 THR A O 1
ATOM 6134 N N . ARG A 1 766 ? 11.788 -22.602 -26.777 1.00 45.59 766 ARG A N 1
ATOM 6135 C CA . ARG A 1 766 ? 11.036 -23.871 -26.652 1.00 45.59 766 ARG A CA 1
ATOM 6136 C C . ARG A 1 766 ? 9.754 -23.967 -27.495 1.00 45.59 766 ARG A C 1
ATOM 6138 O O . ARG A 1 766 ? 8.766 -24.532 -27.045 1.00 45.59 766 ARG A O 1
ATOM 6145 N N . LYS A 1 767 ? 9.773 -23.479 -28.738 1.00 41.84 767 LYS A N 1
ATOM 6146 C CA . LYS A 1 767 ? 8.734 -23.794 -29.736 1.00 41.84 767 LYS A CA 1
ATOM 6147 C C . LYS A 1 767 ? 9.097 -24.931 -30.685 1.00 41.84 767 LYS A C 1
ATOM 6149 O O . LYS A 1 767 ? 8.229 -25.377 -31.423 1.00 41.84 767 LYS A O 1
ATOM 6154 N N . MET A 1 768 ? 10.343 -25.414 -30.690 1.00 40.69 768 MET A N 1
ATOM 6155 C CA . MET A 1 768 ? 10.720 -26.428 -31.681 1.00 40.69 768 MET A CA 1
ATOM 6156 C C . MET A 1 768 ? 10.292 -27.863 -31.330 1.00 40.69 768 MET A C 1
ATOM 6158 O O . MET A 1 768 ? 10.019 -28.603 -32.263 1.00 40.69 768 MET A O 1
ATOM 6162 N N . ASN A 1 769 ? 10.176 -28.273 -30.052 1.00 37.34 769 ASN A N 1
ATOM 6163 C CA . ASN A 1 769 ? 10.127 -29.713 -29.711 1.00 37.34 769 ASN A CA 1
ATOM 6164 C C . ASN A 1 769 ? 9.215 -30.136 -28.521 1.00 37.34 769 ASN A C 1
ATOM 6166 O O . ASN A 1 769 ? 9.661 -30.946 -27.714 1.00 37.34 769 ASN A O 1
ATOM 6170 N N . SER A 1 770 ? 7.977 -29.649 -28.348 1.00 31.27 770 SER A N 1
ATOM 6171 C CA . SER A 1 770 ? 6.955 -30.400 -27.564 1.00 31.27 770 SER A CA 1
ATOM 6172 C C . SER A 1 770 ? 5.569 -29.751 -27.605 1.00 31.27 770 SER A C 1
ATOM 6174 O O . SER A 1 770 ? 5.396 -28.645 -27.103 1.00 31.27 770 SER A O 1
ATOM 6176 N N . GLU A 1 771 ? 4.564 -30.477 -28.094 1.00 35.03 771 GLU A N 1
ATOM 6177 C CA . GLU A 1 771 ? 3.140 -30.093 -28.094 1.00 35.03 771 GLU A CA 1
ATOM 6178 C C . GLU A 1 771 ? 2.423 -30.342 -26.744 1.00 35.03 771 GLU A C 1
ATOM 6180 O O . GLU A 1 771 ? 1.198 -30.345 -26.685 1.00 35.03 771 GLU A O 1
ATOM 6185 N N . THR A 1 772 ? 3.142 -30.564 -25.635 1.00 34.50 772 THR A N 1
ATOM 6186 C CA . THR A 1 772 ? 2.527 -31.004 -24.363 1.00 34.50 772 THR A CA 1
ATOM 6187 C C . THR A 1 772 ? 3.092 -30.318 -23.115 1.00 34.50 772 THR A C 1
ATOM 6189 O O . THR A 1 772 ? 3.604 -30.984 -22.215 1.00 34.50 772 THR A O 1
ATOM 6192 N N . ALA A 1 773 ? 2.988 -28.991 -23.025 1.00 35.00 773 ALA A N 1
ATOM 6193 C CA . ALA A 1 773 ? 3.068 -28.290 -21.741 1.00 35.00 773 ALA A CA 1
ATOM 6194 C C . ALA A 1 773 ? 2.151 -27.057 -21.757 1.00 35.00 773 ALA A C 1
ATOM 6196 O O . ALA A 1 773 ? 2.418 -26.089 -22.461 1.00 35.00 773 ALA A O 1
ATOM 6197 N N . GLU A 1 774 ? 1.071 -27.102 -20.977 1.00 37.03 774 GLU A N 1
ATOM 6198 C CA . GLU A 1 774 ? 0.096 -26.022 -20.752 1.00 37.03 774 GLU A CA 1
ATOM 6199 C C . GLU A 1 774 ? 0.677 -24.870 -19.896 1.00 37.03 774 GLU A C 1
ATOM 6201 O O . GLU A 1 774 ? 0.079 -24.450 -18.910 1.00 37.03 774 GLU A O 1
ATOM 6206 N N . GLY A 1 775 ? 1.871 -24.373 -20.230 1.00 45.25 775 GLY A N 1
ATOM 6207 C CA . GLY A 1 775 ? 2.461 -23.187 -19.605 1.00 45.25 775 GLY A CA 1
ATOM 6208 C C . GLY A 1 775 ? 2.447 -22.019 -20.583 1.00 45.25 775 GLY A C 1
ATOM 6209 O O . GLY A 1 775 ? 3.071 -22.106 -21.639 1.00 45.25 775 GLY A O 1
ATOM 6210 N N . THR A 1 776 ? 1.745 -20.934 -20.251 1.00 53.03 776 THR A N 1
ATOM 6211 C CA . THR A 1 776 ? 1.884 -19.648 -20.950 1.00 53.03 776 THR A CA 1
ATOM 6212 C C . THR A 1 776 ? 3.346 -19.210 -20.917 1.00 53.03 776 THR A C 1
ATOM 6214 O O . THR A 1 776 ? 4.009 -19.316 -19.889 1.00 53.03 776 THR A O 1
ATOM 6217 N N . HIS A 1 777 ? 3.886 -18.760 -22.050 1.00 68.50 777 HIS A N 1
ATOM 6218 C CA . HIS A 1 777 ? 5.280 -18.320 -22.098 1.00 68.50 777 HIS A CA 1
ATOM 6219 C C . HIS A 1 777 ? 5.434 -17.012 -21.306 1.00 68.50 777 HIS A C 1
ATOM 6221 O O . HIS A 1 777 ? 4.651 -16.091 -21.498 1.00 68.50 777 HIS A O 1
ATOM 6227 N N . LEU A 1 778 ? 6.482 -16.865 -20.491 1.00 72.12 778 LEU A N 1
ATOM 6228 C CA . LEU A 1 778 ? 6.707 -15.652 -19.688 1.00 72.12 778 LEU A CA 1
ATOM 6229 C C . LEU A 1 778 ? 6.682 -14.359 -20.524 1.00 72.12 778 LEU A C 1
ATOM 6231 O O . LEU A 1 778 ? 6.110 -13.362 -20.107 1.00 72.12 778 LEU A O 1
ATOM 6235 N N . ILE A 1 779 ? 7.241 -14.372 -21.739 1.00 77.25 779 ILE A N 1
ATOM 6236 C CA . ILE A 1 779 ? 7.212 -13.213 -22.655 1.00 77.25 779 ILE A CA 1
ATOM 6237 C C . ILE A 1 779 ? 5.788 -12.873 -23.096 1.00 77.25 779 ILE A C 1
ATOM 6239 O O . ILE A 1 779 ? 5.461 -11.710 -23.309 1.00 77.25 779 ILE A O 1
ATOM 6243 N N . GLU A 1 780 ? 4.932 -13.880 -23.229 1.00 77.75 780 GLU A N 1
ATOM 6244 C CA . GLU A 1 780 ? 3.520 -13.691 -23.523 1.00 77.75 780 GLU A CA 1
ATOM 6245 C C . GLU A 1 780 ? 2.819 -13.004 -22.348 1.00 77.75 780 GLU A C 1
ATOM 6247 O O . GLU A 1 780 ? 2.102 -12.025 -22.563 1.00 77.75 780 GLU A O 1
ATOM 6252 N N . THR A 1 781 ? 3.098 -13.449 -21.121 1.00 77.94 781 THR A N 1
ATOM 6253 C CA . THR A 1 781 ? 2.617 -12.823 -19.884 1.00 77.94 781 THR A CA 1
ATOM 6254 C C . THR A 1 781 ? 3.123 -11.379 -19.762 1.00 77.94 781 THR A C 1
ATOM 6256 O O . THR A 1 781 ? 2.316 -10.460 -19.627 1.00 77.94 781 THR A O 1
ATOM 6259 N N . VAL A 1 782 ? 4.423 -11.135 -19.956 1.00 81.75 782 VAL A N 1
ATOM 6260 C CA . VAL A 1 782 ? 5.022 -9.788 -19.923 1.00 81.75 782 VAL A CA 1
ATOM 6261 C C . VAL A 1 782 ? 4.431 -8.882 -21.002 1.00 81.75 782 VAL A C 1
ATOM 6263 O O . VAL A 1 782 ? 4.064 -7.745 -20.725 1.00 81.75 782 VAL A O 1
ATOM 6266 N N . SER A 1 783 ? 4.256 -9.386 -22.228 1.00 79.56 783 SER A N 1
ATOM 6267 C CA . SER A 1 783 ? 3.631 -8.618 -23.313 1.00 79.56 783 SER A CA 1
ATOM 6268 C C . SER A 1 783 ? 2.176 -8.275 -23.020 1.00 79.56 783 SER A C 1
ATOM 6270 O O . SER A 1 783 ? 1.694 -7.218 -23.427 1.00 79.56 783 SER A O 1
ATOM 6272 N N . SER A 1 784 ? 1.478 -9.148 -22.288 1.00 80.94 784 SER A N 1
ATOM 6273 C CA . SER A 1 784 ? 0.115 -8.868 -21.883 1.00 80.94 784 SER A CA 1
ATOM 6274 C C . SER A 1 784 ? 0.072 -7.677 -20.928 1.00 80.94 784 SER A C 1
ATOM 6276 O O . SER A 1 784 ? -0.906 -6.937 -20.993 1.00 80.94 784 SER A O 1
ATOM 6278 N N . TYR A 1 785 ? 1.111 -7.433 -20.101 1.00 82.56 785 TYR A N 1
ATOM 6279 C CA . TYR A 1 785 ? 1.105 -6.369 -19.076 1.00 82.56 785 TYR A CA 1
ATOM 6280 C C . TYR A 1 785 ? 0.963 -4.962 -19.657 1.00 82.56 785 TYR A C 1
ATOM 6282 O O . TYR A 1 785 ? 0.502 -4.059 -18.967 1.00 82.56 785 TYR A O 1
ATOM 6290 N N . LEU A 1 786 ? 1.209 -4.790 -20.958 1.00 78.75 786 LEU A N 1
ATOM 6291 C CA . LEU A 1 786 ? 0.866 -3.573 -21.695 1.00 78.75 786 LEU A CA 1
ATOM 6292 C C . LEU A 1 786 ? -0.638 -3.225 -21.652 1.00 78.75 786 LEU A C 1
ATOM 6294 O O . LEU A 1 786 ? -1.036 -2.069 -21.830 1.00 78.75 786 LEU A O 1
ATOM 6298 N N . HIS A 1 787 ? -1.493 -4.229 -21.469 1.00 75.00 787 HIS A N 1
ATOM 6299 C CA . HIS A 1 787 ? -2.943 -4.076 -21.396 1.00 75.00 787 HIS A CA 1
ATOM 6300 C C . HIS A 1 787 ? -3.454 -3.767 -19.985 1.00 75.00 787 HIS A C 1
ATOM 6302 O O . HIS A 1 787 ? -4.652 -3.528 -19.837 1.00 75.00 787 HIS A O 1
ATOM 6308 N N . VAL A 1 788 ? -2.580 -3.725 -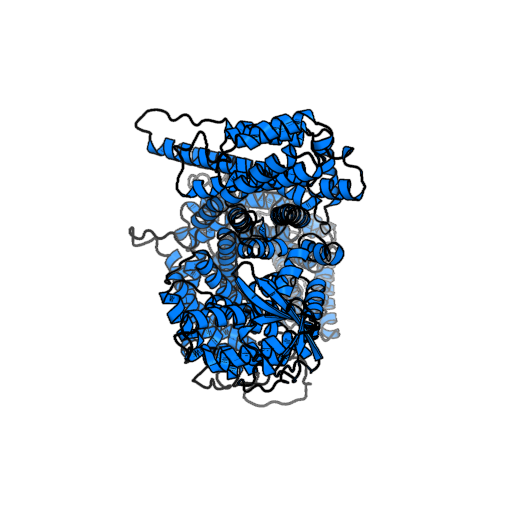18.972 1.00 75.06 788 VAL A N 1
ATOM 6309 C CA . VAL A 1 788 ? -2.940 -3.248 -17.631 1.00 75.06 788 VAL A CA 1
ATOM 6310 C C . VAL A 1 788 ? -3.337 -1.773 -17.739 1.00 75.06 788 VAL A C 1
ATOM 6312 O O . VAL A 1 788 ? -2.632 -0.964 -18.343 1.00 75.06 788 VAL A O 1
ATOM 6315 N N . LYS A 1 789 ? -4.521 -1.437 -17.217 1.00 67.75 789 LYS A N 1
ATOM 6316 C CA . LYS A 1 789 ? -5.115 -0.088 -17.291 1.00 67.75 789 LYS A CA 1
ATOM 6317 C C . LYS A 1 789 ? -5.011 0.678 -15.969 1.00 67.75 789 LYS A C 1
ATOM 6319 O O . LYS A 1 789 ? -5.300 1.865 -15.932 1.00 67.75 789 LYS A O 1
ATOM 6324 N N . GLN A 1 790 ? -4.700 -0.024 -14.881 1.00 66.25 790 GLN A N 1
ATOM 6325 C CA . GLN A 1 790 ? -4.803 0.471 -13.511 1.00 66.25 790 GLN A CA 1
ATOM 6326 C C . GLN A 1 790 ? -3.550 1.234 -13.056 1.00 66.25 790 GLN A C 1
ATOM 6328 O O . GLN A 1 790 ? -3.672 2.121 -12.218 1.00 66.25 790 GLN A O 1
ATOM 6333 N N . ASP A 1 791 ? -2.381 0.891 -13.604 1.00 71.94 791 ASP A N 1
ATOM 6334 C CA . ASP A 1 791 ? -1.090 1.525 -13.317 1.00 71.94 791 ASP A CA 1
ATOM 6335 C C . ASP A 1 791 ? -0.339 1.760 -14.638 1.00 71.94 791 ASP A C 1
ATOM 6337 O O . ASP A 1 791 ? -0.291 0.871 -15.494 1.00 71.94 791 ASP A O 1
ATOM 6341 N N . ASN A 1 792 ? 0.228 2.956 -14.800 1.00 77.75 792 ASN A N 1
ATOM 6342 C CA . ASN A 1 792 ? 1.002 3.344 -15.978 1.00 77.75 792 ASN A CA 1
ATOM 6343 C C . ASN A 1 792 ? 2.454 2.849 -15.909 1.00 77.75 792 ASN A C 1
ATOM 6345 O O . ASN A 1 792 ? 3.084 2.685 -16.951 1.00 77.75 792 ASN A O 1
ATOM 6349 N N . GLU A 1 793 ? 2.977 2.559 -14.716 1.00 82.00 793 GLU A N 1
ATOM 6350 C CA . GLU A 1 793 ? 4.375 2.156 -14.535 1.00 82.00 793 GLU A CA 1
ATOM 6351 C C . GLU A 1 793 ? 4.626 0.694 -14.928 1.00 82.00 793 GLU A C 1
ATOM 6353 O O . GLU A 1 793 ? 5.674 0.372 -15.483 1.00 82.00 793 GLU A O 1
ATOM 6358 N N . ILE A 1 794 ? 3.656 -0.203 -14.716 1.00 86.19 794 ILE A N 1
ATOM 6359 C CA . ILE A 1 794 ? 3.781 -1.618 -15.107 1.00 86.19 794 ILE A CA 1
ATOM 6360 C C . ILE A 1 794 ? 4.027 -1.775 -16.619 1.00 86.19 794 ILE A C 1
ATOM 6362 O O . ILE A 1 794 ? 4.964 -2.488 -16.987 1.00 86.19 794 ILE A O 1
ATOM 6366 N N . PRO A 1 795 ? 3.251 -1.123 -17.511 1.00 86.69 795 PRO A N 1
ATOM 6367 C CA . PRO A 1 795 ? 3.551 -1.106 -18.938 1.00 86.69 795 PRO A CA 1
ATOM 6368 C C . PRO A 1 795 ? 4.971 -0.628 -19.266 1.00 86.69 795 PRO A C 1
ATOM 6370 O O . PRO A 1 795 ? 5.621 -1.245 -20.110 1.00 86.69 795 PRO A O 1
ATOM 6373 N N . VAL A 1 796 ? 5.462 0.424 -18.598 1.00 87.19 796 VAL A N 1
ATOM 6374 C CA . VAL A 1 796 ? 6.822 0.957 -18.799 1.00 87.19 796 VAL A CA 1
ATOM 6375 C C . VAL A 1 796 ? 7.860 -0.107 -18.444 1.00 87.19 796 VAL A C 1
ATOM 6377 O O . VAL A 1 796 ? 8.646 -0.504 -19.303 1.00 87.19 796 VAL A O 1
ATOM 6380 N N . LEU A 1 797 ? 7.791 -0.655 -17.228 1.00 85.75 797 LEU A N 1
ATOM 6381 C CA . LEU A 1 797 ? 8.726 -1.670 -16.734 1.00 85.75 797 LEU A CA 1
ATOM 6382 C C . LEU A 1 797 ? 8.698 -2.953 -17.576 1.00 85.75 797 LEU A C 1
ATOM 6384 O O . LEU A 1 797 ? 9.740 -3.560 -17.830 1.00 85.75 797 LEU A O 1
ATOM 6388 N N . ALA A 1 798 ? 7.514 -3.363 -18.040 1.00 88.75 798 ALA A N 1
ATOM 6389 C CA . ALA A 1 798 ? 7.357 -4.514 -18.922 1.00 88.75 798 ALA A CA 1
ATOM 6390 C C . ALA A 1 798 ? 8.023 -4.281 -20.288 1.00 88.75 798 ALA A C 1
ATOM 6392 O O . ALA A 1 798 ? 8.666 -5.187 -20.820 1.00 88.75 798 ALA A O 1
ATOM 6393 N N . ILE A 1 799 ? 7.905 -3.078 -20.860 1.00 87.69 799 ILE A N 1
ATOM 6394 C CA . ILE A 1 799 ? 8.561 -2.731 -22.128 1.00 87.69 799 ILE A CA 1
ATOM 6395 C C . ILE A 1 799 ? 10.074 -2.608 -21.953 1.00 87.69 799 ILE A C 1
ATOM 6397 O O . ILE A 1 799 ? 10.811 -3.096 -22.808 1.00 87.69 799 ILE A O 1
ATOM 6401 N N . GLU A 1 800 ? 10.550 -2.026 -20.855 1.00 85.62 800 GLU A N 1
ATOM 6402 C CA . GLU A 1 800 ? 11.978 -1.986 -20.524 1.00 85.62 800 GLU A CA 1
ATOM 6403 C C . GLU A 1 800 ? 12.566 -3.394 -20.401 1.00 85.62 800 GLU A C 1
ATOM 6405 O O . GLU A 1 800 ? 13.632 -3.677 -20.953 1.00 85.62 800 GLU A O 1
ATOM 6410 N N . LEU A 1 801 ? 11.837 -4.314 -19.764 1.00 86.06 801 LEU A N 1
ATOM 6411 C CA . LEU A 1 801 ? 12.238 -5.713 -19.687 1.00 86.06 801 LEU A CA 1
ATOM 6412 C C . LEU A 1 801 ? 12.299 -6.346 -21.084 1.00 86.06 801 LEU A C 1
ATOM 6414 O O . LEU A 1 801 ? 13.289 -6.991 -21.432 1.00 86.06 801 LEU A O 1
ATOM 6418 N N . LEU A 1 802 ? 11.278 -6.135 -21.925 1.00 86.25 802 LEU A N 1
ATOM 6419 C CA . LEU A 1 802 ? 11.282 -6.615 -23.313 1.00 86.25 802 LEU A CA 1
ATOM 6420 C C . LEU A 1 802 ? 12.435 -6.009 -24.129 1.00 86.25 802 LEU A C 1
ATOM 6422 O O . LEU A 1 802 ? 13.036 -6.712 -24.945 1.00 86.25 802 LEU A O 1
ATOM 6426 N N . HIS A 1 803 ? 12.773 -4.740 -23.898 1.00 86.25 803 HIS A N 1
ATOM 6427 C CA . HIS A 1 803 ? 13.919 -4.059 -24.498 1.00 86.25 803 HIS A CA 1
ATOM 6428 C C . HIS A 1 803 ? 15.230 -4.739 -24.109 1.00 86.25 803 HIS A C 1
ATOM 6430 O O . HIS A 1 803 ? 15.979 -5.151 -24.997 1.00 86.25 803 HIS A O 1
ATOM 6436 N N . LYS A 1 804 ? 15.458 -4.986 -22.819 1.00 81.31 804 LYS A N 1
ATOM 6437 C CA . LYS A 1 804 ? 16.651 -5.691 -22.329 1.00 81.31 804 LYS A CA 1
ATOM 6438 C C . LYS A 1 804 ? 16.747 -7.112 -22.885 1.00 81.31 804 LYS A C 1
ATOM 6440 O O . LYS A 1 804 ? 17.781 -7.493 -23.433 1.00 81.31 804 LYS A O 1
ATOM 6445 N N . ILE A 1 805 ? 15.650 -7.873 -22.861 1.00 80.81 805 ILE A N 1
ATOM 6446 C CA . ILE A 1 805 ? 15.603 -9.232 -23.429 1.00 80.81 805 ILE A CA 1
ATOM 6447 C C . ILE A 1 805 ? 15.916 -9.213 -24.935 1.00 80.81 805 ILE A C 1
ATOM 6449 O O . ILE A 1 805 ? 16.605 -10.110 -25.433 1.00 80.81 805 ILE A O 1
ATOM 6453 N N . SER A 1 806 ? 15.458 -8.189 -25.667 1.00 80.81 806 SER A N 1
ATOM 6454 C CA . SER A 1 806 ? 15.722 -8.061 -27.105 1.00 80.81 806 SER A CA 1
ATOM 6455 C C . SER A 1 806 ? 17.209 -7.894 -27.427 1.00 80.81 806 SER A C 1
ATOM 6457 O O . SER A 1 806 ? 17.647 -8.378 -28.474 1.00 80.81 806 SER A O 1
ATOM 6459 N N . ILE A 1 807 ? 17.975 -7.261 -26.531 1.00 80.19 807 ILE A N 1
ATOM 6460 C CA . ILE A 1 807 ? 19.430 -7.087 -26.637 1.00 80.19 807 ILE A CA 1
ATOM 6461 C C . ILE A 1 807 ? 20.154 -8.378 -26.232 1.00 80.19 807 ILE A C 1
ATOM 6463 O O . ILE A 1 807 ? 21.072 -8.806 -26.927 1.00 80.19 807 ILE A O 1
ATOM 6467 N N . LEU A 1 808 ? 19.708 -9.034 -25.154 1.00 74.75 808 LEU A N 1
ATOM 6468 C CA . LEU A 1 808 ? 20.315 -10.267 -24.637 1.00 74.75 808 LEU A CA 1
ATOM 6469 C C . LEU A 1 808 ? 20.159 -11.473 -25.585 1.00 74.75 808 LEU A C 1
ATOM 6471 O O . LEU A 1 808 ? 21.022 -12.348 -25.606 1.00 74.75 808 LEU A O 1
ATOM 6475 N N . SER A 1 809 ? 19.070 -11.544 -26.363 1.00 72.62 809 SER A N 1
ATOM 6476 C CA . SER A 1 809 ? 18.704 -12.734 -27.155 1.00 72.62 809 SER A CA 1
ATOM 6477 C C . SER A 1 809 ? 18.348 -12.425 -28.623 1.00 72.62 809 SER A C 1
ATOM 6479 O O . SER A 1 809 ? 17.188 -12.568 -29.037 1.00 72.62 809 SER A O 1
ATOM 6481 N N . PRO A 1 810 ? 19.319 -12.014 -29.463 1.00 72.38 810 PRO A N 1
ATOM 6482 C CA . PRO A 1 810 ? 19.058 -11.617 -30.848 1.00 72.38 810 PRO A CA 1
ATOM 6483 C C . PRO A 1 810 ? 18.334 -12.716 -31.653 1.00 72.38 810 PRO A C 1
ATOM 6485 O O . PRO A 1 810 ? 18.620 -13.903 -31.520 1.00 72.38 810 PRO A O 1
ATOM 6488 N N . MET A 1 811 ? 17.394 -12.305 -32.511 1.00 65.62 811 MET A N 1
ATOM 6489 C CA . MET A 1 811 ? 16.626 -13.132 -33.466 1.00 65.62 811 MET A CA 1
ATOM 6490 C C . MET A 1 811 ? 15.595 -14.143 -32.912 1.00 65.62 811 MET A C 1
ATOM 6492 O O . MET A 1 811 ? 14.986 -14.866 -33.702 1.00 65.62 811 MET A O 1
ATOM 6496 N N . SER A 1 812 ? 15.343 -14.200 -31.601 1.00 69.12 812 SER A N 1
ATOM 6497 C CA . SER A 1 812 ? 14.528 -15.265 -30.980 1.00 69.12 812 SER A CA 1
ATOM 6498 C C . SER A 1 812 ? 13.119 -14.837 -30.519 1.00 69.12 812 SER A C 1
ATOM 6500 O O . SER A 1 812 ? 12.202 -15.662 -30.471 1.00 69.12 812 SER A O 1
ATOM 6502 N N . MET A 1 813 ? 12.891 -13.541 -30.270 1.00 73.75 813 MET A N 1
ATOM 6503 C CA . MET A 1 813 ? 11.667 -13.022 -29.627 1.00 73.75 813 MET A CA 1
ATOM 6504 C C . MET A 1 813 ? 10.382 -13.201 -30.449 1.00 73.75 813 MET A C 1
ATOM 6506 O O . MET A 1 813 ? 9.288 -13.326 -29.899 1.00 73.75 813 MET A O 1
ATOM 6510 N N . TYR A 1 814 ? 10.481 -13.229 -31.779 1.00 73.94 814 TYR A N 1
ATOM 6511 C CA . TYR A 1 814 ? 9.311 -13.487 -32.624 1.00 73.94 814 TYR A CA 1
ATOM 6512 C C . TYR A 1 814 ? 8.784 -14.924 -32.456 1.00 73.94 814 TYR A C 1
ATOM 6514 O O . TYR A 1 814 ? 7.572 -15.154 -32.486 1.00 73.94 814 TYR A O 1
ATOM 6522 N N . GLY A 1 815 ? 9.683 -15.888 -32.220 1.00 70.44 815 GLY A N 1
ATOM 6523 C CA . GLY A 1 815 ? 9.329 -17.288 -31.996 1.00 70.44 815 GLY A CA 1
ATOM 6524 C C . GLY A 1 815 ? 8.436 -17.465 -30.768 1.00 70.44 815 GLY A C 1
ATOM 6525 O O . GLY A 1 815 ? 7.412 -18.148 -30.853 1.00 70.44 815 GLY A O 1
ATOM 6526 N N . SER A 1 816 ? 8.751 -16.786 -29.664 1.00 69.25 816 SER A N 1
ATOM 6527 C CA . SER A 1 816 ? 7.962 -16.841 -28.429 1.00 69.25 816 SER A CA 1
ATOM 6528 C C . SER A 1 816 ? 6.621 -16.111 -28.553 1.00 69.25 816 SER A C 1
ATOM 6530 O O . SER A 1 816 ? 5.584 -16.698 -28.254 1.00 69.25 816 SER A O 1
ATOM 6532 N N . LEU A 1 817 ? 6.606 -14.887 -29.090 1.00 71.44 817 LEU A N 1
ATOM 6533 C CA . LEU A 1 817 ? 5.385 -14.075 -29.222 1.00 71.44 817 LEU A CA 1
ATOM 6534 C C . LEU A 1 817 ? 4.378 -14.630 -30.246 1.00 71.44 817 LEU A C 1
ATOM 6536 O O . LEU A 1 817 ? 3.165 -14.491 -30.070 1.00 71.44 817 LEU A O 1
ATOM 6540 N N . GLY A 1 818 ? 4.848 -15.247 -31.336 1.00 75.25 818 GLY A N 1
ATOM 6541 C CA . GLY A 1 818 ? 3.993 -15.829 -32.373 1.00 75.25 818 GLY A CA 1
ATOM 6542 C C . GLY A 1 818 ? 2.914 -14.867 -32.895 1.00 75.25 818 GLY A C 1
ATOM 6543 O O . GLY A 1 818 ? 3.205 -13.767 -33.361 1.00 75.25 818 GLY A O 1
ATOM 6544 N N . SER A 1 819 ? 1.643 -15.279 -32.825 1.00 72.00 819 SER A N 1
ATOM 6545 C CA . SER A 1 819 ? 0.501 -14.489 -33.315 1.00 72.00 819 SER A CA 1
ATOM 6546 C C . SER A 1 819 ? 0.199 -13.246 -32.468 1.00 72.00 819 SER A C 1
ATOM 6548 O O . SER A 1 819 ? -0.334 -12.269 -33.001 1.00 72.00 819 SER A O 1
ATOM 6550 N N . LYS A 1 820 ? 0.579 -13.235 -31.182 1.00 73.44 820 LYS A N 1
ATOM 6551 C CA . LYS A 1 820 ? 0.357 -12.101 -30.269 1.00 73.44 820 LYS A CA 1
ATOM 6552 C C . LYS A 1 820 ? 1.242 -10.893 -30.573 1.00 73.44 820 LYS A C 1
ATOM 6554 O O . LYS A 1 820 ? 0.863 -9.782 -30.216 1.00 73.44 820 LYS A O 1
ATOM 6559 N N . ALA A 1 821 ? 2.326 -11.059 -31.337 1.00 78.38 821 ALA A N 1
ATOM 6560 C CA . ALA A 1 821 ? 3.138 -9.941 -31.829 1.00 78.38 821 ALA A CA 1
ATOM 6561 C C . ALA A 1 821 ? 2.308 -8.902 -32.616 1.00 78.38 821 ALA A C 1
ATOM 6563 O O . ALA A 1 821 ? 2.569 -7.705 -32.528 1.00 78.38 821 ALA A O 1
ATOM 6564 N N . ARG A 1 822 ? 1.262 -9.339 -33.338 1.00 80.56 822 ARG A N 1
ATOM 6565 C CA . ARG A 1 822 ? 0.341 -8.430 -34.048 1.00 80.56 822 ARG A CA 1
ATOM 6566 C C . ARG A 1 822 ? -0.553 -7.639 -33.091 1.00 80.56 822 ARG A C 1
ATOM 6568 O O . ARG A 1 822 ? -0.762 -6.454 -33.302 1.00 80.56 822 ARG A O 1
ATOM 6575 N N . SER A 1 823 ? -1.025 -8.276 -32.018 1.00 79.88 823 SER A N 1
ATOM 6576 C CA . SER A 1 823 ? -1.795 -7.601 -30.963 1.00 79.88 823 SER A CA 1
ATOM 6577 C C . SER A 1 823 ? -0.944 -6.555 -30.240 1.00 79.88 823 SER A C 1
ATOM 6579 O O . SER A 1 823 ? -1.410 -5.450 -29.979 1.00 79.88 823 SER A O 1
ATOM 6581 N N . LEU A 1 824 ? 0.322 -6.889 -29.966 1.00 82.69 824 LEU A N 1
ATOM 6582 C CA . LEU A 1 824 ? 1.288 -5.984 -29.345 1.00 82.69 824 LEU A CA 1
ATOM 6583 C C . LEU A 1 824 ? 1.577 -4.766 -30.235 1.00 82.69 824 LEU A C 1
ATOM 6585 O O . LEU A 1 824 ? 1.566 -3.634 -29.761 1.00 82.69 824 LEU A O 1
ATOM 6589 N N . ARG A 1 825 ? 1.757 -4.986 -31.544 1.00 83.19 825 ARG A N 1
ATOM 6590 C CA . ARG A 1 825 ? 1.895 -3.909 -32.534 1.00 83.19 825 ARG A CA 1
ATOM 6591 C C . ARG A 1 825 ? 0.722 -2.940 -32.491 1.00 83.19 825 ARG A C 1
ATOM 6593 O O . ARG A 1 825 ? 0.922 -1.733 -32.399 1.00 83.19 825 ARG A O 1
ATOM 6600 N N . ASP A 1 826 ? -0.493 -3.471 -32.600 1.00 81.81 826 ASP A N 1
ATOM 6601 C CA . ASP A 1 826 ? -1.698 -2.651 -32.684 1.00 81.81 826 ASP A CA 1
ATOM 6602 C C . ASP A 1 826 ? -1.877 -1.833 -31.385 1.00 81.81 826 ASP A C 1
ATOM 6604 O O . ASP A 1 826 ? -2.266 -0.665 -31.435 1.00 81.81 826 ASP A O 1
ATOM 6608 N N . ALA A 1 827 ? -1.485 -2.396 -30.233 1.00 81.12 827 ALA A N 1
ATOM 6609 C CA . ALA A 1 827 ? -1.430 -1.679 -28.961 1.00 81.12 827 ALA A CA 1
ATOM 6610 C C . ALA A 1 827 ? -0.393 -0.539 -28.960 1.00 81.12 827 ALA A C 1
ATOM 6612 O O . ALA A 1 827 ? -0.725 0.571 -28.544 1.00 81.12 827 ALA A O 1
ATOM 6613 N N . PHE A 1 828 ? 0.827 -0.761 -29.469 1.00 84.00 828 PHE A N 1
ATOM 6614 C CA . PHE A 1 828 ? 1.831 0.303 -29.606 1.00 84.00 828 PHE A CA 1
ATOM 6615 C C . PHE A 1 828 ? 1.355 1.437 -30.513 1.00 84.00 828 PHE A C 1
ATOM 6617 O O . PHE A 1 828 ? 1.529 2.603 -30.168 1.00 84.00 828 PHE A O 1
ATOM 6624 N N . VAL A 1 829 ? 0.705 1.120 -31.636 1.00 83.50 829 VAL A N 1
ATOM 6625 C CA . VAL A 1 829 ? 0.147 2.135 -32.542 1.00 83.50 829 VAL A CA 1
ATOM 6626 C C . VAL A 1 829 ? -0.899 2.991 -31.828 1.00 83.50 829 VAL A C 1
ATOM 6628 O O . VAL A 1 829 ? -0.842 4.216 -31.925 1.00 83.50 829 VAL A O 1
ATOM 6631 N N . GLY A 1 830 ? -1.819 2.368 -31.082 1.00 81.38 830 GLY A N 1
ATOM 6632 C CA . GLY A 1 830 ? -2.843 3.085 -30.317 1.00 81.38 830 GLY A CA 1
ATOM 6633 C C . GLY A 1 830 ? -2.258 3.996 -29.233 1.00 81.38 830 GLY A C 1
ATOM 6634 O O . GLY A 1 830 ? -2.624 5.168 -29.150 1.00 81.38 830 GLY A O 1
ATOM 6635 N N . ARG A 1 831 ? -1.304 3.489 -28.442 1.00 82.12 831 ARG A N 1
ATOM 6636 C CA . ARG A 1 831 ? -0.674 4.233 -27.334 1.00 82.12 831 ARG A CA 1
ATOM 6637 C C . ARG A 1 831 ? 0.216 5.379 -27.833 1.00 82.12 831 ARG A C 1
ATOM 6639 O O . ARG A 1 831 ? 0.171 6.475 -27.282 1.00 82.12 831 ARG A O 1
ATOM 6646 N N . LEU A 1 832 ? 0.971 5.173 -28.917 1.00 80.94 832 LEU A N 1
ATOM 6647 C CA . LEU A 1 832 ? 1.800 6.225 -29.522 1.00 80.94 832 LEU A CA 1
ATOM 6648 C C . LEU A 1 832 ? 0.962 7.343 -30.161 1.00 80.94 832 LEU A C 1
ATOM 6650 O O . LEU A 1 832 ? 1.398 8.494 -30.149 1.00 80.94 832 LEU A O 1
ATOM 6654 N N . ALA A 1 833 ? -0.217 7.018 -30.704 1.00 81.56 833 ALA A N 1
ATOM 6655 C CA . ALA A 1 833 ? -1.129 7.989 -31.315 1.00 81.56 833 ALA A CA 1
ATOM 6656 C C . ALA A 1 833 ? -1.990 8.762 -30.296 1.00 81.56 833 ALA A C 1
ATOM 6658 O O . ALA A 1 833 ? -2.485 9.842 -30.616 1.00 81.56 833 ALA A O 1
ATOM 6659 N N . SER A 1 834 ? -2.183 8.228 -29.086 1.00 80.75 834 SER A N 1
ATOM 6660 C CA . SER A 1 834 ? -2.973 8.866 -28.026 1.00 80.75 834 SER A CA 1
ATOM 6661 C C . SER A 1 834 ? -2.301 10.139 -27.498 1.00 80.75 834 SER A C 1
ATOM 6663 O O . SER A 1 834 ? -1.097 10.158 -27.248 1.00 80.75 834 SER A O 1
ATOM 6665 N N . PHE A 1 835 ? -3.068 11.214 -27.290 1.00 70.81 835 PHE A N 1
ATOM 6666 C CA . PHE A 1 835 ? -2.549 12.481 -26.750 1.00 70.81 835 PHE A CA 1
ATOM 6667 C C . PHE A 1 835 ? -2.420 12.489 -25.223 1.00 70.81 835 PHE A C 1
ATOM 6669 O O . PHE A 1 835 ? -1.608 13.240 -24.698 1.00 70.81 835 PHE A O 1
ATOM 6676 N N . THR A 1 836 ? -3.201 11.665 -24.523 1.00 72.00 836 THR A N 1
ATOM 6677 C CA . THR A 1 836 ? -3.293 11.642 -23.051 1.00 72.00 836 THR A CA 1
ATOM 6678 C C . THR A 1 836 ? -2.363 10.622 -22.400 1.00 72.00 836 THR A C 1
ATOM 6680 O O . THR A 1 836 ? -2.370 10.476 -21.183 1.00 72.00 836 THR A O 1
ATOM 6683 N N . GLU A 1 837 ? -1.617 9.872 -23.207 1.00 79.38 837 GLU A N 1
ATOM 6684 C CA . GLU A 1 837 ? -0.734 8.811 -22.734 1.00 79.38 837 GLU A CA 1
ATOM 6685 C C . GLU A 1 837 ? 0.548 9.372 -22.111 1.00 79.38 837 GLU A C 1
ATOM 6687 O O . GLU A 1 837 ? 1.058 10.405 -22.556 1.00 79.38 837 GLU A O 1
ATOM 6692 N N . ASP A 1 838 ? 1.093 8.643 -21.138 1.00 81.31 838 ASP A N 1
ATOM 6693 C CA . ASP A 1 838 ? 2.318 9.024 -20.449 1.00 81.31 838 ASP A CA 1
ATOM 6694 C C . ASP A 1 838 ? 3.528 9.130 -21.396 1.00 81.31 838 ASP A C 1
ATOM 6696 O O . ASP A 1 838 ? 3.708 8.360 -22.348 1.00 81.31 838 ASP A O 1
ATOM 6700 N N . THR A 1 839 ? 4.368 10.126 -21.129 1.00 83.44 839 THR A N 1
ATOM 6701 C CA . THR A 1 839 ? 5.512 10.486 -21.966 1.00 83.44 839 THR A CA 1
ATOM 6702 C C . THR A 1 839 ? 6.618 9.441 -21.851 1.00 83.44 839 THR A C 1
ATOM 6704 O O . THR A 1 839 ? 7.190 9.054 -22.874 1.00 83.44 839 THR A O 1
ATOM 6707 N N . VAL A 1 840 ? 6.837 8.910 -20.642 1.00 85.31 840 VAL A N 1
ATOM 6708 C CA . VAL A 1 840 ? 7.830 7.869 -20.343 1.00 85.31 840 VAL A CA 1
ATOM 6709 C C . VAL A 1 840 ? 7.480 6.576 -21.074 1.00 85.31 840 VAL A C 1
ATOM 6711 O O . VAL A 1 840 ? 8.330 5.993 -21.743 1.00 85.31 840 VAL A O 1
ATOM 6714 N N . LEU A 1 841 ? 6.202 6.182 -21.068 1.00 86.38 841 LEU A N 1
ATOM 6715 C CA . LEU A 1 841 ? 5.730 5.017 -21.817 1.00 86.38 841 LEU A CA 1
ATOM 6716 C C . LEU A 1 841 ? 5.986 5.142 -23.324 1.00 86.38 841 LEU A C 1
ATOM 6718 O O . LEU A 1 841 ? 6.453 4.190 -23.952 1.00 86.38 841 LEU A O 1
ATOM 6722 N N . LYS A 1 842 ? 5.720 6.310 -23.925 1.00 86.69 842 LYS A N 1
ATOM 6723 C CA . LYS A 1 842 ? 6.009 6.528 -25.353 1.00 86.69 842 LYS A CA 1
ATOM 6724 C C . LYS A 1 842 ? 7.499 6.404 -25.657 1.00 86.69 842 LYS A C 1
ATOM 6726 O O . LYS A 1 842 ? 7.849 5.801 -26.670 1.00 86.69 842 LYS A O 1
ATOM 6731 N N . VAL A 1 843 ? 8.360 6.950 -24.797 1.00 86.06 843 VAL A N 1
ATOM 6732 C CA . VAL A 1 843 ? 9.820 6.832 -24.931 1.00 86.06 843 VAL A CA 1
ATOM 6733 C C . VAL A 1 843 ? 10.250 5.366 -24.827 1.00 86.06 843 VAL A C 1
ATOM 6735 O O . VAL A 1 843 ? 10.910 4.879 -25.743 1.00 86.06 843 VAL A O 1
ATOM 6738 N N . ALA A 1 844 ? 9.770 4.625 -23.824 1.00 86.00 844 ALA A N 1
ATOM 6739 C CA . ALA A 1 844 ? 10.079 3.206 -23.643 1.00 86.00 844 ALA A CA 1
ATOM 6740 C C . ALA A 1 844 ? 9.679 2.350 -24.863 1.00 86.00 844 ALA A C 1
ATOM 6742 O O . ALA A 1 844 ? 10.457 1.510 -25.320 1.00 86.00 844 ALA A O 1
ATOM 6743 N N . ILE A 1 845 ? 8.498 2.591 -25.457 1.00 88.19 845 ILE A N 1
ATOM 6744 C CA . ILE A 1 845 ? 8.073 1.914 -26.699 1.00 88.19 845 ILE A CA 1
ATOM 6745 C C . ILE A 1 845 ? 9.047 2.217 -27.847 1.00 88.19 845 ILE A C 1
ATOM 6747 O O . ILE A 1 845 ? 9.408 1.317 -28.608 1.00 88.19 845 ILE A O 1
ATOM 6751 N N . LEU A 1 846 ? 9.476 3.472 -28.000 1.00 87.31 846 LEU A N 1
ATOM 6752 C CA . LEU A 1 846 ? 10.384 3.885 -29.075 1.00 87.31 846 LEU A CA 1
ATOM 6753 C C . LEU A 1 846 ? 11.803 3.333 -28.884 1.00 87.31 846 LEU A C 1
ATOM 6755 O O . LEU A 1 846 ? 12.438 2.933 -29.863 1.00 87.31 846 LEU A O 1
ATOM 6759 N N . ASP A 1 847 ? 12.282 3.238 -27.647 1.00 86.75 847 ASP A N 1
ATOM 6760 C CA . ASP A 1 847 ? 13.557 2.598 -27.316 1.00 86.75 847 ASP A CA 1
ATOM 6761 C C . ASP A 1 847 ? 13.518 1.089 -27.563 1.00 86.75 847 ASP A C 1
ATOM 6763 O O . ASP A 1 847 ? 14.446 0.527 -28.156 1.00 86.75 847 ASP A O 1
ATOM 6767 N N . PHE A 1 848 ? 12.411 0.428 -27.212 1.00 88.88 848 PHE A N 1
ATOM 6768 C CA . PHE A 1 848 ? 12.165 -0.963 -27.586 1.00 88.88 848 PHE A CA 1
ATOM 6769 C C . PHE A 1 848 ? 12.195 -1.150 -29.107 1.00 88.88 848 PHE A C 1
ATOM 6771 O O . PHE A 1 848 ? 12.946 -1.987 -29.608 1.00 88.88 848 PHE A O 1
ATOM 6778 N N . LEU A 1 849 ? 11.452 -0.334 -29.864 1.00 87.38 849 LEU A N 1
ATOM 6779 C CA . LEU A 1 849 ? 11.455 -0.401 -31.327 1.00 87.38 849 LEU A CA 1
ATOM 6780 C C . LEU A 1 849 ? 12.863 -0.182 -31.901 1.00 87.38 849 LEU A C 1
ATOM 6782 O O . LEU A 1 849 ? 13.278 -0.928 -32.788 1.00 87.38 849 LEU A O 1
ATOM 6786 N N . SER A 1 850 ? 13.628 0.768 -31.361 1.00 86.19 850 SER A N 1
ATOM 6787 C CA . SER A 1 850 ? 15.015 1.030 -31.770 1.00 86.19 850 SER A CA 1
ATOM 6788 C C . SER A 1 850 ? 15.917 -0.197 -31.587 1.00 86.19 850 SER A C 1
ATOM 6790 O O . SER A 1 850 ? 16.615 -0.582 -32.525 1.00 86.19 850 SER A O 1
ATOM 6792 N N . ALA A 1 851 ? 15.850 -0.866 -30.431 1.00 85.50 851 ALA A N 1
ATOM 6793 C CA . ALA A 1 851 ? 16.610 -2.094 -30.190 1.00 85.50 851 ALA A CA 1
ATOM 6794 C C . ALA A 1 851 ? 16.146 -3.252 -31.084 1.00 85.50 851 ALA A C 1
ATOM 6796 O O . ALA A 1 851 ? 16.974 -3.961 -31.654 1.00 85.50 851 ALA A O 1
ATOM 6797 N N . THR A 1 852 ? 14.834 -3.415 -31.299 1.00 83.69 852 THR A N 1
ATOM 6798 C CA . THR A 1 852 ? 14.328 -4.481 -32.183 1.00 83.69 852 THR A CA 1
ATOM 6799 C C . THR A 1 852 ? 14.816 -4.335 -33.625 1.00 83.69 852 THR A C 1
ATOM 6801 O O . THR A 1 852 ? 15.059 -5.345 -34.286 1.00 83.69 852 THR A O 1
ATOM 6804 N N . VAL A 1 853 ? 15.024 -3.105 -34.112 1.00 83.25 853 VAL A N 1
ATOM 6805 C CA . VAL A 1 853 ? 15.598 -2.847 -35.443 1.00 83.25 853 VAL A CA 1
ATOM 6806 C C . VAL A 1 853 ? 17.024 -3.391 -35.563 1.00 83.25 853 VAL A C 1
ATOM 6808 O O . VAL A 1 853 ? 17.371 -3.950 -36.613 1.00 83.25 853 VAL A O 1
ATOM 6811 N N . GLU A 1 854 ? 17.816 -3.257 -34.498 1.00 81.50 854 GLU A N 1
ATOM 6812 C CA . GLU A 1 854 ? 19.198 -3.735 -34.408 1.00 81.50 854 GLU A CA 1
ATOM 6813 C C . GLU A 1 854 ? 19.265 -5.262 -34.249 1.00 81.50 854 GLU A C 1
ATOM 6815 O O . GLU A 1 854 ? 20.003 -5.924 -34.978 1.00 81.50 854 GLU A O 1
ATOM 6820 N N . THR A 1 855 ? 18.463 -5.846 -33.353 1.00 81.19 855 THR A N 1
ATOM 6821 C CA . THR A 1 855 ? 18.679 -7.227 -32.882 1.00 81.19 855 THR A CA 1
ATOM 6822 C C . THR A 1 855 ? 17.623 -8.251 -33.324 1.00 81.19 855 THR A C 1
ATOM 6824 O O . THR A 1 855 ? 17.896 -9.454 -33.301 1.00 81.19 855 THR A O 1
ATOM 6827 N N . GLN A 1 856 ? 16.421 -7.830 -33.746 1.00 81.31 856 GLN A N 1
ATOM 6828 C CA . GLN A 1 856 ? 15.261 -8.716 -33.973 1.00 81.31 856 GLN A CA 1
ATOM 6829 C C . GLN A 1 856 ? 14.614 -8.536 -35.368 1.00 81.31 856 GLN A C 1
ATOM 6831 O O . GLN A 1 856 ? 13.543 -7.934 -35.485 1.00 81.31 856 GLN A O 1
ATOM 6836 N N . PRO A 1 857 ? 15.168 -9.122 -36.449 1.00 78.56 857 PRO A N 1
ATOM 6837 C CA . PRO A 1 857 ? 14.632 -8.950 -37.806 1.00 78.56 857 PRO A CA 1
ATOM 6838 C C . PRO A 1 857 ? 13.185 -9.453 -37.983 1.00 78.56 857 PRO A C 1
ATOM 6840 O O . PRO A 1 857 ? 12.412 -8.820 -38.694 1.00 78.56 857 PRO A O 1
ATOM 6843 N N . GLY A 1 858 ? 12.783 -10.539 -37.308 1.00 75.44 858 GLY A N 1
ATOM 6844 C CA . GLY A 1 858 ? 11.420 -11.082 -37.425 1.00 75.44 858 GLY A CA 1
ATOM 6845 C C . GLY A 1 858 ? 10.331 -10.194 -36.805 1.00 75.44 858 GLY A C 1
ATOM 6846 O O . GLY A 1 858 ? 9.205 -10.163 -37.293 1.00 75.44 858 GLY A O 1
ATOM 6847 N N . LEU A 1 859 ? 10.655 -9.428 -35.755 1.00 80.06 859 LEU A N 1
ATOM 6848 C CA . LEU A 1 859 ? 9.714 -8.472 -35.156 1.00 80.06 859 LEU A CA 1
ATOM 6849 C C . LEU A 1 859 ? 9.576 -7.198 -35.992 1.00 80.06 859 LEU A C 1
ATOM 6851 O O . LEU A 1 859 ? 8.479 -6.655 -36.095 1.00 80.06 859 LEU A O 1
ATOM 6855 N N . VAL A 1 860 ? 10.666 -6.759 -36.628 1.00 80.75 860 VAL A N 1
ATOM 6856 C CA . VAL A 1 860 ? 10.698 -5.600 -37.536 1.00 80.75 860 VAL A CA 1
ATOM 6857 C C . VAL A 1 860 ? 9.685 -5.765 -38.671 1.00 80.75 860 VAL A C 1
ATOM 6859 O O . VAL A 1 860 ? 8.944 -4.830 -38.967 1.00 80.75 860 VAL A O 1
ATOM 6862 N N . GLU A 1 861 ? 9.594 -6.954 -39.272 1.00 77.81 861 GLU A N 1
ATOM 6863 C CA . GLU A 1 861 ? 8.620 -7.229 -40.338 1.00 77.81 861 GLU A CA 1
ATOM 6864 C C . GLU A 1 861 ? 7.169 -7.091 -39.861 1.00 77.81 861 GLU A C 1
ATOM 6866 O O . GLU A 1 861 ? 6.331 -6.523 -40.564 1.00 77.81 861 GLU A O 1
ATOM 6871 N N . VAL A 1 862 ? 6.876 -7.562 -38.646 1.00 80.12 862 VAL A N 1
ATOM 6872 C CA . VAL A 1 862 ? 5.526 -7.514 -38.074 1.00 80.12 862 VAL A CA 1
ATOM 6873 C C . VAL A 1 862 ? 5.155 -6.102 -37.638 1.00 80.12 862 VAL A C 1
ATOM 6875 O O . VAL A 1 862 ? 4.067 -5.640 -37.983 1.00 80.12 862 VAL A O 1
ATOM 6878 N N . PHE A 1 863 ? 6.032 -5.415 -36.899 1.00 80.88 863 PHE A N 1
ATOM 6879 C CA . PHE A 1 863 ? 5.758 -4.089 -36.336 1.00 80.88 863 PHE A CA 1
ATOM 6880 C C . PHE A 1 863 ? 5.648 -2.995 -37.392 1.00 80.88 863 PHE A C 1
ATOM 6882 O O . PHE A 1 863 ? 4.823 -2.088 -37.259 1.00 80.88 863 PHE A O 1
ATOM 6889 N N . PHE A 1 864 ? 6.438 -3.089 -38.459 1.00 76.00 864 PHE A N 1
ATOM 6890 C CA . PHE A 1 864 ? 6.367 -2.121 -39.546 1.00 76.00 864 PHE A CA 1
ATOM 6891 C C . PHE A 1 864 ? 5.383 -2.505 -40.651 1.00 76.00 864 PHE A C 1
ATOM 6893 O O . PHE A 1 864 ? 5.046 -1.632 -41.452 1.00 76.00 864 PHE A O 1
ATOM 6900 N N . ASP A 1 865 ? 4.845 -3.731 -40.614 1.00 70.44 865 ASP A N 1
ATOM 6901 C CA . ASP A 1 865 ? 3.727 -4.203 -41.439 1.00 70.44 865 ASP A CA 1
ATOM 6902 C C . ASP A 1 865 ? 3.958 -3.920 -42.930 1.00 70.44 865 ASP A C 1
ATOM 6904 O O . ASP A 1 865 ? 3.227 -3.168 -43.586 1.00 70.44 865 ASP A O 1
ATOM 6908 N N . PHE A 1 866 ? 5.048 -4.482 -43.460 1.00 64.12 866 PHE A N 1
ATOM 6909 C CA . PHE A 1 866 ? 5.351 -4.389 -44.882 1.00 64.12 866 PHE A CA 1
ATOM 6910 C C . PHE A 1 866 ? 4.418 -5.336 -45.642 1.00 64.12 866 PHE A C 1
ATOM 6912 O O . PHE A 1 866 ? 4.605 -6.551 -45.625 1.00 64.12 866 PHE A O 1
ATOM 6919 N N . ASN A 1 867 ? 3.405 -4.790 -46.318 1.00 50.75 867 ASN A N 1
ATOM 6920 C CA . ASN A 1 867 ? 2.521 -5.554 -47.200 1.00 50.75 867 ASN A CA 1
ATOM 6921 C C . ASN A 1 867 ? 3.308 -6.072 -48.417 1.00 50.75 867 ASN A C 1
ATOM 6923 O O . ASN A 1 867 ? 3.305 -5.451 -49.476 1.00 50.75 867 ASN A O 1
ATOM 6927 N N . ALA A 1 868 ? 4.007 -7.197 -48.270 1.00 44.62 868 ALA A N 1
ATOM 6928 C CA . ALA A 1 868 ? 4.618 -7.920 -49.377 1.00 44.62 868 ALA A CA 1
ATOM 6929 C C . ALA A 1 868 ? 3.709 -9.081 -49.788 1.00 44.62 868 ALA A C 1
ATOM 6931 O O . ALA A 1 868 ? 3.860 -10.217 -49.342 1.00 44.62 868 ALA A O 1
ATOM 6932 N N . THR A 1 869 ? 2.757 -8.805 -50.670 1.00 36.94 869 THR A N 1
ATOM 6933 C CA . THR A 1 869 ? 2.056 -9.845 -51.420 1.00 36.94 869 THR A CA 1
ATOM 6934 C C . THR A 1 869 ? 2.791 -10.046 -52.742 1.00 36.94 869 THR A C 1
ATOM 6936 O O . THR A 1 869 ? 2.506 -9.394 -53.735 1.00 36.94 869 THR A O 1
ATOM 6939 N N . SER A 1 870 ? 3.745 -10.984 -52.735 1.00 36.81 870 SER A N 1
ATOM 6940 C CA . SER A 1 870 ? 4.562 -11.465 -53.866 1.00 36.81 870 SER A CA 1
ATOM 6941 C C . SER A 1 870 ? 5.777 -10.623 -54.306 1.00 36.81 870 SER A C 1
ATOM 6943 O O . SER A 1 870 ? 5.802 -9.397 -54.257 1.00 36.81 870 SER A O 1
ATOM 6945 N N . ALA A 1 871 ? 6.804 -11.329 -54.798 1.00 41.91 871 ALA A N 1
ATOM 6946 C CA . ALA A 1 871 ? 8.094 -10.789 -55.243 1.00 41.91 871 ALA A CA 1
ATOM 6947 C C . ALA A 1 871 ? 8.030 -9.905 -56.512 1.00 41.91 871 ALA A C 1
ATOM 6949 O O . ALA A 1 871 ? 9.051 -9.358 -56.924 1.00 41.91 871 ALA A O 1
ATOM 6950 N N . ALA A 1 872 ? 6.857 -9.753 -57.139 1.00 40.59 872 ALA A N 1
ATOM 6951 C CA . ALA A 1 872 ? 6.673 -8.963 -58.359 1.00 40.59 872 ALA A CA 1
ATOM 6952 C C . ALA A 1 872 ? 6.227 -7.504 -58.102 1.00 40.59 872 ALA A C 1
ATOM 6954 O O . ALA A 1 872 ? 6.337 -6.674 -59.002 1.00 40.59 872 ALA A O 1
ATOM 6955 N N . GLU A 1 873 ? 5.799 -7.155 -56.881 1.00 41.25 873 GLU A N 1
ATOM 6956 C CA . GLU A 1 873 ? 5.266 -5.824 -56.525 1.00 41.25 873 GLU A CA 1
ATOM 6957 C C . GLU A 1 873 ? 6.194 -5.005 -55.604 1.00 41.25 873 GLU A C 1
ATOM 6959 O O . GLU A 1 873 ? 5.761 -4.135 -54.855 1.00 41.25 873 GLU A O 1
ATOM 6964 N N . ILE A 1 874 ? 7.513 -5.196 -55.701 1.00 47.28 874 ILE A N 1
ATOM 6965 C CA . ILE A 1 874 ? 8.519 -4.423 -54.935 1.00 47.28 874 ILE A CA 1
ATOM 6966 C C . ILE A 1 874 ? 8.505 -2.911 -55.298 1.00 47.28 874 ILE A C 1
ATOM 6968 O O . ILE A 1 874 ? 9.146 -2.092 -54.642 1.00 47.28 874 ILE A O 1
ATOM 6972 N N . LYS A 1 875 ? 7.739 -2.484 -56.315 1.00 43.84 875 LYS A N 1
ATOM 6973 C CA . LYS A 1 875 ? 7.666 -1.076 -56.749 1.00 43.84 875 LYS A CA 1
ATOM 6974 C C . LYS A 1 875 ? 6.626 -0.217 -56.012 1.00 43.84 875 LYS A C 1
ATOM 6976 O O . LYS A 1 875 ? 6.854 0.987 -55.881 1.00 43.84 875 LYS A O 1
ATOM 6981 N N . GLU A 1 876 ? 5.564 -0.784 -55.437 1.00 41.72 876 GLU A N 1
ATOM 6982 C CA . GLU A 1 876 ? 4.520 -0.007 -54.738 1.00 41.72 876 GLU A CA 1
ATOM 6983 C C . GLU A 1 876 ? 4.307 -0.441 -53.281 1.00 41.72 876 GLU A C 1
ATOM 6985 O O . GLU A 1 876 ? 3.205 -0.748 -52.840 1.00 41.72 876 GLU A O 1
ATOM 6990 N N . LEU A 1 877 ? 5.375 -0.392 -52.485 1.00 48.00 877 LEU A N 1
ATOM 6991 C CA . LEU A 1 877 ? 5.262 -0.488 -51.028 1.00 48.00 877 LEU A CA 1
ATOM 6992 C C . LEU A 1 877 ? 4.493 0.712 -50.459 1.00 48.00 877 LEU A C 1
ATOM 6994 O O . LEU A 1 877 ? 4.992 1.842 -50.482 1.00 48.00 877 LEU A O 1
ATOM 6998 N N . LYS A 1 878 ? 3.289 0.451 -49.940 1.00 53.22 878 LYS A N 1
ATOM 6999 C CA . LYS A 1 878 ? 2.523 1.348 -49.065 1.00 53.22 878 LYS A CA 1
ATOM 7000 C C . LYS A 1 878 ? 2.626 0.838 -47.629 1.00 53.22 878 LYS A C 1
ATOM 7002 O O . LYS A 1 878 ? 2.549 -0.367 -47.398 1.00 53.22 878 LYS A O 1
ATOM 7007 N N . LEU A 1 879 ? 2.768 1.754 -46.670 1.00 58.25 879 LEU A N 1
ATOM 7008 C CA . LEU A 1 879 ? 2.706 1.423 -45.245 1.00 58.25 879 LEU A CA 1
ATOM 7009 C C . LEU A 1 879 ? 1.343 0.801 -44.912 1.00 58.25 879 LEU A C 1
ATOM 7011 O O . LEU A 1 879 ? 0.304 1.423 -45.179 1.00 58.25 879 LEU A O 1
ATOM 7015 N N . GLY A 1 880 ? 1.355 -0.379 -44.284 1.00 60.47 880 GLY A N 1
ATOM 7016 C CA . GLY A 1 880 ? 0.159 -1.018 -43.737 1.00 60.47 880 GLY A CA 1
ATOM 7017 C C . GLY A 1 880 ? -0.643 -0.064 -42.846 1.00 60.47 880 GLY A C 1
ATOM 7018 O O . GLY A 1 880 ? -0.112 0.907 -42.290 1.00 60.47 880 GLY A O 1
ATOM 7019 N N . SER A 1 881 ? -1.959 -0.275 -42.734 1.00 60.25 881 SER A N 1
ATOM 7020 C CA . SER A 1 881 ? -2.836 0.571 -41.905 1.00 60.25 881 SER A CA 1
ATOM 7021 C C . SER A 1 881 ? -2.347 0.660 -40.455 1.00 60.25 881 SER A C 1
ATOM 7023 O O . SER A 1 881 ? -2.462 1.729 -39.864 1.00 60.25 881 SER A O 1
ATOM 7025 N N . ASN A 1 882 ? -1.697 -0.398 -39.958 1.00 63.78 882 ASN A N 1
ATOM 7026 C CA . ASN A 1 882 ? -1.312 -0.576 -38.558 1.00 63.78 882 ASN A CA 1
ATOM 7027 C C . ASN A 1 882 ? 0.216 -0.534 -38.341 1.00 63.78 882 ASN A C 1
ATOM 7029 O O . ASN A 1 882 ? 0.733 -1.172 -37.429 1.00 63.78 882 ASN A O 1
ATOM 7033 N N . SER A 1 883 ? 0.962 0.176 -39.193 1.00 79.88 883 SER A N 1
ATOM 7034 C CA . SER A 1 883 ? 2.418 0.305 -39.039 1.00 79.88 883 SER A CA 1
ATOM 7035 C C . SER A 1 883 ? 2.796 1.283 -37.920 1.00 79.88 883 SER A C 1
ATOM 7037 O O . SER A 1 883 ? 2.318 2.422 -37.908 1.00 79.88 883 SER A O 1
ATOM 7039 N N . CYS A 1 884 ? 3.733 0.890 -37.046 1.00 78.19 884 CYS A N 1
ATOM 7040 C CA . CYS A 1 884 ? 4.281 1.753 -35.986 1.00 78.19 884 CYS A CA 1
ATOM 7041 C C . CYS A 1 884 ? 4.989 3.017 -36.517 1.00 78.19 884 CYS A C 1
ATOM 7043 O O . CYS A 1 884 ? 5.136 3.988 -35.780 1.00 78.19 884 CYS A O 1
ATOM 7045 N N . LEU A 1 885 ? 5.383 3.053 -37.798 1.00 78.12 885 LEU A N 1
ATOM 7046 C CA . LEU A 1 885 ? 6.022 4.229 -38.410 1.00 78.12 885 LEU A CA 1
ATOM 7047 C C . LEU A 1 885 ? 5.056 5.399 -38.621 1.00 78.12 885 LEU A C 1
ATOM 7049 O O . LEU A 1 885 ? 5.494 6.546 -38.648 1.00 78.12 885 LEU A O 1
ATOM 7053 N N . LYS A 1 886 ? 3.746 5.146 -38.746 1.00 77.56 886 LYS A N 1
ATOM 7054 C CA . LYS A 1 886 ? 2.758 6.216 -38.957 1.00 77.56 886 LYS A CA 1
ATOM 7055 C C . LYS A 1 886 ? 2.646 7.151 -37.744 1.00 77.56 886 LYS A C 1
ATOM 7057 O O . LYS A 1 886 ? 2.803 8.352 -37.949 1.00 77.56 886 LYS A O 1
ATOM 7062 N N . PRO A 1 887 ? 2.442 6.655 -36.504 1.00 74.12 887 PRO A N 1
ATOM 7063 C CA . PRO A 1 887 ? 2.494 7.498 -35.309 1.00 74.12 887 PRO A CA 1
ATOM 7064 C C . PRO A 1 887 ? 3.825 8.241 -35.144 1.00 74.12 887 PRO A C 1
ATOM 7066 O O . PRO A 1 887 ? 3.819 9.418 -34.806 1.00 74.12 887 PRO A O 1
ATOM 7069 N N . ILE A 1 888 ? 4.959 7.595 -35.444 1.00 80.00 888 ILE A N 1
ATOM 7070 C CA . ILE A 1 888 ? 6.293 8.216 -35.343 1.00 80.00 888 ILE A CA 1
ATOM 7071 C C . ILE A 1 888 ? 6.397 9.427 -36.280 1.00 80.00 888 ILE A C 1
ATOM 7073 O O . ILE A 1 888 ? 6.790 10.511 -35.859 1.00 80.00 888 ILE A O 1
ATOM 7077 N N . LEU A 1 889 ? 5.979 9.282 -37.539 1.00 75.62 889 LEU A N 1
ATOM 7078 C CA . LEU A 1 889 ? 5.979 10.385 -38.505 1.00 75.62 889 LEU A CA 1
ATOM 7079 C C . LEU A 1 889 ? 4.912 11.449 -38.182 1.00 75.62 889 LEU A C 1
ATOM 7081 O O . LEU A 1 889 ? 5.145 12.640 -38.395 1.00 75.62 889 LEU A O 1
ATOM 7085 N N . ALA A 1 890 ? 3.761 11.056 -37.627 1.00 74.56 890 ALA A N 1
ATOM 7086 C CA . ALA A 1 890 ? 2.731 11.985 -37.155 1.00 74.56 890 ALA A CA 1
ATOM 7087 C C . ALA A 1 890 ? 3.242 12.868 -36.000 1.00 74.56 890 ALA A C 1
ATOM 7089 O O . ALA A 1 890 ? 3.047 14.085 -36.017 1.00 74.56 890 ALA A O 1
ATOM 7090 N N . ASN A 1 891 ? 3.977 12.279 -35.052 1.00 73.38 891 ASN A N 1
ATOM 7091 C CA . ASN A 1 891 ? 4.594 13.004 -33.939 1.00 73.38 891 ASN A CA 1
ATOM 7092 C C . ASN A 1 891 ? 5.618 14.043 -34.422 1.00 73.38 891 ASN A C 1
ATOM 7094 O O . ASN A 1 891 ? 5.743 15.110 -33.829 1.00 73.38 891 ASN A O 1
ATOM 7098 N N . LEU A 1 892 ? 6.310 13.766 -35.530 1.00 71.75 892 LEU A N 1
ATOM 7099 C CA . LEU A 1 892 ? 7.294 14.672 -36.128 1.00 71.75 892 LEU A CA 1
ATOM 7100 C C . LEU A 1 892 ? 6.662 15.780 -37.002 1.00 71.75 892 LEU A C 1
ATOM 7102 O O . LEU A 1 892 ? 7.248 16.853 -37.152 1.00 71.75 892 LEU A O 1
ATOM 7106 N N . THR A 1 893 ? 5.482 15.532 -37.585 1.00 67.44 893 THR A N 1
ATOM 7107 C CA . THR A 1 893 ? 4.772 16.451 -38.508 1.00 67.44 893 THR A CA 1
ATOM 7108 C C . THR A 1 893 ? 3.814 17.413 -37.820 1.00 67.44 893 THR A C 1
ATOM 7110 O O . THR A 1 893 ? 3.543 18.488 -38.366 1.00 67.44 893 THR A O 1
ATOM 7113 N N . SER A 1 894 ? 3.284 17.062 -36.646 1.00 59.09 894 SER A N 1
ATOM 7114 C CA . SER A 1 894 ? 2.301 17.909 -35.976 1.00 59.09 894 SER A CA 1
ATOM 7115 C C . SER A 1 894 ? 2.927 19.252 -35.560 1.00 59.09 894 SER A C 1
ATOM 7117 O O . SER A 1 894 ? 3.988 19.306 -34.943 1.00 59.09 894 SER A O 1
ATOM 7119 N N . LYS A 1 895 ? 2.261 20.362 -35.900 1.00 52.91 895 LYS A N 1
ATOM 7120 C CA . LYS A 1 895 ? 2.652 21.723 -35.479 1.00 52.91 895 LYS A CA 1
ATOM 7121 C C . LYS A 1 895 ? 2.219 22.050 -34.042 1.00 52.91 895 LYS A C 1
ATOM 7123 O O . LYS A 1 895 ? 2.312 23.202 -33.630 1.00 52.91 895 LYS A O 1
ATOM 7128 N N . ASN A 1 896 ? 1.687 21.073 -33.311 1.00 48.03 896 ASN A N 1
ATOM 7129 C CA . ASN A 1 896 ? 1.090 21.310 -32.007 1.00 48.03 896 ASN A CA 1
ATOM 7130 C C . ASN A 1 896 ? 2.187 21.401 -30.930 1.00 48.03 896 ASN A C 1
ATOM 7132 O O . ASN A 1 896 ? 3.005 20.487 -30.838 1.00 48.03 896 ASN A O 1
ATOM 7136 N N . PRO A 1 897 ? 2.178 22.434 -30.069 1.00 53.94 897 PRO A N 1
ATOM 7137 C CA . PRO A 1 897 ? 3.176 22.645 -29.010 1.00 53.94 897 PRO A CA 1
ATOM 7138 C C . PRO A 1 897 ? 3.062 21.657 -27.828 1.00 53.94 897 PRO A C 1
ATOM 7140 O O . PRO A 1 897 ? 3.625 21.894 -26.770 1.00 53.94 897 PRO A O 1
ATOM 7143 N N . VAL A 1 898 ? 2.305 20.566 -27.983 1.00 59.62 898 VAL A N 1
ATOM 7144 C CA . VAL A 1 898 ? 1.900 19.660 -26.892 1.00 59.62 898 VAL A CA 1
ATOM 7145 C C . VAL A 1 898 ? 2.733 18.369 -26.869 1.00 59.62 898 VAL A C 1
ATOM 7147 O O . VAL A 1 898 ? 2.616 17.587 -25.933 1.00 59.62 898 VAL A O 1
ATOM 7150 N N . ILE A 1 899 ? 3.583 18.113 -27.875 1.00 68.06 899 ILE A N 1
ATOM 7151 C CA . ILE A 1 899 ? 4.424 16.904 -27.896 1.00 68.06 899 ILE A CA 1
ATOM 7152 C C . ILE A 1 899 ? 5.729 17.159 -27.123 1.00 68.06 899 ILE A C 1
ATOM 7154 O O . ILE A 1 899 ? 6.494 18.039 -27.521 1.00 68.06 899 ILE A O 1
ATOM 7158 N N . PRO A 1 900 ? 6.029 16.375 -26.072 1.00 79.00 900 PRO A N 1
ATOM 7159 C CA . PRO A 1 900 ? 7.260 16.519 -25.300 1.00 79.00 900 PRO A CA 1
ATOM 7160 C C . PRO A 1 900 ? 8.519 16.218 -26.123 1.00 79.00 900 PRO A C 1
ATOM 7162 O O . PRO A 1 900 ? 8.567 15.244 -26.882 1.00 79.00 900 PRO A O 1
ATOM 7165 N N . VAL A 1 901 ? 9.571 17.014 -25.910 1.00 80.44 901 VAL A N 1
ATOM 7166 C CA . VAL A 1 901 ? 10.884 16.879 -26.573 1.00 80.44 901 VAL A CA 1
ATOM 7167 C C . VAL A 1 901 ? 11.504 15.473 -26.431 1.00 80.44 901 VAL A C 1
ATOM 7169 O O . VAL A 1 901 ? 12.015 14.973 -27.438 1.00 80.44 901 VAL A O 1
ATOM 7172 N N . PRO A 1 902 ? 11.409 14.768 -25.281 1.00 81.62 902 PRO A N 1
ATOM 7173 C CA . PRO A 1 902 ? 11.948 13.407 -25.147 1.00 81.62 902 PRO A CA 1
ATOM 7174 C C . PRO A 1 902 ? 11.348 12.396 -26.138 1.00 81.62 902 PRO A C 1
ATOM 7176 O O . PRO A 1 902 ? 12.058 11.561 -26.697 1.00 81.62 902 PRO A O 1
ATOM 7179 N N . VAL A 1 903 ? 10.050 12.510 -26.449 1.00 83.06 903 VAL A N 1
ATOM 7180 C CA . VAL A 1 903 ? 9.375 11.631 -27.423 1.00 83.06 903 VAL A CA 1
ATOM 7181 C C . VAL A 1 903 ? 9.905 11.880 -28.838 1.00 83.06 903 VAL A C 1
ATOM 7183 O O . VAL A 1 903 ? 10.053 10.946 -29.632 1.00 83.06 903 VAL A O 1
ATOM 7186 N N . ILE A 1 904 ? 10.230 13.135 -29.157 1.00 82.69 904 ILE A N 1
ATOM 7187 C CA . ILE A 1 904 ? 10.842 13.516 -30.435 1.00 82.69 904 ILE A CA 1
ATOM 7188 C C . ILE A 1 904 ? 12.263 12.941 -30.524 1.00 82.69 904 ILE A C 1
ATOM 7190 O O . ILE A 1 904 ? 12.609 12.342 -31.543 1.00 82.69 904 ILE A O 1
ATOM 7194 N N . ALA A 1 905 ? 13.061 13.047 -29.457 1.00 83.19 905 ALA A N 1
ATOM 7195 C CA . ALA A 1 905 ? 14.408 12.473 -29.393 1.00 83.19 905 ALA A CA 1
ATOM 7196 C C . ALA A 1 905 ? 14.404 10.950 -29.600 1.00 83.19 905 ALA A C 1
ATOM 7198 O O . ALA A 1 905 ? 15.115 10.444 -30.473 1.00 83.19 905 ALA A O 1
ATOM 7199 N N . ALA A 1 906 ? 13.534 10.225 -28.893 1.00 82.88 906 ALA A N 1
ATOM 7200 C CA . ALA A 1 906 ? 13.384 8.779 -29.049 1.00 82.88 906 ALA A CA 1
ATOM 7201 C C . ALA A 1 906 ? 12.864 8.384 -30.449 1.00 82.88 906 ALA A C 1
ATOM 7203 O O . ALA A 1 906 ? 13.295 7.383 -31.026 1.00 82.88 906 ALA A O 1
ATOM 7204 N N . SER A 1 907 ? 11.999 9.206 -31.055 1.00 85.00 907 SER A N 1
ATOM 7205 C CA . SER A 1 907 ? 11.537 9.008 -32.438 1.00 85.00 907 SER A CA 1
ATOM 7206 C C . SER A 1 907 ? 12.696 9.108 -33.437 1.00 85.00 907 SER A C 1
ATOM 7208 O O . SER A 1 907 ? 12.811 8.275 -34.339 1.00 85.00 907 SER A O 1
ATOM 7210 N N . PHE A 1 908 ? 13.594 10.084 -33.258 1.00 85.00 908 PHE A N 1
ATOM 7211 C CA . PHE A 1 908 ? 14.802 10.216 -34.078 1.00 85.00 908 PHE A CA 1
ATOM 7212 C C . PHE A 1 908 ? 15.812 9.093 -33.841 1.00 85.00 908 PHE A C 1
ATOM 7214 O O . PHE A 1 908 ? 16.415 8.630 -34.806 1.00 85.00 908 PHE A O 1
ATOM 7221 N N . LYS A 1 909 ? 15.955 8.602 -32.605 1.00 84.88 909 LYS A N 1
ATOM 7222 C CA . LYS A 1 909 ? 16.768 7.416 -32.292 1.00 84.88 909 LYS A CA 1
ATOM 7223 C C . LYS A 1 909 ? 16.270 6.179 -33.050 1.00 84.88 909 LYS A C 1
ATOM 7225 O O . LYS A 1 909 ? 17.069 5.481 -33.676 1.00 84.88 909 LYS A O 1
ATOM 7230 N N . CYS A 1 910 ? 14.952 5.968 -33.084 1.00 84.69 910 CYS A N 1
ATOM 7231 C CA . CYS A 1 910 ? 14.331 4.875 -33.835 1.00 84.69 910 CYS A CA 1
ATOM 7232 C C . CYS A 1 910 ? 14.548 5.015 -35.348 1.00 84.69 910 CYS A C 1
ATOM 7234 O O . CYS A 1 910 ? 14.941 4.053 -36.011 1.00 84.69 910 CYS A O 1
ATOM 7236 N N . LEU A 1 911 ? 14.371 6.223 -35.899 1.00 84.00 911 LEU A N 1
ATOM 7237 C CA . LEU A 1 911 ? 14.682 6.493 -37.305 1.00 84.00 911 LEU A CA 1
ATOM 7238 C C . LEU A 1 911 ? 16.164 6.253 -37.607 1.00 84.00 911 LEU A C 1
ATOM 7240 O O . LEU A 1 911 ? 16.484 5.574 -38.576 1.00 84.00 911 LEU A O 1
ATOM 7244 N N . HIS A 1 912 ? 17.075 6.733 -36.766 1.00 85.00 912 HIS A N 1
ATOM 7245 C CA . HIS A 1 912 ? 18.506 6.514 -36.942 1.00 85.00 912 HIS A CA 1
ATOM 7246 C C . HIS A 1 912 ? 18.863 5.019 -36.971 1.00 85.00 912 HIS A C 1
ATOM 7248 O O . HIS A 1 912 ? 19.620 4.596 -37.847 1.00 85.00 912 HIS A O 1
ATOM 7254 N N . ALA A 1 913 ? 18.261 4.198 -36.104 1.00 83.31 913 ALA A N 1
ATOM 7255 C CA . ALA A 1 913 ? 18.472 2.750 -36.099 1.00 83.31 913 ALA A CA 1
ATOM 7256 C C . ALA A 1 913 ? 18.100 2.081 -37.440 1.00 83.31 913 ALA A C 1
ATOM 7258 O O . ALA A 1 913 ? 18.765 1.128 -37.860 1.00 83.31 913 ALA A O 1
ATOM 7259 N N . LEU A 1 914 ? 17.083 2.585 -38.156 1.00 83.38 914 LEU A N 1
ATOM 7260 C CA . LEU A 1 914 ? 16.706 2.071 -39.484 1.00 83.38 914 LEU A CA 1
ATOM 7261 C C . LEU A 1 914 ? 17.790 2.333 -40.535 1.00 83.38 914 LEU A C 1
ATOM 7263 O O . LEU A 1 914 ? 18.080 1.444 -41.341 1.00 83.38 914 LEU A O 1
ATOM 7267 N N . TRP A 1 915 ? 18.394 3.527 -40.509 1.00 83.94 915 TRP A N 1
ATOM 7268 C CA . TRP A 1 915 ? 19.486 3.901 -41.411 1.00 83.94 915 TRP A CA 1
ATOM 7269 C C . TRP A 1 915 ? 20.765 3.142 -41.058 1.00 83.94 915 TRP A C 1
ATOM 7271 O O . TRP A 1 915 ? 21.355 2.519 -41.935 1.00 83.94 915 TRP A O 1
ATOM 7281 N N . ARG A 1 916 ? 21.143 3.087 -39.776 1.00 82.12 916 ARG A N 1
ATOM 7282 C CA . ARG A 1 916 ? 22.345 2.378 -39.308 1.00 82.12 916 ARG A CA 1
ATOM 7283 C C . ARG A 1 916 ? 22.380 0.906 -39.743 1.00 82.12 916 ARG A C 1
ATOM 7285 O O . ARG A 1 916 ? 23.432 0.411 -40.138 1.00 82.12 916 ARG A O 1
ATOM 7292 N N . ASN A 1 917 ? 21.234 0.218 -39.710 1.00 79.06 917 ASN A N 1
ATOM 7293 C CA . ASN A 1 917 ? 21.121 -1.208 -40.049 1.00 79.06 917 ASN A CA 1
ATOM 7294 C C . ASN A 1 917 ? 20.671 -1.492 -41.492 1.00 79.06 917 ASN A C 1
ATOM 7296 O O . ASN A 1 917 ? 20.368 -2.642 -41.809 1.00 79.06 917 ASN A O 1
ATOM 7300 N N . ARG A 1 918 ? 20.601 -0.474 -42.363 1.00 76.94 918 ARG A N 1
ATOM 7301 C CA . ARG A 1 918 ? 20.203 -0.607 -43.780 1.00 76.94 918 ARG A CA 1
ATOM 7302 C C . ARG A 1 918 ? 18.892 -1.375 -43.988 1.00 76.94 918 ARG A C 1
ATOM 7304 O O . ARG A 1 918 ? 18.818 -2.347 -44.740 1.00 76.94 918 ARG A O 1
ATOM 7311 N N . ARG A 1 919 ? 17.820 -0.954 -43.314 1.00 76.44 919 ARG A N 1
ATOM 7312 C CA . ARG A 1 919 ? 16.481 -1.530 -43.531 1.00 76.44 919 ARG A CA 1
ATOM 7313 C C . ARG A 1 919 ? 15.834 -0.905 -44.774 1.00 76.44 919 ARG A C 1
ATOM 7315 O O . ARG A 1 919 ? 14.929 -0.082 -44.657 1.00 76.44 919 ARG A O 1
ATOM 7322 N N . ASP A 1 920 ? 16.281 -1.318 -45.962 1.00 70.31 920 ASP A N 1
ATOM 7323 C CA . ASP A 1 920 ? 15.931 -0.708 -47.262 1.00 70.31 920 ASP A CA 1
ATOM 7324 C C . ASP A 1 920 ? 14.415 -0.539 -47.492 1.00 70.31 920 ASP A C 1
ATOM 7326 O O . ASP A 1 920 ? 13.953 0.495 -47.985 1.00 70.31 920 ASP A O 1
ATOM 7330 N N . MET A 1 921 ? 13.615 -1.525 -47.078 1.00 66.88 921 MET A N 1
ATOM 7331 C CA . MET A 1 921 ? 12.150 -1.491 -47.194 1.00 66.88 921 MET A CA 1
ATOM 7332 C C . MET A 1 921 ? 11.528 -0.386 -46.326 1.00 66.88 921 MET A C 1
ATOM 7334 O O . MET A 1 921 ? 10.668 0.360 -46.787 1.00 66.88 921 MET A O 1
ATOM 7338 N N . ALA A 1 922 ? 12.007 -0.216 -45.092 1.00 69.69 922 ALA A N 1
ATOM 7339 C CA . ALA A 1 922 ? 11.564 0.857 -44.204 1.00 69.69 922 ALA A CA 1
ATOM 7340 C C . ALA A 1 922 ? 12.023 2.224 -44.729 1.00 69.69 922 ALA A C 1
ATOM 7342 O O . ALA A 1 922 ? 11.217 3.142 -44.870 1.00 69.69 922 ALA A O 1
ATOM 7343 N N . MET A 1 923 ? 13.298 2.337 -45.106 1.00 74.19 923 MET A N 1
ATOM 7344 C CA . MET A 1 923 ? 13.894 3.582 -45.594 1.00 74.19 923 MET A CA 1
ATOM 7345 C C . MET A 1 923 ? 13.184 4.107 -46.847 1.00 74.19 923 MET A C 1
ATOM 7347 O O . MET A 1 923 ? 12.854 5.287 -46.921 1.00 74.19 923 MET A O 1
ATOM 7351 N N . THR A 1 924 ? 12.892 3.242 -47.822 1.00 72.56 924 THR A N 1
ATOM 7352 C CA . THR A 1 924 ? 12.176 3.636 -49.048 1.00 72.56 924 THR A CA 1
ATOM 7353 C C . THR A 1 924 ? 10.734 4.068 -48.779 1.00 72.56 924 THR A C 1
ATOM 7355 O O . THR A 1 924 ? 10.255 4.999 -49.422 1.00 72.56 924 THR A O 1
ATOM 7358 N N . THR A 1 925 ? 10.042 3.447 -47.819 1.00 68.25 925 THR A N 1
ATOM 7359 C CA . THR A 1 925 ? 8.678 3.860 -47.438 1.00 68.25 925 THR A CA 1
ATOM 7360 C C . THR A 1 925 ? 8.643 5.189 -46.691 1.00 68.25 925 THR A C 1
ATOM 7362 O O . THR A 1 925 ? 7.780 6.013 -46.979 1.00 68.25 925 THR A O 1
ATOM 7365 N N . VAL A 1 926 ? 9.601 5.437 -45.795 1.00 73.69 926 VAL A N 1
ATOM 7366 C CA . VAL A 1 926 ? 9.709 6.706 -45.066 1.00 73.69 926 VAL A CA 1
ATOM 7367 C C . VAL A 1 926 ? 10.035 7.856 -46.027 1.00 73.69 926 VAL A C 1
ATOM 7369 O O . VAL A 1 926 ? 9.378 8.893 -45.959 1.00 73.69 926 VAL A O 1
ATOM 7372 N N . LYS A 1 927 ? 10.947 7.645 -46.989 1.00 73.81 927 LYS A N 1
ATOM 7373 C CA . LYS A 1 927 ? 11.305 8.633 -48.029 1.00 73.81 927 LYS A CA 1
ATOM 7374 C C . LYS A 1 927 ? 10.135 9.049 -48.923 1.00 73.81 927 LYS A C 1
ATOM 7376 O O . LYS A 1 927 ? 10.109 10.172 -49.401 1.00 73.81 927 LYS A O 1
ATOM 7381 N N . LYS A 1 928 ? 9.155 8.166 -49.145 1.00 70.94 928 LYS A N 1
ATOM 7382 C CA . LYS A 1 928 ? 7.945 8.478 -49.930 1.00 70.94 928 LYS A CA 1
ATOM 7383 C C . LYS A 1 928 ? 6.965 9.407 -49.200 1.00 70.94 928 LYS A C 1
ATOM 7385 O O . LYS A 1 928 ? 5.978 9.822 -49.801 1.00 70.94 928 LYS A O 1
ATOM 7390 N N . THR A 1 929 ? 7.194 9.703 -47.920 1.00 68.50 929 THR A N 1
ATOM 7391 C CA . THR A 1 929 ? 6.373 10.651 -47.157 1.00 68.50 929 THR A CA 1
ATOM 7392 C C . THR A 1 929 ? 6.646 12.066 -47.659 1.00 68.50 929 THR A C 1
ATOM 7394 O O . THR A 1 929 ? 7.802 12.481 -47.726 1.00 68.50 929 THR A O 1
ATOM 7397 N N . GLU A 1 930 ? 5.598 12.814 -48.008 1.00 66.06 930 GLU A N 1
ATOM 7398 C CA . GLU A 1 930 ? 5.747 14.172 -48.544 1.00 66.06 930 GLU A CA 1
ATOM 7399 C C . GLU A 1 930 ? 6.582 15.056 -47.606 1.00 66.06 930 GLU A C 1
ATOM 7401 O O . GLU A 1 930 ? 6.305 15.128 -46.405 1.00 66.06 930 GLU A O 1
ATOM 7406 N N . LYS A 1 931 ? 7.576 15.766 -48.163 1.00 67.50 931 LYS A N 1
ATOM 7407 C CA . LYS A 1 931 ? 8.386 16.768 -47.450 1.00 67.50 931 LYS A CA 1
ATOM 7408 C C . LYS A 1 931 ? 9.201 16.228 -46.269 1.00 67.50 931 LYS A C 1
ATOM 7410 O O . LYS A 1 931 ? 9.630 17.016 -45.418 1.00 67.50 931 LYS A O 1
ATOM 7415 N N . PHE A 1 932 ? 9.461 14.922 -46.214 1.00 78.44 932 PHE A N 1
ATOM 7416 C CA . PHE A 1 932 ? 10.205 14.273 -45.130 1.00 78.44 932 PHE A CA 1
ATOM 7417 C C . PHE A 1 932 ? 11.554 14.950 -44.832 1.00 78.44 932 PHE A C 1
ATOM 7419 O O . PHE A 1 932 ? 11.835 15.299 -43.683 1.00 78.44 932 PHE A O 1
ATOM 7426 N N . TRP A 1 933 ? 12.366 15.214 -45.862 1.00 79.94 933 TRP A N 1
ATOM 7427 C CA . TRP A 1 933 ? 13.684 15.834 -45.685 1.00 79.94 933 TRP A CA 1
ATOM 7428 C C . TRP A 1 933 ? 13.594 17.265 -45.161 1.00 79.94 933 TRP A C 1
ATOM 7430 O O . TRP A 1 933 ? 14.349 17.647 -44.266 1.00 79.94 933 TRP A O 1
ATOM 7440 N N . THR A 1 934 ? 12.624 18.043 -45.648 1.00 76.12 934 THR A N 1
ATOM 7441 C CA . THR A 1 934 ? 12.408 19.414 -45.163 1.00 76.12 934 THR A CA 1
ATOM 7442 C C . THR A 1 934 ? 11.999 19.431 -43.687 1.00 76.12 934 THR A C 1
ATOM 7444 O O . THR A 1 934 ? 12.442 20.290 -42.928 1.00 76.12 934 THR A O 1
ATOM 7447 N N . LEU A 1 935 ? 11.237 18.427 -43.247 1.00 74.38 935 LEU A N 1
ATOM 7448 C CA . LEU A 1 935 ? 10.773 18.295 -41.873 1.00 74.38 935 LEU A CA 1
ATOM 7449 C C . LEU A 1 935 ? 11.901 17.934 -40.907 1.00 74.38 935 LEU A C 1
ATOM 7451 O O . LEU A 1 935 ? 12.020 18.554 -39.852 1.00 74.38 935 LEU A O 1
ATOM 7455 N N . ILE A 1 936 ? 12.736 16.959 -41.272 1.00 78.19 936 ILE A N 1
ATOM 7456 C CA . ILE A 1 936 ? 13.896 16.565 -40.464 1.00 78.19 936 ILE A CA 1
ATOM 7457 C C . ILE A 1 936 ? 14.894 17.717 -40.368 1.00 78.19 936 ILE A C 1
ATOM 7459 O O . ILE A 1 936 ? 15.402 18.026 -39.291 1.00 78.19 936 ILE A O 1
ATOM 7463 N N . SER A 1 937 ? 15.136 18.390 -41.493 1.00 77.00 937 SER A N 1
ATOM 7464 C CA . SER A 1 937 ? 16.105 19.478 -41.555 1.00 77.00 937 SER A CA 1
ATOM 7465 C C . SER A 1 937 ? 15.709 20.700 -40.733 1.00 77.00 937 SER A C 1
ATOM 7467 O O . SER A 1 937 ? 16.597 21.418 -40.286 1.00 77.00 937 SER A O 1
ATOM 7469 N N . ARG A 1 938 ? 14.413 20.909 -40.448 1.00 80.31 938 ARG A N 1
ATOM 7470 C CA . ARG A 1 938 ? 13.943 22.001 -39.579 1.00 80.31 938 ARG A CA 1
ATOM 7471 C C . ARG A 1 938 ? 14.696 22.038 -38.246 1.00 80.31 938 ARG A C 1
ATOM 7473 O O . ARG A 1 938 ? 15.147 23.100 -37.843 1.00 80.31 938 ARG A O 1
ATOM 7480 N N . PHE A 1 939 ? 14.935 20.884 -37.625 1.00 77.12 939 PHE A N 1
ATOM 7481 C CA . PHE A 1 939 ? 15.622 20.807 -36.329 1.00 77.12 939 PHE A CA 1
ATOM 7482 C C . PHE A 1 939 ? 17.110 21.201 -36.379 1.00 77.12 939 PHE A C 1
ATOM 7484 O O . PHE A 1 939 ? 17.680 21.529 -35.341 1.00 77.12 939 PHE A O 1
ATOM 7491 N N . LEU A 1 940 ? 17.729 21.189 -37.565 1.00 78.19 940 LEU A N 1
ATOM 7492 C CA . LEU A 1 940 ? 19.071 21.735 -37.809 1.00 78.19 940 LEU A CA 1
ATOM 7493 C C . LEU A 1 940 ? 19.044 23.226 -38.203 1.00 78.19 940 LEU A C 1
ATOM 7495 O O . LEU A 1 940 ? 20.065 23.916 -38.137 1.00 78.19 940 LEU A O 1
ATOM 7499 N N . MET A 1 941 ? 17.890 23.724 -38.649 1.00 77.94 941 MET A N 1
ATOM 7500 C CA . MET A 1 941 ? 17.680 25.111 -39.078 1.00 77.94 941 MET A CA 1
ATOM 7501 C C . MET A 1 941 ? 17.226 26.030 -37.939 1.00 77.94 941 MET A C 1
ATOM 7503 O O . MET A 1 941 ? 17.361 27.241 -38.088 1.00 77.94 941 MET A O 1
ATOM 7507 N N . ASP A 1 942 ? 16.736 25.464 -36.835 1.00 78.00 942 ASP A N 1
ATOM 7508 C CA . ASP A 1 942 ? 16.363 26.174 -35.606 1.00 78.00 942 ASP A CA 1
ATOM 7509 C C . ASP A 1 942 ? 17.558 26.256 -34.637 1.00 78.00 942 ASP A C 1
ATOM 7511 O O . ASP A 1 942 ? 18.373 25.328 -34.580 1.00 78.00 942 ASP A O 1
ATOM 7515 N N . ASP A 1 943 ? 17.684 27.365 -33.905 1.00 76.44 943 ASP A N 1
ATOM 7516 C CA . ASP A 1 943 ? 18.753 27.588 -32.917 1.00 76.44 943 ASP A CA 1
ATOM 7517 C C . ASP A 1 943 ? 18.556 26.723 -31.657 1.00 76.44 943 ASP A C 1
ATOM 7519 O O . ASP A 1 943 ? 17.447 26.265 -31.366 1.00 76.44 943 ASP A O 1
ATOM 7523 N N . LEU A 1 944 ? 19.645 26.456 -30.927 1.00 73.12 944 LEU A N 1
ATOM 7524 C CA . LEU A 1 944 ? 19.593 25.817 -29.607 1.00 73.12 944 LEU A CA 1
ATOM 7525 C C . LEU A 1 944 ? 18.838 26.728 -28.626 1.00 73.12 944 LEU A C 1
ATOM 7527 O O . LEU A 1 944 ? 19.148 27.911 -28.523 1.00 73.12 944 LEU A O 1
ATOM 7531 N N . ALA A 1 945 ? 17.839 26.171 -27.942 1.00 67.06 945 ALA A N 1
ATOM 7532 C CA . ALA A 1 945 ? 17.061 26.874 -26.929 1.00 67.06 945 ALA A CA 1
ATOM 7533 C C . ALA A 1 945 ? 17.737 26.772 -25.550 1.00 67.06 945 ALA A C 1
ATOM 7535 O O . ALA A 1 945 ? 18.272 25.715 -25.206 1.00 67.06 945 ALA A O 1
ATOM 7536 N N . ASP A 1 946 ? 17.673 27.854 -24.767 1.00 60.41 946 ASP A N 1
ATOM 7537 C CA . ASP A 1 946 ? 18.128 27.914 -23.370 1.00 60.41 946 ASP A CA 1
ATOM 7538 C C . ASP A 1 946 ? 17.054 27.314 -22.439 1.00 60.41 946 ASP A C 1
ATOM 7540 O O . ASP A 1 946 ? 16.373 28.027 -21.700 1.00 60.41 946 ASP A O 1
ATOM 7544 N N . ASP A 1 947 ? 16.856 25.998 -22.521 1.00 59.59 947 ASP A N 1
ATOM 7545 C CA . ASP A 1 947 ? 15.877 25.256 -21.714 1.00 59.59 947 ASP A CA 1
ATOM 7546 C C . ASP A 1 947 ? 16.551 24.506 -20.541 1.00 59.59 947 ASP A C 1
ATOM 7548 O O . ASP A 1 947 ? 17.774 24.462 -20.431 1.00 59.59 947 ASP A O 1
ATOM 7552 N N . SER A 1 948 ? 15.761 23.890 -19.650 1.00 61.22 948 SER A N 1
ATOM 7553 C CA . SER A 1 948 ? 16.269 23.072 -18.529 1.00 61.22 948 SER A CA 1
ATOM 7554 C C . SER A 1 948 ? 17.261 21.973 -18.960 1.00 61.22 948 SER A C 1
ATOM 7556 O O . SER A 1 948 ? 17.174 21.472 -20.084 1.00 61.22 948 SER A O 1
ATOM 7558 N N . ASP A 1 949 ? 18.151 21.544 -18.054 1.00 62.16 949 ASP A N 1
ATOM 7559 C CA . ASP A 1 949 ? 19.256 20.608 -18.346 1.00 62.16 949 ASP A CA 1
ATOM 7560 C C . ASP A 1 949 ? 18.810 19.320 -19.085 1.00 62.16 949 ASP A C 1
ATOM 7562 O O . ASP A 1 949 ? 19.426 18.928 -20.077 1.00 62.16 949 ASP A O 1
ATOM 7566 N N . GLU A 1 950 ? 17.699 18.685 -18.687 1.00 62.38 950 GLU A N 1
ATOM 7567 C CA . GLU A 1 950 ? 17.202 17.443 -19.320 1.00 62.38 950 GLU A CA 1
ATOM 7568 C C . GLU A 1 950 ? 16.639 17.662 -20.735 1.00 62.38 950 GLU A C 1
ATOM 7570 O O . GLU A 1 950 ? 16.899 16.889 -21.667 1.00 62.38 950 GLU A O 1
ATOM 7575 N N . THR A 1 951 ? 15.877 18.741 -20.930 1.00 72.25 951 THR A N 1
ATOM 7576 C CA . THR A 1 951 ? 15.361 19.115 -22.254 1.00 72.25 951 THR A CA 1
ATOM 7577 C C . THR A 1 951 ? 16.502 19.488 -23.190 1.00 72.25 951 THR A C 1
ATOM 7579 O O . THR A 1 951 ? 16.493 19.084 -24.356 1.00 72.25 951 THR A O 1
ATOM 7582 N N . PHE A 1 952 ? 17.522 20.177 -22.673 1.00 78.75 952 PHE A N 1
ATOM 7583 C CA . PHE A 1 952 ? 18.713 20.562 -23.419 1.00 78.75 952 PHE A CA 1
ATOM 7584 C C . PHE A 1 952 ? 19.491 19.337 -23.933 1.00 78.75 952 PHE A C 1
ATOM 7586 O O . PHE A 1 952 ? 19.832 19.275 -25.119 1.00 78.75 952 PHE A O 1
ATOM 7593 N N . ILE A 1 953 ? 19.665 18.300 -23.101 1.00 78.88 953 ILE A N 1
ATOM 7594 C CA . ILE A 1 953 ? 20.263 17.017 -23.517 1.00 78.88 953 ILE A CA 1
ATOM 7595 C C . ILE A 1 953 ? 19.470 16.388 -24.674 1.00 78.88 953 ILE A C 1
ATOM 7597 O O . ILE A 1 953 ? 20.050 15.992 -25.691 1.00 78.88 953 ILE A O 1
ATOM 7601 N N . CYS A 1 954 ? 18.139 16.340 -24.570 1.00 79.50 954 CYS A N 1
ATOM 7602 C CA . CYS A 1 954 ? 17.282 15.803 -25.632 1.00 79.50 954 CYS A CA 1
ATOM 7603 C C . CYS A 1 954 ? 17.405 16.614 -26.933 1.00 79.50 954 CYS A C 1
ATOM 7605 O O . CYS A 1 954 ? 17.437 16.042 -28.029 1.00 79.50 954 CYS A O 1
ATOM 7607 N N . HIS A 1 955 ? 17.520 17.943 -26.834 1.00 80.75 955 HIS A N 1
ATOM 7608 C CA . HIS A 1 955 ? 17.757 18.806 -27.987 1.00 80.75 955 HIS A CA 1
ATOM 7609 C C . HIS A 1 955 ? 19.061 18.436 -28.700 1.00 80.75 955 HIS A C 1
ATOM 7611 O O . HIS A 1 955 ? 19.024 18.260 -29.921 1.00 80.75 955 HIS A O 1
ATOM 7617 N N . ILE A 1 956 ? 20.164 18.230 -27.972 1.00 81.56 956 ILE A N 1
ATOM 7618 C CA . ILE A 1 956 ? 21.455 17.799 -28.537 1.00 81.56 956 ILE A CA 1
ATOM 7619 C C . ILE A 1 956 ? 21.340 16.416 -29.195 1.00 81.56 956 ILE A C 1
ATOM 7621 O O . ILE A 1 956 ? 21.783 16.229 -30.334 1.00 81.56 956 ILE A O 1
ATOM 7625 N N . GLN A 1 957 ? 20.699 15.454 -28.524 1.00 82.44 957 GLN A N 1
ATOM 7626 C CA . GLN A 1 957 ? 20.503 14.099 -29.052 1.00 82.44 957 GLN A CA 1
ATOM 7627 C C . GLN A 1 957 ? 19.750 14.100 -30.390 1.00 82.44 957 GLN A C 1
ATOM 7629 O O . GLN A 1 957 ? 20.180 13.432 -31.331 1.00 82.44 957 GLN A O 1
ATOM 7634 N N . ILE A 1 958 ? 18.679 14.894 -30.518 1.00 84.06 958 ILE A N 1
ATOM 7635 C CA . ILE A 1 958 ? 17.928 15.036 -31.776 1.00 84.06 958 ILE A CA 1
ATOM 7636 C C . ILE A 1 958 ? 18.865 15.444 -32.916 1.00 84.06 958 ILE A C 1
ATOM 7638 O O . ILE A 1 958 ? 18.888 14.788 -33.957 1.00 84.06 958 ILE A O 1
ATOM 7642 N N . ARG A 1 959 ? 19.665 16.502 -32.728 1.00 85.75 959 ARG A N 1
ATOM 7643 C CA . ARG A 1 959 ? 20.544 17.015 -33.793 1.00 85.75 959 ARG A CA 1
ATOM 7644 C C . ARG A 1 959 ? 21.645 16.013 -34.134 1.00 85.75 959 ARG A C 1
ATOM 7646 O O . ARG A 1 959 ? 21.933 15.825 -35.314 1.00 85.75 959 ARG A O 1
ATOM 7653 N N . SER A 1 960 ? 22.187 15.316 -33.133 1.00 85.38 960 SER A N 1
ATOM 7654 C CA . SER A 1 960 ? 23.148 14.223 -33.329 1.00 85.38 960 SER A CA 1
ATOM 7655 C C . SER A 1 960 ? 22.596 13.128 -34.247 1.00 85.38 960 SER A C 1
ATOM 7657 O O . SER A 1 960 ? 23.216 12.776 -35.256 1.00 85.38 960 SER A O 1
ATOM 7659 N N . PHE A 1 961 ? 21.384 12.640 -33.961 1.00 84.75 961 PHE A N 1
ATOM 7660 C CA . PHE A 1 961 ? 20.739 11.621 -34.787 1.00 84.75 961 PHE A CA 1
ATOM 7661 C C . PHE A 1 961 ? 20.414 12.131 -36.191 1.00 84.75 961 PHE A C 1
ATOM 7663 O O . PHE A 1 961 ? 20.592 11.391 -37.156 1.00 84.75 961 PHE A O 1
ATOM 7670 N N . VAL A 1 962 ? 19.996 13.392 -36.343 1.00 84.94 962 VAL A N 1
ATOM 7671 C CA . VAL A 1 962 ? 19.735 13.972 -37.669 1.00 84.94 962 VAL A CA 1
ATOM 7672 C C . VAL A 1 962 ? 21.013 14.054 -38.509 1.00 84.94 962 VAL A C 1
ATOM 7674 O O . VAL A 1 962 ? 20.996 13.624 -39.665 1.00 84.94 962 VAL A O 1
ATOM 7677 N N . PHE A 1 963 ? 22.130 14.529 -37.942 1.00 83.56 963 PHE A N 1
ATOM 7678 C CA . PHE A 1 963 ? 23.419 14.534 -38.643 1.00 83.56 963 PHE A CA 1
ATOM 7679 C C . PHE A 1 963 ? 23.834 13.126 -39.067 1.00 83.56 963 PHE A C 1
ATOM 7681 O O . PHE A 1 963 ? 24.266 12.928 -40.204 1.00 83.56 963 PHE A O 1
ATOM 7688 N N . GLN A 1 964 ? 23.644 12.130 -38.197 1.00 83.88 964 GLN A N 1
ATOM 7689 C CA . GLN A 1 964 ? 23.928 10.738 -38.532 1.00 83.88 964 GLN A CA 1
ATOM 7690 C C . GLN A 1 964 ? 23.011 10.215 -39.640 1.00 83.88 964 GLN A C 1
ATOM 7692 O O . GLN A 1 964 ? 23.515 9.595 -40.569 1.00 83.88 964 GLN A O 1
ATOM 7697 N N . ILE A 1 965 ? 21.700 10.459 -39.602 1.00 84.25 965 ILE A N 1
ATOM 7698 C CA . ILE A 1 965 ? 20.770 9.998 -40.649 1.00 84.25 965 ILE A CA 1
ATOM 7699 C C . ILE A 1 965 ? 21.176 10.558 -42.017 1.00 84.25 965 ILE A C 1
ATOM 7701 O O . ILE A 1 965 ? 21.282 9.797 -42.980 1.00 84.25 965 ILE A O 1
ATOM 7705 N N . ILE A 1 966 ? 21.463 11.863 -42.099 1.00 82.62 966 ILE A N 1
ATOM 7706 C CA . ILE A 1 966 ? 21.899 12.504 -43.348 1.00 82.62 966 ILE A CA 1
ATOM 7707 C C . ILE A 1 966 ? 23.248 11.930 -43.801 1.00 82.62 966 ILE A C 1
ATOM 7709 O O . ILE A 1 966 ? 23.403 11.591 -44.972 1.00 82.62 966 ILE A O 1
ATOM 7713 N N . ALA A 1 967 ? 24.207 11.754 -42.886 1.00 82.25 967 ALA A N 1
ATOM 7714 C CA . ALA A 1 967 ? 25.513 11.181 -43.208 1.00 82.25 967 ALA A CA 1
ATOM 7715 C C . ALA A 1 967 ? 25.406 9.740 -43.737 1.00 82.25 967 ALA A C 1
ATOM 7717 O O . ALA A 1 967 ? 26.018 9.407 -44.750 1.00 82.25 967 ALA A O 1
ATOM 7718 N N . HIS A 1 968 ? 24.604 8.885 -43.097 1.00 81.75 968 HIS A N 1
ATOM 7719 C CA . HIS A 1 968 ? 24.393 7.508 -43.548 1.00 81.75 968 HIS A CA 1
ATOM 7720 C C . HIS A 1 968 ? 23.701 7.467 -44.915 1.00 81.75 968 HIS A C 1
ATOM 7722 O O . HIS A 1 968 ? 24.100 6.687 -45.775 1.00 81.75 968 HIS A O 1
ATOM 7728 N N . GLU A 1 969 ? 22.707 8.328 -45.147 1.00 79.94 969 GLU A N 1
ATOM 7729 C CA . GLU A 1 969 ? 22.039 8.426 -46.446 1.00 79.94 969 GLU A CA 1
ATOM 7730 C C . GLU A 1 969 ? 23.012 8.839 -47.559 1.00 79.94 969 GLU A C 1
ATOM 7732 O O . GLU A 1 969 ? 23.084 8.173 -48.592 1.00 79.94 969 GLU A O 1
ATOM 7737 N N . LEU A 1 970 ? 23.806 9.890 -47.331 1.00 75.69 970 LEU A N 1
ATOM 7738 C CA . LEU A 1 970 ? 24.810 10.364 -48.286 1.00 75.69 970 LEU A CA 1
ATOM 7739 C C . LEU A 1 970 ? 25.881 9.304 -48.570 1.00 75.69 970 LEU A C 1
ATOM 7741 O O . LEU A 1 970 ? 26.332 9.182 -49.705 1.00 75.69 970 LEU A O 1
ATOM 7745 N N . TYR A 1 971 ? 26.252 8.508 -47.566 1.00 77.44 971 TYR A N 1
ATOM 7746 C CA . TYR A 1 971 ? 27.210 7.417 -47.724 1.00 77.44 971 TYR A CA 1
ATOM 7747 C C . TYR A 1 971 ? 26.641 6.227 -48.520 1.00 77.44 971 TYR A C 1
ATOM 7749 O O . TYR A 1 971 ? 27.369 5.567 -49.262 1.00 77.44 971 TYR A O 1
ATOM 7757 N N . TYR A 1 972 ? 25.347 5.917 -48.378 1.00 74.38 972 TYR A N 1
ATOM 7758 C CA . TYR A 1 972 ? 24.724 4.786 -49.077 1.00 74.38 972 TYR A CA 1
ATOM 7759 C C . TYR A 1 972 ? 24.351 5.093 -50.531 1.00 74.38 972 TYR A C 1
ATOM 7761 O O . TYR A 1 972 ? 24.323 4.176 -51.359 1.00 74.38 972 TYR A O 1
ATOM 7769 N N . ILE A 1 973 ? 24.090 6.357 -50.870 1.00 69.44 973 ILE A N 1
ATOM 7770 C CA . ILE A 1 973 ? 23.798 6.761 -52.246 1.00 69.44 973 ILE A CA 1
ATOM 7771 C C . ILE A 1 973 ? 25.097 6.767 -53.071 1.00 69.44 973 ILE A C 1
ATOM 7773 O O . ILE A 1 973 ? 26.003 7.564 -52.847 1.00 69.44 973 ILE A O 1
ATOM 7777 N N . LYS A 1 974 ? 25.177 5.919 -54.107 1.00 57.12 974 LYS A N 1
ATOM 7778 C CA . LYS A 1 974 ? 26.199 6.075 -55.160 1.00 57.12 974 LYS A CA 1
ATOM 7779 C C . LYS A 1 974 ? 25.925 7.374 -55.927 1.00 57.12 974 LYS A C 1
ATOM 7781 O O . LYS A 1 974 ? 24.767 7.651 -56.228 1.00 57.12 974 LYS A O 1
ATOM 7786 N N . SER A 1 975 ? 26.987 8.110 -56.261 1.00 50.34 975 SER A N 1
ATOM 7787 C CA . SER A 1 975 ? 27.111 9.513 -56.730 1.00 50.34 975 SER A CA 1
ATOM 7788 C C . SER A 1 975 ? 26.242 10.027 -57.910 1.00 50.34 975 SER A C 1
ATOM 7790 O O . SER A 1 975 ? 26.649 10.933 -58.631 1.00 50.34 975 SER A O 1
ATOM 7792 N N . GLY A 1 976 ? 25.025 9.519 -58.117 1.00 51.00 976 GLY A N 1
ATOM 7793 C CA . GLY A 1 976 ? 24.097 9.975 -59.157 1.00 51.00 976 GLY A CA 1
ATOM 7794 C C . GLY A 1 976 ? 22.601 9.745 -58.891 1.00 51.00 976 GLY A C 1
ATOM 7795 O O . GLY A 1 976 ? 21.804 10.031 -59.777 1.00 51.00 976 GLY A O 1
ATOM 7796 N N . GLN A 1 977 ? 22.193 9.241 -57.717 1.00 56.28 977 GLN A N 1
ATOM 7797 C CA . GLN A 1 977 ? 20.776 9.033 -57.347 1.00 56.28 977 GLN A CA 1
ATOM 7798 C C . GLN A 1 977 ? 20.387 9.802 -56.076 1.00 56.28 977 GLN A C 1
ATOM 7800 O O . GLN A 1 977 ? 19.780 9.251 -55.161 1.00 56.28 977 GLN A O 1
ATOM 7805 N N . THR A 1 978 ? 20.790 11.064 -55.971 1.00 57.16 978 THR A N 1
ATOM 7806 C CA . THR A 1 978 ? 20.469 11.882 -54.800 1.00 57.16 978 THR A CA 1
ATOM 7807 C C . THR A 1 978 ? 19.069 12.473 -54.928 1.00 57.16 978 THR A C 1
ATOM 7809 O O . THR A 1 978 ? 18.693 12.992 -55.979 1.00 57.16 978 THR A O 1
ATOM 7812 N N . ASP A 1 979 ? 18.285 12.358 -53.857 1.00 66.81 979 ASP A N 1
ATOM 7813 C CA . ASP A 1 979 ? 16.926 12.893 -53.782 1.00 66.81 979 ASP A CA 1
ATOM 7814 C C . ASP A 1 979 ? 16.942 14.423 -53.968 1.00 66.81 979 ASP A C 1
ATOM 7816 O O . ASP A 1 979 ? 17.769 15.127 -53.375 1.00 66.81 979 ASP A O 1
ATOM 7820 N N . ALA A 1 980 ? 16.049 14.947 -54.813 1.00 66.88 980 ALA A N 1
ATOM 7821 C CA . ALA A 1 980 ? 16.011 16.368 -55.162 1.00 66.88 980 ALA A CA 1
ATOM 7822 C C . ALA A 1 980 ? 15.668 17.244 -53.944 1.00 66.88 980 ALA A C 1
ATOM 7824 O O . ALA A 1 980 ? 16.191 18.352 -53.812 1.00 66.88 980 ALA A O 1
ATOM 7825 N N . GLU A 1 981 ? 14.848 16.728 -53.021 1.00 70.44 981 GLU A N 1
ATOM 7826 C CA . GLU A 1 981 ? 14.516 17.421 -51.773 1.00 70.44 981 GLU A CA 1
ATOM 7827 C C . GLU A 1 981 ? 15.733 17.531 -50.842 1.00 70.44 981 GLU A C 1
ATOM 7829 O O . GLU A 1 981 ? 16.011 18.614 -50.326 1.00 70.44 981 GLU A O 1
ATOM 7834 N N . LEU A 1 982 ? 16.511 16.455 -50.673 1.00 73.81 982 LEU A N 1
ATOM 7835 C CA . LEU A 1 982 ? 17.712 16.460 -49.828 1.00 73.81 982 LEU A CA 1
ATOM 7836 C C . LEU A 1 982 ? 18.767 17.447 -50.348 1.00 73.81 982 LEU A C 1
ATOM 7838 O O . LEU A 1 982 ? 19.401 18.152 -49.563 1.00 73.81 982 LEU A O 1
ATOM 7842 N N . LYS A 1 983 ? 18.912 17.550 -51.674 1.00 73.19 983 LYS A N 1
ATOM 7843 C CA . LYS A 1 983 ? 19.808 18.533 -52.291 1.00 73.19 983 LYS A CA 1
ATOM 7844 C C . LYS A 1 983 ? 19.380 19.972 -51.975 1.00 73.19 983 LYS A C 1
ATOM 7846 O O . LYS A 1 983 ? 20.213 20.771 -51.560 1.00 73.19 983 LYS A O 1
ATOM 7851 N N . SER A 1 984 ? 18.084 20.278 -52.077 1.00 73.81 984 SER A N 1
ATOM 7852 C CA . SER A 1 984 ? 17.551 21.611 -51.742 1.00 73.81 984 SER A CA 1
ATOM 7853 C C . SER A 1 984 ? 17.743 21.984 -50.265 1.00 73.81 984 SER A C 1
ATOM 7855 O O . SER A 1 984 ? 17.975 23.146 -49.929 1.00 73.81 984 SER A O 1
ATOM 7857 N N . VAL A 1 985 ? 17.695 20.992 -49.370 1.00 75.56 985 VAL A N 1
ATOM 7858 C CA . VAL A 1 985 ? 17.944 21.172 -47.935 1.00 75.56 985 VAL A CA 1
ATOM 7859 C C . VAL A 1 985 ? 19.405 21.534 -47.668 1.00 75.56 985 VAL A C 1
ATOM 7861 O O . VAL A 1 985 ? 19.661 22.453 -46.892 1.00 75.56 985 VAL A O 1
ATOM 7864 N N . LEU A 1 986 ? 20.354 20.849 -48.313 1.00 74.56 986 LEU A N 1
ATOM 7865 C CA . LEU A 1 986 ? 21.787 21.118 -48.151 1.00 74.56 986 LEU A CA 1
ATOM 7866 C C . LEU A 1 986 ? 22.175 22.495 -48.718 1.00 74.56 986 LEU A C 1
ATOM 7868 O O . LEU A 1 986 ? 22.903 23.237 -48.062 1.00 74.56 986 LEU A O 1
ATOM 7872 N N . GLU A 1 987 ? 21.590 22.901 -49.849 1.00 74.50 987 GLU A N 1
ATOM 7873 C CA . GLU A 1 987 ? 21.732 24.263 -50.395 1.00 74.50 987 GLU A CA 1
ATOM 7874 C C . GLU A 1 987 ? 21.125 25.326 -49.448 1.00 74.50 987 GLU A C 1
ATOM 7876 O O . GLU A 1 987 ? 21.690 26.401 -49.233 1.00 74.50 987 GLU A O 1
ATOM 7881 N N . THR A 1 988 ? 19.997 25.019 -48.796 1.00 76.25 988 THR A N 1
ATOM 7882 C CA . THR A 1 988 ? 19.395 25.897 -47.770 1.00 76.25 988 THR A CA 1
ATOM 7883 C C . THR A 1 988 ? 20.270 26.003 -46.511 1.00 76.25 988 THR A C 1
ATOM 7885 O O . THR A 1 988 ? 20.282 27.032 -45.838 1.00 76.25 988 THR A O 1
ATOM 7888 N N . PHE A 1 989 ? 21.009 24.946 -46.175 1.00 78.06 989 PHE A N 1
ATOM 7889 C CA . PHE A 1 989 ? 21.888 24.903 -45.005 1.00 78.06 989 PHE A CA 1
ATOM 7890 C C . PHE A 1 989 ? 23.146 25.761 -45.213 1.00 78.06 989 PHE A C 1
ATOM 7892 O O . PHE A 1 989 ? 23.555 26.483 -44.301 1.00 78.06 989 PHE A O 1
ATOM 7899 N N . GLU A 1 990 ? 23.698 25.746 -46.431 1.00 74.62 990 GLU A N 1
ATOM 7900 C CA . GLU A 1 990 ? 24.812 26.604 -46.855 1.00 74.62 990 GLU A CA 1
ATOM 7901 C C . GLU A 1 990 ? 24.392 28.082 -46.922 1.00 74.62 990 GLU A C 1
ATOM 7903 O O . GLU A 1 990 ? 25.026 28.934 -46.304 1.00 74.62 990 GLU A O 1
ATOM 7908 N N . THR A 1 991 ? 23.263 28.393 -47.572 1.00 75.75 991 THR A N 1
ATOM 7909 C CA . THR A 1 991 ? 22.766 29.782 -47.709 1.00 75.75 991 THR A CA 1
ATOM 7910 C C . THR A 1 991 ? 22.427 30.462 -46.379 1.00 75.75 991 THR A C 1
ATOM 7912 O O . THR A 1 991 ? 22.468 31.688 -46.296 1.00 75.75 991 THR A O 1
ATOM 7915 N N . LYS A 1 992 ? 22.106 29.690 -45.332 1.00 74.25 992 LYS A N 1
ATOM 7916 C CA . LYS A 1 992 ? 21.837 30.192 -43.974 1.00 74.25 992 LYS A CA 1
ATOM 7917 C C . LYS A 1 992 ? 23.064 30.220 -43.049 1.00 74.25 992 LYS A C 1
ATOM 7919 O O . LYS A 1 992 ? 22.895 30.516 -41.869 1.00 74.25 992 LYS A O 1
ATOM 7924 N N . GLY A 1 993 ? 24.264 29.881 -43.529 1.00 73.50 993 GLY A N 1
ATOM 7925 C CA . GLY A 1 993 ? 25.489 29.905 -42.714 1.00 73.50 993 GLY A CA 1
ATOM 7926 C C . GLY A 1 993 ? 25.482 28.920 -41.536 1.00 73.50 993 GLY A C 1
ATOM 7927 O O . GLY A 1 993 ? 26.124 29.160 -40.516 1.00 73.50 993 GLY A O 1
ATOM 7928 N N . ARG A 1 994 ? 24.735 27.808 -41.628 1.00 79.88 994 ARG A N 1
ATOM 7929 C CA . ARG A 1 994 ? 24.585 26.872 -40.495 1.00 79.88 994 ARG A CA 1
ATOM 7930 C C . ARG A 1 994 ? 25.852 26.056 -40.217 1.00 79.88 994 ARG A C 1
ATOM 7932 O O . ARG A 1 994 ? 26.015 25.594 -39.093 1.00 79.88 994 ARG A O 1
ATOM 7939 N N . TYR A 1 995 ? 26.752 25.901 -41.193 1.00 77.56 995 TYR A N 1
ATOM 7940 C CA . TYR A 1 995 ? 28.051 25.245 -40.980 1.00 77.56 995 TYR A CA 1
ATOM 7941 C C . TYR A 1 995 ? 28.888 25.957 -39.908 1.00 77.56 995 TYR A C 1
ATOM 7943 O O . TYR A 1 995 ? 29.454 25.284 -39.049 1.00 77.56 995 TYR A O 1
ATOM 7951 N N . ASP A 1 996 ? 28.896 27.293 -39.920 1.00 76.62 996 ASP A N 1
ATOM 7952 C CA . ASP A 1 996 ? 29.643 28.105 -38.956 1.00 76.62 996 ASP A CA 1
ATOM 7953 C C . ASP A 1 996 ? 29.001 28.026 -37.565 1.00 76.62 996 ASP A C 1
ATOM 7955 O O . ASP A 1 996 ? 29.668 27.711 -36.581 1.00 76.62 996 ASP A O 1
ATOM 7959 N N . TYR A 1 997 ? 27.676 28.201 -37.501 1.00 81.69 997 TYR A N 1
ATOM 7960 C CA . TYR A 1 997 ? 26.912 28.119 -36.254 1.00 81.69 997 TYR A CA 1
ATOM 7961 C C . TYR A 1 997 ? 27.108 26.778 -35.531 1.00 81.69 997 TYR A C 1
ATOM 7963 O O . TYR A 1 997 ? 27.402 26.744 -34.339 1.00 81.69 997 TYR A O 1
ATOM 7971 N N . TRP A 1 998 ? 26.975 25.648 -36.236 1.00 80.81 998 TRP A N 1
ATOM 7972 C CA . TRP A 1 998 ? 27.101 24.335 -35.597 1.00 80.81 998 TRP A CA 1
ATOM 7973 C C . TRP A 1 998 ? 28.546 23.988 -35.221 1.00 80.81 998 TRP A C 1
ATOM 7975 O O . TRP A 1 998 ? 28.744 23.293 -34.225 1.00 80.81 998 TRP A O 1
ATOM 7985 N N . ALA A 1 999 ? 29.552 24.496 -35.944 1.00 78.75 999 ALA A N 1
ATOM 7986 C CA . ALA A 1 999 ? 30.952 24.350 -35.547 1.00 78.75 999 ALA A CA 1
ATOM 7987 C C . ALA A 1 999 ? 31.239 25.049 -34.205 1.00 78.75 999 ALA A C 1
ATOM 7989 O O . ALA A 1 999 ? 31.886 24.461 -33.338 1.00 78.75 999 ALA A O 1
ATOM 7990 N N . GLU A 1 1000 ? 30.698 26.252 -34.003 1.00 80.62 1000 GLU A N 1
ATOM 7991 C CA . GLU A 1 1000 ? 30.796 26.991 -32.739 1.00 80.62 1000 GLU A CA 1
ATOM 7992 C C . GLU A 1 1000 ? 30.023 26.288 -31.606 1.00 80.62 1000 GLU A C 1
ATOM 7994 O O . GLU A 1 1000 ? 30.549 26.077 -30.512 1.00 80.62 1000 GLU A O 1
ATOM 7999 N N . GLN A 1 1001 ? 28.791 25.840 -31.864 1.00 79.44 1001 GLN A N 1
ATOM 8000 C CA . GLN A 1 1001 ? 27.954 25.190 -30.847 1.00 79.44 1001 GLN A CA 1
ATOM 8001 C C . GLN A 1 1001 ? 28.494 23.824 -30.394 1.00 79.44 1001 GLN A C 1
ATOM 8003 O O . GLN A 1 1001 ? 28.469 23.525 -29.201 1.00 79.44 1001 GLN A O 1
ATOM 8008 N N . VAL A 1 1002 ? 29.040 22.999 -31.299 1.00 79.94 1002 VAL A N 1
ATOM 8009 C CA . VAL A 1 1002 ? 29.724 21.740 -30.928 1.00 79.94 1002 VAL A CA 1
ATOM 8010 C C . VAL A 1 1002 ? 30.909 22.029 -30.000 1.00 79.94 1002 VAL A C 1
ATOM 8012 O O . VAL A 1 1002 ? 31.117 21.323 -29.009 1.00 79.94 1002 VAL A O 1
ATOM 8015 N N . SER A 1 1003 ? 31.671 23.084 -30.293 1.00 75.88 1003 SER A N 1
ATOM 8016 C CA . SER A 1 1003 ? 32.795 23.531 -29.469 1.00 75.88 1003 SER A CA 1
ATOM 8017 C C . SER A 1 1003 ? 32.334 24.012 -28.087 1.00 75.88 1003 SER A C 1
ATOM 8019 O O . SER A 1 1003 ? 32.922 23.605 -27.088 1.00 75.88 1003 SER A O 1
ATOM 8021 N N . ASN A 1 1004 ? 31.249 24.787 -28.006 1.00 78.69 1004 ASN A N 1
ATOM 8022 C CA . ASN A 1 1004 ? 30.702 25.296 -26.743 1.00 78.69 1004 ASN A CA 1
ATOM 8023 C C . ASN A 1 1004 ? 30.097 24.187 -25.863 1.00 78.69 1004 ASN A C 1
ATOM 8025 O O . ASN A 1 1004 ? 30.381 24.129 -24.669 1.00 78.69 1004 ASN A O 1
ATOM 8029 N N . VAL A 1 1005 ? 29.324 23.259 -26.439 1.00 75.50 1005 VAL A N 1
ATOM 8030 C CA . VAL A 1 1005 ? 28.704 22.138 -25.701 1.00 75.50 1005 VAL A CA 1
ATOM 8031 C C . VAL A 1 1005 ? 29.761 21.192 -25.129 1.00 75.50 1005 VAL A C 1
ATOM 8033 O O . VAL A 1 1005 ? 29.649 20.751 -23.989 1.00 75.50 1005 VAL A O 1
ATOM 8036 N N . THR A 1 1006 ? 30.817 20.908 -25.895 1.00 73.12 1006 THR A N 1
ATOM 8037 C CA . THR A 1 1006 ? 31.924 20.053 -25.431 1.00 73.12 1006 THR A CA 1
ATOM 8038 C C . THR A 1 1006 ? 32.808 20.722 -24.374 1.00 73.12 1006 THR A C 1
ATOM 8040 O O . THR A 1 1006 ? 33.469 20.022 -23.615 1.00 73.12 1006 THR A O 1
ATOM 8043 N N . LEU A 1 1007 ? 32.833 22.057 -24.303 1.00 71.25 1007 LEU A N 1
ATOM 8044 C CA . LEU A 1 1007 ? 33.465 22.798 -23.205 1.00 71.25 1007 LEU A CA 1
ATOM 8045 C C . LEU A 1 1007 ? 32.566 22.803 -21.955 1.00 71.25 1007 LEU A C 1
ATOM 8047 O O . LEU A 1 1007 ? 33.038 22.517 -20.857 1.00 71.25 1007 LEU A O 1
ATOM 8051 N N . ALA A 1 1008 ? 31.258 23.028 -22.116 1.00 71.19 1008 ALA A N 1
ATOM 8052 C CA . ALA A 1 1008 ? 30.284 23.014 -21.019 1.00 71.19 1008 ALA A CA 1
ATOM 8053 C C . ALA A 1 1008 ? 30.140 21.634 -20.342 1.00 71.19 1008 ALA A C 1
ATOM 8055 O O . ALA A 1 1008 ? 29.936 21.544 -19.129 1.00 71.19 1008 ALA A O 1
ATOM 8056 N N . SER A 1 1009 ? 30.291 20.539 -21.094 1.00 65.50 1009 SER A N 1
ATOM 8057 C CA . SER A 1 1009 ? 30.308 19.182 -20.530 1.00 65.50 1009 SER A CA 1
ATOM 8058 C C . SER A 1 1009 ? 31.556 18.891 -19.692 1.00 65.50 1009 SER A C 1
ATOM 8060 O O . SER A 1 1009 ? 31.515 18.035 -18.816 1.00 65.50 1009 SER A O 1
ATOM 8062 N N . CYS A 1 1010 ? 32.668 19.586 -19.949 1.00 62.88 1010 CYS A N 1
ATOM 8063 C CA . CYS A 1 1010 ? 33.895 19.434 -19.169 1.00 62.88 1010 CYS A CA 1
ATOM 8064 C C . CYS A 1 1010 ? 33.787 20.145 -17.806 1.00 62.88 1010 CYS A C 1
ATOM 8066 O O . CYS A 1 1010 ? 34.254 19.623 -16.797 1.00 62.88 1010 CYS A O 1
ATOM 8068 N N . THR A 1 1011 ? 33.127 21.304 -17.738 1.00 58.78 1011 THR A N 1
ATOM 8069 C CA . THR A 1 1011 ? 33.003 22.097 -16.499 1.00 58.78 1011 THR A CA 1
ATOM 8070 C C . THR A 1 1011 ? 31.943 21.560 -15.525 1.00 58.78 1011 THR A C 1
ATOM 8072 O O . THR A 1 1011 ? 32.061 21.734 -14.309 1.00 58.78 1011 THR A O 1
ATOM 8075 N N . SER A 1 1012 ? 30.922 20.858 -16.021 1.00 55.78 1012 SER A N 1
ATOM 8076 C CA . SER A 1 1012 ? 29.809 20.304 -15.236 1.00 55.78 1012 SER A CA 1
ATOM 8077 C C . SER A 1 1012 ? 30.113 18.900 -14.682 1.00 55.78 1012 SER A C 1
ATOM 8079 O O . SER A 1 1012 ? 29.567 17.890 -15.115 1.00 55.78 1012 SER A O 1
ATOM 8081 N N . SER A 1 1013 ? 30.963 18.828 -13.653 1.00 47.69 1013 SER A N 1
ATOM 8082 C CA . SER A 1 1013 ? 31.434 17.566 -13.033 1.00 47.69 1013 SER A CA 1
ATOM 8083 C C . SER A 1 1013 ? 30.368 16.604 -12.455 1.00 47.69 1013 SER A C 1
ATOM 8085 O O . SER A 1 1013 ? 30.727 15.517 -12.010 1.00 47.69 1013 SER A O 1
ATOM 8087 N N . ASN A 1 1014 ? 29.077 16.958 -12.480 1.00 48.00 1014 ASN A N 1
ATOM 8088 C CA . ASN A 1 1014 ? 27.987 16.180 -11.876 1.00 48.00 1014 ASN A CA 1
ATOM 8089 C C . ASN A 1 1014 ? 27.051 15.469 -12.881 1.00 48.00 1014 ASN A C 1
ATOM 8091 O O . ASN A 1 1014 ? 26.177 14.729 -12.434 1.00 48.00 1014 ASN A O 1
ATOM 8095 N N . CYS A 1 1015 ? 27.193 15.651 -14.206 1.00 55.84 1015 CYS A N 1
ATOM 8096 C CA . CYS A 1 1015 ? 26.258 15.080 -15.194 1.00 55.84 1015 CYS A CA 1
ATOM 8097 C C . CYS A 1 1015 ? 26.957 14.176 -16.233 1.00 55.84 1015 CYS A C 1
ATOM 8099 O O . CYS A 1 1015 ? 27.377 14.627 -17.300 1.00 55.84 1015 CYS A O 1
ATOM 8101 N N . VAL A 1 1016 ? 27.064 12.873 -15.938 1.00 63.50 1016 VAL A N 1
ATOM 8102 C CA . VAL A 1 1016 ? 27.686 11.868 -16.830 1.00 63.50 1016 VAL A CA 1
ATOM 8103 C C . VAL A 1 1016 ? 26.961 11.779 -18.182 1.00 63.50 1016 VAL A C 1
ATOM 8105 O O . VAL A 1 1016 ? 27.604 11.701 -19.229 1.00 63.50 1016 VAL A O 1
ATOM 8108 N N . GLU A 1 1017 ? 25.633 11.881 -18.194 1.00 65.81 1017 GLU A N 1
ATOM 8109 C CA . GLU A 1 1017 ? 24.826 11.810 -19.420 1.00 65.81 1017 GLU A CA 1
ATOM 8110 C C . GLU A 1 1017 ? 25.120 12.954 -20.400 1.00 65.81 1017 GLU A C 1
ATOM 8112 O O . GLU A 1 1017 ? 25.158 12.744 -21.618 1.00 65.81 1017 GLU A O 1
ATOM 8117 N N . LEU A 1 1018 ? 25.402 14.160 -19.895 1.00 74.06 1018 LEU A N 1
ATOM 8118 C CA . LEU A 1 1018 ? 25.786 15.293 -20.737 1.00 74.06 1018 LEU A CA 1
ATOM 8119 C C . LEU A 1 1018 ? 27.137 15.037 -21.424 1.00 74.06 1018 LEU A C 1
ATOM 8121 O O . LEU A 1 1018 ? 27.303 15.350 -22.603 1.00 74.06 1018 LEU A O 1
ATOM 8125 N N . THR A 1 1019 ? 28.091 14.409 -20.728 1.00 73.88 1019 THR A N 1
ATOM 8126 C CA . THR A 1 1019 ? 29.405 14.085 -21.312 1.00 73.88 1019 THR A CA 1
ATOM 8127 C C . THR A 1 1019 ? 29.303 13.061 -22.444 1.00 73.88 1019 THR A C 1
ATOM 8129 O O . THR A 1 1019 ? 29.880 13.259 -23.516 1.00 73.88 1019 THR A O 1
ATOM 8132 N N . GLU A 1 1020 ? 28.515 11.997 -22.268 1.00 77.25 1020 GLU A N 1
ATOM 8133 C CA . GLU A 1 1020 ? 28.325 10.983 -23.310 1.00 77.25 1020 GLU A CA 1
ATOM 8134 C C . GLU A 1 1020 ? 27.545 11.522 -24.512 1.00 77.25 1020 GLU A C 1
ATOM 8136 O O . GLU A 1 1020 ? 27.871 11.225 -25.668 1.00 77.25 1020 GLU A O 1
ATOM 8141 N N . THR A 1 1021 ? 26.527 12.347 -24.267 1.00 78.75 1021 THR A N 1
ATOM 8142 C CA . THR A 1 1021 ? 25.721 12.946 -25.338 1.00 78.75 1021 THR A CA 1
ATOM 8143 C C . THR A 1 1021 ? 26.503 13.988 -26.131 1.00 78.75 1021 THR A C 1
ATOM 8145 O O . THR A 1 1021 ? 26.449 13.958 -27.364 1.00 78.75 1021 THR A O 1
ATOM 8148 N N . ALA A 1 1022 ? 27.313 14.822 -25.472 1.00 80.19 1022 ALA A N 1
ATOM 8149 C CA . ALA A 1 1022 ? 28.237 15.746 -26.130 1.00 80.19 1022 ALA A CA 1
ATOM 8150 C C . ALA A 1 1022 ? 29.273 15.003 -26.993 1.00 80.19 1022 ALA A C 1
ATOM 8152 O O . ALA A 1 1022 ? 29.544 15.395 -28.132 1.00 80.19 1022 ALA A O 1
ATOM 8153 N N . LEU A 1 1023 ? 29.803 13.879 -26.501 1.00 81.06 1023 LEU A N 1
ATOM 8154 C CA . LEU A 1 1023 ? 30.738 13.041 -27.249 1.00 81.06 1023 LEU A CA 1
ATOM 8155 C C . LEU A 1 1023 ? 30.077 12.402 -28.481 1.00 81.06 1023 LEU A C 1
ATOM 8157 O O . LEU A 1 1023 ? 30.653 12.403 -29.574 1.00 81.06 1023 LEU A O 1
ATOM 8161 N N . ASN A 1 1024 ? 28.849 11.896 -28.345 1.00 81.62 1024 ASN A N 1
ATOM 8162 C CA . ASN A 1 1024 ? 28.080 11.370 -29.474 1.00 81.62 1024 ASN A CA 1
ATOM 8163 C C . ASN A 1 1024 ? 27.752 12.459 -30.503 1.00 81.62 1024 ASN A C 1
ATOM 8165 O O . ASN A 1 1024 ? 27.829 12.204 -31.708 1.00 81.62 1024 ASN A O 1
ATOM 8169 N N . PHE A 1 1025 ? 27.452 13.677 -30.051 1.00 83.94 1025 PHE A N 1
ATOM 8170 C CA . PHE A 1 1025 ? 27.228 14.822 -30.926 1.00 83.94 1025 PHE A CA 1
ATOM 8171 C C . PHE A 1 1025 ? 28.492 15.185 -31.716 1.00 83.94 1025 PHE A C 1
ATOM 8173 O O . PHE A 1 1025 ? 28.438 15.278 -32.943 1.00 83.94 1025 PHE A O 1
ATOM 8180 N N . LEU A 1 1026 ? 29.660 15.245 -31.071 1.00 82.94 1026 LEU A N 1
ATOM 8181 C CA . LEU A 1 1026 ? 30.939 15.451 -31.759 1.00 82.94 1026 LEU A CA 1
ATOM 8182 C C . LEU A 1 1026 ? 31.218 14.359 -32.809 1.00 82.94 1026 LEU A C 1
ATOM 8184 O O . LEU A 1 1026 ? 31.623 14.655 -33.937 1.00 82.94 1026 LEU A O 1
ATOM 8188 N N . ARG A 1 1027 ? 30.958 13.088 -32.476 1.00 83.38 1027 ARG A N 1
ATOM 8189 C CA . ARG A 1 1027 ? 31.097 11.966 -33.422 1.00 83.38 1027 ARG A CA 1
ATOM 8190 C C . ARG A 1 1027 ? 30.142 12.080 -34.608 1.00 83.38 1027 ARG A C 1
ATOM 8192 O O . ARG A 1 1027 ? 30.541 11.770 -35.734 1.00 83.38 1027 ARG A O 1
ATOM 8199 N N . SER A 1 1028 ? 28.903 12.517 -34.375 1.00 83.44 1028 SER A N 1
ATOM 8200 C CA . SER A 1 1028 ? 27.915 12.741 -35.436 1.00 83.44 1028 SER A CA 1
ATOM 8201 C C . SER A 1 1028 ? 28.372 13.827 -36.410 1.00 83.44 1028 SER A C 1
ATOM 8203 O O . SER A 1 1028 ? 28.391 13.590 -37.619 1.00 83.44 1028 SER A O 1
ATOM 8205 N N . TRP A 1 1029 ? 28.858 14.954 -35.881 1.00 85.06 1029 TRP A N 1
ATOM 8206 C CA . TRP A 1 1029 ? 29.381 16.073 -36.657 1.00 85.06 1029 TRP A CA 1
ATOM 8207 C C . TRP A 1 1029 ? 30.595 15.662 -37.493 1.00 85.06 1029 TRP A C 1
ATOM 8209 O O . TRP A 1 1029 ? 30.643 15.910 -38.698 1.00 85.06 1029 TRP A O 1
ATOM 8219 N N . ARG A 1 1030 ? 31.537 14.924 -36.890 1.00 84.38 1030 ARG A N 1
ATOM 8220 C CA . ARG A 1 1030 ? 32.695 14.379 -37.611 1.00 84.38 1030 ARG A CA 1
ATOM 8221 C C . ARG A 1 1030 ? 32.284 13.468 -38.758 1.00 84.38 1030 ARG A C 1
ATOM 8223 O O . ARG A 1 1030 ? 32.816 13.593 -39.857 1.00 84.38 1030 ARG A O 1
ATOM 8230 N N . THR A 1 1031 ? 31.365 12.541 -38.502 1.00 82.44 1031 THR A N 1
ATOM 8231 C CA . THR A 1 1031 ? 30.918 11.573 -39.514 1.00 82.44 1031 THR A CA 1
ATOM 8232 C C . THR A 1 1031 ? 30.245 12.287 -40.684 1.00 82.44 1031 THR A C 1
ATOM 8234 O O . THR A 1 1031 ? 30.531 11.975 -41.836 1.00 82.44 1031 THR A O 1
ATOM 8237 N N . PHE A 1 1032 ? 29.420 13.295 -40.397 1.00 83.25 1032 PHE A N 1
ATOM 8238 C CA . PHE A 1 1032 ? 28.772 14.125 -41.406 1.00 83.25 1032 PHE A CA 1
ATOM 8239 C C . PHE A 1 1032 ? 29.778 14.865 -42.297 1.00 83.25 1032 PHE A C 1
ATOM 8241 O O . PHE A 1 1032 ? 29.737 14.705 -43.517 1.00 83.25 1032 PHE A O 1
ATOM 8248 N N . LEU A 1 1033 ? 30.735 15.591 -41.707 1.00 79.25 1033 LEU A N 1
ATOM 8249 C CA . LEU A 1 1033 ? 31.762 16.306 -42.474 1.00 79.25 1033 LEU A CA 1
ATOM 8250 C C . LEU A 1 1033 ? 32.630 15.353 -43.305 1.00 79.25 1033 LEU A C 1
ATOM 8252 O O . LEU A 1 1033 ? 32.926 15.635 -44.464 1.00 79.25 1033 LEU A O 1
ATOM 8256 N N . MET A 1 1034 ? 32.994 14.194 -42.748 1.00 78.12 1034 MET A N 1
ATOM 8257 C CA . MET A 1 1034 ? 33.786 13.193 -43.462 1.00 78.12 1034 MET A CA 1
ATOM 8258 C C . MET A 1 1034 ? 33.057 12.628 -44.679 1.00 78.12 1034 MET A C 1
ATOM 8260 O O . MET A 1 1034 ? 33.667 12.530 -45.742 1.00 78.12 1034 MET A O 1
ATOM 8264 N N . VAL A 1 1035 ? 31.771 12.297 -44.561 1.00 77.44 1035 VAL A N 1
ATOM 8265 C CA . VAL A 1 1035 ? 30.985 11.814 -45.706 1.00 77.44 1035 VAL A CA 1
ATOM 8266 C C . VAL A 1 1035 ? 30.821 12.915 -46.758 1.00 77.44 1035 VAL A C 1
ATOM 8268 O O . VAL A 1 1035 ? 30.987 12.645 -47.947 1.00 77.44 1035 VAL A O 1
ATOM 8271 N N . LEU A 1 1036 ? 30.596 14.167 -46.346 1.00 74.62 1036 LEU A N 1
ATOM 8272 C CA . LEU A 1 1036 ? 30.519 15.297 -47.277 1.00 74.62 1036 LEU A CA 1
ATOM 8273 C C . LEU A 1 1036 ? 31.809 15.491 -48.089 1.00 74.62 1036 LEU A C 1
ATOM 8275 O O . LEU A 1 1036 ? 31.739 15.827 -49.267 1.00 74.62 1036 LEU A O 1
ATOM 8279 N N . THR A 1 1037 ? 32.986 15.222 -47.510 1.00 71.25 1037 THR A N 1
ATOM 8280 C CA . THR A 1 1037 ? 34.256 15.301 -48.262 1.00 71.25 1037 THR A CA 1
ATOM 8281 C C . THR A 1 1037 ? 34.389 14.250 -49.371 1.00 71.25 1037 THR A C 1
ATOM 8283 O O . THR A 1 1037 ? 35.154 14.450 -50.311 1.00 71.25 1037 THR A O 1
ATOM 8286 N N . GLU A 1 1038 ? 33.686 13.119 -49.262 1.00 68.38 1038 GLU A N 1
ATOM 8287 C CA . GLU A 1 1038 ? 33.768 12.005 -50.218 1.00 68.38 1038 GLU A CA 1
ATOM 8288 C C . GLU A 1 1038 ? 32.713 12.116 -51.325 1.00 68.38 1038 GLU A C 1
ATOM 8290 O O . GLU A 1 1038 ? 32.943 11.681 -52.456 1.00 68.38 1038 GLU A O 1
ATOM 8295 N N . VAL A 1 1039 ? 31.574 12.743 -51.024 1.00 64.50 1039 VAL A N 1
ATOM 8296 C CA . VAL A 1 1039 ? 30.473 12.976 -51.963 1.00 64.50 1039 VAL A CA 1
ATOM 8297 C C . VAL A 1 1039 ? 30.680 14.326 -52.659 1.00 64.50 1039 VAL A C 1
ATOM 8299 O O . VAL A 1 1039 ? 30.044 15.327 -52.351 1.00 64.50 1039 VAL A O 1
ATOM 8302 N N . SER A 1 1040 ? 31.573 14.354 -53.648 1.00 52.72 1040 SER A N 1
ATOM 8303 C CA . SER A 1 1040 ? 31.996 15.561 -54.387 1.00 52.72 1040 SER A CA 1
ATOM 8304 C C . SER A 1 1040 ? 30.900 16.290 -55.189 1.00 52.72 1040 SER A C 1
ATOM 8306 O O . SER A 1 1040 ? 31.172 17.306 -55.826 1.00 52.72 1040 SER A O 1
ATOM 8308 N N . THR A 1 1041 ? 29.660 15.798 -55.191 1.00 51.47 1041 THR A N 1
ATOM 8309 C CA . THR A 1 1041 ? 28.564 16.312 -56.027 1.00 51.47 1041 THR A CA 1
ATOM 8310 C C . THR A 1 1041 ? 27.599 17.256 -55.304 1.00 51.47 1041 THR A C 1
ATOM 8312 O O . THR A 1 1041 ? 26.753 17.854 -55.971 1.00 51.47 1041 THR A O 1
ATOM 8315 N N . ILE A 1 1042 ? 27.671 17.384 -53.970 1.00 54.25 1042 ILE A N 1
ATOM 8316 C CA . ILE A 1 1042 ? 26.706 18.170 -53.178 1.00 54.25 1042 ILE A CA 1
ATOM 8317 C C . ILE A 1 1042 ? 27.432 19.025 -52.120 1.00 54.25 1042 ILE A C 1
ATOM 8319 O O . ILE A 1 1042 ? 27.684 18.583 -51.007 1.00 54.25 1042 ILE A O 1
ATOM 8323 N N . SER A 1 1043 ? 27.768 20.249 -52.542 1.00 56.25 1043 SER A N 1
ATOM 8324 C CA . SER A 1 1043 ? 28.003 21.487 -51.768 1.00 56.25 1043 SER A CA 1
ATOM 8325 C C . SER A 1 1043 ? 28.895 21.452 -50.511 1.00 56.25 1043 SER A C 1
ATOM 8327 O O . SER A 1 1043 ? 28.411 21.326 -49.388 1.00 56.25 1043 SER A O 1
ATOM 8329 N N . LEU A 1 1044 ? 30.187 21.720 -50.740 1.00 57.28 1044 LEU A N 1
ATOM 8330 C CA . LEU A 1 1044 ? 31.110 22.488 -49.883 1.00 57.28 1044 LEU A CA 1
ATOM 8331 C C . LEU A 1 1044 ? 32.133 23.148 -50.835 1.00 57.28 1044 LEU A C 1
ATOM 8333 O O . LEU A 1 1044 ? 33.289 22.730 -50.929 1.00 57.28 1044 LEU A O 1
ATOM 8337 N N . ASN A 1 1045 ? 31.676 24.103 -51.652 1.00 56.34 1045 ASN A N 1
ATOM 8338 C CA . ASN A 1 1045 ? 32.512 24.723 -52.695 1.00 56.34 1045 ASN A CA 1
ATOM 8339 C C . ASN A 1 1045 ? 33.195 26.020 -52.239 1.00 56.34 1045 ASN A C 1
ATOM 8341 O O . ASN A 1 1045 ? 34.135 26.454 -52.901 1.00 56.34 1045 ASN A O 1
ATOM 8345 N N . ASP A 1 1046 ? 32.754 26.625 -51.134 1.00 64.69 1046 ASP A N 1
ATOM 8346 C CA . ASP A 1 1046 ? 33.352 27.851 -50.606 1.00 64.69 1046 ASP A CA 1
ATOM 8347 C C . ASP A 1 1046 ? 34.536 27.524 -49.680 1.00 64.69 1046 ASP A C 1
ATOM 8349 O O . ASP A 1 1046 ? 34.374 26.963 -48.591 1.00 64.69 1046 ASP A O 1
ATOM 8353 N N . ASP A 1 1047 ? 35.751 27.852 -50.120 1.00 65.19 1047 ASP A N 1
ATOM 8354 C CA . ASP A 1 1047 ? 36.979 27.593 -49.359 1.00 65.19 1047 ASP A CA 1
ATOM 8355 C C . ASP A 1 1047 ? 37.051 28.426 -48.065 1.00 65.19 1047 ASP A C 1
ATOM 8357 O O . ASP A 1 1047 ? 37.724 28.026 -47.112 1.00 65.19 1047 ASP A O 1
ATOM 8361 N N . ASN A 1 1048 ? 36.292 29.526 -47.971 1.00 66.38 1048 ASN A N 1
ATOM 8362 C CA . ASN A 1 1048 ? 36.207 30.336 -46.753 1.00 66.38 1048 ASN A CA 1
ATOM 8363 C C . ASN A 1 1048 ? 35.520 29.583 -45.604 1.00 66.38 1048 ASN A C 1
ATOM 8365 O O . ASN A 1 1048 ? 36.015 29.602 -44.480 1.00 66.38 1048 ASN A O 1
ATOM 8369 N N . VAL A 1 1049 ? 34.429 28.861 -45.883 1.00 67.75 1049 VAL A N 1
ATOM 8370 C CA . VAL A 1 1049 ? 33.689 28.083 -44.871 1.00 67.75 1049 VAL A CA 1
ATOM 8371 C C . VAL A 1 1049 ? 34.538 26.909 -44.368 1.00 67.75 1049 VAL A C 1
ATOM 8373 O O . VAL A 1 1049 ? 34.586 26.636 -43.170 1.00 67.75 1049 VAL A O 1
ATOM 8376 N N . LYS A 1 1050 ? 35.303 26.255 -45.257 1.00 71.12 1050 LYS A N 1
ATOM 8377 C CA . LYS A 1 1050 ? 36.245 25.183 -44.874 1.00 71.12 1050 LYS A CA 1
ATOM 8378 C C . LYS A 1 1050 ? 37.333 25.688 -43.925 1.00 71.12 1050 LYS A C 1
ATOM 8380 O O . LYS A 1 1050 ? 37.622 25.037 -42.922 1.00 71.12 1050 LYS A O 1
ATOM 8385 N N . MET A 1 1051 ? 37.919 26.848 -44.228 1.00 68.00 1051 MET A N 1
ATOM 8386 C CA . MET A 1 1051 ? 38.948 27.471 -43.390 1.00 68.00 1051 MET A CA 1
ATOM 8387 C C . MET A 1 1051 ? 38.397 27.921 -42.032 1.00 68.00 1051 MET A C 1
ATOM 8389 O O . MET A 1 1051 ? 39.085 27.770 -41.025 1.00 68.00 1051 MET A O 1
ATOM 8393 N N . MET A 1 1052 ? 37.155 28.408 -41.979 1.00 70.56 1052 MET A N 1
ATOM 8394 C CA . MET A 1 1052 ? 36.493 28.809 -40.733 1.00 70.56 1052 MET A CA 1
ATOM 8395 C C . MET A 1 1052 ? 36.184 27.615 -39.821 1.00 70.56 1052 MET A C 1
ATOM 8397 O O . MET A 1 1052 ? 36.516 27.652 -38.639 1.00 70.56 1052 MET A O 1
ATOM 8401 N N . VAL A 1 1053 ? 35.648 26.515 -40.361 1.00 74.31 1053 VAL A N 1
ATOM 8402 C CA . VAL A 1 1053 ? 35.411 25.281 -39.585 1.00 74.31 1053 VAL A CA 1
ATOM 8403 C C . VAL A 1 1053 ? 36.731 24.692 -39.056 1.00 74.31 1053 VAL A C 1
ATOM 8405 O O . VAL A 1 1053 ? 36.796 24.227 -37.914 1.00 74.31 1053 VAL A O 1
ATOM 8408 N N . LEU A 1 1054 ? 37.812 24.744 -39.844 1.00 74.88 1054 LEU A N 1
ATOM 8409 C CA . LEU A 1 1054 ? 39.156 24.350 -39.395 1.00 74.88 1054 LEU A CA 1
ATOM 8410 C C . LEU A 1 1054 ? 39.698 25.270 -38.288 1.00 74.88 1054 LEU A C 1
ATOM 8412 O O . LEU A 1 1054 ? 40.274 24.780 -37.317 1.00 74.88 1054 LEU A O 1
ATOM 8416 N N . ALA A 1 1055 ? 39.500 26.585 -38.401 1.00 76.50 1055 ALA A N 1
ATOM 8417 C CA . ALA A 1 1055 ? 39.930 27.545 -37.386 1.00 76.50 1055 ALA A CA 1
ATOM 8418 C C . ALA A 1 1055 ? 39.174 27.361 -36.060 1.00 76.50 1055 ALA A C 1
ATOM 8420 O O . ALA A 1 1055 ? 39.785 27.374 -34.994 1.00 76.50 1055 ALA A O 1
ATOM 8421 N N . GLU A 1 1056 ? 37.865 27.121 -36.121 1.00 74.00 1056 GLU A N 1
ATOM 8422 C CA . GLU A 1 1056 ? 37.013 26.955 -34.942 1.00 74.00 1056 GLU A CA 1
ATOM 8423 C C . GLU A 1 1056 ? 37.272 25.627 -34.212 1.00 74.00 1056 GLU A C 1
ATOM 8425 O O . GLU A 1 1056 ? 37.339 25.576 -32.982 1.00 74.00 1056 GLU A O 1
ATOM 8430 N N . THR A 1 1057 ? 37.525 24.548 -34.960 1.00 73.31 1057 THR A N 1
ATOM 8431 C CA . THR A 1 1057 ? 37.946 23.264 -34.373 1.00 73.31 1057 THR A CA 1
ATOM 8432 C C . THR A 1 1057 ? 39.331 23.356 -33.726 1.00 73.31 1057 THR A C 1
ATOM 8434 O O . THR A 1 1057 ? 39.524 22.809 -32.641 1.00 73.31 1057 THR A O 1
ATOM 8437 N N . ALA A 1 1058 ? 40.273 24.099 -34.321 1.00 75.56 1058 ALA A N 1
ATOM 8438 C CA . ALA A 1 1058 ? 41.577 24.374 -33.713 1.00 75.56 1058 ALA A CA 1
ATOM 8439 C C . ALA A 1 1058 ? 41.463 25.227 -32.436 1.00 75.56 1058 ALA A C 1
ATOM 8441 O O . ALA A 1 1058 ? 42.082 24.895 -31.424 1.00 75.56 1058 ALA A O 1
ATOM 8442 N N . ARG A 1 1059 ? 40.630 26.278 -32.456 1.00 78.25 1059 ARG A N 1
ATOM 8443 C CA . ARG A 1 1059 ? 40.345 27.140 -31.295 1.00 78.25 1059 ARG A CA 1
ATOM 8444 C C . ARG A 1 1059 ? 39.770 26.342 -30.125 1.00 78.25 1059 ARG A C 1
ATOM 8446 O O . ARG A 1 1059 ? 40.186 26.527 -28.986 1.00 78.25 1059 ARG A O 1
ATOM 8453 N N . SER A 1 1060 ? 38.849 25.420 -30.400 1.00 70.44 1060 SER A N 1
ATOM 8454 C CA . SER A 1 1060 ? 38.253 24.561 -29.372 1.00 70.44 1060 SER A CA 1
ATOM 8455 C C . SER A 1 1060 ? 39.253 23.586 -28.745 1.00 70.44 1060 SER A C 1
ATOM 8457 O O . SER A 1 1060 ? 39.177 23.331 -27.546 1.00 70.44 1060 SER A O 1
ATOM 8459 N N . ILE A 1 1061 ? 40.197 23.055 -29.533 1.00 73.81 1061 ILE A N 1
ATOM 8460 C CA . ILE A 1 1061 ? 41.280 22.212 -29.011 1.00 73.81 1061 ILE A CA 1
ATOM 8461 C C . ILE A 1 1061 ? 42.183 23.041 -28.088 1.00 73.81 1061 ILE A C 1
ATOM 8463 O O . ILE A 1 1061 ? 42.496 22.580 -26.998 1.00 73.81 1061 ILE A O 1
ATOM 8467 N N . GLN A 1 1062 ? 42.549 24.266 -28.483 1.00 73.56 1062 GLN A N 1
ATOM 8468 C CA . GLN A 1 1062 ? 43.369 25.166 -27.659 1.00 73.56 1062 GLN A CA 1
ATOM 8469 C C . GLN A 1 1062 ? 42.706 25.490 -26.314 1.00 73.56 1062 GLN A C 1
ATOM 8471 O O . GLN A 1 1062 ? 43.323 25.277 -25.277 1.00 73.56 1062 GLN A O 1
ATOM 8476 N N . LEU A 1 1063 ? 41.430 25.890 -26.319 1.00 70.50 1063 LEU A N 1
ATOM 8477 C CA . LEU A 1 1063 ? 40.691 26.211 -25.090 1.00 70.50 1063 LEU A CA 1
ATOM 8478 C C . LEU A 1 1063 ? 40.578 25.022 -24.123 1.00 70.50 1063 LEU A C 1
ATOM 8480 O O . LEU A 1 1063 ? 40.642 25.209 -22.916 1.00 70.50 1063 LEU A O 1
ATOM 8484 N N . GLN A 1 1064 ? 40.461 23.792 -24.634 1.00 67.19 1064 GLN A N 1
ATOM 8485 C CA . GLN A 1 1064 ? 40.445 22.597 -23.781 1.00 67.19 1064 GLN A CA 1
ATOM 8486 C C . GLN A 1 1064 ? 41.798 22.291 -23.128 1.00 67.19 1064 GLN A C 1
ATOM 8488 O O . GLN A 1 1064 ? 41.819 21.721 -22.041 1.00 67.19 1064 GLN A O 1
ATOM 8493 N N . PHE A 1 1065 ? 42.913 22.651 -23.772 1.00 66.75 1065 PHE A N 1
ATOM 8494 C CA . PHE A 1 1065 ? 44.244 22.520 -23.174 1.00 66.75 1065 PHE A CA 1
ATOM 8495 C C . PHE A 1 1065 ? 44.536 23.632 -22.155 1.00 66.75 1065 PHE A C 1
ATOM 8497 O O . PHE A 1 1065 ? 45.239 23.367 -21.182 1.00 66.75 1065 PHE A O 1
ATOM 8504 N N . ASP A 1 1066 ? 43.991 24.835 -22.361 1.00 63.25 1066 ASP A N 1
ATOM 8505 C CA . ASP A 1 1066 ? 44.193 25.989 -21.475 1.00 63.25 1066 ASP A CA 1
ATOM 8506 C C . ASP A 1 1066 ? 43.400 25.883 -20.151 1.00 63.25 1066 ASP A C 1
ATOM 8508 O O . ASP A 1 1066 ? 43.873 26.369 -19.126 1.00 63.25 1066 ASP A O 1
ATOM 8512 N N . ASP A 1 1067 ? 42.237 25.215 -20.142 1.00 57.06 1067 ASP A N 1
ATOM 8513 C CA . ASP A 1 1067 ? 41.362 25.081 -18.959 1.00 57.06 1067 ASP A CA 1
ATOM 8514 C C . ASP A 1 1067 ? 41.720 23.903 -18.010 1.00 57.06 1067 ASP A C 1
ATOM 8516 O O . ASP A 1 1067 ? 41.006 23.673 -17.039 1.00 57.06 1067 ASP A O 1
ATOM 8520 N N . GLU A 1 1068 ? 42.790 23.130 -18.257 1.00 53.53 1068 GLU A N 1
ATOM 8521 C CA . GLU A 1 1068 ? 43.227 21.940 -17.472 1.00 53.53 1068 GLU A CA 1
ATOM 8522 C C . GLU A 1 1068 ? 42.179 20.806 -17.281 1.00 53.53 1068 GLU A C 1
ATOM 8524 O O . GLU A 1 1068 ? 42.433 19.824 -16.577 1.00 53.53 1068 GLU A O 1
ATOM 8529 N N . ILE A 1 1069 ? 41.014 20.859 -17.936 1.00 55.44 1069 ILE A N 1
ATOM 8530 C CA . ILE A 1 1069 ? 39.940 19.861 -17.783 1.00 55.44 1069 ILE A CA 1
ATOM 8531 C C . ILE A 1 1069 ? 39.974 18.834 -18.929 1.00 55.44 1069 ILE A C 1
ATOM 8533 O O . ILE A 1 1069 ? 39.474 19.077 -20.028 1.00 55.44 1069 ILE A O 1
ATOM 8537 N N . ASN A 1 1070 ? 40.520 17.642 -18.664 1.00 55.44 1070 ASN A N 1
ATOM 8538 C CA . ASN A 1 1070 ? 40.780 16.625 -19.691 1.00 55.44 1070 ASN A CA 1
ATOM 8539 C C . ASN A 1 1070 ? 39.876 15.376 -19.590 1.00 55.44 1070 ASN A C 1
ATOM 8541 O O . ASN A 1 1070 ? 40.270 14.382 -18.978 1.00 55.44 1070 ASN A O 1
ATOM 8545 N N . ASP A 1 1071 ? 38.734 15.331 -20.299 1.00 65.12 1071 ASP A N 1
ATOM 8546 C CA . ASP A 1 1071 ? 38.243 14.030 -20.802 1.00 65.12 1071 ASP A CA 1
ATOM 8547 C C . ASP A 1 1071 ? 39.043 13.677 -22.063 1.00 65.12 1071 ASP A C 1
ATOM 8549 O O . ASP A 1 1071 ? 38.801 14.185 -23.165 1.00 65.12 1071 ASP A O 1
ATOM 8553 N N . THR A 1 1072 ? 40.023 12.788 -21.886 1.00 69.81 1072 THR A N 1
ATOM 8554 C CA . THR A 1 1072 ? 40.921 12.303 -22.946 1.00 69.81 1072 THR A CA 1
ATOM 8555 C C . THR A 1 1072 ? 40.174 11.835 -24.199 1.00 69.81 1072 THR A C 1
ATOM 8557 O O . THR A 1 1072 ? 40.672 12.008 -25.313 1.00 69.81 1072 THR A O 1
ATOM 8560 N N . ARG A 1 1073 ? 38.949 11.305 -24.060 1.00 74.19 1073 ARG A N 1
ATOM 8561 C CA . ARG A 1 1073 ? 38.154 10.802 -25.190 1.00 74.19 1073 ARG A CA 1
ATOM 8562 C C . ARG A 1 1073 ? 37.685 11.927 -26.113 1.00 74.19 1073 ARG A C 1
ATOM 8564 O O . ARG A 1 1073 ? 37.718 11.761 -27.332 1.00 74.19 1073 ARG A O 1
ATOM 8571 N N . MET A 1 1074 ? 37.285 13.075 -25.563 1.00 75.50 1074 MET A N 1
ATOM 8572 C CA . MET A 1 1074 ? 36.821 14.215 -26.363 1.00 75.50 1074 MET A CA 1
ATOM 8573 C C . MET A 1 1074 ? 37.970 14.870 -27.131 1.00 75.50 1074 MET A C 1
ATOM 8575 O O . MET A 1 1074 ? 37.832 15.159 -28.321 1.00 75.50 1074 MET A O 1
ATOM 8579 N N . VAL A 1 1075 ? 39.123 15.036 -26.476 1.00 74.38 1075 VAL A N 1
ATOM 8580 C CA . VAL A 1 1075 ? 40.327 15.621 -27.088 1.00 74.38 1075 VAL A CA 1
ATOM 8581 C C . VAL A 1 1075 ? 40.824 14.757 -28.249 1.00 74.38 1075 VAL A C 1
ATOM 8583 O O . VAL A 1 1075 ? 41.148 15.283 -29.317 1.00 74.38 1075 VAL A O 1
ATOM 8586 N N . VAL A 1 1076 ? 40.822 13.428 -28.086 1.00 79.25 1076 VAL A N 1
ATOM 8587 C CA . VAL A 1 1076 ? 41.202 12.483 -29.150 1.00 79.25 1076 VAL A CA 1
ATOM 8588 C C . VAL A 1 1076 ? 40.265 12.593 -30.354 1.00 79.25 1076 VAL A C 1
ATOM 8590 O O . VAL A 1 1076 ? 40.733 12.676 -31.492 1.00 79.25 1076 VAL A O 1
ATOM 8593 N N . GLU A 1 1077 ? 38.949 12.639 -30.136 1.00 76.75 1077 GLU A N 1
ATOM 8594 C CA . GLU A 1 1077 ? 37.979 12.727 -31.234 1.00 76.75 1077 GLU A CA 1
ATOM 8595 C C . GLU A 1 1077 ? 38.093 14.059 -31.996 1.00 76.75 1077 GLU A C 1
ATOM 8597 O O . GLU A 1 1077 ? 38.130 14.036 -33.234 1.00 76.75 1077 GLU A O 1
ATOM 8602 N N . LYS A 1 1078 ? 38.242 15.194 -31.290 1.00 77.81 1078 LYS A N 1
ATOM 8603 C CA . LYS A 1 1078 ? 38.465 16.525 -31.895 1.00 77.81 1078 LYS A CA 1
ATOM 8604 C C . LYS A 1 1078 ? 39.769 16.594 -32.682 1.00 77.81 1078 LYS A C 1
ATOM 8606 O O . LYS A 1 1078 ? 39.778 17.059 -33.820 1.00 77.81 1078 LYS A O 1
ATOM 8611 N N . SER A 1 1079 ? 40.854 16.076 -32.108 1.00 78.50 1079 SER A N 1
ATOM 8612 C CA . SER A 1 1079 ? 42.160 16.025 -32.772 1.00 78.50 1079 SER A CA 1
ATOM 8613 C C . SER A 1 1079 ? 42.107 15.157 -34.031 1.00 78.50 1079 SER A C 1
ATOM 8615 O O . SER A 1 1079 ? 42.660 15.530 -35.065 1.00 78.50 1079 SER A O 1
ATOM 8617 N N . SER A 1 1080 ? 41.382 14.030 -33.989 1.00 80.69 1080 SER A N 1
ATOM 8618 C CA . SER A 1 1080 ? 41.180 13.193 -35.178 1.00 80.69 1080 SER A CA 1
ATOM 8619 C C . SER A 1 1080 ? 40.386 13.924 -36.263 1.00 80.69 1080 SER A C 1
ATOM 8621 O O . SER A 1 1080 ? 40.760 13.856 -37.432 1.00 80.69 1080 SER A O 1
ATOM 8623 N N . LEU A 1 1081 ? 39.323 14.651 -35.891 1.00 80.50 1081 LEU A N 1
ATOM 8624 C CA . LEU A 1 1081 ? 38.522 15.441 -36.824 1.00 80.50 1081 LEU A CA 1
ATOM 8625 C C . LEU A 1 1081 ? 39.401 16.483 -37.521 1.00 80.50 1081 LEU A C 1
ATOM 8627 O O . LEU A 1 1081 ? 39.430 16.521 -38.748 1.00 80.50 1081 LEU A O 1
ATOM 8631 N N . PHE A 1 1082 ? 40.164 17.262 -36.751 1.00 80.81 1082 PHE A N 1
ATOM 8632 C CA . PHE A 1 1082 ? 41.045 18.299 -37.284 1.00 80.81 1082 PHE A CA 1
ATOM 8633 C C . PHE A 1 1082 ? 42.083 17.730 -38.263 1.00 80.81 1082 PHE A C 1
ATOM 8635 O O . PHE A 1 1082 ? 42.202 18.216 -39.386 1.00 80.81 1082 PHE A O 1
ATOM 8642 N N . LEU A 1 1083 ? 42.779 16.648 -37.892 1.00 79.62 1083 LEU A N 1
ATOM 8643 C CA . LEU A 1 1083 ? 43.787 16.017 -38.754 1.00 79.62 1083 LEU A CA 1
ATOM 8644 C C . LEU A 1 1083 ? 43.192 15.434 -40.044 1.00 79.62 1083 LEU A C 1
ATOM 8646 O O . LEU A 1 1083 ? 43.805 15.532 -41.110 1.00 79.62 1083 LEU A O 1
ATOM 8650 N N . MET A 1 1084 ? 42.008 14.821 -39.971 1.00 78.00 1084 MET A N 1
ATOM 8651 C CA . MET A 1 1084 ? 41.348 14.254 -41.150 1.00 78.00 1084 MET A CA 1
ATOM 8652 C C . MET A 1 1084 ? 40.846 15.333 -42.111 1.00 78.00 1084 MET A C 1
ATOM 8654 O O . MET A 1 1084 ? 41.002 15.172 -43.322 1.00 78.00 1084 MET A O 1
ATOM 8658 N N . LEU A 1 1085 ? 40.273 16.421 -41.588 1.00 77.31 1085 LEU A N 1
ATOM 8659 C CA . LEU A 1 1085 ? 39.839 17.556 -42.402 1.00 77.31 1085 LEU A CA 1
ATOM 8660 C C . LEU A 1 1085 ? 41.036 18.260 -43.042 1.00 77.31 1085 LEU A C 1
ATOM 8662 O O . LEU A 1 1085 ? 41.004 18.522 -44.241 1.00 77.31 1085 LEU A O 1
ATOM 8666 N N . LEU A 1 1086 ? 42.120 18.467 -42.287 1.00 77.81 1086 LEU A N 1
ATOM 8667 C CA . LEU A 1 1086 ? 43.352 19.068 -42.795 1.00 77.81 1086 LEU A CA 1
ATOM 8668 C C . LEU A 1 1086 ? 43.939 18.256 -43.952 1.00 77.81 1086 LEU A C 1
ATOM 8670 O O . LEU A 1 1086 ? 44.345 18.840 -44.939 1.00 77.81 1086 LEU A O 1
ATOM 8674 N N . ARG A 1 1087 ? 43.917 16.919 -43.886 1.00 76.69 1087 ARG A N 1
ATOM 8675 C CA . ARG A 1 1087 ? 44.402 16.057 -44.979 1.00 76.69 1087 ARG A CA 1
ATOM 8676 C C . ARG A 1 1087 ? 43.528 16.092 -46.243 1.00 76.69 1087 ARG A C 1
ATOM 8678 O O . ARG A 1 1087 ? 44.008 15.729 -47.314 1.00 76.69 1087 ARG A O 1
ATOM 8685 N N . LYS A 1 1088 ? 42.229 16.379 -46.112 1.00 70.88 1088 LYS A N 1
ATOM 8686 C CA . LYS A 1 1088 ? 41.262 16.304 -47.222 1.00 70.88 1088 LYS A CA 1
ATOM 8687 C C . LYS A 1 1088 ? 40.936 17.666 -47.843 1.00 70.88 1088 LYS A C 1
ATOM 8689 O O . LYS A 1 1088 ? 40.543 17.694 -49.006 1.00 70.88 1088 LYS A O 1
ATOM 8694 N N . TRP A 1 1089 ? 41.030 18.758 -47.086 1.00 73.31 1089 TRP A N 1
ATOM 8695 C CA . TRP A 1 1089 ? 40.666 20.112 -47.529 1.00 73.31 1089 TRP A CA 1
ATOM 8696 C C . TRP A 1 1089 ? 41.864 21.005 -47.863 1.00 73.31 1089 TRP A C 1
ATOM 8698 O O . TRP A 1 1089 ? 41.681 21.973 -48.597 1.00 73.31 1089 TRP A O 1
ATOM 8708 N N . ILE A 1 1090 ? 43.052 20.678 -47.344 1.00 60.41 1090 ILE A N 1
ATOM 8709 C CA . ILE A 1 1090 ? 44.336 21.347 -47.605 1.00 60.41 1090 ILE A CA 1
ATOM 8710 C C . ILE A 1 1090 ? 45.262 20.326 -48.266 1.00 60.41 1090 ILE A C 1
ATOM 8712 O O . ILE A 1 1090 ? 45.942 20.707 -49.246 1.00 60.41 1090 ILE A O 1
#

Secondary structure (DSSP, 8-state):
-HHHHHHHHHHHHHHHHHHHHHHHHHHHHHHHH-TT-TTHHHHHHHHHHHHTTSHHHHHHHHHHHHHHH-------SS-HHHHHHHHHHHHHHHHHHHHHHHHHHHHHHHHSPPPHHHHHHHHHHHHHTTTTTS-TTGGG--TTHHHHHHHHHHHHHHHHHHHT-HHHHHHHHHTT-GGGSHHHH-HHHHHHHHHHHHH--S-TTHHHHHHHHHHHHHHHS---HHHHHHHHHHHHHHHHTTHHHHHHHHHHSTTTSSSSHHHHHHHHHHHHHHHHHHHHS-GGGSS-HHHHHHHHHHHTTSHHHHHHHHHH-TTSTHHHHHHHHHHHTBTSHHHHHHHHHHHTTSHHHHHHHHHHHHSEEEEEEEGGGS-GGGEEE-STTS-EEEESS-EETTTT---SSPPPEEPTT-EEEEEE-TTS-EEEEEEEEE-HHHHHHHHHHHHHHHGGGS-HHHHHHHHHHHHHHHHHHHHHHHH-GGGHHHHHHHHHHHHHHHHHHTT-TTS-HHHHHHHHHHHHHHHTTSHHHHHHHHHHHT-S-EESS---TT-S---GGG--EE-HHHHHHHHHHHHHT--HHHHHHHHHHHHHHHHHHHH-SS-HHHHHHHHHHHHHIIIIIITTGGGS--S-HHHHHHHHHHHHHHHHHHHH------SSS------------------HHHHHHHHHHHHHHHSHHHHHHHHHHT--HHHHHHHHHHH-S-TTSHHHHHHHHHHHHHHHHHHHHHT--S---S----HHHHHHHHHHHTTSS-S------HHHHHHHGGG--S-SHHHHHHHHHHHHHHHHSTTTHHHHHTTHHHHHHHHHHHHHH-SSS-HHHHHHHHHHHHHHHHH-HHHHHHHHTB----TT-TT--PBPTT-THHHHHHHHH---TTS-HHHHHHHHHHHHHHHHTT-HHHHHHHHTSTTHHHHHHHHHHSPPP---HHHHHHHHHHHHHHHHHHHHHHHHS-TT---HHHHHHHHHHHHTTHHHHHHHHHHHHHHHHHH-TT-HHHHHHHHHHHHHHHHHHHHHHH-TTSS---HHHHHHHHHHHHHHHHHHHHT----HHHHHHHHHHHHHHHHHH-

Radius of gyration: 37.05 Å; Cα contacts (8 Å, |Δi|>4): 1260; chains: 1; bounding box: 103×61×118 Å

Sequence (1090 aa):
MNTETLLIKVMEFYFEERISILKCLETILSVSQRQTHPYKDTFTDFVNDMMNDGELLREVWEQYKVCCKTAIHLPNGDELDMVKRHSHRFAHQLLKEQIGVLRLLFLLYKSFEEPTETFSEAVKLFQSQGFGTQQLNRHSFDGYTKLVVTQIGFLQVMILVEGMKLDTLVRCVEEERLEDHAIVKQRAMIKEVEDIFMKWGELVHHGPVLLAWAAVRFIVMESDVATTQIVQKLGSKALQCSVFPYLLNLMKSAPFAGDTILSNSAKHTIYNLLSVVLTLFHESTLGDPLMLIAVLKETLQSSELCEKFWKSELESGMAMLLKSAKNKFPYRFTPFLQIMTSLAKDKTSSENVFNYLHNMKTFTELSNVNSLEDVDCIDSDETSWKLLNAKILYKSVVSTADKIVIPTGTRGKVYMSNEGAHLLRWSFSYSCWQLFLLELDTFLQYMPHNSDRERQHMVNKVLDIIEILNNVLLHSWRKITSLVNLVDRVYYIVQKYSASPNCPPELIASCVKCLITVTSYEPVQSWLSLQQTGFLPFCVSSIQPSDKKIVMSSVTIESGHFGMLMARERSHGFYPVTIATLDLIKELVAIVLPTETNGGSRINDFIACVVFVCRDVFTGYQKWYYGDLREKQEIGLKCLEIFHGILSLKESQATLKSMDETFEVSFHNEGQEISYVSRVMEMLVDGLLWSDVGQSLLKVVDIGIDMVDKLFAVHGSCSDSPAVLVVELIKSSLTVLNEVLDRRPQYSEEHDISPLEQTLITQVTRKMNSETAEGTHLIETVSSYLHVKQDNEIPVLAIELLHKISILSPMSMYGSLGSKARSLRDAFVGRLASFTEDTVLKVAILDFLSATVETQPGLVEVFFDFNATSAAEIKELKLGSNSCLKPILANLTSKNPVIPVPVIAASFKCLHALWRNRRDMAMTTVKKTEKFWTLISRFLMDDLADDSDETFICHIQIRSFVFQIIAHELYYIKSGQTDAELKSVLETFETKGRYDYWAEQVSNVTLASCTSSNCVELTETALNFLRSWRTFLMVLTEVSTISLNDDNVKMMVLAETARSIQLQFDDEINDTRMVVEKSSLFLMLLRKWI

Solvent-accessible surface area (backbone atoms only — not comparable to full-atom values): 60766 Å² total; per-residue (Å²): 105,76,68,55,57,46,51,51,52,52,51,52,50,54,54,48,51,59,48,49,55,49,49,51,53,45,47,45,58,52,42,38,70,39,90,86,46,94,60,19,67,65,36,40,52,54,51,48,66,53,45,76,80,48,52,54,63,52,51,52,51,50,51,46,55,49,53,67,67,66,73,84,84,81,80,92,59,94,66,45,69,63,54,46,52,51,50,29,53,52,51,50,48,40,53,52,47,49,43,49,47,45,52,43,49,41,54,48,61,72,76,48,90,76,68,66,69,58,55,62,53,47,54,55,52,41,58,73,23,56,46,49,74,58,50,84,58,58,91,56,58,57,83,65,50,55,58,58,31,52,41,39,25,47,46,55,43,50,39,56,47,51,74,64,39,61,64,60,48,52,53,20,58,79,69,73,41,58,71,75,37,69,67,61,65,42,63,70,55,54,54,57,52,46,61,51,58,72,69,57,71,83,48,53,73,48,5,59,48,34,40,50,48,26,52,51,51,63,70,76,45,79,96,43,75,66,54,55,51,49,35,52,51,32,40,51,51,11,56,74,15,41,29,49,66,47,54,40,51,46,43,67,30,78,80,35,57,47,97,42,70,69,15,52,51,49,31,50,48,52,46,45,51,49,25,54,45,46,60,77,43,60,71,85,77,71,61,64,66,66,46,53,49,54,37,47,34,62,41,32,65,42,60,72,54,32,56,47,47,76,73,75,22,81,86,41,20,63,35,51,56,53,52,54,28,44,65,38,20,62,68,47,49,59,72,35,40,48,49,51,37,24,39,17,72,33,49,69,39,16,51,48,45,52,54,50,41,49,64,30,51,55,42,24,41,59,47,86,79,56,61,78,88,44,50,46,70,79,43,98,80,70,37,32,35,29,32,66,52,66,45,63,54,70,79,87,55,90,64,97,62,88,72,58,62,48,59,55,67,35,44,28,39,53,45,73,43,100,84,73,46,55,33,30,35,32,58,47,78,45,43,48,66,61,52,50,44,53,50,50,48,43,47,76,71,47,58,93,78,52,55,73,68,57,40,51,53,52,51,53,49,52,45,46,51,43,52,34,51,34,33,34,44,69,44,37,58,92,54,45,86,83,42,48,73,51,54,55,49,43,52,49,48,50,38,64,40,52,74,41,93,84,55,62,56,67,52,54,17,46,42,42,47,35,47,37,57,44,30,76,76,42,44,69,63,42,50,57,54,46,62,75,35,49,39,59,28,34,50,76,58,84,79,58,90,82,57,91,69,56,56,62,89,76,65,49,65,46,52,40,33,46,48,57,49,47,59,52,26,53,75,72,20,55,58,58,39,62,49,31,50,42,53,37,51,37,56,44,56,77,52,52,64,85,70,63,91,85,54,79,78,64,52,45,26,52,51,24,40,54,50,44,44,44,63,65,41,59,51,39,57,89,78,56,55,65,78,47,74,54,61,58,39,51,52,54,32,46,54,37,51,37,51,39,54,56,61,68,59,71,83,78,83,79,84,82,83,84,79,82,93,77,89,81,93,79,83,90,82,89,81,82,80,73,54,68,59,58,44,56,37,50,21,50,44,51,31,38,34,70,40,70,39,25,59,39,50,51,58,51,55,49,63,39,63,73,56,45,54,50,34,32,71,71,59,42,96,40,85,82,21,65,31,46,48,49,52,51,32,39,40,42,45,42,50,42,52,47,52,48,62,71,64,55,74,86,85,55,93,69,90,78,73,38,61,40,55,46,50,58,50,47,60,32,58,64,76,82,83,71,99,82,68,102,65,83,47,60,68,49,37,39,60,50,40,62,71,54,83,88,50,75,60,48,32,32,46,37,37,50,44,52,35,51,49,38,70,77,43,59,66,37,63,47,68,52,40,53,78,52,49,58,59,52,29,49,49,51,38,54,54,59,60,44,87,87,53,62,64,66,45,47,28,36,53,29,50,29,52,23,48,32,55,76,33,22,66,68,46,45,52,62,37,44,27,68,72,74,80,59,94,86,51,82,84,72,69,58,79,34,97,65,18,48,59,54,40,50,53,47,68,72,66,54,89,60,96,79,70,59,63,60,46,54,25,29,43,37,49,30,54,28,33,40,57,77,64,63,40,61,73,60,53,57,49,56,66,69,40,85,64,46,56,62,58,61,46,44,67,71,74,51,79,90,69,98,56,61,74,70,60,37,51,31,54,51,50,35,46,23,32,50,36,38,41,53,25,51,51,58,64,70,46,64,99,82,70,74,57,70,63,54,52,53,49,54,54,51,38,59,77,65,52,42,67,59,54,50,46,53,47,54,43,49,49,52,50,54,37,56,73,45,87,85,46,70,67,51,40,55,50,38,48,48,31,52,52,17,52,45,49,28,55,55,40,50,70,72,45,85,86,64,86,86,81,57,68,66,61,56,52,48,50,51,50,48,55,51,50,43,53,51,54,45,66,73,66,76,55,80,61,66,69,56,55,51,52,53,52,50,44,52,56,53,48,48,71,74,78,105

InterPro domains:
  IPR044840 Nucleoporin Nup188 [PTHR31431] (3-1081)
  IPR048883 Nucleoporin Nup188, N-terminal subdomain III [PF21093] (424-865)